Protein AF-0000000074222045 (afdb_homodimer)

Secondary structure (DSSP, 8-state):
-------TT-------------------------SSS------TTPPP----PPEE-TTBSEEE---SS------HHHHHHHHHTT--SSEEEEETTTTEEEEHHHHHHHHHHHHHHIIIII---TT-EEEEE--S-HHHHHHHHHHHHHTPEEEEE-TT--HHHHHHHHHHHTEEEEEE--BT-S-HHHHHHHHHHHHHHHH------SSS-----EEEE-SSB-GGGS-SS---TT--EEEEHHHHTT--SPPPHHHHTT--TTSEEEEEEE--TTSSPEEEEEEHHHHHHHHHHHHHHHT--TT-EEE--S-TTSHIIIIIITTHHHHSSS-EEEE--SS--HHHHHHHHHHHT--EEEE-HHHHHHHHHHHHHHT---TT--EEEE-SSPPPHHHHHHHHHHSTT-EEEE-EE-GGGSSEEEE--TT--HHHHHHS--EEPTT-EEEEE-TTT-PBPBTTS-EEEEEESTTS-SEETT-HHHHHHHB-TT--EEEEEEEEE-TTS-EEEEEEGGG-EEETTEEE-HHHHHHHHHTSTTEEEEEEEEEEETTTEEEEEEEEEEPTT----HHHHHHHHHTTS-GGGS-SEEEE-S---B-TTS-B-HHHHHHHHHHHTTPPP-/----------------------------------SSS------TTPPP----PPEE-TTBSEEE---SS------HHHHHHHHHTT--SSEEEEETTTTEEEEHHHHHHHHHHHHHHIIIII---TT-EEEEE--S-HHHHHHHHHHHHHTPEEEEE-TT--HHHHHHHHHHHTEEEEEE--BT-S-HHHHHHHHHHHHHHHH------SSS-----EEEE-SSB-GGGS-SS---TT--EEEEHHHHTT--SPPPHHHHTT--TTSEEEEEEE--SSSSPEEEEEEHHHHHHHHHHHHHHHT--TT-EEE--S-TTSHIIIIIITTHHHHSSS-EEEE--SS--HHHHHHHHHHHT--EEEE-HHHHHHHHHHHHHHT---TT--EEEE-SSPPPHHHHHHHHHHSTT-EEEE-EE-GGGSSEEEE--TT--HHHHHHS--EEPTT-EEEEE-TTT-PBPBTTS-EEEEEESTTS-SEETT-HHHHHHHB-TT--EEEEEEEEE-TTS-EEEEEEGGG-EEETTEEE-HHHHHHHHTTSTTEEEEEEEEEEETTTEEEEEEEEEEPTT----HHHHHHHHHTTS-GGGS-SEEEE-S---B-TTS-B-HHHHHHHHHHHTTPPP-

Sequence (1252 aa):
MSMKILKLNRLFRFYGQQNAKLLTTTFPTAEYIINGNNKRNVTTDLFTSEFLPPYVNLPYSYAFGRSLNHILYKTVGNCFDDRLKIENGQPVIVSHHENIQKTFSEFYQDVNRLAKAMYEHIGIKRGDVVGLWSCNTYDWIVIQYACFRIGAVLCTVNPFYQTYELDYAIRRGKMKALFMPGHKSQQDIVNRFSSIMMKTLNMEEKKDDDKIPFLLENIVTMDGDTFNDLNSSVKNNRNIRVLELEKLKQQTGELDSSITNLVLPDDPAVIMFTSGTTGRPKGACLSHFNIVNNSKMCAYRAGVKENSIFCVPLPFFHAFAGILGNLIPIASETGRLLIPCLKYDVRQLARSISEHNATHLLATPTLVIDLLNYLRDNQLHVPTLCEVLAGGASMPIEVAYQFMEFAPNCKVRVAYGATETSPCATTYSVNSTVEESIETVGSPLDFVEIKLVNPKTRQIVKIGETGELHCRGHVIMSGYWSEPEKTKESIDEAHWYNTGDLAVMTEKGLIKIIGRTKELIIVGGENVYPREIEEILYTHPAVETVNVIGVPDQRKGEEICAWVQLHKNVQATEDELREFCKERLTYFKVPRYFLFVDSYPMTPTGKAQKFIMQKMTIEKLNLQTKMSMKILKLNRLFRFYGQQNAKLLTTTFPTAEYIINGNNKRNVTTDLFTSEFLPPYVNLPYSYAFGRSLNHILYKTVGNCFDDRLKIENGQPVIVSHHENIQKTFSEFYQDVNRLAKAMYEHIGIKRGDVVGLWSCNTYDWIVIQYACFRIGAVLCTVNPFYQTYELDYAIRRGKMKALFMPGHKSQQDIVNRFSSIMMKTLNMEEKKDDDKIPFLLENIVTMDGDTFNDLNSSVKNNRNIRVLELEKLKQQTGELDSSITNLVLPDDPAVIMFTSGTTGRPKGACLSHFNIVNNSKMCAYRAGVKENSIFCVPLPFFHAFAGILGNLIPIASETGRLLIPCLKYDVRQLARSISEHNATHLLATPTLVIDLLNYLRDNQLHVPTLCEVLAGGASMPIEVAYQFMEFAPNCKVRVAYGATETSPCATTYSVNSTVEESIETVGSPLDFVEIKLVNPKTRQIVKIGETGELHCRGHVIMSGYWSEPEKTKESIDEAHWYNTGDLAVMTEKGLIKIIGRTKELIIVGGENVYPREIEEILYTHPAVETVNVIGVPDQRKGEEICAWVQLHKNVQATEDELREFCKERLTYFKVPRYFLFVDSYPMTPTGKAQKFIMQKMTIEKLNLQTK

pLDDT: mean 85.69, std 20.07, range [16.55, 98.81]

Radius of gyration: 34.7 Å; Cα contacts (8 Å, |Δi|>4): 2659; chains: 2; bounding box: 83×107×95 Å

Structure (mmCIF, N/CA/C/O backbone):
data_AF-0000000074222045-model_v1
#
loop_
_entity.id
_entity.type
_entity.pdbx_description
1 polymer 'Medium-chain acyl-CoA ligase ACSF2, mitochondrial'
#
loop_
_atom_site.group_PDB
_atom_site.id
_atom_site.type_symbol
_atom_site.label_atom_id
_atom_site.label_alt_id
_atom_site.label_comp_id
_atom_site.label_asym_id
_atom_site.label_entity_id
_atom_site.label_seq_id
_atom_site.pdbx_PDB_ins_code
_atom_site.Cartn_x
_atom_site.Cartn_y
_atom_site.Cartn_z
_atom_site.occupancy
_atom_site.B_iso_or_equiv
_atom_site.auth_seq_id
_atom_site.auth_comp_id
_atom_site.auth_asym_id
_atom_site.auth_atom_id
_atom_site.pdbx_PDB_model_num
ATOM 1 N N . MET A 1 1 ? -41.094 -61.656 5.332 1 16.97 1 MET A N 1
ATOM 2 C CA . MET A 1 1 ? -40.25 -62 6.496 1 16.97 1 MET A CA 1
ATOM 3 C C . MET A 1 1 ? -39.344 -60.812 6.875 1 16.97 1 MET A C 1
ATOM 5 O O . MET A 1 1 ? -39.125 -59.906 6.066 1 16.97 1 MET A O 1
ATOM 9 N N . SER A 1 2 ? -38.219 -61.094 7.781 1 17.05 2 SER A N 1
ATOM 10 C CA . SER A 1 2 ? -37.5 -60.75 9.008 1 17.05 2 SER A CA 1
ATOM 11 C C . SER A 1 2 ? -36.375 -59.75 8.734 1 17.05 2 SER A C 1
ATOM 13 O O . SER A 1 2 ? -36.281 -58.719 9.391 1 17.05 2 SER A O 1
ATOM 15 N N . MET A 1 3 ? -35.094 -60.188 8.492 1 16.62 3 MET A N 1
ATOM 16 C CA . MET A 1 3 ? -33.812 -60.156 9.141 1 16.62 3 MET A CA 1
ATOM 17 C C . MET A 1 3 ? -33.062 -58.844 8.844 1 16.62 3 MET A C 1
ATOM 19 O O . MET A 1 3 ? -33.094 -58.344 7.711 1 16.62 3 MET A O 1
ATOM 23 N N . LYS A 1 4 ? -32.438 -58.281 10.039 1 20 4 LYS A N 1
ATOM 24 C CA . LYS A 1 4 ? -31.688 -57.438 10.969 1 20 4 LYS A CA 1
ATOM 25 C C . LYS A 1 4 ? -30.266 -57.188 10.461 1 20 4 LYS A C 1
ATOM 27 O O . LYS A 1 4 ? -29.516 -58.156 10.219 1 20 4 LYS A O 1
ATOM 32 N N . ILE A 1 5 ? -30 -56.031 9.828 1 18.98 5 ILE A N 1
ATOM 33 C CA . ILE A 1 5 ? -28.922 -55.188 9.312 1 18.98 5 ILE A CA 1
ATOM 34 C C . ILE A 1 5 ? -27.812 -55.125 10.344 1 18.98 5 ILE A C 1
ATOM 36 O O . ILE A 1 5 ? -28 -54.562 11.438 1 18.98 5 ILE A O 1
ATOM 40 N N . LEU A 1 6 ? -26.859 -56.031 10.5 1 18.55 6 LEU A N 1
ATOM 41 C CA . LEU A 1 6 ? -25.797 -56.625 11.281 1 18.55 6 LEU A CA 1
ATOM 42 C C . LEU A 1 6 ? -24.812 -55.594 11.781 1 18.55 6 LEU A C 1
ATOM 44 O O . LEU A 1 6 ? -24.75 -54.5 11.234 1 18.55 6 LEU A O 1
ATOM 48 N N . LYS A 1 7 ? -23.406 -55.844 12.289 1 18.95 7 LYS A N 1
ATOM 49 C CA . LYS A 1 7 ? -22.562 -56.062 13.453 1 18.95 7 LYS A CA 1
ATOM 50 C C . LYS A 1 7 ? -21.5 -54.969 13.555 1 18.95 7 LYS A C 1
ATOM 52 O O . LYS A 1 7 ? -20.531 -55.094 14.305 1 18.95 7 LYS A O 1
ATOM 57 N N . LEU A 1 8 ? -21.281 -53.938 12.719 1 16.59 8 LEU A N 1
ATOM 58 C CA . LEU A 1 8 ? -19.969 -53.344 12.781 1 16.59 8 LEU A CA 1
ATOM 59 C C . LEU A 1 8 ? -19.75 -52.625 14.109 1 16.59 8 LEU A C 1
ATOM 61 O O . LEU A 1 8 ? -20.109 -51.469 14.273 1 16.59 8 LEU A O 1
ATOM 65 N N . ASN A 1 9 ? -20.016 -53.094 15.359 1 16.97 9 ASN A N 1
ATOM 66 C CA . ASN A 1 9 ? -20.047 -52.719 16.766 1 16.97 9 ASN A CA 1
ATOM 67 C C . ASN A 1 9 ? -18.641 -52.406 17.281 1 16.97 9 ASN A C 1
ATOM 69 O O . ASN A 1 9 ? -18.5 -51.719 18.297 1 16.97 9 ASN A O 1
ATOM 73 N N . ARG A 1 10 ? -17.609 -53.25 17.281 1 16.55 10 ARG A N 1
ATOM 74 C CA . ARG A 1 10 ? -16.953 -53.781 18.469 1 16.55 10 ARG A CA 1
ATOM 75 C C . ARG A 1 10 ? -15.977 -52.75 19.047 1 16.55 10 ARG A C 1
ATOM 77 O O . ARG A 1 10 ? -15.984 -52.469 20.25 1 16.55 10 ARG A O 1
ATOM 84 N N . LEU A 1 11 ? -14.562 -52.781 18.781 1 17.22 11 LEU A N 1
ATOM 85 C CA . LEU A 1 11 ? -13.539 -53.094 19.766 1 17.22 11 LEU A CA 1
ATOM 86 C C . LEU A 1 11 ? -13.195 -51.875 20.609 1 17.22 11 LEU A C 1
ATOM 88 O O . LEU A 1 11 ? -13.188 -51.938 21.844 1 17.22 11 LEU A O 1
ATOM 92 N N . PHE A 1 12 ? -11.852 -51.312 20.641 1 19.61 12 PHE A N 1
ATOM 93 C CA . PHE A 1 12 ? -10.906 -51.156 21.734 1 19.61 12 PHE A CA 1
ATOM 94 C C . PHE A 1 12 ? -11.188 -49.844 22.516 1 19.61 12 PHE A C 1
ATOM 96 O O . PHE A 1 12 ? -11.359 -48.781 21.906 1 19.61 12 PHE A O 1
ATOM 103 N N . ARG A 1 13 ? -11.438 -49.75 23.922 1 17.72 13 ARG A N 1
ATOM 104 C CA . ARG A 1 13 ? -11.891 -49.156 25.172 1 17.72 13 ARG A CA 1
ATOM 105 C C . ARG A 1 13 ? -10.945 -48.062 25.641 1 17.72 13 ARG A C 1
ATOM 107 O O . ARG A 1 13 ? -11.383 -46.969 25.953 1 17.72 13 ARG A O 1
ATOM 114 N N . PHE A 1 14 ? -9.906 -48.312 26.562 1 18 14 PHE A N 1
ATOM 115 C CA . PHE A 1 14 ? -9.836 -47.938 27.953 1 18 14 PHE A CA 1
ATOM 116 C C . PHE A 1 14 ? -8.984 -46.656 28.125 1 18 14 PHE A C 1
ATOM 118 O O . PHE A 1 14 ? -9.273 -45.844 28.984 1 18 14 PHE A O 1
ATOM 125 N N . TYR A 1 15 ? -7.68 -46.625 27.75 1 20.45 15 TYR A N 1
ATOM 126 C CA . TYR A 1 15 ? -6.734 -46.219 28.781 1 20.45 15 TYR A CA 1
ATOM 127 C C . TYR A 1 15 ? -6.906 -44.719 29.109 1 20.45 15 TYR A C 1
ATOM 129 O O . TYR A 1 15 ? -7.41 -43.969 28.281 1 20.45 15 TYR A O 1
ATOM 137 N N . GLY A 1 16 ? -6.297 -44.25 30.344 1 19.97 16 GLY A N 1
ATOM 138 C CA . GLY A 1 16 ? -6.352 -43.312 31.453 1 19.97 16 GLY A CA 1
ATOM 139 C C . GLY A 1 16 ? -5.977 -41.906 31.047 1 19.97 16 GLY A C 1
ATOM 140 O O . GLY A 1 16 ? -5.098 -41.688 30.203 1 19.97 16 GLY A O 1
ATOM 141 N N . GLN A 1 17 ? -6.801 -40.875 31.281 1 19.36 17 GLN A N 1
ATOM 142 C CA . GLN A 1 17 ? -7.09 -39.469 31.047 1 19.36 17 GLN A CA 1
ATOM 143 C C . GLN A 1 17 ? -6.066 -38.562 31.719 1 19.36 17 GLN A C 1
ATOM 145 O O . GLN A 1 17 ? -6.359 -37.938 32.75 1 19.36 17 GLN A O 1
ATOM 150 N N . GLN A 1 18 ? -4.797 -39.031 31.859 1 20.36 18 GLN A N 1
ATOM 151 C CA . GLN A 1 18 ? -4.156 -38.125 32.844 1 20.36 18 GLN A CA 1
ATOM 152 C C . GLN A 1 18 ? -4.215 -36.688 32.375 1 20.36 18 GLN A C 1
ATOM 154 O O . GLN A 1 18 ? -4.109 -36.406 31.172 1 20.36 18 GLN A O 1
ATOM 159 N N . ASN A 1 19 ? -4.582 -35.688 33.281 1 19.66 19 ASN A N 1
ATOM 160 C CA . ASN A 1 19 ? -5.02 -34.312 33.438 1 19.66 19 ASN A CA 1
ATOM 161 C C . ASN A 1 19 ? -3.9 -33.344 33.094 1 19.66 19 ASN A C 1
ATOM 163 O O . ASN A 1 19 ? -3.158 -32.906 33.969 1 19.66 19 ASN A O 1
ATOM 167 N N . ALA A 1 20 ? -2.871 -33.656 32.344 1 20.34 20 ALA A N 1
ATOM 168 C CA . ALA A 1 20 ? -1.863 -32.625 32.438 1 20.34 20 ALA A CA 1
ATOM 169 C C . ALA A 1 20 ? -2.463 -31.25 32.094 1 20.34 20 ALA A C 1
ATOM 171 O O . ALA A 1 20 ? -3.014 -31.047 31.016 1 20.34 20 ALA A O 1
ATOM 172 N N . LYS A 1 21 ? -2.779 -30.453 33.094 1 21.2 21 LYS A N 1
ATOM 173 C CA . LYS A 1 21 ? -3.258 -29.078 33.219 1 21.2 21 LYS A CA 1
ATOM 174 C C . LYS A 1 21 ? -2.342 -28.109 32.469 1 21.2 21 LYS A C 1
ATOM 176 O O . LYS A 1 21 ? -1.25 -27.781 32.938 1 21.2 21 LYS A O 1
ATOM 181 N N . LEU A 1 22 ? -2.141 -28.344 31.188 1 20.77 22 LEU A N 1
ATOM 182 C CA . LEU A 1 22 ? -1.323 -27.312 30.562 1 20.77 22 LEU A CA 1
ATOM 183 C C . LEU A 1 22 ? -1.909 -25.938 30.828 1 20.77 22 LEU A C 1
ATOM 185 O O . LEU A 1 22 ? -3.062 -25.656 30.484 1 20.77 22 LEU A O 1
ATOM 189 N N . LEU A 1 23 ? -1.396 -25.25 31.797 1 22.47 23 LEU A N 1
ATOM 190 C CA . LEU A 1 23 ? -1.666 -23.875 32.188 1 22.47 23 LEU A CA 1
ATOM 191 C C . LEU A 1 23 ? -1.63 -22.969 30.953 1 22.47 23 LEU A C 1
ATOM 193 O O . LEU A 1 23 ? -0.564 -22.734 30.375 1 22.47 23 LEU A O 1
ATOM 197 N N . THR A 1 24 ? -2.52 -23.156 30.031 1 24.25 24 THR A N 1
ATOM 198 C CA . THR A 1 24 ? -2.664 -22.219 28.922 1 24.25 24 THR A CA 1
ATOM 199 C C . THR A 1 24 ? -2.848 -20.797 29.438 1 24.25 24 THR A C 1
ATOM 201 O O . THR A 1 24 ? -3.793 -20.516 30.188 1 24.25 24 THR A O 1
ATOM 204 N N . THR A 1 25 ? -1.788 -20.188 29.781 1 25.31 25 THR A N 1
ATOM 205 C CA . THR A 1 25 ? -1.884 -18.766 30.156 1 25.31 25 THR A CA 1
ATOM 206 C C . THR A 1 25 ? -2.805 -18.016 29.203 1 25.31 25 THR A C 1
ATOM 208 O O . THR A 1 25 ? -2.525 -17.938 28 1 25.31 25 THR A O 1
ATOM 211 N N . THR A 1 26 ? -4.098 -18.141 29.375 1 26.66 26 THR A N 1
ATOM 212 C CA . THR A 1 26 ? -5.156 -17.359 28.75 1 26.66 26 THR A CA 1
ATOM 213 C C . THR A 1 26 ? -4.859 -15.859 28.844 1 26.66 26 THR A C 1
ATOM 215 O O . THR A 1 26 ? -4.609 -15.352 29.938 1 26.66 26 THR A O 1
ATOM 218 N N . PHE A 1 27 ? -4.211 -15.391 27.938 1 27.19 27 PHE A N 1
ATOM 219 C CA . PHE A 1 27 ? -4.195 -13.93 27.969 1 27.19 27 PHE A CA 1
ATOM 220 C C . PHE A 1 27 ? -5.586 -13.375 28.25 1 27.19 27 PHE A C 1
ATOM 222 O O . PHE A 1 27 ? -6.566 -13.797 27.641 1 27.19 27 PHE A O 1
ATOM 229 N N . PRO A 1 28 ? -5.84 -12.961 29.469 1 26.56 28 PRO A N 1
ATOM 230 C CA . PRO A 1 28 ? -7.145 -12.438 29.891 1 26.56 28 PRO A CA 1
ATOM 231 C C . PRO A 1 28 ? -7.758 -11.484 28.875 1 26.56 28 PRO A C 1
ATOM 233 O O . PRO A 1 28 ? -7.082 -10.57 28.391 1 26.56 28 PRO A O 1
ATOM 236 N N . THR A 1 29 ? -8.539 -11.953 28.047 1 29.14 29 THR A N 1
ATOM 237 C CA . THR A 1 29 ? -9.469 -11.031 27.406 1 29.14 29 THR A CA 1
ATOM 238 C C . THR A 1 29 ? -10.125 -10.125 28.438 1 29.14 29 THR A C 1
ATOM 240 O O . THR A 1 29 ? -10.672 -10.602 29.438 1 29.14 29 THR A O 1
ATOM 243 N N . ALA A 1 30 ? -9.594 -8.969 28.734 1 27.27 30 ALA A N 1
ATOM 244 C CA . ALA A 1 30 ? -10.305 -8.07 29.625 1 27.27 30 ALA A CA 1
ATOM 245 C C . ALA A 1 30 ? -11.805 -8.109 29.359 1 27.27 30 ALA A C 1
ATOM 247 O O . ALA A 1 30 ? -12.258 -7.746 28.281 1 27.27 30 ALA A O 1
ATOM 248 N N . GLU A 1 31 ? -12.492 -9.07 29.891 1 29.33 31 GLU A N 1
ATOM 249 C CA . GLU A 1 31 ? -13.938 -9.016 30.062 1 29.33 31 GLU A CA 1
ATOM 250 C C . GLU A 1 31 ? -14.359 -7.758 30.828 1 29.33 31 GLU A C 1
ATOM 252 O O . GLU A 1 31 ? -14.102 -7.641 32.031 1 29.33 31 GLU A O 1
ATOM 257 N N . TYR A 1 32 ? -14.234 -6.621 30.25 1 28.73 32 TYR A N 1
ATOM 258 C CA . TYR A 1 32 ? -15.023 -5.625 30.969 1 28.73 32 TYR A CA 1
ATOM 259 C C . TYR A 1 32 ? -16.469 -6.066 31.109 1 28.73 32 TYR A C 1
ATOM 261 O O . TYR A 1 32 ? -17.125 -6.363 30.109 1 28.73 32 TYR A O 1
ATOM 269 N N . ILE A 1 33 ? -16.781 -6.77 32.156 1 28.78 33 ILE A N 1
ATOM 270 C CA . ILE A 1 33 ? -18.109 -7.039 32.688 1 28.78 33 ILE A CA 1
ATOM 271 C C . ILE A 1 33 ? -18.906 -5.734 32.75 1 28.78 33 ILE A C 1
ATOM 273 O O . ILE A 1 33 ? -18.641 -4.898 33.625 1 28.78 33 ILE A O 1
ATOM 277 N N . ILE A 1 34 ? -19.281 -5.07 31.656 1 28.97 34 ILE A N 1
ATOM 278 C CA . ILE A 1 34 ? -20.391 -4.156 31.891 1 28.97 34 ILE A CA 1
ATOM 279 C C . ILE A 1 34 ? -21.578 -4.926 32.5 1 28.97 34 ILE A C 1
ATOM 281 O O . ILE A 1 34 ? -21.797 -6.094 32.156 1 28.97 34 ILE A O 1
ATOM 285 N N . ASN A 1 35 ? -22.406 -4.453 33.531 1 28.11 35 ASN A N 1
ATOM 286 C CA . ASN A 1 35 ? -23.547 -5.023 34.25 1 28.11 35 ASN A CA 1
ATOM 287 C C . ASN A 1 35 ? -24.469 -5.801 33.312 1 28.11 35 ASN A C 1
ATOM 289 O O . ASN A 1 35 ? -24.906 -6.898 33.656 1 28.11 35 ASN A O 1
ATOM 293 N N . GLY A 1 36 ? -25.406 -5.129 32.625 1 29.2 36 GLY A N 1
ATOM 294 C CA . GLY A 1 36 ? -26.562 -5.832 32.094 1 29.2 36 GLY A CA 1
ATOM 295 C C . GLY A 1 36 ? -26.188 -6.93 31.094 1 29.2 36 GLY A C 1
ATOM 296 O O . GLY A 1 36 ? -25.078 -6.961 30.594 1 29.2 36 GLY A O 1
ATOM 297 N N . ASN A 1 37 ? -27.172 -8.07 30.906 1 29.34 37 ASN A 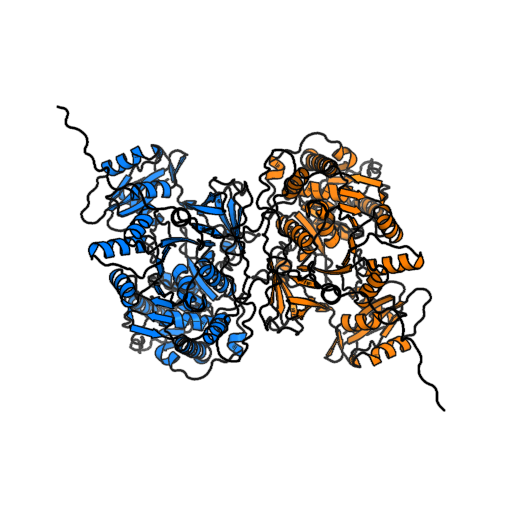N 1
ATOM 298 C CA . ASN A 1 37 ? -27.219 -9.359 30.234 1 29.34 37 ASN A CA 1
ATOM 299 C C . ASN A 1 37 ? -26.672 -9.266 28.812 1 29.34 37 ASN A C 1
ATOM 301 O O . ASN A 1 37 ? -26.781 -10.219 28.031 1 29.34 37 ASN A O 1
ATOM 305 N N . ASN A 1 38 ? -26.844 -8.125 28.172 1 29.3 38 ASN A N 1
ATOM 306 C CA . ASN A 1 38 ? -26.641 -8.25 26.734 1 29.3 38 ASN A CA 1
ATOM 307 C C . ASN A 1 38 ? -25.172 -8.43 26.391 1 29.3 38 ASN A C 1
ATOM 309 O O . ASN A 1 38 ? -24.359 -7.527 26.609 1 29.3 38 ASN A O 1
ATOM 313 N N . LYS A 1 39 ? -24.703 -9.703 26.438 1 33.22 39 LYS A N 1
ATOM 314 C CA . LYS A 1 39 ? -23.422 -10.109 25.891 1 33.22 39 LYS A CA 1
ATOM 315 C C . LYS A 1 39 ? -23.125 -9.367 24.594 1 33.22 39 LYS A C 1
ATOM 317 O O . LYS A 1 39 ? -23.562 -9.781 23.516 1 33.22 39 LYS A O 1
ATOM 322 N N . ARG A 1 40 ? -23.156 -8.055 24.719 1 30.16 40 ARG A N 1
ATOM 323 C CA . ARG A 1 40 ? -22.703 -7.426 23.469 1 30.16 40 ARG A CA 1
ATOM 324 C C . ARG A 1 40 ? -21.359 -7.988 23.031 1 30.16 40 ARG A C 1
ATOM 326 O O . ARG A 1 40 ? -20.391 -7.977 23.812 1 30.16 40 ARG A O 1
ATOM 333 N N . ASN A 1 41 ? -21.375 -9 22.297 1 31.27 41 ASN A N 1
ATOM 334 C CA . ASN A 1 41 ? -20.219 -9.469 21.547 1 31.27 41 ASN A CA 1
ATOM 335 C C . ASN A 1 41 ? -19.359 -8.305 21.062 1 31.27 41 ASN A C 1
ATOM 337 O O . ASN A 1 41 ? -19.734 -7.586 20.141 1 31.27 41 ASN A O 1
ATOM 341 N N . VAL A 1 42 ? -18.828 -7.539 21.922 1 34.03 42 VAL A N 1
ATOM 342 C CA . VAL A 1 42 ? -17.859 -6.523 21.531 1 34.03 42 VAL A CA 1
ATOM 343 C C . VAL A 1 42 ? -16.969 -7.07 20.422 1 34.03 42 VAL A C 1
ATOM 345 O O . VAL A 1 42 ? -16.25 -8.047 20.625 1 34.03 42 VAL A O 1
ATOM 348 N N . THR A 1 43 ? -17.25 -6.996 19.234 1 40.28 43 THR A N 1
ATOM 349 C CA . THR A 1 43 ? -16.547 -7.234 17.984 1 40.28 43 THR A CA 1
ATOM 350 C C . THR A 1 43 ? -15.047 -6.988 18.141 1 40.28 43 THR A C 1
ATOM 352 O O . THR A 1 43 ? -14.633 -6.215 19 1 40.28 43 THR A O 1
ATOM 355 N N . THR A 1 44 ? -14.109 -7.828 17.719 1 45.19 44 THR A N 1
ATOM 356 C CA . THR A 1 44 ? -12.68 -7.938 17.422 1 45.19 44 THR A CA 1
ATOM 357 C C . THR A 1 44 ? -12.125 -6.594 16.969 1 45.19 44 THR A C 1
ATOM 359 O O . THR A 1 44 ? -10.969 -6.508 16.531 1 45.19 44 THR A O 1
ATOM 362 N N . ASP A 1 45 ? -13.008 -5.496 16.969 1 53.66 45 ASP A N 1
ATOM 363 C CA . ASP A 1 45 ? -12.531 -4.262 16.359 1 53.66 45 ASP A CA 1
ATOM 364 C C . ASP A 1 45 ? -11.719 -3.428 17.344 1 53.66 45 ASP A C 1
ATOM 366 O O . ASP A 1 45 ? -11.359 -2.285 17.047 1 53.66 45 ASP A O 1
ATOM 370 N N . LEU A 1 46 ? -11.508 -3.879 18.5 1 63.62 46 LEU A N 1
ATOM 371 C CA . LEU A 1 46 ? -10.898 -2.881 19.375 1 63.62 46 LEU A CA 1
ATOM 372 C C . LEU A 1 46 ? -9.375 -2.934 19.281 1 63.62 46 LEU A C 1
ATOM 374 O O . LEU A 1 46 ? -8.781 -4.012 19.344 1 63.62 46 LEU A O 1
ATOM 378 N N . PHE A 1 47 ? -8.812 -1.765 18.891 1 77.75 47 PHE A N 1
ATOM 379 C CA . PHE A 1 47 ? -7.367 -1.591 18.891 1 77.75 47 PHE A CA 1
ATOM 380 C C . PHE A 1 47 ? -6.785 -1.896 20.266 1 77.75 47 PHE A C 1
ATOM 382 O O . PHE A 1 47 ? -7.375 -1.541 21.297 1 77.75 47 PHE A O 1
ATOM 389 N N . THR A 1 48 ? -5.797 -2.762 20.281 1 78 48 THR A N 1
ATOM 390 C CA . THR A 1 48 ? -5.035 -2.967 21.516 1 78 48 THR A CA 1
ATOM 391 C C . THR A 1 48 ? -4.148 -1.762 21.812 1 78 48 THR A C 1
ATOM 393 O O . THR A 1 48 ? -3.766 -1.028 20.891 1 78 48 THR A O 1
ATOM 396 N N . SER A 1 49 ? -3.867 -1.539 23.078 1 78.19 49 SER A N 1
ATOM 397 C CA . SER A 1 49 ? -3.018 -0.429 23.5 1 78.19 49 SER A CA 1
ATOM 398 C C . SER A 1 49 ? -1.543 -0.812 23.453 1 78.19 49 SER A C 1
ATOM 400 O O . SER A 1 49 ? -0.669 0.034 23.656 1 78.19 49 SER A O 1
ATOM 402 N N . GLU A 1 50 ? -1.288 -2.012 23.125 1 83.56 50 GLU A N 1
ATOM 403 C CA . GLU A 1 50 ? 0.101 -2.457 23.094 1 83.56 50 GLU A CA 1
ATOM 404 C C . GLU A 1 50 ? 0.837 -1.893 21.875 1 83.56 50 GLU A C 1
ATOM 406 O O . GLU A 1 50 ? 0.354 -1.992 20.75 1 83.56 50 GLU A O 1
ATOM 411 N N . PHE A 1 51 ? 1.917 -1.221 22.266 1 87.88 51 PHE A N 1
ATOM 412 C CA . PHE A 1 51 ? 2.736 -0.628 21.219 1 87.88 51 PHE A CA 1
ATOM 413 C C . PHE A 1 51 ? 3.889 -1.553 20.844 1 87.88 51 PHE A C 1
ATOM 415 O O . PHE A 1 51 ? 4.547 -2.117 21.719 1 87.88 51 PHE A O 1
ATOM 422 N N . LEU A 1 52 ? 4.117 -1.754 19.531 1 90.44 52 LEU A N 1
ATOM 423 C CA . LEU A 1 52 ? 5.301 -2.441 19.016 1 90.44 52 LEU A CA 1
ATOM 424 C C . LEU A 1 52 ? 6.293 -1.445 18.422 1 90.44 52 LEU A C 1
ATOM 426 O O . LEU A 1 52 ? 5.918 -0.586 17.625 1 90.44 52 LEU A O 1
ATOM 430 N N . PRO A 1 53 ? 7.574 -1.514 18.859 1 93 53 PRO A N 1
ATOM 431 C CA . PRO A 1 53 ? 8.57 -0.668 18.203 1 93 53 PRO A CA 1
ATOM 432 C C . PRO A 1 53 ? 8.672 -0.936 16.703 1 93 53 PRO A C 1
ATOM 434 O O . PRO A 1 53 ? 8.43 -2.062 16.25 1 93 53 PRO A O 1
ATOM 437 N N . PRO A 1 54 ? 8.992 0.094 15.938 1 95.62 54 PRO A N 1
ATOM 438 C CA . PRO A 1 54 ? 9.125 -0.13 14.492 1 95.62 54 PRO A CA 1
ATOM 439 C C . PRO A 1 54 ? 10.227 -1.126 14.148 1 95.62 54 PRO A C 1
ATOM 441 O O . PRO A 1 54 ? 11.164 -1.312 14.938 1 95.62 54 PRO A O 1
ATOM 444 N N . TYR A 1 55 ? 10.109 -1.79 12.969 1 95.62 55 TYR A N 1
ATOM 445 C CA . TYR A 1 55 ? 11.219 -2.533 12.383 1 95.62 55 TYR A CA 1
ATOM 446 C C . TYR A 1 55 ? 12.195 -1.595 11.688 1 95.62 55 TYR A C 1
ATOM 448 O O . TYR A 1 55 ? 11.789 -0.669 10.984 1 95.62 55 TYR A O 1
ATOM 456 N N . VAL A 1 56 ? 13.406 -1.787 11.93 1 96.38 56 VAL A N 1
ATOM 457 C CA . VAL A 1 56 ? 14.461 -1.027 11.258 1 96.38 56 VAL A CA 1
ATOM 458 C C . VAL A 1 56 ? 15.383 -1.979 10.508 1 96.38 56 VAL A C 1
ATOM 460 O O . VAL A 1 56 ? 15.859 -2.967 11.07 1 96.38 56 VAL A O 1
ATOM 463 N N . ASN A 1 57 ? 15.641 -1.686 9.227 1 93.75 57 ASN A N 1
ATOM 464 C CA . ASN A 1 57 ? 16.531 -2.506 8.43 1 93.75 57 ASN A CA 1
ATOM 465 C C . ASN A 1 57 ? 17.984 -2.074 8.594 1 93.75 57 ASN A C 1
ATOM 467 O O . ASN A 1 57 ? 18.594 -1.536 7.668 1 93.75 57 ASN A O 1
ATOM 471 N N . LEU A 1 58 ? 18.594 -2.363 9.711 1 92.56 58 LEU A N 1
ATOM 472 C CA . LEU A 1 58 ? 19.969 -1.972 9.992 1 92.56 58 LEU A CA 1
ATOM 473 C C . LEU A 1 58 ? 20.938 -2.619 9.008 1 92.56 58 LEU A C 1
ATOM 475 O O . LEU A 1 58 ? 20.75 -3.775 8.625 1 92.56 58 LEU A O 1
ATOM 479 N N . PRO A 1 59 ? 21.969 -1.852 8.609 1 93.88 59 PRO A N 1
ATOM 480 C CA . PRO A 1 59 ? 22.391 -0.509 9.031 1 93.88 59 PRO A CA 1
ATOM 481 C C . PRO A 1 59 ? 21.781 0.591 8.164 1 93.88 59 PRO A C 1
ATOM 483 O O . PRO A 1 59 ? 22.266 1.724 8.164 1 93.88 59 PRO A O 1
ATOM 486 N N . TYR A 1 60 ? 20.781 0.244 7.375 1 94.94 60 TYR A N 1
ATOM 487 C CA . TYR A 1 60 ? 20.188 1.188 6.426 1 94.94 60 TYR A CA 1
ATOM 488 C C . TYR A 1 60 ? 19.031 1.937 7.051 1 94.94 60 TYR A C 1
ATOM 490 O O . TYR A 1 60 ? 18.375 1.426 7.961 1 94.94 60 TYR A O 1
ATOM 498 N N . SER A 1 61 ? 18.703 3.191 6.5 1 98.12 61 SER A N 1
ATOM 499 C CA . SER A 1 61 ? 17.656 4.051 7.027 1 98.12 61 SER A CA 1
ATOM 500 C C . SER A 1 61 ? 16.297 3.705 6.414 1 98.12 61 SER A C 1
ATOM 502 O O . SER A 1 61 ? 15.75 4.484 5.633 1 98.12 61 SER A O 1
ATOM 504 N N . TYR A 1 62 ? 15.805 2.609 6.789 1 98.12 62 TYR A N 1
ATOM 505 C CA . TYR A 1 62 ? 14.453 2.152 6.477 1 98.12 62 TYR A CA 1
ATOM 506 C C . TYR A 1 62 ? 13.75 1.643 7.73 1 98.12 62 TYR A C 1
ATOM 508 O O . TYR A 1 62 ? 14.312 0.84 8.484 1 98.12 62 TYR A O 1
ATOM 516 N N . ALA A 1 63 ? 12.547 2.131 7.93 1 98.19 63 ALA A N 1
ATOM 517 C CA . ALA A 1 63 ? 11.758 1.689 9.078 1 98.19 63 ALA A CA 1
ATOM 518 C C . ALA A 1 63 ? 10.312 1.428 8.672 1 98.19 63 ALA A C 1
ATOM 520 O O . ALA A 1 63 ? 9.773 2.104 7.797 1 98.19 63 ALA A O 1
ATOM 521 N N . PHE A 1 64 ? 9.734 0.411 9.234 1 98.06 64 PHE A N 1
ATOM 522 C CA . PHE A 1 64 ? 8.336 0.036 9.07 1 98.06 64 PHE A CA 1
ATOM 523 C C . PHE A 1 64 ? 7.598 0.094 10.406 1 98.06 64 PHE A C 1
ATOM 525 O O . PHE A 1 64 ? 8.039 -0.498 11.391 1 98.06 64 PHE A O 1
ATOM 532 N N . GLY A 1 65 ? 6.391 0.807 10.391 1 97.44 65 GLY A N 1
ATOM 533 C CA . GLY A 1 65 ? 5.582 0.857 11.602 1 97.44 65 GLY A CA 1
ATOM 534 C C . GLY A 1 65 ? 4.852 -0.44 11.883 1 97.44 65 GLY A C 1
ATOM 535 O O . GLY A 1 65 ? 3.83 -0.731 11.258 1 97.44 65 GLY A O 1
ATOM 536 N N . ARG A 1 66 ? 5.277 -1.223 12.852 1 94.44 66 ARG A N 1
ATOM 537 C CA . ARG A 1 66 ? 4.629 -2.465 13.258 1 94.44 66 ARG A CA 1
ATOM 538 C C . ARG A 1 66 ? 3.414 -2.188 14.141 1 94.44 66 ARG A C 1
ATOM 540 O O . ARG A 1 66 ? 3.363 -1.169 14.836 1 94.44 66 ARG A O 1
ATOM 547 N N . SER A 1 67 ? 2.496 -3.029 14.086 1 93.38 67 SER A N 1
ATOM 548 C CA . SER A 1 67 ? 1.301 -2.859 14.906 1 93.38 67 SER A CA 1
ATOM 549 C C . SER A 1 67 ? 0.595 -4.191 15.141 1 93.38 67 SER A C 1
ATOM 551 O O . SER A 1 67 ? 0.615 -5.066 14.273 1 93.38 67 SER A O 1
ATOM 553 N N . LEU A 1 68 ? 0.003 -4.344 16.281 1 90.44 68 LEU A N 1
ATOM 554 C CA . LEU A 1 68 ? -0.853 -5.492 16.547 1 90.44 68 LEU A CA 1
ATOM 555 C C . LEU A 1 68 ? -2.27 -5.25 16.047 1 90.44 68 LEU A C 1
ATOM 557 O O . LEU A 1 68 ? -3.072 -6.184 15.961 1 90.44 68 LEU A O 1
ATOM 561 N N . ASN A 1 69 ? -2.471 -4.082 15.695 1 92.25 69 ASN A N 1
ATOM 562 C CA . ASN A 1 69 ? -3.799 -3.715 15.219 1 92.25 69 ASN A CA 1
ATOM 563 C C . ASN A 1 69 ? -3.963 -4.008 13.734 1 92.25 69 ASN A C 1
ATOM 565 O O . ASN A 1 69 ? -3.398 -4.977 13.219 1 92.25 69 ASN A O 1
ATOM 569 N N . HIS A 1 70 ? -4.922 -3.287 13.094 1 94.19 70 HIS A N 1
ATOM 570 C CA . HIS A 1 70 ? -5.23 -3.584 11.703 1 94.19 70 HIS A CA 1
ATOM 571 C C . HIS A 1 70 ? -5.664 -2.326 10.953 1 94.19 70 HIS A C 1
ATOM 573 O O . HIS A 1 70 ? -6.055 -1.334 11.57 1 94.19 70 HIS A O 1
ATOM 579 N N . ILE A 1 71 ? -5.527 -2.369 9.656 1 95.81 71 ILE A N 1
ATOM 580 C CA . ILE A 1 71 ? -6.066 -1.34 8.773 1 95.81 71 ILE A CA 1
ATOM 581 C C . ILE A 1 71 ? -7.59 -1.437 8.742 1 95.81 71 ILE A C 1
ATOM 583 O O . ILE A 1 71 ? -8.148 -2.537 8.711 1 95.81 71 ILE A O 1
ATOM 587 N N . LEU A 1 72 ? -8.25 -0.293 8.781 1 94.88 72 LEU A N 1
ATOM 588 C CA . LEU A 1 72 ? -9.711 -0.233 8.711 1 94.88 72 LEU A CA 1
ATOM 589 C C . LEU A 1 72 ? -10.164 0.157 7.309 1 94.88 72 LEU A C 1
ATOM 591 O O . LEU A 1 72 ? -9.625 1.087 6.707 1 94.88 72 LEU A O 1
ATOM 595 N N . TYR A 1 73 ? -11.07 -0.57 6.801 1 96.12 73 TYR A N 1
ATOM 596 C CA . TYR A 1 73 ? -11.703 -0.194 5.539 1 96.12 73 TYR A CA 1
ATOM 597 C C . TYR A 1 73 ? -13.117 0.321 5.77 1 96.12 73 TYR A C 1
ATOM 599 O O . TYR A 1 73 ? -14.094 -0.354 5.43 1 96.12 73 TYR A O 1
ATOM 607 N N . LYS A 1 74 ? -13.211 1.574 6.27 1 95.69 74 LYS A N 1
ATOM 608 C CA . LYS A 1 74 ? -14.453 2.242 6.641 1 95.69 74 LYS A CA 1
ATOM 609 C C . LYS A 1 74 ? -14.461 3.691 6.164 1 95.69 74 LYS A C 1
ATOM 611 O O . LYS A 1 74 ? -13.406 4.305 6 1 95.69 74 LYS A O 1
ATOM 616 N N . THR A 1 75 ? -15.641 4.188 5.898 1 96.81 75 THR A N 1
ATOM 617 C CA . THR A 1 75 ? -15.812 5.613 5.645 1 96.81 75 THR A CA 1
ATOM 618 C C . THR A 1 75 ? -15.914 6.391 6.953 1 96.81 75 THR A C 1
ATOM 620 O O . THR A 1 75 ? -16.125 5.801 8.016 1 96.81 75 THR A O 1
ATOM 623 N N . VAL A 1 76 ? -15.742 7.672 6.852 1 97.44 76 VAL A N 1
ATOM 624 C CA . VAL A 1 76 ? -15.984 8.516 8.016 1 97.44 76 VAL A CA 1
ATOM 625 C C . VAL A 1 76 ? -17.438 8.344 8.492 1 97.44 76 VAL A C 1
ATOM 627 O O . VAL A 1 76 ? -17.703 8.32 9.695 1 97.44 76 VAL A O 1
ATOM 630 N N . GLY A 1 77 ? -18.359 8.234 7.531 1 95.81 77 GLY A N 1
ATOM 631 C CA . GLY A 1 77 ? -19.75 7.984 7.863 1 95.81 77 GLY A CA 1
ATOM 632 C C . GLY A 1 77 ? -19.953 6.719 8.68 1 95.81 77 GLY A C 1
ATOM 633 O O . GLY A 1 77 ? -20.719 6.707 9.641 1 95.81 77 GLY A O 1
ATOM 634 N N . ASN A 1 78 ? -19.25 5.613 8.281 1 94.19 78 ASN A N 1
ATOM 635 C CA . ASN A 1 78 ? -19.312 4.371 9.047 1 94.19 78 ASN A CA 1
ATOM 636 C C . ASN A 1 78 ? -18.844 4.57 10.484 1 94.19 78 ASN A C 1
ATOM 638 O O . ASN A 1 78 ? -19.484 4.102 11.43 1 94.19 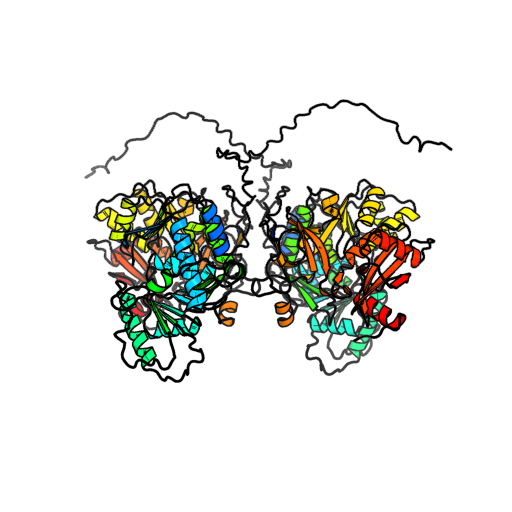78 ASN A O 1
ATOM 642 N N . CYS A 1 79 ? -17.766 5.258 10.648 1 95 79 CYS A N 1
ATOM 643 C CA . CYS A 1 79 ? -17.203 5.512 11.969 1 95 79 CYS A CA 1
ATOM 644 C C . CYS A 1 79 ? -18.141 6.395 12.789 1 95 79 CYS A C 1
ATOM 646 O O . CYS A 1 79 ? -18.234 6.23 14.008 1 95 79 CYS A O 1
ATOM 648 N N . PHE A 1 80 ? -18.734 7.344 12.078 1 95.19 80 PHE A N 1
ATOM 649 C CA . PHE A 1 80 ? -19.719 8.234 12.695 1 95.19 80 PHE A CA 1
ATOM 650 C C . PHE A 1 80 ? -20.891 7.438 13.266 1 95.19 80 PHE A C 1
ATOM 652 O O . PHE A 1 80 ? -21.312 7.676 14.398 1 95.19 80 PHE A O 1
ATOM 659 N N . ASP A 1 81 ? -21.375 6.473 12.555 1 94.06 81 ASP A N 1
ATOM 660 C CA . ASP A 1 81 ? -22.453 5.594 13.008 1 94.06 81 ASP A CA 1
ATOM 661 C C . ASP A 1 81 ? -22 4.727 14.18 1 94.06 81 ASP A C 1
ATOM 663 O O . ASP A 1 81 ? -22.734 4.535 15.141 1 94.06 81 ASP A O 1
ATOM 667 N N . ASP A 1 82 ? -20.812 4.223 14.094 1 91.81 82 ASP A N 1
ATOM 668 C CA . ASP A 1 82 ? -20.266 3.373 15.148 1 91.81 82 ASP A CA 1
ATOM 669 C C . ASP A 1 82 ? -20.141 4.137 16.469 1 91.81 82 ASP A C 1
ATOM 671 O O . ASP A 1 82 ? -20.406 3.584 17.531 1 91.81 82 ASP A O 1
ATOM 675 N N . ARG A 1 83 ? -19.75 5.352 16.344 1 92.31 83 ARG A N 1
ATOM 676 C CA . ARG A 1 83 ? -19.547 6.18 17.531 1 92.31 83 ARG A CA 1
ATOM 677 C C . ARG A 1 83 ? -20.875 6.438 18.25 1 92.31 83 ARG A C 1
ATOM 679 O O . ARG A 1 83 ? -20.906 6.539 19.469 1 92.31 83 ARG A O 1
ATOM 686 N N . LEU A 1 84 ? -21.938 6.602 17.547 1 92.88 84 LEU A N 1
ATOM 687 C CA . LEU A 1 84 ? -23.25 6.844 18.125 1 92.88 84 LEU A CA 1
ATOM 688 C C . LEU A 1 84 ? -23.625 5.723 19.078 1 92.88 84 LEU A C 1
ATOM 690 O O . LEU A 1 84 ? -24.297 5.965 20.094 1 92.88 84 LEU A O 1
ATOM 694 N N . LYS A 1 85 ? -23.125 4.547 18.797 1 89.31 85 LYS A N 1
ATOM 695 C CA . LYS A 1 85 ? -23.484 3.365 19.578 1 89.31 85 LYS A CA 1
ATOM 696 C C . LYS A 1 85 ? -22.906 3.432 20.984 1 89.31 85 LYS A C 1
ATOM 698 O O . LYS A 1 85 ? -23.391 2.754 21.891 1 89.31 85 LYS A O 1
ATOM 703 N N . ILE A 1 86 ? -21.922 4.227 21.172 1 85.69 86 ILE A N 1
ATOM 704 C CA . ILE A 1 86 ? -21.281 4.266 22.484 1 85.69 86 ILE A CA 1
ATOM 705 C C . ILE A 1 86 ? -21.531 5.625 23.141 1 85.69 86 ILE A C 1
ATOM 707 O O . ILE A 1 86 ? -20.828 6.004 24.078 1 85.69 86 ILE A O 1
ATOM 711 N N . GLU A 1 87 ? -22.453 6.34 22.781 1 83.19 87 GLU A N 1
ATOM 712 C CA . GLU A 1 87 ? -22.812 7.645 23.312 1 83.19 87 GLU A CA 1
ATOM 713 C C . GLU A 1 87 ? -23.188 7.551 24.781 1 83.19 87 GLU A C 1
ATOM 715 O O . GLU A 1 87 ? -23.875 6.617 25.203 1 83.19 87 GLU A O 1
ATOM 720 N N . ASN A 1 88 ? -22.672 8.477 25.609 1 83.31 88 ASN A N 1
ATOM 721 C CA . ASN A 1 88 ? -22.922 8.422 27.047 1 83.31 88 ASN A CA 1
ATOM 722 C C . ASN A 1 88 ? -23.531 9.719 27.547 1 83.31 88 ASN A C 1
ATOM 724 O O . ASN A 1 88 ? -23.594 9.953 28.766 1 83.31 88 ASN A O 1
ATOM 728 N N . GLY A 1 89 ? -23.875 10.641 26.672 1 88.81 89 GLY A N 1
ATOM 729 C CA . GLY A 1 89 ? -24.578 11.859 27.047 1 88.81 89 GLY A CA 1
ATOM 730 C C . GLY A 1 89 ? -23.641 13.008 27.375 1 88.81 89 GLY A C 1
ATOM 731 O O . GLY A 1 89 ? -24.094 14.133 27.594 1 88.81 89 GLY A O 1
ATOM 732 N N . GLN A 1 90 ? -22.406 12.766 27.391 1 90.12 90 GLN A N 1
ATOM 733 C CA . GLN A 1 90 ? -21.438 13.828 27.672 1 90.12 90 GLN A CA 1
ATOM 734 C C . GLN A 1 90 ? -21.156 14.641 26.406 1 90.12 90 GLN A C 1
ATOM 736 O O . GLN A 1 90 ? -21.188 14.109 25.297 1 90.12 90 GLN A O 1
ATOM 741 N N . PRO A 1 91 ? -20.797 15.93 26.641 1 94.12 91 PRO A N 1
ATOM 742 C CA . PRO A 1 91 ? -20.438 16.719 25.453 1 94.12 91 PRO A CA 1
ATOM 743 C C . PRO A 1 91 ? -19.188 16.203 24.75 1 94.12 91 PRO A C 1
ATOM 745 O O . PRO A 1 91 ? -18.219 15.828 25.406 1 94.12 91 PRO A O 1
ATOM 748 N N . VAL A 1 92 ? -19.234 16.141 23.453 1 94.94 92 VAL A N 1
ATOM 749 C CA . VAL A 1 92 ? -18.109 15.648 22.672 1 94.94 92 VAL A CA 1
ATOM 750 C C . VAL A 1 92 ? -17.469 16.797 21.891 1 94.94 92 VAL A C 1
ATOM 752 O O . VAL A 1 92 ? -16.297 16.734 21.531 1 94.94 92 VAL A O 1
ATOM 755 N N . ILE A 1 93 ? -18.281 17.844 21.594 1 97.31 93 ILE A N 1
ATOM 756 C CA . ILE A 1 93 ? -17.781 19.047 20.922 1 97.31 93 ILE A CA 1
ATOM 757 C C . ILE A 1 93 ? -18.172 20.281 21.734 1 97.31 93 ILE A C 1
ATOM 759 O O . ILE A 1 93 ? -19.344 20.469 22.062 1 97.31 93 ILE A O 1
ATOM 763 N N . VAL A 1 94 ? -17.234 21.016 22.109 1 97.81 94 VAL A N 1
ATOM 764 C CA . VAL A 1 94 ? -17.438 22.281 22.828 1 97.81 94 VAL A CA 1
ATOM 765 C C . VAL A 1 94 ? -16.797 23.422 22.047 1 97.81 94 VAL A C 1
ATOM 767 O O . VAL A 1 94 ? -15.602 23.406 21.75 1 97.81 94 VAL A O 1
ATOM 770 N N . SER A 1 95 ? -17.562 24.375 21.594 1 98.12 95 SER A N 1
ATOM 771 C CA . SER A 1 95 ? -17.062 25.625 21.031 1 98.12 95 SER A CA 1
ATOM 772 C C . SER A 1 95 ? -17.094 26.75 22.047 1 98.12 95 SER A C 1
ATOM 774 O O . SER A 1 95 ? -18.156 27.312 22.328 1 98.12 95 SER A O 1
ATOM 776 N N . HIS A 1 96 ? -15.984 27.109 22.5 1 97.69 96 HIS A N 1
ATOM 777 C CA . HIS A 1 96 ? -15.875 28.078 23.578 1 97.69 96 HIS A CA 1
ATOM 778 C C . HIS A 1 96 ? -16.359 29.453 23.141 1 97.69 96 HIS A C 1
ATOM 780 O O . HIS A 1 96 ? -17.188 30.062 23.812 1 97.69 96 HIS A O 1
ATOM 786 N N . HIS A 1 97 ? -15.914 29.922 22 1 95.12 97 HIS A N 1
ATOM 787 C CA . HIS A 1 97 ? -16.203 31.281 21.562 1 95.12 97 HIS A CA 1
ATOM 788 C C . HIS A 1 97 ? -17.656 31.422 21.125 1 95.12 97 HIS A C 1
ATOM 790 O O . HIS A 1 97 ? -18.203 32.531 21.094 1 95.12 97 HIS A O 1
ATOM 796 N N . GLU A 1 98 ? -18.266 30.266 20.797 1 95.94 98 GLU A N 1
ATOM 797 C CA . GLU A 1 98 ? -19.672 30.297 20.375 1 95.94 98 GLU A CA 1
ATOM 798 C C . GLU A 1 98 ? -20.594 29.922 21.516 1 95.94 98 GLU A C 1
ATOM 800 O O . GLU A 1 98 ? -21.812 29.969 21.375 1 95.94 98 GLU A O 1
ATOM 805 N N . ASN A 1 99 ? -20.094 29.562 22.594 1 96.56 99 ASN A N 1
ATOM 806 C CA . ASN A 1 99 ? -20.844 29.062 23.75 1 96.56 99 ASN A CA 1
ATOM 807 C C . ASN A 1 99 ? -21.797 27.938 23.359 1 96.56 99 ASN A C 1
ATOM 809 O O . ASN A 1 99 ? -23 28 23.641 1 96.56 99 ASN A O 1
ATOM 813 N N . ILE A 1 100 ? -21.234 26.953 22.656 1 97 100 ILE A N 1
ATOM 814 C CA . ILE A 1 100 ? -21.969 25.781 22.188 1 97 100 ILE A CA 1
ATOM 815 C C . ILE A 1 100 ? -21.359 24.516 22.797 1 97 100 ILE A C 1
ATOM 817 O O . ILE A 1 100 ? -20.141 24.391 22.891 1 97 100 ILE A O 1
ATOM 821 N N . GLN A 1 101 ? -22.141 23.656 23.297 1 97.38 101 GLN A N 1
ATOM 822 C CA . GLN A 1 101 ? -21.781 22.297 23.734 1 97.38 101 GLN A CA 1
ATOM 823 C C . GLN A 1 101 ? -22.734 21.266 23.141 1 97.38 101 GLN A C 1
ATOM 825 O O . GLN A 1 101 ? -23.953 21.422 23.219 1 97.38 101 GLN A O 1
ATOM 830 N N . LYS A 1 102 ? -22.188 20.25 22.531 1 97.38 102 LYS A N 1
ATOM 831 C CA . LYS A 1 102 ? -23 19.234 21.875 1 97.38 102 LYS A CA 1
ATOM 832 C C . LYS A 1 102 ? -22.578 17.844 22.312 1 97.38 102 LYS A C 1
ATOM 834 O O . LYS A 1 102 ? -21.391 17.516 22.328 1 97.38 102 LYS A O 1
ATOM 839 N N . THR A 1 103 ? -23.594 17.016 22.719 1 96.38 103 THR A N 1
ATOM 840 C CA . THR A 1 103 ? -23.359 15.57 22.828 1 96.38 103 THR A CA 1
ATOM 841 C C . THR A 1 103 ? -23.188 14.945 21.453 1 96.38 103 THR A C 1
ATOM 843 O O . THR A 1 103 ? -23.422 15.594 20.438 1 96.38 103 THR A O 1
ATOM 846 N N . PHE A 1 104 ? -22.734 13.734 21.453 1 95.19 104 PHE A N 1
ATOM 847 C CA . PHE A 1 104 ? -22.562 13.086 20.156 1 95.19 104 PHE A CA 1
ATOM 848 C C . PHE A 1 104 ? -23.906 12.891 19.469 1 95.19 104 PHE A C 1
ATOM 850 O O . PHE A 1 104 ? -24 13.047 18.25 1 95.19 104 PHE A O 1
ATOM 857 N N . SER A 1 105 ? -24.922 12.57 20.219 1 95.94 105 SER A N 1
ATOM 858 C CA . SER A 1 105 ? -26.266 12.398 19.656 1 95.94 105 SER A CA 1
ATOM 859 C C . SER A 1 105 ? -26.766 13.68 19 1 95.94 105 SER A C 1
ATOM 861 O O . SER A 1 105 ? -27.359 13.648 17.922 1 95.94 105 SER A O 1
ATOM 863 N N . GLU A 1 106 ? -26.547 14.789 19.703 1 95.94 106 GLU A N 1
ATOM 864 C CA . GLU A 1 106 ? -26.953 16.078 19.141 1 95.94 106 GLU A CA 1
ATOM 865 C C . GLU A 1 106 ? -26.172 16.406 17.875 1 95.94 106 GLU A C 1
ATOM 867 O O . GLU A 1 106 ? -26.75 16.859 16.891 1 95.94 106 GLU A O 1
ATOM 872 N N . PHE A 1 107 ? -24.906 16.156 17.938 1 96.19 107 PHE A N 1
ATOM 873 C CA . PHE A 1 107 ? -24.047 16.359 16.781 1 96.19 107 PHE A CA 1
ATOM 874 C C . PHE A 1 107 ? -24.469 15.477 15.625 1 96.19 107 PHE A C 1
ATOM 876 O O . PHE A 1 107 ? -24.562 15.938 14.484 1 96.19 107 PHE A O 1
ATOM 883 N N . TYR A 1 108 ? -24.734 14.234 15.906 1 95.75 108 TYR A N 1
ATOM 884 C CA . TYR A 1 108 ? -25.203 13.258 14.93 1 95.75 108 TYR A CA 1
ATOM 885 C C . TYR A 1 108 ? -26.469 13.742 14.234 1 95.75 108 TYR A C 1
ATOM 887 O O . TYR A 1 108 ? -26.578 13.641 13.008 1 95.75 108 TYR A O 1
ATOM 895 N N . GLN A 1 109 ? -27.391 14.297 14.977 1 95.12 109 GLN A N 1
ATOM 896 C CA . GLN A 1 109 ? -28.641 14.805 14.43 1 95.12 109 GLN A CA 1
ATOM 897 C C . GLN A 1 109 ? -28.406 16.031 13.555 1 95.12 109 GLN A C 1
ATOM 899 O O . GLN A 1 109 ? -28.984 16.141 12.477 1 95.12 109 GLN A O 1
ATOM 904 N N . ASP A 1 110 ? -27.578 16.953 14.055 1 96.06 110 ASP A N 1
ATOM 905 C CA . ASP A 1 110 ? -27.266 18.141 13.281 1 96.06 110 ASP A CA 1
ATOM 906 C C . ASP A 1 110 ? -26.672 17.781 11.922 1 96.06 110 ASP A C 1
ATOM 908 O O . ASP A 1 110 ? -27.062 18.328 10.891 1 96.06 110 ASP A O 1
ATOM 912 N N . VAL A 1 111 ? -25.734 16.828 11.898 1 96.81 111 VAL A N 1
ATOM 913 C CA . VAL A 1 111 ? -25.047 16.391 10.688 1 96.81 111 VAL A CA 1
ATOM 914 C C . VAL A 1 111 ? -26.047 15.742 9.727 1 96.81 111 VAL A C 1
ATOM 916 O O . VAL A 1 111 ? -26.062 16.062 8.539 1 96.81 111 VAL A O 1
ATOM 919 N N . ASN A 1 112 ? -26.906 14.867 10.266 1 96 112 ASN A N 1
ATOM 920 C CA . ASN A 1 112 ? -27.844 14.156 9.414 1 96 112 ASN A CA 1
ATOM 921 C C . ASN A 1 112 ? -28.875 15.102 8.797 1 96 112 ASN A C 1
ATOM 923 O O . ASN A 1 112 ? -29.266 14.93 7.641 1 96 112 ASN A O 1
ATOM 927 N N . ARG A 1 113 ? -29.359 16.062 9.539 1 95.5 113 ARG A N 1
ATOM 928 C CA . ARG A 1 113 ? -30.297 17.047 9.023 1 95.5 113 ARG A CA 1
ATOM 929 C C . ARG A 1 113 ? -29.688 17.828 7.875 1 95.5 113 ARG A C 1
ATOM 931 O O . ARG A 1 113 ? -30.328 18.016 6.836 1 95.5 113 ARG A O 1
ATOM 938 N N . LEU A 1 114 ? -28.484 18.266 8.102 1 97.06 114 LEU A N 1
ATOM 939 C CA . LEU A 1 114 ? -27.828 19.047 7.059 1 97.06 114 LEU A CA 1
ATOM 940 C C . LEU A 1 114 ? -27.531 18.172 5.844 1 97.06 114 LEU A C 1
ATOM 942 O O . LEU A 1 114 ? -27.688 18.625 4.703 1 97.06 114 LEU A O 1
ATOM 946 N N . ALA A 1 115 ? -27.016 16.969 6.059 1 97.44 115 ALA A N 1
ATOM 947 C CA . ALA A 1 115 ? -26.703 16.047 4.969 1 97.44 115 ALA A CA 1
ATOM 948 C C . ALA A 1 115 ? -27.938 15.805 4.094 1 97.44 115 ALA A C 1
ATOM 950 O O . ALA A 1 115 ? -27.844 15.828 2.863 1 97.44 115 ALA A O 1
ATOM 951 N N . LYS A 1 116 ? -29.047 15.609 4.711 1 96.25 116 LYS A N 1
ATOM 952 C CA . LYS A 1 116 ? -30.297 15.422 3.986 1 96.25 116 LYS A CA 1
ATOM 953 C C . LYS A 1 116 ? -30.641 16.641 3.139 1 96.25 116 LYS A C 1
ATOM 955 O O . LYS A 1 116 ? -31 16.516 1.966 1 96.25 116 LYS A O 1
ATOM 960 N N . ALA A 1 117 ? -30.547 17.766 3.758 1 96.25 117 ALA A N 1
ATOM 961 C CA . ALA A 1 117 ? -30.859 19 3.053 1 96.25 117 ALA A CA 1
ATOM 962 C C . ALA A 1 117 ? -29.922 19.203 1.861 1 96.25 117 ALA A C 1
ATOM 964 O O . ALA A 1 117 ? -30.359 19.641 0.792 1 96.25 117 ALA A O 1
ATOM 965 N N . MET A 1 118 ? -28.672 18.969 2.057 1 96.94 118 MET A N 1
ATOM 966 C CA . MET A 1 118 ? -27.688 19.094 0.975 1 96.94 118 MET A CA 1
ATOM 967 C C . MET A 1 118 ? -28.047 18.172 -0.186 1 96.94 118 MET A C 1
ATOM 969 O O . MET A 1 118 ? -27.953 18.562 -1.35 1 96.94 118 MET A O 1
ATOM 973 N N . TYR A 1 119 ? -28.359 16.953 0.164 1 96.44 119 TYR A N 1
ATOM 974 C CA . TYR A 1 119 ? -28.688 15.953 -0.853 1 96.44 119 TYR A CA 1
ATOM 975 C C . TYR A 1 119 ? -29.984 16.312 -1.562 1 96.44 119 TYR A C 1
ATOM 977 O O . TYR A 1 119 ? -30.047 16.312 -2.795 1 96.44 119 TYR A O 1
ATOM 985 N N . GLU A 1 120 ? -31.078 16.625 -0.833 1 94.62 120 GLU A N 1
ATOM 986 C CA . GLU A 1 120 ? -32.438 16.766 -1.38 1 94.62 120 GLU A CA 1
ATOM 987 C C . GLU A 1 120 ? -32.656 18.172 -1.921 1 94.62 120 GLU A C 1
ATOM 989 O O . GLU A 1 120 ? -33.281 18.344 -2.973 1 94.62 120 GLU A O 1
ATOM 994 N N . HIS A 1 121 ? -32.188 19.188 -1.21 1 91.88 121 HIS A N 1
ATOM 995 C CA . HIS A 1 121 ? -32.562 20.562 -1.553 1 91.88 121 HIS A CA 1
ATOM 996 C C . HIS A 1 121 ? -31.469 21.203 -2.414 1 91.88 121 HIS A C 1
ATOM 998 O O . HIS A 1 121 ? -31.781 22.016 -3.301 1 91.88 121 HIS A O 1
ATOM 1004 N N . ILE A 1 122 ? -30.234 20.953 -2.117 1 93.56 122 ILE A N 1
ATOM 1005 C CA . ILE A 1 122 ? -29.156 21.547 -2.891 1 93.56 122 ILE A CA 1
ATOM 1006 C C . ILE A 1 122 ? -28.828 20.672 -4.102 1 93.56 122 ILE A C 1
ATOM 1008 O O . ILE A 1 122 ? -28.375 21.172 -5.129 1 93.56 122 ILE A O 1
ATOM 1012 N N . GLY A 1 123 ? -29.047 19.344 -3.969 1 95.38 123 GLY A N 1
ATOM 1013 C CA . GLY A 1 123 ? -28.797 18.422 -5.066 1 95.38 123 GLY A CA 1
ATOM 1014 C C . GLY A 1 123 ? -27.359 17.922 -5.098 1 95.38 123 GLY A C 1
ATOM 1015 O O . GLY A 1 123 ? -26.828 17.578 -6.16 1 95.38 123 GLY A O 1
ATOM 1016 N N . ILE A 1 124 ? -26.703 17.953 -3.961 1 97.38 124 ILE A N 1
ATOM 1017 C CA . ILE A 1 124 ? -25.344 17.438 -3.863 1 97.38 124 ILE A CA 1
ATOM 1018 C C . ILE A 1 124 ? -25.375 15.914 -3.865 1 97.38 124 ILE A C 1
ATOM 1020 O O . ILE A 1 124 ? -26.141 15.297 -3.125 1 97.38 124 ILE A O 1
ATOM 1024 N N . LYS A 1 125 ? -24.547 15.32 -4.707 1 96.94 125 LYS A N 1
ATOM 1025 C CA . LYS A 1 125 ? -24.438 13.867 -4.828 1 96.94 125 LYS A CA 1
ATOM 1026 C C . LYS A 1 125 ? -23.016 13.391 -4.551 1 96.94 125 LYS A C 1
ATOM 1028 O O . LYS A 1 125 ? -22.094 14.203 -4.441 1 96.94 125 LYS A O 1
ATOM 1033 N N . ARG A 1 126 ? -22.875 12.047 -4.43 1 96.69 126 ARG A N 1
ATOM 1034 C CA . ARG A 1 126 ? -21.562 11.43 -4.258 1 96.69 126 ARG A CA 1
ATOM 1035 C C . ARG A 1 126 ? -20.594 11.898 -5.34 1 96.69 126 ARG A C 1
ATOM 1037 O O . ARG A 1 126 ? -20.922 11.883 -6.527 1 96.69 126 ARG A O 1
ATOM 1044 N N . GLY A 1 127 ? -19.438 12.438 -4.895 1 97.25 127 GLY A N 1
ATOM 1045 C CA . GLY A 1 127 ? -18.422 12.867 -5.836 1 97.25 127 GLY A CA 1
ATOM 1046 C C . GLY A 1 127 ? -18.469 14.359 -6.109 1 97.25 127 GLY A C 1
ATOM 1047 O O . GLY A 1 127 ? -17.484 14.938 -6.594 1 97.25 127 GLY A O 1
ATOM 1048 N N . ASP A 1 128 ? -19.594 15.047 -5.836 1 98.31 128 ASP A N 1
ATOM 1049 C CA . ASP A 1 128 ? -19.672 16.5 -6 1 98.31 128 ASP A CA 1
ATOM 1050 C C . ASP A 1 128 ? -18.75 17.203 -4.996 1 98.31 128 ASP A C 1
ATOM 1052 O O . ASP A 1 128 ? -18.609 16.75 -3.857 1 98.31 128 ASP A O 1
ATOM 1056 N N . VAL A 1 129 ? -18.234 18.297 -5.426 1 98.56 129 VAL A N 1
ATOM 1057 C CA . VAL A 1 129 ? -17.297 19.016 -4.574 1 98.56 129 VAL A CA 1
ATOM 1058 C C . VAL A 1 129 ? -18.016 20.188 -3.902 1 98.56 129 VAL A C 1
ATOM 1060 O O . VAL A 1 129 ? -18.703 20.969 -4.562 1 98.56 129 VAL A O 1
ATOM 1063 N N . VAL A 1 130 ? -17.875 20.266 -2.617 1 98.69 130 VAL A N 1
ATOM 1064 C CA . VAL A 1 130 ? -18.422 21.344 -1.8 1 98.69 130 VAL A CA 1
ATOM 1065 C C . VAL A 1 130 ? -17.297 22.172 -1.19 1 98.69 130 VAL A C 1
ATOM 1067 O O . VAL A 1 130 ? -16.469 21.641 -0.444 1 98.69 130 VAL A O 1
ATOM 1070 N N . GLY A 1 131 ? -17.312 23.469 -1.533 1 98.31 131 GLY A N 1
ATOM 1071 C CA . GLY A 1 131 ? -16.328 24.375 -0.938 1 98.31 131 GLY A CA 1
ATOM 1072 C C . GLY A 1 131 ? -16.766 24.906 0.42 1 98.31 131 GLY A C 1
ATOM 1073 O O . GLY A 1 131 ? -17.953 25.172 0.643 1 98.31 131 GLY A O 1
ATOM 1074 N N . LEU A 1 132 ? -15.82 25.047 1.318 1 97.94 132 LEU A N 1
ATOM 1075 C CA . LEU A 1 132 ? -16.062 25.609 2.639 1 97.94 132 LEU A CA 1
ATOM 1076 C C . LEU A 1 132 ? -15.055 26.719 2.945 1 97.94 132 LEU A C 1
ATOM 1078 O O . LEU A 1 132 ? -13.883 26.453 3.191 1 97.94 132 LEU A O 1
ATOM 1082 N N . TRP A 1 133 ? -15.5 27.922 2.857 1 94.94 133 TRP A N 1
ATOM 1083 C CA . TRP A 1 133 ? -14.727 29.141 3.109 1 94.94 133 TRP A CA 1
ATOM 1084 C C . TRP A 1 133 ? -15.148 29.781 4.426 1 94.94 133 TRP A C 1
ATOM 1086 O O . TRP A 1 133 ? -16.031 30.641 4.449 1 94.94 133 TRP A O 1
ATOM 1096 N N . SER A 1 134 ? -14.453 29.375 5.52 1 94.69 134 SER A N 1
ATOM 1097 C CA . SER A 1 134 ? -14.875 29.781 6.852 1 94.69 134 SER A CA 1
ATOM 1098 C C . SER A 1 134 ? -13.75 29.594 7.867 1 94.69 134 SER A C 1
ATOM 1100 O O . SER A 1 134 ? -12.836 28.797 7.656 1 94.69 134 SER A O 1
ATOM 1102 N N . CYS A 1 135 ? -13.805 30.391 8.898 1 94.25 135 CYS A N 1
ATOM 1103 C CA . CYS A 1 135 ? -12.969 30.172 10.07 1 94.25 135 CYS A CA 1
ATOM 1104 C C . CYS A 1 135 ? -13.508 29.031 10.922 1 94.25 135 CYS A C 1
ATOM 1106 O O . CYS A 1 135 ? -14.398 28.297 10.492 1 94.25 135 CYS A O 1
ATOM 1108 N N . ASN A 1 136 ? -12.906 28.859 12.125 1 96.44 136 ASN A N 1
ATOM 1109 C CA . ASN A 1 136 ? -13.289 27.734 12.984 1 96.44 136 ASN A CA 1
ATOM 1110 C C . ASN A 1 136 ? -14.648 27.969 13.625 1 96.44 136 ASN A C 1
ATOM 1112 O O . ASN A 1 136 ? -14.812 28.891 14.43 1 96.44 136 ASN A O 1
ATOM 1116 N N . THR A 1 137 ? -15.609 27.188 13.273 1 96.31 137 THR A N 1
ATOM 1117 C CA . THR A 1 137 ? -16.938 27.234 13.891 1 96.31 137 THR A CA 1
ATOM 1118 C C . THR A 1 137 ? -17.5 25.828 14.062 1 96.31 137 THR A C 1
ATOM 1120 O O . THR A 1 137 ? -17 24.875 13.477 1 96.31 137 THR A O 1
ATOM 1123 N N . TYR A 1 138 ? -18.453 25.672 14.922 1 97.12 138 TYR A N 1
ATOM 1124 C CA . TYR A 1 138 ? -19.172 24.422 15.055 1 97.12 138 TYR A CA 1
ATOM 1125 C C . TYR A 1 138 ? -19.766 23.984 13.711 1 97.12 138 TYR A C 1
ATOM 1127 O O . TYR A 1 138 ? -19.688 22.797 13.352 1 97.12 138 TYR A O 1
ATOM 1135 N N . ASP A 1 139 ? -20.281 24.938 12.969 1 97.25 139 ASP A N 1
ATOM 1136 C CA . ASP A 1 139 ? -20.906 24.641 11.68 1 97.25 139 ASP A CA 1
ATOM 1137 C C . ASP A 1 139 ? -19.875 24.109 10.688 1 97.25 139 ASP A C 1
ATOM 1139 O O . ASP A 1 139 ? -20.219 23.328 9.789 1 97.25 139 ASP A O 1
ATOM 1143 N N . TRP A 1 140 ? -18.641 24.578 10.859 1 97.88 140 TRP A N 1
ATOM 1144 C CA . TRP A 1 140 ? -17.562 24.047 10.008 1 97.88 140 TRP A CA 1
ATOM 1145 C C . TRP A 1 140 ? -17.516 22.531 10.078 1 97.88 140 TRP A C 1
ATOM 1147 O O . TRP A 1 140 ? -17.469 21.859 9.039 1 97.88 140 TRP A O 1
ATOM 1157 N N . ILE A 1 141 ? -17.594 22 11.234 1 98 141 ILE A N 1
ATOM 1158 C CA . ILE A 1 141 ? -17.484 20.562 11.469 1 98 141 ILE A CA 1
ATOM 1159 C C . ILE A 1 141 ? -18.766 19.875 11 1 98 141 ILE A C 1
ATOM 1161 O O . ILE A 1 141 ? -18.719 18.781 10.43 1 98 141 ILE A O 1
ATOM 1165 N N . VAL A 1 142 ? -19.891 20.469 11.258 1 97.94 142 VAL A N 1
ATOM 1166 C CA . VAL A 1 142 ? -21.172 19.906 10.828 1 97.94 142 VAL A CA 1
ATOM 1167 C C . VAL A 1 142 ? -21.172 19.734 9.312 1 97.94 142 VAL A C 1
ATOM 1169 O O . VAL A 1 142 ? -21.562 18.688 8.797 1 97.94 142 VAL A O 1
ATOM 1172 N N . ILE A 1 143 ? -20.734 20.766 8.602 1 98.5 143 ILE A N 1
ATOM 1173 C CA . ILE A 1 143 ? -20.703 20.75 7.145 1 98.5 143 ILE A CA 1
ATOM 1174 C C . ILE A 1 143 ? -19.734 19.656 6.672 1 98.5 143 ILE A C 1
ATOM 1176 O O . ILE A 1 143 ? -20.031 18.906 5.742 1 98.5 143 ILE A O 1
ATOM 1180 N N . GLN A 1 144 ? -18.578 19.562 7.281 1 98.75 144 GLN A N 1
ATOM 1181 C CA . GLN A 1 144 ? -17.578 18.562 6.941 1 98.75 144 GLN A CA 1
ATOM 1182 C C . GLN A 1 144 ? -18.156 17.156 7.051 1 98.75 144 GLN A C 1
ATOM 1184 O O . GLN A 1 144 ? -18.062 16.359 6.109 1 98.75 144 GLN A O 1
ATOM 1189 N N . TYR A 1 145 ? -18.734 16.859 8.164 1 98.31 145 TYR A N 1
ATOM 1190 C CA . TYR A 1 145 ? -19.297 15.523 8.391 1 98.31 145 TYR A CA 1
ATOM 1191 C C . TYR A 1 145 ? -20.484 15.266 7.477 1 98.31 145 TYR A C 1
ATOM 1193 O O . TYR A 1 145 ? -20.719 14.133 7.051 1 98.31 145 TYR A O 1
ATOM 1201 N N . ALA A 1 146 ? -21.266 16.328 7.215 1 98.38 146 ALA A N 1
ATOM 1202 C CA . ALA A 1 146 ? -22.391 16.172 6.289 1 98.38 146 ALA A CA 1
ATOM 1203 C C . ALA A 1 146 ? -21.906 15.781 4.898 1 98.38 146 ALA A C 1
ATOM 1205 O O . ALA A 1 146 ? -22.5 14.914 4.246 1 98.38 146 ALA A O 1
ATOM 1206 N N . CYS A 1 147 ? -20.828 16.438 4.445 1 98.62 147 CYS A N 1
ATOM 1207 C CA . CYS A 1 147 ? -20.219 16.062 3.176 1 98.62 147 CYS A CA 1
ATOM 1208 C C . CYS A 1 147 ? -19.812 14.594 3.182 1 98.62 147 CYS A C 1
ATOM 1210 O O . CYS A 1 147 ? -20.125 13.844 2.254 1 98.62 147 CYS A O 1
ATOM 1212 N N . PHE A 1 148 ? -19.172 14.195 4.246 1 98.25 148 PHE A N 1
ATOM 1213 C CA . PHE A 1 148 ? -18.688 12.828 4.355 1 98.25 148 PHE A CA 1
ATOM 1214 C C . PHE A 1 148 ? -19.828 11.828 4.312 1 98.25 148 PHE A C 1
ATOM 1216 O O . PHE A 1 148 ? -19.719 10.758 3.705 1 98.25 148 PHE A O 1
ATOM 1223 N N . ARG A 1 149 ? -20.891 12.172 4.938 1 97.12 149 ARG A N 1
ATOM 1224 C CA . ARG A 1 149 ? -22.031 11.266 5.059 1 97.12 149 ARG A CA 1
ATOM 1225 C C . ARG A 1 149 ? -22.625 10.953 3.689 1 97.12 149 ARG A C 1
ATOM 1227 O O . ARG A 1 149 ? -23.062 9.828 3.441 1 97.12 149 ARG A O 1
ATOM 1234 N N . ILE A 1 150 ? -22.672 11.906 2.814 1 97.62 150 ILE A N 1
ATOM 1235 C CA . ILE A 1 150 ? -23.375 11.703 1.551 1 97.62 150 ILE A CA 1
ATOM 1236 C C . ILE A 1 150 ? -22.359 11.5 0.427 1 97.62 150 ILE A C 1
ATOM 1238 O O . ILE A 1 150 ? -22.734 11.422 -0.747 1 97.62 150 ILE A O 1
ATOM 1242 N N . GLY A 1 151 ? -21.047 11.438 0.755 1 98 151 GLY A N 1
ATOM 1243 C CA . GLY A 1 151 ? -20.016 11.133 -0.219 1 98 151 GLY A CA 1
ATOM 1244 C C . GLY A 1 151 ? -19.578 12.344 -1.025 1 98 151 GLY A C 1
ATOM 1245 O O . GLY A 1 151 ? -18.938 12.203 -2.074 1 98 151 GLY A O 1
ATOM 1246 N N . ALA A 1 152 ? -19.969 13.57 -0.588 1 98.69 152 ALA A N 1
ATOM 1247 C CA . ALA A 1 152 ? -19.438 14.789 -1.203 1 98.69 152 ALA A CA 1
ATOM 1248 C C . ALA A 1 152 ? -17.984 15.016 -0.815 1 98.69 152 ALA A C 1
ATOM 1250 O O . ALA A 1 152 ? -17.531 14.555 0.236 1 98.69 152 ALA A O 1
ATOM 1251 N N . VAL A 1 153 ? -17.281 15.656 -1.684 1 98.75 153 VAL A N 1
ATOM 1252 C CA . VAL A 1 153 ? -15.875 15.969 -1.425 1 98.75 153 VAL A CA 1
ATOM 1253 C C . VAL A 1 153 ? -15.758 17.391 -0.868 1 98.75 153 VAL A C 1
ATOM 1255 O O . VAL A 1 153 ? -16.156 18.359 -1.526 1 98.75 153 VAL A O 1
ATOM 1258 N N . LEU A 1 154 ? -15.273 17.5 0.323 1 98.81 154 LEU A N 1
ATOM 1259 C CA . LEU A 1 154 ? -15.086 18.812 0.91 1 98.81 154 LEU A CA 1
ATOM 1260 C C . LEU A 1 154 ? -13.805 19.469 0.382 1 98.81 154 LEU A C 1
ATOM 1262 O O . LEU A 1 154 ? -12.727 18.875 0.461 1 98.81 154 LEU A O 1
ATOM 1266 N N . CYS A 1 155 ? -13.945 20.594 -0.165 1 98.5 155 CYS A N 1
ATOM 1267 C CA . CYS A 1 155 ? -12.797 21.406 -0.556 1 98.5 155 CYS A CA 1
ATOM 1268 C C . CYS A 1 155 ? -12.617 22.578 0.396 1 98.5 155 CYS A C 1
ATOM 1270 O O . CYS A 1 155 ? -13.406 23.531 0.378 1 98.5 155 CYS A O 1
ATOM 1272 N N . THR A 1 156 ? -11.609 22.516 1.18 1 97.56 156 THR A N 1
ATOM 1273 C CA . THR A 1 156 ? -11.398 23.562 2.172 1 97.56 156 THR A CA 1
ATOM 1274 C C . THR A 1 156 ? -10.742 24.781 1.536 1 97.56 156 THR A C 1
ATOM 1276 O O . THR A 1 156 ? -9.883 24.656 0.66 1 97.56 156 THR A O 1
ATOM 1279 N N . VAL A 1 157 ? -11.18 25.938 1.977 1 93.5 157 VAL A N 1
ATOM 1280 C CA . VAL A 1 157 ? -10.68 27.188 1.404 1 93.5 157 VAL A CA 1
ATOM 1281 C C . VAL A 1 157 ? -10.094 28.062 2.508 1 93.5 157 VAL A C 1
ATOM 1283 O O . VAL A 1 157 ? -10.719 28.25 3.555 1 93.5 157 VAL A O 1
ATOM 1286 N N . ASN A 1 158 ? -8.945 28.547 2.244 1 89.06 158 ASN A N 1
ATOM 1287 C CA . ASN A 1 158 ? -8.281 29.469 3.164 1 89.06 158 ASN A CA 1
ATOM 1288 C C . ASN A 1 158 ? -9.117 30.719 3.391 1 89.06 158 ASN A C 1
ATOM 1290 O O . ASN A 1 158 ? -9.398 31.469 2.449 1 89.06 158 ASN A O 1
ATOM 1294 N N . PRO A 1 159 ? -9.492 30.984 4.59 1 88.81 159 PRO A N 1
ATOM 1295 C CA . PRO A 1 159 ? -10.344 32.125 4.875 1 88.81 159 PRO A CA 1
ATOM 1296 C C . PRO A 1 159 ? -9.688 33.469 4.496 1 88.81 159 PRO A C 1
ATOM 1298 O O . PRO A 1 159 ? -10.375 34.469 4.363 1 88.81 159 PRO A O 1
ATOM 1301 N N . PHE A 1 160 ? -8.438 33.406 4.242 1 79.69 160 PHE A N 1
ATOM 1302 C CA . PHE A 1 160 ? -7.711 34.656 3.969 1 79.69 160 PHE A CA 1
ATOM 1303 C C . PHE A 1 160 ? -7.551 34.875 2.469 1 79.69 160 PHE A C 1
ATOM 1305 O O . PHE A 1 160 ? -6.973 35.875 2.039 1 79.69 160 PHE A O 1
ATOM 1312 N N . TYR A 1 161 ? -8.102 33.969 1.737 1 82.88 161 TYR A N 1
ATOM 1313 C CA . TYR A 1 161 ? -8.047 34.125 0.289 1 82.88 161 TYR A CA 1
ATOM 1314 C C . TYR A 1 161 ? -8.773 35.406 -0.143 1 82.88 161 TYR A C 1
ATOM 1316 O O . TYR A 1 161 ? -9.82 35.75 0.41 1 82.88 161 TYR A O 1
ATOM 1324 N N . GLN A 1 162 ? -8.141 36.031 -1.116 1 79.12 162 GLN A N 1
ATOM 1325 C CA . GLN A 1 162 ? -8.812 37.125 -1.771 1 79.12 162 GLN A CA 1
ATOM 1326 C C . GLN A 1 162 ? -9.555 36.688 -3.025 1 79.12 162 GLN A C 1
ATOM 1328 O O . GLN A 1 162 ? -9.656 35.469 -3.285 1 79.12 162 GLN A O 1
ATOM 1333 N N . THR A 1 163 ? -10.016 37.594 -3.754 1 76.25 163 THR A N 1
ATOM 1334 C CA . THR A 1 163 ? -10.922 37.281 -4.852 1 76.25 163 THR A CA 1
ATOM 1335 C C . THR A 1 163 ? -10.258 36.375 -5.875 1 76.25 163 THR A C 1
ATOM 1337 O O . THR A 1 163 ? -10.844 35.375 -6.301 1 76.25 163 THR A O 1
ATOM 1340 N N . TYR A 1 164 ? -9.031 36.688 -6.262 1 76.38 164 TYR A N 1
ATOM 1341 C CA . TYR A 1 164 ? -8.352 35.906 -7.293 1 76.38 164 TYR A CA 1
ATOM 1342 C C . TYR A 1 164 ? -8.039 34.5 -6.793 1 76.38 164 TYR A C 1
ATOM 1344 O O . TYR A 1 164 ? -8.203 33.531 -7.527 1 76.38 164 TYR A O 1
ATOM 1352 N N . GLU A 1 165 ? -7.582 34.438 -5.555 1 82.38 165 GLU A N 1
ATOM 1353 C CA . GLU A 1 165 ? -7.262 33.156 -4.973 1 82.38 165 GLU A CA 1
ATOM 1354 C C . GLU A 1 165 ? -8.516 32.312 -4.773 1 82.38 165 GLU A C 1
ATOM 1356 O O . GLU A 1 165 ? -8.5 31.094 -4.984 1 82.38 165 GLU A O 1
ATOM 1361 N N . LEU A 1 166 ? -9.555 32.938 -4.414 1 85.81 166 LEU A N 1
ATOM 1362 C CA . LEU A 1 166 ? -10.82 32.25 -4.23 1 85.81 166 LEU A CA 1
ATOM 1363 C C . LEU A 1 166 ? -11.352 31.719 -5.559 1 85.81 166 LEU A C 1
ATOM 1365 O O . LEU A 1 166 ? -11.836 30.578 -5.633 1 85.81 166 LEU A O 1
ATOM 1369 N N . ASP A 1 167 ? -11.242 32.562 -6.562 1 84.88 167 ASP A N 1
ATOM 1370 C CA . ASP A 1 167 ? -11.672 32.156 -7.891 1 84.88 167 ASP A CA 1
ATOM 1371 C C . ASP A 1 167 ? -10.898 30.922 -8.352 1 84.88 167 ASP A C 1
ATOM 1373 O O . ASP A 1 167 ? -11.477 29.984 -8.914 1 84.88 167 ASP A O 1
ATOM 1377 N N . TYR A 1 168 ? -9.664 30.984 -8.117 1 85.06 168 TYR A N 1
ATOM 1378 C CA . TYR A 1 168 ? -8.82 29.859 -8.461 1 85.06 168 TYR A CA 1
ATOM 1379 C C . TYR A 1 168 ? -9.266 28.594 -7.734 1 85.06 168 TYR A C 1
ATOM 1381 O O . TYR A 1 168 ? -9.391 27.531 -8.344 1 85.06 168 TYR A O 1
ATOM 1389 N N . ALA A 1 169 ? -9.523 28.703 -6.484 1 90.5 169 ALA A N 1
ATOM 1390 C CA . ALA A 1 169 ? -9.922 27.547 -5.672 1 90.5 169 ALA A CA 1
ATOM 1391 C C . ALA A 1 169 ? -11.25 26.984 -6.156 1 90.5 169 ALA A C 1
ATOM 1393 O O . ALA A 1 169 ? -11.422 25.75 -6.219 1 90.5 169 ALA A O 1
ATOM 1394 N N . ILE A 1 170 ? -12.164 27.859 -6.531 1 92.12 170 ILE A N 1
ATOM 1395 C CA . ILE A 1 170 ? -13.492 27.453 -6.98 1 92.12 170 ILE A CA 1
ATOM 1396 C C . ILE A 1 170 ? -13.367 26.656 -8.281 1 92.12 170 ILE A C 1
ATOM 1398 O O . ILE A 1 170 ? -13.953 25.578 -8.414 1 92.12 170 ILE A O 1
ATOM 1402 N N . ARG A 1 171 ? -12.539 27.156 -9.148 1 90.75 171 ARG A N 1
ATOM 1403 C CA . ARG A 1 171 ? -12.383 26.531 -10.453 1 90.75 171 ARG A CA 1
ATOM 1404 C C . ARG A 1 171 ? -11.57 25.25 -10.359 1 90.75 171 ARG A C 1
ATOM 1406 O O . ARG A 1 171 ? -11.992 24.203 -10.852 1 90.75 171 ARG A O 1
ATOM 1413 N N . ARG A 1 172 ? -10.445 25.328 -9.664 1 90.88 172 ARG A N 1
ATOM 1414 C CA . ARG A 1 172 ? -9.555 24.188 -9.547 1 90.88 172 ARG A CA 1
ATOM 1415 C C . ARG A 1 172 ? -10.195 23.062 -8.734 1 90.88 172 ARG A C 1
ATOM 1417 O O . ARG A 1 172 ? -9.969 21.875 -9.008 1 90.88 172 ARG A O 1
ATOM 1424 N N . GLY A 1 173 ? -10.953 23.453 -7.797 1 95.31 173 GLY A N 1
ATOM 1425 C CA . GLY A 1 173 ? -11.641 22.469 -6.973 1 95.31 173 GLY A CA 1
ATOM 1426 C C . GLY A 1 173 ? -12.883 21.891 -7.629 1 95.31 173 GLY A C 1
ATOM 1427 O O . GLY A 1 173 ? -13.43 20.891 -7.168 1 95.31 173 GLY A O 1
ATOM 1428 N N . LYS A 1 174 ? -13.344 22.562 -8.664 1 95.69 174 LYS A N 1
ATOM 1429 C CA . LYS A 1 174 ? -14.562 22.156 -9.359 1 95.69 174 LYS A CA 1
ATOM 1430 C C . LYS A 1 174 ? -15.75 22.141 -8.406 1 95.69 174 LYS A C 1
ATOM 1432 O O . LYS A 1 174 ? -16.5 21.156 -8.367 1 95.69 174 LYS A O 1
ATOM 1437 N N . MET A 1 175 ? -15.961 23.234 -7.715 1 96.5 175 MET A N 1
ATOM 1438 C CA . MET A 1 175 ? -16.969 23.312 -6.668 1 96.5 175 MET A CA 1
ATOM 1439 C C . MET A 1 175 ? -18.375 23.422 -7.273 1 96.5 175 MET A C 1
ATOM 1441 O O . MET A 1 175 ? -18.594 24.203 -8.203 1 96.5 175 MET A O 1
ATOM 1445 N N . LYS A 1 176 ? -19.203 22.609 -6.777 1 96.81 176 LYS A N 1
ATOM 1446 C CA . LYS A 1 176 ? -20.609 22.703 -7.156 1 96.81 176 LYS A CA 1
ATOM 1447 C C . LYS A 1 176 ? -21.375 23.609 -6.203 1 96.81 176 LYS A C 1
ATOM 1449 O O . LYS A 1 176 ? -22.344 24.266 -6.602 1 96.81 176 LYS A O 1
ATOM 1454 N N . ALA A 1 177 ? -20.969 23.672 -4.996 1 96.88 177 ALA A N 1
ATOM 1455 C CA . ALA A 1 177 ? -21.531 24.531 -3.955 1 96.88 177 ALA A CA 1
ATOM 1456 C C . ALA A 1 177 ? -20.438 25.125 -3.082 1 96.88 177 ALA A C 1
ATOM 1458 O O . ALA A 1 177 ? -19.359 24.547 -2.943 1 96.88 177 ALA A O 1
ATOM 1459 N N . LEU A 1 178 ? -20.734 26.312 -2.539 1 96 178 LEU A N 1
ATOM 1460 C CA . LEU A 1 178 ? -19.797 27 -1.656 1 96 178 LEU A CA 1
ATOM 1461 C C . LEU A 1 178 ? -20.5 27.5 -0.398 1 96 178 LEU A C 1
ATOM 1463 O O . LEU A 1 178 ? -21.469 28.25 -0.483 1 96 178 LEU A O 1
ATOM 1467 N N . PHE A 1 179 ? -20.078 27 0.739 1 96.38 179 PHE A N 1
ATOM 1468 C CA . PHE A 1 179 ? -20.484 27.562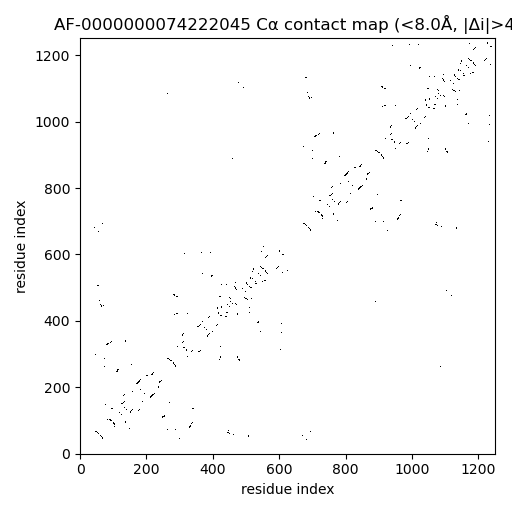 2.023 1 96.38 179 PHE A CA 1
ATOM 1469 C C . PHE A 1 179 ? -19.578 28.719 2.422 1 96.38 179 PHE A C 1
ATOM 1471 O O . PHE A 1 179 ? -18.344 28.594 2.391 1 96.38 179 PHE A O 1
ATOM 1478 N N . MET A 1 180 ? -20.125 29.844 2.785 1 92.94 180 MET A N 1
ATOM 1479 C CA . MET A 1 180 ? -19.359 31.031 3.141 1 92.94 180 MET A CA 1
ATOM 1480 C C . MET A 1 180 ? -20.141 31.906 4.109 1 92.94 180 MET A C 1
ATOM 1482 O O . MET A 1 180 ? -21.359 31.797 4.211 1 92.94 180 MET A O 1
ATOM 1486 N N . PRO A 1 181 ? -19.422 32.719 4.867 1 89.38 181 PRO A N 1
ATOM 1487 C CA . PRO A 1 181 ? -20.156 33.688 5.711 1 89.38 181 PRO A CA 1
ATOM 1488 C C . PRO A 1 181 ? -20.969 34.688 4.898 1 89.38 181 PRO A C 1
ATOM 1490 O O . PRO A 1 181 ? -20.547 35.094 3.807 1 89.38 181 PRO A O 1
ATOM 1493 N N . GLY A 1 182 ? -22.109 35.031 5.484 1 85 182 GLY A N 1
ATOM 1494 C CA . GLY A 1 182 ? -22.953 36.031 4.844 1 85 182 GLY A CA 1
ATOM 1495 C C . GLY A 1 182 ? -22.5 37.469 5.129 1 85 182 GLY A C 1
ATOM 1496 O O . GLY A 1 182 ? -21.375 37.688 5.566 1 85 182 GLY A O 1
ATOM 1497 N N . HIS A 1 183 ? -23.516 38.25 4.781 1 77.81 183 HIS A N 1
ATOM 1498 C CA . HIS A 1 183 ? -23.281 39.656 5.059 1 77.81 183 HIS A CA 1
ATOM 1499 C C . HIS A 1 183 ? -23.312 39.938 6.559 1 77.81 183 HIS A C 1
ATOM 1501 O O . HIS A 1 183 ? -24.109 39.344 7.285 1 77.81 183 HIS A O 1
ATOM 1507 N N . LYS A 1 184 ? -22.422 40.562 7.203 1 78.88 184 LYS A N 1
ATOM 1508 C CA . LYS A 1 184 ? -22.344 40.969 8.602 1 78.88 184 LYS A CA 1
ATOM 1509 C C . LYS A 1 184 ? -21.875 39.844 9.484 1 78.88 184 LYS A C 1
ATOM 1511 O O . LYS A 1 184 ? -22.188 39.781 10.68 1 78.88 184 LYS A O 1
ATOM 1516 N N . SER A 1 185 ? -21.516 38.812 8.875 1 86.19 185 SER A N 1
ATOM 1517 C CA . SER A 1 185 ? -20.922 37.719 9.648 1 86.19 185 SER A CA 1
ATOM 1518 C C . SER A 1 185 ? -19.844 38.25 10.586 1 86.19 185 SER A C 1
ATOM 1520 O O . SER A 1 185 ? -19.219 39.281 10.305 1 86.19 185 SER A O 1
ATOM 1522 N N . GLN A 1 186 ? -19.734 37.531 11.703 1 80.69 186 GLN A N 1
ATOM 1523 C CA . GLN A 1 186 ? -18.672 37.875 12.633 1 80.69 186 GLN A CA 1
ATOM 1524 C C . GLN A 1 186 ? -17.312 37.5 12.07 1 80.69 186 GLN A C 1
ATOM 1526 O O . GLN A 1 186 ? -16.281 37.938 12.578 1 80.69 186 GLN A O 1
ATOM 1531 N N . GLN A 1 187 ? -17.344 36.75 10.977 1 87.56 187 GLN A N 1
ATOM 1532 C CA . GLN A 1 187 ? -16.094 36.375 10.32 1 87.56 187 GLN A CA 1
ATOM 1533 C C . GLN A 1 187 ? -15.625 37.5 9.391 1 87.56 187 GLN A C 1
ATOM 1535 O O . GLN A 1 187 ? -15.57 37.312 8.172 1 87.56 187 GLN A O 1
ATOM 1540 N N . ASP A 1 188 ? -15.148 38.5 9.883 1 76.69 188 ASP A N 1
ATOM 1541 C CA . ASP A 1 188 ? -14.859 39.75 9.18 1 76.69 188 ASP A CA 1
ATOM 1542 C C . ASP A 1 188 ? -13.836 39.531 8.07 1 76.69 188 ASP A C 1
ATOM 1544 O O . ASP A 1 188 ? -13.953 40.094 6.984 1 76.69 188 ASP A O 1
ATOM 1548 N N . ILE A 1 189 ? -12.961 38.688 8.312 1 72.56 189 ILE A N 1
ATOM 1549 C CA . ILE A 1 189 ? -11.875 38.469 7.359 1 72.56 189 ILE A CA 1
ATOM 1550 C C . ILE A 1 189 ? -12.414 37.812 6.094 1 72.56 189 ILE A C 1
ATOM 1552 O O . ILE A 1 189 ? -11.93 38.062 4.992 1 72.56 189 ILE A O 1
ATOM 1556 N N . VAL A 1 190 ? -13.43 37.031 6.215 1 76.25 190 VAL A N 1
ATOM 1557 C CA . VAL A 1 190 ? -14.008 36.312 5.09 1 76.25 190 VAL A CA 1
ATOM 1558 C C . VAL A 1 190 ? -15.133 37.125 4.461 1 76.25 190 VAL A C 1
ATOM 1560 O O . VAL A 1 190 ? -15.266 37.156 3.236 1 76.25 190 VAL A O 1
ATOM 1563 N N . ASN A 1 191 ? -15.859 37.781 5.293 1 74.44 191 ASN A N 1
ATOM 1564 C CA . ASN A 1 191 ? -17.078 38.5 4.875 1 74.44 191 ASN A CA 1
ATOM 1565 C C . ASN A 1 191 ? -16.766 39.594 3.871 1 74.44 191 ASN A C 1
ATOM 1567 O O . ASN A 1 191 ? -17.531 39.812 2.928 1 74.44 191 ASN A O 1
ATOM 1571 N N . ARG A 1 192 ? -15.641 40.188 4.098 1 70.94 192 ARG A N 1
ATOM 1572 C CA . ARG A 1 192 ? -15.258 41.25 3.197 1 70.94 192 ARG A CA 1
ATOM 1573 C C . ARG A 1 192 ? -15.094 40.75 1.77 1 70.94 192 ARG A C 1
ATOM 1575 O O . ARG A 1 192 ? -15.602 41.344 0.825 1 70.94 192 ARG A O 1
ATOM 1582 N N . PHE A 1 193 ? -14.586 39.688 1.669 1 72.94 193 PHE A N 1
ATOM 1583 C CA . PHE A 1 193 ? -14.297 39.156 0.342 1 72.94 193 PHE A CA 1
ATOM 1584 C C . PHE A 1 193 ? -15.5 38.406 -0.228 1 72.94 193 PHE A C 1
ATOM 1586 O O . PHE A 1 193 ? -15.695 38.375 -1.444 1 72.94 193 PHE A O 1
ATOM 1593 N N . SER A 1 194 ? -16.234 37.875 0.666 1 74.06 194 SER A N 1
ATOM 1594 C CA . SER A 1 194 ? -17.469 37.25 0.223 1 74.06 194 SER A CA 1
ATOM 1595 C C . SER A 1 194 ? -18.391 38.219 -0.489 1 74.06 194 SER A C 1
ATOM 1597 O O . SER A 1 194 ? -18.984 37.906 -1.511 1 74.06 194 SER A O 1
ATOM 1599 N N . SER A 1 195 ? -18.344 39.375 -0.019 1 71.12 195 SER A N 1
ATOM 1600 C CA . SER A 1 195 ? -19.172 40.406 -0.627 1 71.12 195 SER A CA 1
ATOM 1601 C C . SER A 1 195 ? -18.641 40.812 -2.006 1 71.12 195 SER A C 1
ATOM 1603 O O . SER A 1 195 ? -19.422 40.969 -2.945 1 71.12 195 SER A O 1
ATOM 1605 N N . ILE A 1 196 ? -17.375 40.812 -2.029 1 68 196 ILE A N 1
ATOM 1606 C CA . ILE A 1 196 ? -16.734 41.156 -3.293 1 68 196 ILE A CA 1
ATOM 1607 C C . ILE A 1 196 ? -16.969 40.062 -4.32 1 68 196 ILE A C 1
ATOM 1609 O O . ILE A 1 196 ? -17.281 40.344 -5.48 1 68 196 ILE A O 1
ATOM 1613 N N . MET A 1 197 ? -16.812 38.906 -3.852 1 72.44 197 MET A N 1
ATOM 1614 C CA . MET A 1 197 ? -17.016 37.75 -4.73 1 72.44 197 MET A CA 1
ATOM 1615 C C . MET A 1 197 ? -18.438 37.75 -5.281 1 72.44 197 MET A C 1
ATOM 1617 O O . MET A 1 197 ? -18.641 37.5 -6.477 1 72.44 197 MET A O 1
ATOM 1621 N N . MET A 1 198 ? -19.328 38.031 -4.531 1 69.62 198 MET A N 1
ATOM 1622 C CA . MET A 1 198 ? -20.719 38.031 -4.957 1 69.62 198 MET A CA 1
ATOM 1623 C C . MET A 1 198 ? -20.984 39.125 -5.988 1 69.62 198 MET A C 1
ATOM 1625 O O . MET A 1 198 ? -21.703 38.906 -6.957 1 69.62 198 MET A O 1
ATOM 1629 N N . LYS A 1 199 ? -20.297 40.156 -5.785 1 68 199 LYS A N 1
ATOM 1630 C CA . LYS A 1 199 ? -20.438 41.25 -6.738 1 68 199 LYS A CA 1
ATOM 1631 C C . LYS A 1 199 ? -19.828 40.875 -8.094 1 68 199 LYS A C 1
ATOM 1633 O O . LYS A 1 199 ? -20.391 41.188 -9.141 1 68 199 LYS A O 1
ATOM 1638 N N . THR A 1 200 ? -18.719 40.281 -7.996 1 69.88 200 THR A N 1
ATOM 1639 C CA . THR A 1 200 ? -18.031 39.906 -9.219 1 69.88 200 THR A CA 1
ATOM 1640 C C . THR A 1 200 ? -18.828 38.844 -9.992 1 69.88 200 THR A C 1
ATOM 1642 O O . THR A 1 200 ? -18.859 38.875 -11.219 1 69.88 200 THR A O 1
ATOM 1645 N N . LEU A 1 201 ? -19.375 37.938 -9.266 1 68.88 201 LEU A N 1
ATOM 1646 C CA . LEU A 1 201 ? -20.188 36.906 -9.906 1 68.88 201 LEU A CA 1
ATOM 1647 C C . LEU A 1 201 ? -21.391 37.531 -10.617 1 68.88 201 LEU A C 1
ATOM 1649 O O . LEU A 1 201 ? -21.844 37.031 -11.641 1 68.88 201 LEU A O 1
ATOM 1653 N N . ASN A 1 202 ? -21.828 38.594 -10.117 1 64.31 202 ASN A N 1
ATOM 1654 C CA . ASN A 1 202 ? -22.984 39.281 -10.688 1 64.31 202 ASN A CA 1
ATOM 1655 C C . ASN A 1 202 ? -22.609 40.094 -11.93 1 64.31 202 ASN A C 1
ATOM 1657 O O . ASN A 1 202 ? -23.453 40.312 -12.797 1 64.31 202 ASN A O 1
ATOM 1661 N N . MET A 1 203 ? -21.453 40.594 -12.008 1 59.44 203 MET A N 1
ATOM 1662 C CA . MET A 1 203 ? -21.016 41.469 -13.086 1 59.44 203 MET A CA 1
ATOM 1663 C C . MET A 1 203 ? -20.516 40.656 -14.281 1 59.44 203 MET A C 1
ATOM 1665 O O . MET A 1 203 ? -20.547 41.156 -15.414 1 59.44 203 MET A O 1
ATOM 1669 N N . GLU A 1 204 ? -19.734 39.719 -14.148 1 53.28 204 GLU A N 1
ATOM 1670 C CA . GLU A 1 204 ? -18.938 39.125 -15.219 1 53.28 204 GL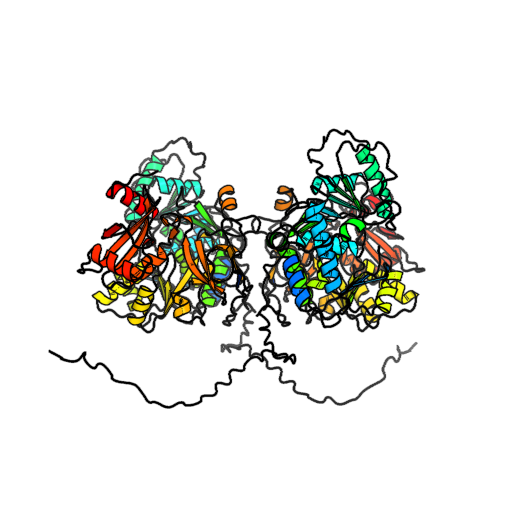U A CA 1
ATOM 1671 C C . GLU A 1 204 ? -19.766 38.188 -16.094 1 53.28 204 GLU A C 1
ATOM 1673 O O . GLU A 1 204 ? -20.484 37.344 -15.586 1 53.28 204 GLU A O 1
ATOM 1678 N N . GLU A 1 205 ? -20.266 38.75 -17.297 1 50.47 205 GLU A N 1
ATOM 1679 C CA . GLU A 1 205 ? -20.656 37.875 -18.406 1 50.47 205 GLU A CA 1
ATOM 1680 C C . GLU A 1 205 ? -19.547 36.906 -18.781 1 50.47 205 GLU A C 1
ATOM 1682 O O . GLU A 1 205 ? -19.125 36.844 -19.938 1 50.47 205 GLU A O 1
ATOM 1687 N N . LYS A 1 206 ? -18.547 36.969 -18.109 1 43.06 206 LYS A N 1
ATOM 1688 C CA . LYS A 1 206 ? -17.188 36.781 -18.625 1 43.06 206 LYS A CA 1
ATOM 1689 C C . LYS A 1 206 ? -17.062 35.406 -19.328 1 43.06 206 LYS A C 1
ATOM 1691 O O . LYS A 1 206 ? -17.75 34.469 -18.953 1 43.06 206 LYS A O 1
ATOM 1696 N N . LYS A 1 207 ? -16.359 35.469 -20.344 1 47.25 207 LYS A N 1
ATOM 1697 C CA . LYS A 1 207 ? -15.633 34.594 -21.234 1 47.25 207 LYS A CA 1
ATOM 1698 C C . LYS A 1 207 ? -14.805 33.594 -20.438 1 47.25 207 LYS A C 1
ATOM 1700 O O . LYS A 1 207 ? -13.922 33.969 -19.656 1 47.25 207 LYS A O 1
ATOM 1705 N N . ASP A 1 208 ? -15.273 32.594 -19.953 1 48.34 208 ASP A N 1
ATOM 1706 C CA . ASP A 1 208 ? -14.562 31.453 -19.391 1 48.34 208 ASP A CA 1
ATOM 1707 C C . ASP A 1 208 ? -13.234 31.234 -20.094 1 48.34 208 ASP A C 1
ATOM 1709 O O . ASP A 1 208 ? -13.172 30.5 -21.094 1 48.34 208 ASP A O 1
ATOM 1713 N N . ASP A 1 209 ? -12.555 32.281 -20.312 1 46.91 209 ASP A N 1
ATOM 1714 C CA . ASP A 1 209 ? -11.289 32.031 -21 1 46.91 209 ASP A CA 1
ATOM 1715 C C . ASP A 1 209 ? -10.414 31.062 -20.219 1 46.91 209 ASP A C 1
ATOM 1717 O O . ASP A 1 209 ? -9.32 30.719 -20.656 1 46.91 209 ASP A O 1
ATOM 1721 N N . ASP A 1 210 ? -10.859 30.812 -19.031 1 54.59 210 ASP A N 1
ATOM 1722 C CA . ASP A 1 210 ? -9.938 29.922 -18.328 1 54.59 210 ASP A CA 1
ATOM 1723 C C . ASP A 1 210 ? -10.211 28.469 -18.688 1 54.59 210 ASP A C 1
ATOM 1725 O O . ASP A 1 210 ? -11.352 28.094 -18.969 1 54.59 210 ASP A O 1
ATOM 1729 N N . LYS A 1 211 ? -9.242 27.922 -19.031 1 65.69 211 LYS A N 1
ATOM 1730 C CA . LYS A 1 211 ? -9.164 26.531 -19.438 1 65.69 211 LYS A CA 1
ATOM 1731 C C . LYS A 1 211 ? -9.852 25.625 -18.422 1 65.69 211 LYS A C 1
ATOM 1733 O O . LYS A 1 211 ? -10.141 24.469 -18.703 1 65.69 211 LYS A O 1
ATOM 1738 N N . ILE A 1 212 ? -10.195 26.391 -17.141 1 77.75 212 ILE A N 1
ATOM 1739 C CA . ILE A 1 212 ? -10.859 25.547 -16.141 1 77.75 212 ILE A CA 1
ATOM 1740 C C . ILE A 1 212 ? -12.312 25.984 -15.977 1 77.75 212 ILE A C 1
ATOM 1742 O O . ILE A 1 212 ? -12.578 27.156 -15.695 1 77.75 212 ILE A O 1
ATOM 1746 N N . PRO A 1 213 ? -13.242 25.125 -16.172 1 81.12 213 PRO A N 1
ATOM 1747 C CA . PRO A 1 213 ? -14.664 25.469 -16.109 1 81.12 213 PRO A CA 1
ATOM 1748 C C . PRO A 1 213 ? -15.117 25.906 -14.727 1 81.12 213 PRO A C 1
ATOM 1750 O O . PRO A 1 213 ? -14.602 25.422 -13.719 1 81.12 213 PRO A O 1
ATOM 1753 N N . PHE A 1 214 ? -16 26.891 -14.633 1 83.06 214 PHE A N 1
ATOM 1754 C CA . PHE A 1 214 ? -16.688 27.328 -13.422 1 83.06 214 PHE A CA 1
ATOM 1755 C C . PHE A 1 214 ? -17.969 26.531 -13.195 1 83.06 214 PHE A C 1
ATOM 1757 O O . PHE A 1 214 ? -18.938 26.672 -13.945 1 83.06 214 PHE A O 1
ATOM 1764 N N . LEU A 1 215 ? -18.078 25.75 -12.086 1 87.25 215 LEU A N 1
ATOM 1765 C CA . LEU A 1 215 ? -19.156 24.766 -11.945 1 87.25 215 LEU A CA 1
ATOM 1766 C C . LEU A 1 215 ? -20.078 25.125 -10.781 1 87.25 215 LEU A C 1
ATOM 1768 O O . LEU A 1 215 ? -21.047 24.406 -10.516 1 87.25 215 LEU A O 1
ATOM 1772 N N . LEU A 1 216 ? -19.859 26.234 -10.164 1 91.69 216 LEU A N 1
ATOM 1773 C CA . LEU A 1 216 ? -20.594 26.609 -8.961 1 91.69 216 LEU A CA 1
ATOM 1774 C C . LEU A 1 216 ? -22.078 26.828 -9.266 1 91.69 216 LEU A C 1
ATOM 1776 O O . LEU A 1 216 ? -22.422 27.609 -10.156 1 91.69 216 LEU A O 1
ATOM 1780 N N . GLU A 1 217 ? -22.922 26.156 -8.492 1 91.69 217 GLU A N 1
ATOM 1781 C CA . GLU A 1 217 ? -24.359 26.266 -8.703 1 91.69 217 GLU A CA 1
ATOM 1782 C C . GLU A 1 217 ? -25.047 26.844 -7.48 1 91.69 217 GLU A C 1
ATOM 1784 O O . GLU A 1 217 ? -26.125 27.438 -7.598 1 91.69 217 GLU A O 1
ATOM 1789 N N . ASN A 1 218 ? -24.438 26.688 -6.324 1 93.12 218 ASN A N 1
ATOM 1790 C CA . ASN A 1 218 ? -25.078 27.094 -5.074 1 93.12 218 ASN A CA 1
ATOM 1791 C C . ASN A 1 218 ? -24.109 27.812 -4.145 1 93.12 218 ASN A C 1
ATOM 1793 O O . ASN A 1 218 ? -22.938 27.438 -4.051 1 93.12 218 ASN A O 1
ATOM 1797 N N . ILE A 1 219 ? -24.625 28.797 -3.529 1 92.38 219 ILE A N 1
ATOM 1798 C CA . ILE A 1 219 ? -23.922 29.453 -2.426 1 92.38 219 ILE A CA 1
ATOM 1799 C C . ILE A 1 219 ? -24.781 29.375 -1.162 1 92.38 219 ILE A C 1
ATOM 1801 O O . ILE A 1 219 ? -25.969 29.688 -1.19 1 92.38 219 ILE A O 1
ATOM 1805 N N . VAL A 1 220 ? -24.203 28.906 -0.105 1 94.06 220 VAL A N 1
ATOM 1806 C CA . VAL A 1 220 ? -24.906 28.812 1.168 1 94.06 220 VAL A CA 1
ATOM 1807 C C . VAL A 1 220 ? -24.266 29.734 2.191 1 94.06 220 VAL A C 1
ATOM 1809 O O . VAL A 1 220 ? -23.094 29.562 2.543 1 94.06 220 VAL A O 1
ATOM 1812 N N . THR A 1 221 ? -25 30.688 2.699 1 92.25 221 THR A N 1
ATOM 1813 C CA . THR A 1 221 ? -24.484 31.578 3.725 1 92.25 221 THR A CA 1
ATOM 1814 C C . THR A 1 221 ? -24.562 30.938 5.105 1 92.25 221 THR A C 1
ATOM 1816 O O . THR A 1 221 ? -25.641 30.484 5.516 1 92.25 221 THR A O 1
ATOM 1819 N N . MET A 1 222 ? -23.469 30.859 5.816 1 93.38 222 MET A N 1
ATOM 1820 C CA . MET A 1 222 ? -23.375 30.156 7.086 1 93.38 222 MET A CA 1
ATOM 1821 C C . MET A 1 222 ? -23.969 30.984 8.219 1 93.38 222 MET A C 1
ATOM 1823 O O . MET A 1 222 ? -24.578 30.438 9.141 1 93.38 222 MET A O 1
ATOM 1827 N N . ASP A 1 223 ? -23.688 32.219 8.227 1 87.12 223 ASP A N 1
ATOM 1828 C CA . ASP A 1 223 ? -24.219 33.156 9.203 1 87.12 223 ASP A CA 1
ATOM 1829 C C . ASP A 1 223 ? -24.312 34.562 8.609 1 87.12 223 ASP A C 1
ATOM 1831 O O . ASP A 1 223 ? -23.969 34.781 7.445 1 87.12 223 ASP A O 1
ATOM 1835 N N . GLY A 1 224 ? -24.859 35.375 9.406 1 80.88 224 GLY A N 1
ATOM 1836 C CA . GLY A 1 224 ? -25.062 36.719 8.883 1 80.88 224 GLY A CA 1
ATOM 1837 C C . GLY A 1 224 ? -26.25 36.812 7.945 1 80.88 224 GLY A C 1
ATOM 1838 O O . GLY A 1 224 ? -26.922 35.812 7.676 1 80.88 224 GLY A O 1
ATOM 1839 N N . ASP A 1 225 ? -26.562 38.031 7.504 1 74.25 225 ASP A N 1
ATOM 1840 C CA . ASP A 1 225 ? -27.688 38.219 6.598 1 74.25 225 ASP A CA 1
ATOM 1841 C C . ASP A 1 225 ? -27.328 37.812 5.168 1 74.25 225 ASP A C 1
ATOM 1843 O O . ASP A 1 225 ? -26.156 37.812 4.801 1 74.25 225 ASP A O 1
ATOM 1847 N N . THR A 1 226 ? -28.375 37.156 4.551 1 67.38 226 THR A N 1
ATOM 1848 C CA . THR A 1 226 ? -28.156 36.812 3.148 1 67.38 226 THR A CA 1
ATOM 1849 C C . THR A 1 226 ? -27.844 38.062 2.324 1 67.38 226 THR A C 1
ATOM 1851 O O . THR A 1 226 ? -28.141 39.188 2.754 1 67.38 226 THR A O 1
ATOM 1854 N N . PHE A 1 227 ? -27.047 37.812 1.441 1 63.44 227 PHE A N 1
ATOM 1855 C CA . PHE A 1 227 ? -26.688 38.938 0.573 1 63.44 227 PHE A CA 1
ATOM 1856 C C . PHE A 1 227 ? -27.922 39.5 -0.104 1 63.44 227 PHE A C 1
ATOM 1858 O O . PHE A 1 227 ? -27.812 40.25 -1.088 1 63.44 227 PHE A O 1
ATOM 1865 N N . ASN A 1 228 ? -29.234 39.188 0.372 1 54.28 228 ASN A N 1
ATOM 1866 C CA . ASN A 1 228 ? -30.469 39.625 -0.25 1 54.28 228 ASN A CA 1
ATOM 1867 C C . ASN A 1 228 ? -30.406 41.125 -0.591 1 54.28 228 ASN A C 1
ATOM 1869 O O . ASN A 1 228 ? -31.078 41.594 -1.519 1 54.28 228 ASN A O 1
ATOM 1873 N N . ASP A 1 229 ? -30.109 41.906 0.446 1 47 229 ASP A N 1
ATOM 1874 C CA . ASP A 1 229 ? -30.188 43.281 -0.037 1 47 229 ASP A CA 1
ATOM 1875 C C . ASP A 1 229 ? -29.406 43.469 -1.339 1 47 229 ASP A C 1
ATOM 1877 O O . ASP A 1 229 ? -29.281 44.562 -1.857 1 47 229 ASP A O 1
ATOM 1881 N N . LEU A 1 230 ? -28.609 42.625 -1.42 1 44.62 230 LEU A N 1
ATOM 1882 C CA . LEU A 1 230 ? -28.203 42.531 -2.822 1 44.62 230 LEU A CA 1
ATOM 1883 C C . LEU A 1 230 ? -29.375 42.062 -3.688 1 44.62 230 LEU A C 1
ATOM 1885 O O . LEU A 1 230 ? -29.406 40.938 -4.145 1 44.62 230 LEU A O 1
ATOM 1889 N N . ASN A 1 231 ? -30.609 41.938 -3.203 1 37.34 231 ASN A N 1
ATOM 1890 C CA . ASN A 1 231 ? -31.953 41.844 -3.756 1 37.34 231 ASN A CA 1
ATOM 1891 C C . ASN A 1 231 ? -31.969 42.125 -5.25 1 37.34 231 ASN A C 1
ATOM 1893 O O . ASN A 1 231 ? -33 41.938 -5.914 1 37.34 231 ASN A O 1
ATOM 1897 N N . SER A 1 232 ? -31.688 43.5 -5.547 1 37.06 232 SER A N 1
ATOM 1898 C CA . SER A 1 232 ? -32.156 43.875 -6.891 1 37.06 232 SER A CA 1
ATOM 1899 C C . SER A 1 232 ? -31.859 42.75 -7.879 1 37.06 232 SER A C 1
ATOM 1901 O O . SER A 1 232 ? -31.172 41.781 -7.551 1 37.06 232 SER A O 1
ATOM 1903 N N . SER A 1 233 ? -31.781 43.094 -9.211 1 35.94 233 SER A N 1
ATOM 1904 C CA . SER A 1 233 ? -31.594 42.469 -10.523 1 35.94 233 SER A CA 1
ATOM 1905 C C . SER A 1 233 ? -30.391 41.531 -10.531 1 35.94 233 SER A C 1
ATOM 1907 O O . SER A 1 233 ? -29.656 41.469 -11.531 1 35.94 233 SER A O 1
ATOM 1909 N N . VAL A 1 234 ? -29.844 41.125 -9.367 1 40.56 234 VAL A N 1
ATOM 1910 C CA . VAL A 1 234 ? -28.594 40.406 -9.664 1 40.56 234 VAL A CA 1
ATOM 1911 C C . VAL A 1 234 ? -28.906 39.094 -10.344 1 40.56 234 VAL A C 1
ATOM 1913 O O . VAL A 1 234 ? -29.312 38.125 -9.688 1 40.56 234 VAL A O 1
ATOM 1916 N N . LYS A 1 235 ? -29.719 39 -11.141 1 43.19 235 LYS A N 1
ATOM 1917 C CA . LYS A 1 235 ? -29.641 38.062 -12.234 1 43.19 235 LYS A CA 1
ATOM 1918 C C . LYS A 1 235 ? -28.203 37.656 -12.508 1 43.19 235 LYS A C 1
ATOM 1920 O O . LYS A 1 235 ? -27.453 38.375 -13.156 1 43.19 235 LYS A O 1
ATOM 1925 N N . ASN A 1 236 ? -27.578 36.906 -11.305 1 52.69 236 ASN A N 1
ATOM 1926 C CA . ASN A 1 236 ? -26.234 36.5 -11.734 1 52.69 236 ASN A CA 1
ATOM 1927 C C . ASN A 1 236 ? -26.266 35.75 -13.055 1 52.69 236 ASN A C 1
ATOM 1929 O O . ASN A 1 236 ? -27.25 35.094 -13.367 1 52.69 236 ASN A O 1
ATOM 1933 N N . ASN A 1 237 ? -25.625 36.25 -13.891 1 56.06 237 ASN A N 1
ATOM 1934 C CA . ASN A 1 237 ? -25.547 35.719 -15.25 1 56.06 237 ASN A CA 1
ATOM 1935 C C . ASN A 1 237 ? -25.266 34.219 -15.25 1 56.06 237 ASN A C 1
ATOM 1937 O O . ASN A 1 237 ? -25.406 33.562 -16.281 1 56.06 237 ASN A O 1
ATOM 1941 N N . ARG A 1 238 ? -24.906 33.688 -13.922 1 65.25 238 ARG A N 1
ATOM 1942 C CA . ARG A 1 238 ? -24.5 32.281 -13.969 1 65.25 238 ARG A CA 1
ATOM 1943 C C . ARG A 1 238 ? -25.531 31.375 -13.312 1 65.25 238 ARG A C 1
ATOM 1945 O O . ARG A 1 238 ? -25.312 30.172 -13.148 1 65.25 238 ARG A O 1
ATOM 1952 N N . ASN A 1 239 ? -26.781 31.859 -12.969 1 78.56 239 ASN A N 1
ATOM 1953 C CA . ASN A 1 239 ? -27.859 31.047 -12.398 1 78.56 239 ASN A CA 1
ATOM 1954 C C . ASN A 1 239 ? -27.422 30.375 -11.102 1 78.56 239 ASN A C 1
ATOM 1956 O O . ASN A 1 239 ? -27.641 29.172 -10.922 1 78.56 239 ASN A O 1
ATOM 1960 N N . ILE A 1 240 ? -26.703 31.047 -10.195 1 87 240 ILE A N 1
ATOM 1961 C CA . ILE A 1 240 ? -26.266 30.531 -8.914 1 87 240 ILE A CA 1
ATOM 1962 C C . ILE A 1 240 ? -27.359 30.75 -7.863 1 87 240 ILE A C 1
ATOM 1964 O O . ILE A 1 240 ? -27.844 31.859 -7.691 1 87 240 ILE A O 1
ATOM 1968 N N . ARG A 1 241 ? -27.828 29.75 -7.184 1 87.94 241 ARG A N 1
ATOM 1969 C CA . ARG A 1 241 ? -28.797 29.828 -6.098 1 87.94 241 ARG A CA 1
ATOM 1970 C C . ARG A 1 241 ? -28.109 30.188 -4.777 1 87.94 241 ARG A C 1
ATOM 1972 O O . ARG A 1 241 ? -27.062 29.641 -4.449 1 87.94 241 ARG A O 1
ATOM 1979 N N . VAL A 1 242 ? -28.625 31.094 -4.043 1 88 242 VAL A N 1
ATOM 1980 C CA . VAL A 1 242 ? -28.109 31.469 -2.73 1 88 242 VAL A CA 1
ATOM 1981 C C . VAL A 1 242 ? -29.062 30.969 -1.64 1 88 242 VAL A C 1
ATOM 1983 O O . VAL A 1 242 ? -30.25 31.297 -1.655 1 88 242 VAL A O 1
ATOM 1986 N N . LEU A 1 243 ? -28.531 30.219 -0.706 1 90.56 243 LEU A N 1
ATOM 1987 C CA . LEU A 1 243 ? -29.312 29.625 0.375 1 90.56 243 LEU A CA 1
ATOM 1988 C C . LEU A 1 243 ? -28.719 29.984 1.733 1 90.56 243 LEU A C 1
ATOM 1990 O O . LEU A 1 243 ? -27.594 30.453 1.815 1 90.56 243 LEU A O 1
ATOM 1994 N N . GLU A 1 244 ? -29.578 29.766 2.775 1 92.19 244 GLU A N 1
ATOM 1995 C CA . GLU A 1 244 ? -29.141 30.016 4.145 1 92.19 244 GLU A CA 1
ATOM 1996 C C . GLU A 1 244 ? -28.984 28.703 4.918 1 92.19 244 GLU A C 1
ATOM 1998 O O . GLU A 1 244 ? -29.891 27.875 4.934 1 92.19 244 GLU A O 1
ATOM 2003 N N . LEU A 1 245 ? -27.844 28.609 5.594 1 94.88 245 LEU A N 1
ATOM 2004 C CA . LEU A 1 245 ? -27.531 27.391 6.332 1 94.88 245 LEU A CA 1
ATOM 2005 C C . LEU A 1 245 ? -28.578 27.109 7.395 1 94.88 245 LEU A C 1
ATOM 2007 O O . LEU A 1 245 ? -28.969 25.953 7.602 1 94.88 245 LEU A O 1
ATOM 2011 N N . GLU A 1 246 ? -29.078 28.141 8.039 1 91.81 246 GLU A N 1
ATOM 2012 C CA . GLU A 1 246 ? -30.047 27.969 9.117 1 91.81 246 GLU A CA 1
ATOM 2013 C C . GLU A 1 246 ? -31.328 27.328 8.602 1 91.81 246 GLU A C 1
ATOM 2015 O O . GLU A 1 246 ? -31.938 26.5 9.297 1 91.81 246 GLU A O 1
ATOM 2020 N N . LYS A 1 247 ? -31.75 27.688 7.465 1 91.19 247 LYS A N 1
ATOM 2021 C CA . LYS A 1 247 ? -32.938 27.125 6.863 1 91.19 247 LYS A CA 1
ATOM 2022 C C . LYS A 1 247 ? -32.719 25.656 6.473 1 91.19 247 LYS A C 1
ATOM 2024 O O . LYS A 1 247 ? -33.625 24.828 6.59 1 91.19 247 LYS A O 1
ATOM 2029 N N . LEU A 1 248 ? -31.547 25.406 5.996 1 93.56 248 LEU A N 1
ATOM 2030 C CA . LEU A 1 248 ? -31.219 24.047 5.609 1 93.56 248 LEU A CA 1
ATOM 2031 C C . LEU A 1 248 ? -31.188 23.125 6.828 1 93.56 248 LEU A C 1
ATOM 2033 O O . LEU A 1 248 ? -31.625 21.969 6.75 1 93.56 248 LEU A O 1
ATOM 2037 N N . LYS A 1 249 ? -30.75 23.594 7.938 1 92.88 249 LYS A N 1
ATOM 2038 C CA . LYS A 1 249 ? -30.609 22.812 9.156 1 92.88 249 LYS A CA 1
ATOM 2039 C C . LYS A 1 249 ? -31.969 22.516 9.789 1 92.88 249 LYS A C 1
ATOM 2041 O O . LYS A 1 249 ? -32.062 21.672 10.68 1 92.88 249 LYS A O 1
ATOM 2046 N N . GLN A 1 250 ? -33 23.172 9.336 1 89.62 250 GLN A N 1
ATOM 2047 C CA . GLN A 1 250 ? -34.344 23.016 9.914 1 89.62 250 GLN A CA 1
ATOM 2048 C C . GLN A 1 250 ? -35.125 21.906 9.203 1 89.62 250 GLN A C 1
ATOM 2050 O O . GLN A 1 250 ? -36.188 21.516 9.656 1 89.62 250 GLN A O 1
ATOM 2055 N N . GLN A 1 251 ? -34.5 21.484 8.203 1 83.69 251 GLN A N 1
ATOM 2056 C CA . GLN A 1 251 ? -35.188 20.422 7.484 1 83.69 251 GLN A CA 1
ATOM 2057 C C . GLN A 1 251 ? -35.312 19.172 8.352 1 83.69 251 GLN A C 1
ATOM 2059 O O . GLN A 1 251 ? -34.438 18.859 9.141 1 83.69 251 GLN A O 1
ATOM 2064 N N . THR A 1 252 ? -36.531 18.5 8.312 1 80.25 252 THR A N 1
ATOM 2065 C CA . THR A 1 252 ? -36.812 17.328 9.133 1 80.25 252 THR A CA 1
ATOM 2066 C C . THR A 1 252 ? -36.781 16.062 8.297 1 80.25 252 THR A C 1
ATOM 2068 O O . THR A 1 252 ? -36.781 16.109 7.066 1 80.25 252 THR A O 1
ATOM 2071 N N . GLY A 1 253 ? -36.594 14.914 8.953 1 78.56 253 GLY A N 1
ATOM 2072 C CA . GLY A 1 253 ? -36.562 13.609 8.312 1 78.56 253 GLY A CA 1
ATOM 2073 C C . GLY A 1 253 ? -35.219 12.93 8.461 1 78.56 253 GLY A C 1
ATOM 2074 O O . GLY A 1 253 ? -34.25 13.531 8.953 1 78.56 253 GLY A O 1
ATOM 2075 N N . GLU A 1 254 ? -35.25 11.672 8.094 1 84.44 254 GLU A N 1
ATOM 2076 C CA . GLU A 1 254 ? -34.062 10.867 8.234 1 84.44 254 GLU A CA 1
ATOM 2077 C C . GLU A 1 254 ? -33.344 10.727 6.895 1 84.44 254 GLU A C 1
ATOM 2079 O O . GLU A 1 254 ? -33.969 10.688 5.84 1 84.44 254 GLU A O 1
ATOM 2084 N N . LEU A 1 255 ? -32.094 10.891 6.934 1 89 255 LEU A N 1
ATOM 2085 C CA . LEU A 1 255 ? -31.281 10.602 5.75 1 89 255 LEU A CA 1
ATOM 2086 C C . LEU A 1 255 ? -31.391 9.141 5.355 1 89 255 LEU A C 1
ATOM 2088 O O . LEU A 1 255 ? -31.219 8.25 6.191 1 89 255 LEU A O 1
ATOM 2092 N N . ASP A 1 256 ? -31.734 8.891 4.113 1 89.75 256 ASP A N 1
ATOM 2093 C CA . ASP A 1 256 ? -31.891 7.527 3.607 1 89.75 256 ASP A CA 1
ATOM 2094 C C . ASP A 1 256 ? -30.547 6.781 3.639 1 89.75 256 ASP A C 1
ATOM 2096 O O . ASP A 1 256 ? -29.562 7.254 3.084 1 89.75 256 ASP A O 1
ATOM 2100 N N . SER A 1 257 ? -30.578 5.66 4.234 1 89.31 257 SER A N 1
ATOM 2101 C CA . SER A 1 257 ? -29.375 4.848 4.352 1 89.31 257 SER A CA 1
ATOM 2102 C C . SER A 1 257 ? -28.844 4.438 2.98 1 89.31 257 SER A C 1
ATOM 2104 O O . SER A 1 257 ? -27.672 4.133 2.828 1 89.31 257 SER A O 1
ATOM 2106 N N . SER A 1 258 ? -29.703 4.402 1.993 1 89.88 258 SER A N 1
ATOM 2107 C CA . SER A 1 258 ? -29.281 4.055 0.641 1 89.88 258 SER A CA 1
ATOM 2108 C C . SER A 1 258 ? -28.281 5.062 0.097 1 89.88 258 SER A C 1
ATOM 2110 O O . SER A 1 258 ? -27.453 4.727 -0.749 1 89.88 258 SER A O 1
ATOM 2112 N N . ILE A 1 259 ? -28.406 6.273 0.643 1 92.44 259 ILE A N 1
ATOM 2113 C CA . ILE A 1 259 ? -27.5 7.336 0.208 1 92.44 259 ILE A CA 1
ATOM 2114 C C . ILE A 1 259 ? -26.141 7.152 0.862 1 92.44 259 ILE A C 1
ATOM 2116 O O . ILE A 1 259 ? -25.109 7.184 0.185 1 92.44 259 ILE A O 1
ATOM 2120 N N . THR A 1 260 ? -26.125 6.883 2.154 1 93.31 260 THR A N 1
ATOM 2121 C CA . THR A 1 260 ? -24.875 6.77 2.9 1 93.31 260 THR A CA 1
ATOM 2122 C C . THR A 1 260 ? -24.156 5.477 2.541 1 93.31 260 THR A C 1
ATOM 2124 O O . THR A 1 260 ? -22.922 5.426 2.557 1 93.31 260 THR A O 1
ATOM 2127 N N . ASN A 1 261 ? -24.859 4.492 2.135 1 90 261 ASN A N 1
ATOM 2128 C CA . ASN A 1 261 ? -24.281 3.188 1.816 1 90 261 ASN A CA 1
ATOM 2129 C C . ASN A 1 261 ? -23.547 3.211 0.486 1 90 261 ASN A C 1
ATOM 2131 O O . ASN A 1 261 ? -22.75 2.309 0.195 1 90 261 ASN A O 1
ATOM 2135 N N . LEU A 1 262 ? -23.797 4.219 -0.284 1 92.19 262 LEU A N 1
ATOM 2136 C CA . LEU A 1 262 ? -23.156 4.324 -1.585 1 92.19 262 LEU A CA 1
ATOM 2137 C C . LEU A 1 262 ? -21.719 4.816 -1.435 1 92.19 262 LEU A C 1
ATOM 2139 O O . LEU A 1 262 ? -20.906 4.676 -2.355 1 92.19 262 LEU A O 1
ATOM 2143 N N . VAL A 1 263 ? -21.438 5.441 -0.328 1 96.12 263 VAL A N 1
ATOM 2144 C CA . VAL A 1 263 ? -20.125 6.02 -0.107 1 96.12 263 VAL A CA 1
ATOM 2145 C C . VAL A 1 263 ? -19.109 4.91 0.19 1 96.12 263 VAL A C 1
ATOM 2147 O O . VAL A 1 263 ? -19.375 4.02 1 1 96.12 263 VAL A O 1
ATOM 2150 N N . LEU A 1 264 ? -17.922 4.93 -0.472 1 95.31 264 LEU A N 1
ATOM 2151 C CA . LEU A 1 264 ? -16.875 3.912 -0.299 1 95.31 264 LEU A CA 1
ATOM 2152 C C . LEU A 1 264 ? -15.664 4.492 0.405 1 95.31 264 LEU A C 1
ATOM 2154 O O . LEU A 1 264 ? -15.367 5.684 0.265 1 95.31 264 LEU A O 1
ATOM 2158 N N . PRO A 1 265 ? -14.922 3.66 1.139 1 97.12 265 PRO A N 1
ATOM 2159 C CA . PRO A 1 265 ? -13.758 4.152 1.878 1 97.12 265 PRO A CA 1
ATOM 2160 C C . PRO A 1 265 ? -12.711 4.801 0.972 1 97.12 265 PRO A C 1
ATOM 2162 O O . PRO A 1 265 ? -12.031 5.742 1.384 1 97.12 265 PRO A O 1
ATOM 2165 N N . ASP A 1 266 ? -12.594 4.332 -0.237 1 97.31 266 ASP A N 1
ATOM 2166 C CA . ASP A 1 266 ? -11.555 4.852 -1.124 1 97.31 266 ASP A CA 1
ATOM 2167 C C . ASP A 1 266 ? -12.047 6.086 -1.88 1 97.31 266 ASP A C 1
ATOM 2169 O O . ASP A 1 266 ? -11.297 6.688 -2.646 1 97.31 266 ASP A O 1
ATOM 2173 N N . ASP A 1 267 ? -13.289 6.543 -1.682 1 97.62 267 ASP A N 1
ATOM 2174 C CA . ASP A 1 267 ? -13.797 7.773 -2.281 1 97.62 267 ASP A CA 1
ATOM 2175 C C . ASP A 1 267 ? -13.023 8.992 -1.763 1 97.62 267 ASP A C 1
ATOM 2177 O O . ASP A 1 267 ? -12.617 9.023 -0.6 1 97.62 267 ASP A O 1
ATOM 2181 N N . PRO A 1 268 ? -12.828 10 -2.664 1 98.25 268 PRO A N 1
ATOM 2182 C CA . PRO A 1 268 ? -12.297 11.273 -2.164 1 98.25 268 PRO A CA 1
ATOM 2183 C C . PRO A 1 268 ? -13.164 11.883 -1.065 1 98.25 268 PRO A C 1
ATOM 2185 O O . PRO A 1 268 ? -14.391 11.898 -1.179 1 98.25 268 PRO A O 1
ATOM 2188 N N . ALA A 1 269 ? -12.516 12.289 0.029 1 98.5 269 ALA A N 1
ATOM 2189 C CA . ALA A 1 269 ? -13.234 12.898 1.146 1 98.5 269 ALA A CA 1
ATOM 2190 C C . ALA A 1 269 ? -12.969 14.398 1.219 1 98.5 269 ALA A C 1
ATOM 2192 O O . ALA A 1 269 ? -13.883 15.188 1.433 1 98.5 269 ALA A O 1
ATOM 2193 N N . VAL A 1 270 ? -11.695 14.742 1.03 1 98.5 270 VAL A N 1
ATOM 2194 C CA . VAL A 1 270 ? -11.32 16.141 1.245 1 98.5 270 VAL A CA 1
ATOM 2195 C C . VAL A 1 270 ? -10.266 16.547 0.221 1 98.5 270 VAL A C 1
ATOM 2197 O O . VAL A 1 270 ? -9.391 15.758 -0.132 1 98.5 270 VAL A O 1
ATOM 2200 N N . ILE A 1 271 ? -10.398 17.75 -0.293 1 98.25 271 ILE A N 1
ATOM 2201 C CA . ILE A 1 271 ? -9.375 18.438 -1.067 1 98.25 271 ILE A CA 1
ATOM 2202 C C . ILE A 1 271 ? -8.82 19.625 -0.261 1 98.25 271 ILE A C 1
ATOM 2204 O O . ILE A 1 271 ? -9.578 20.5 0.16 1 98.25 271 ILE A O 1
ATOM 2208 N N . MET A 1 272 ? -7.562 19.625 0.014 1 96.88 272 MET A N 1
ATOM 2209 C CA . MET A 1 272 ? -6.918 20.719 0.748 1 96.88 272 MET A CA 1
ATOM 2210 C C . MET A 1 272 ? -5.781 21.328 -0.065 1 96.88 272 MET A C 1
ATOM 2212 O O . MET A 1 272 ? -4.828 20.625 -0.424 1 96.88 272 MET A O 1
ATOM 2216 N N . PHE A 1 273 ? -5.852 22.625 -0.295 1 91.69 273 PHE A N 1
ATOM 2217 C CA . PHE A 1 273 ? -4.836 23.297 -1.089 1 91.69 273 PHE A CA 1
ATOM 2218 C C . PHE A 1 273 ? -3.566 23.516 -0.272 1 91.69 273 PHE A C 1
ATOM 2220 O O . PHE A 1 273 ? -3.631 23.953 0.879 1 91.69 273 PHE A O 1
ATOM 2227 N N . THR A 1 274 ? -2.43 23.062 -0.846 1 85.19 274 THR A N 1
ATOM 2228 C CA . THR A 1 274 ? -1.135 23.219 -0.191 1 85.19 274 THR A CA 1
ATOM 2229 C C . THR A 1 274 ? -0.26 24.219 -0.942 1 85.19 274 THR A C 1
ATOM 2231 O O . THR A 1 274 ? -0.334 24.312 -2.168 1 85.19 274 THR A O 1
ATOM 2234 N N . SER A 1 275 ? 0.306 25.203 -0.229 1 66.81 275 SER A N 1
ATOM 2235 C CA . SER A 1 275 ? 1.092 26.281 -0.822 1 66.81 275 SER A CA 1
ATOM 2236 C C . SER A 1 275 ? 2.457 25.781 -1.282 1 66.81 275 SER A C 1
ATOM 2238 O O . SER A 1 275 ? 3.154 25.094 -0.537 1 66.81 275 SER A O 1
ATOM 2240 N N . GLY A 1 276 ? 2.584 25.328 -2.557 1 55.53 276 GLY A N 1
ATOM 2241 C CA . GLY A 1 276 ? 3.926 24.984 -3.002 1 55.53 276 GLY A CA 1
ATOM 2242 C C . GLY A 1 276 ? 4.84 26.188 -3.131 1 55.53 276 GLY A C 1
ATOM 2243 O O . GLY A 1 276 ? 4.375 27.328 -3.121 1 55.53 276 GLY A O 1
ATOM 2244 N N . THR A 1 277 ? 6.18 26.109 -2.779 1 48.41 277 THR A N 1
ATOM 2245 C CA . THR A 1 277 ? 7.184 27.172 -2.859 1 48.41 277 THR A CA 1
ATOM 2246 C C . THR A 1 277 ? 7.145 27.859 -4.223 1 48.41 277 THR A C 1
ATOM 2248 O O . THR A 1 277 ? 7.496 29.031 -4.344 1 48.41 277 THR A O 1
ATOM 2251 N N . THR A 1 278 ? 6.891 27.031 -5.289 1 47.81 278 THR A N 1
ATOM 2252 C CA . THR A 1 278 ? 7.223 27.562 -6.602 1 47.81 278 THR A CA 1
ATOM 2253 C C . THR A 1 278 ? 5.965 27.797 -7.43 1 47.81 278 THR A C 1
ATOM 2255 O O . THR A 1 278 ? 6.039 28.203 -8.594 1 47.81 278 THR A O 1
ATOM 2258 N N . GLY A 1 279 ? 4.695 27.953 -6.695 1 62.78 279 GLY A N 1
ATOM 2259 C CA . GLY A 1 279 ? 3.646 28.078 -7.695 1 62.78 279 GLY A CA 1
ATOM 2260 C C . GLY A 1 279 ? 2.252 28.062 -7.102 1 62.78 279 GLY A C 1
ATOM 2261 O O . GLY A 1 279 ? 2.074 28.375 -5.918 1 62.78 279 GLY A O 1
ATOM 2262 N N . ARG A 1 280 ? 1.243 27.906 -7.996 1 75.19 280 ARG A N 1
ATOM 2263 C CA . ARG A 1 280 ? -0.167 27.828 -7.625 1 75.19 280 ARG A CA 1
ATOM 2264 C C . ARG A 1 280 ? -0.435 26.656 -6.699 1 75.19 280 ARG A C 1
ATOM 2266 O O . ARG A 1 280 ? 0.171 25.594 -6.852 1 75.19 280 ARG A O 1
ATOM 2273 N N . PRO A 1 281 ? -1.218 26.938 -5.672 1 85.75 281 PRO A N 1
ATOM 2274 C CA . PRO A 1 281 ? -1.515 25.875 -4.711 1 85.75 281 PRO A CA 1
ATOM 2275 C C . PRO A 1 281 ? -2.057 24.609 -5.379 1 85.75 281 PRO A C 1
ATOM 2277 O O . PRO A 1 281 ? -2.773 24.703 -6.379 1 85.75 281 PRO A O 1
ATOM 2280 N N . LYS A 1 282 ? -1.579 23.469 -4.902 1 91.25 282 LYS A N 1
ATOM 2281 C CA . LYS A 1 282 ? -2.066 22.172 -5.348 1 91.25 282 LYS A CA 1
ATOM 2282 C C . LYS A 1 282 ? -3.055 21.578 -4.344 1 91.25 282 LYS A C 1
ATOM 2284 O O . LYS A 1 282 ? -2.846 21.672 -3.133 1 91.25 282 LYS A O 1
ATOM 2289 N N . GLY A 1 283 ? -4.188 21.062 -4.859 1 95.88 283 GLY A N 1
ATOM 2290 C CA . GLY A 1 283 ? -5.188 20.469 -3.986 1 95.88 283 GLY A CA 1
ATOM 2291 C C . GLY A 1 283 ? -4.922 19 -3.68 1 95.88 283 GLY A C 1
ATOM 2292 O O . GLY A 1 283 ? -5.262 18.125 -4.477 1 95.88 283 GLY A O 1
ATOM 2293 N N . ALA A 1 284 ? -4.336 18.703 -2.523 1 97.69 284 ALA A N 1
ATOM 2294 C CA . ALA A 1 284 ? -4.152 17.312 -2.104 1 97.69 284 ALA A CA 1
ATOM 2295 C C . ALA A 1 284 ? -5.492 16.641 -1.835 1 97.69 284 ALA A C 1
ATOM 2297 O O . ALA A 1 284 ? -6.32 17.172 -1.084 1 97.69 284 ALA A O 1
ATOM 2298 N N . CYS A 1 285 ? -5.688 15.547 -2.479 1 98.44 285 CYS A N 1
ATOM 2299 C CA . CYS A 1 285 ? -6.934 14.805 -2.32 1 98.44 285 CYS A CA 1
ATOM 2300 C C . CYS A 1 285 ? -6.758 13.641 -1.354 1 98.44 285 CYS A C 1
ATOM 2302 O O . CYS A 1 285 ? -5.926 12.758 -1.582 1 98.44 285 CYS A O 1
ATOM 2304 N N . LEU A 1 286 ? -7.512 13.664 -0.276 1 98.56 286 LEU A N 1
ATOM 2305 C CA . LEU A 1 286 ? -7.488 12.602 0.725 1 98.56 286 LEU A CA 1
ATOM 2306 C C . LEU A 1 286 ? -8.781 11.789 0.689 1 98.56 286 LEU A C 1
ATOM 2308 O O . LEU A 1 286 ? -9.867 12.359 0.563 1 98.56 286 LEU A O 1
ATOM 2312 N N . SER A 1 287 ? -8.672 10.461 0.792 1 98.69 287 SER A N 1
ATOM 2313 C CA . SER A 1 287 ? -9.836 9.578 0.809 1 98.69 287 SER A CA 1
ATOM 2314 C C . SER A 1 287 ? -10.344 9.359 2.23 1 98.69 287 SER A C 1
ATOM 2316 O O . SER A 1 287 ? -9.68 9.734 3.197 1 98.69 287 SER A O 1
ATOM 2318 N N . HIS A 1 288 ? -11.594 8.812 2.328 1 98.5 288 HIS A N 1
ATOM 2319 C CA . HIS A 1 288 ? -12.078 8.383 3.639 1 98.5 288 HIS A CA 1
ATOM 2320 C C . HIS A 1 288 ? -11.109 7.391 4.277 1 98.5 288 HIS A C 1
ATOM 2322 O O . HIS A 1 288 ? -10.812 7.488 5.473 1 98.5 288 HIS A O 1
ATOM 2328 N N . PHE A 1 289 ? -10.578 6.48 3.432 1 98.25 289 PHE A N 1
ATOM 2329 C CA . PHE A 1 289 ? -9.633 5.461 3.873 1 98.25 289 PHE A CA 1
ATOM 2330 C C . PHE A 1 289 ? -8.406 6.102 4.523 1 98.25 289 PHE A C 1
ATOM 2332 O O . PHE A 1 289 ? -7.98 5.684 5.598 1 98.25 289 PHE A O 1
ATOM 2339 N N . ASN A 1 290 ? -7.84 7.125 3.924 1 98.38 290 ASN A N 1
ATOM 2340 C CA . ASN A 1 290 ? -6.672 7.824 4.441 1 98.38 290 ASN A CA 1
ATOM 2341 C C . ASN A 1 290 ? -6.938 8.414 5.824 1 98.38 290 ASN A C 1
ATOM 2343 O O . ASN A 1 290 ? -6.203 8.141 6.773 1 98.38 290 ASN A O 1
ATOM 2347 N N . ILE A 1 291 ? -7.988 9.188 5.914 1 98.19 291 ILE A N 1
ATOM 2348 C CA . ILE A 1 291 ? -8.141 10.055 7.078 1 98.19 291 ILE A CA 1
ATOM 2349 C C . ILE A 1 291 ? -8.703 9.242 8.25 1 98.19 291 ILE A C 1
ATOM 2351 O O . ILE A 1 291 ? -8.375 9.508 9.406 1 98.19 291 ILE A O 1
ATOM 2355 N N . VAL A 1 292 ? -9.5 8.18 7.984 1 97.5 292 VAL A N 1
ATOM 2356 C CA . VAL A 1 292 ? -9.984 7.309 9.047 1 97.5 292 VAL A CA 1
ATOM 2357 C C . VAL A 1 292 ? -8.812 6.574 9.695 1 97.5 292 VAL A C 1
ATOM 2359 O O . VAL A 1 292 ? -8.648 6.598 10.914 1 97.5 292 VAL A O 1
ATOM 2362 N N . ASN A 1 293 ? -7.984 5.957 8.891 1 97.56 293 ASN A N 1
ATOM 2363 C CA . ASN A 1 293 ? -6.867 5.191 9.438 1 97.56 293 ASN A CA 1
ATOM 2364 C C . ASN A 1 293 ? -5.852 6.102 10.125 1 97.56 293 ASN A C 1
ATOM 2366 O O . ASN A 1 293 ? -5.344 5.77 11.195 1 97.56 293 ASN A O 1
ATOM 2370 N N . ASN A 1 294 ? -5.562 7.215 9.531 1 97.69 294 ASN A N 1
ATOM 2371 C CA . ASN A 1 294 ? -4.605 8.141 10.125 1 97.69 294 ASN A CA 1
ATOM 2372 C C . ASN A 1 294 ? -5.055 8.609 11.508 1 97.69 294 ASN A C 1
ATOM 2374 O O . ASN A 1 294 ? -4.293 8.531 12.469 1 97.69 294 ASN A O 1
ATOM 2378 N N . SER A 1 295 ? -6.312 9.094 11.594 1 95.75 295 SER A N 1
ATOM 2379 C CA . SER A 1 295 ? -6.84 9.617 12.844 1 95.75 295 SER A CA 1
ATOM 2380 C C . SER A 1 295 ? -6.902 8.531 13.914 1 95.75 295 SER A C 1
ATOM 2382 O O . SER A 1 295 ? -6.559 8.766 15.07 1 95.75 295 SER A O 1
ATOM 2384 N N . LYS A 1 296 ? -7.305 7.352 13.531 1 93.81 296 LYS A N 1
ATOM 2385 C CA . LYS A 1 296 ? -7.43 6.254 14.484 1 93.81 296 LYS A CA 1
ATOM 2386 C C . LYS A 1 296 ? -6.062 5.809 15 1 93.81 296 LYS A C 1
ATOM 2388 O O . LYS A 1 296 ? -5.883 5.578 16.188 1 93.81 296 LYS A O 1
ATOM 2393 N N . MET A 1 297 ? -5.098 5.676 14.125 1 94.44 297 MET A N 1
ATOM 2394 C CA . MET A 1 297 ? -3.762 5.242 14.523 1 94.44 297 MET A CA 1
ATOM 2395 C C . MET A 1 297 ? -3.09 6.297 15.398 1 94.44 297 MET A C 1
ATOM 2397 O O . MET A 1 297 ? -2.371 5.961 16.344 1 94.44 297 MET A O 1
ATOM 2401 N N . CYS A 1 298 ? -3.309 7.566 15.078 1 93.69 298 CYS A N 1
ATOM 2402 C CA . CYS A 1 298 ? -2.766 8.633 15.914 1 93.69 298 CYS A CA 1
ATOM 2403 C C . CYS A 1 298 ? -3.354 8.578 17.312 1 93.69 298 CYS A C 1
ATOM 2405 O O . CYS A 1 298 ? -2.631 8.727 18.297 1 93.69 298 CYS A O 1
ATOM 2407 N N . ALA A 1 299 ? -4.664 8.414 17.375 1 90.69 299 ALA A N 1
ATOM 2408 C CA . ALA A 1 299 ? -5.32 8.32 18.672 1 90.69 299 ALA A CA 1
ATOM 2409 C C . ALA A 1 299 ? -4.785 7.137 19.484 1 90.69 299 ALA A C 1
ATOM 2411 O O . ALA A 1 299 ? -4.562 7.246 20.688 1 90.69 299 ALA A O 1
ATOM 2412 N N . TYR A 1 300 ? -4.582 6.055 18.781 1 87.69 300 TYR A N 1
ATOM 2413 C CA . TYR A 1 300 ? -4.016 4.863 19.391 1 87.69 300 TYR A CA 1
ATOM 2414 C C . TYR A 1 300 ? -2.613 5.141 19.922 1 87.69 300 TYR A C 1
ATOM 2416 O O . TYR A 1 300 ? -2.307 4.812 21.078 1 87.69 300 TYR A O 1
ATOM 2424 N N . ARG A 1 301 ? -1.787 5.762 19.156 1 90.06 301 ARG A N 1
ATOM 2425 C CA . ARG A 1 301 ? -0.412 6.066 19.531 1 90.06 301 ARG A CA 1
ATOM 2426 C C . ARG A 1 301 ? -0.372 7.023 20.719 1 90.06 301 ARG A C 1
ATOM 2428 O O . ARG A 1 301 ? 0.541 6.957 21.547 1 90.06 301 ARG A O 1
ATOM 2435 N N . ALA A 1 302 ? -1.332 7.902 20.75 1 86.62 302 ALA A N 1
ATOM 2436 C CA . ALA A 1 302 ? -1.373 8.914 21.797 1 86.62 302 ALA A CA 1
ATOM 2437 C C . ALA A 1 302 ? -1.915 8.32 23.094 1 86.62 302 ALA A C 1
ATOM 2439 O O . ALA A 1 302 ? -1.779 8.93 24.172 1 86.62 302 ALA A O 1
ATOM 2440 N N . GLY A 1 303 ? -2.486 7.191 23.078 1 84.75 303 GLY A N 1
ATOM 2441 C CA . GLY A 1 303 ? -3.076 6.598 24.266 1 84.75 303 GLY A CA 1
ATOM 2442 C C . GLY A 1 303 ? -4.219 7.414 24.844 1 84.75 303 GLY A C 1
ATOM 2443 O O . GLY A 1 303 ? -4.25 7.688 26.031 1 84.75 303 GLY A O 1
ATOM 2444 N N . VAL A 1 304 ? -5.113 7.832 24.031 1 83.25 304 VAL A N 1
ATOM 2445 C CA . VAL A 1 304 ? -6.211 8.695 24.453 1 83.25 304 VAL A CA 1
ATOM 2446 C C . VAL A 1 304 ? -7.035 8.008 25.531 1 83.25 304 VAL A C 1
ATOM 2448 O O . VAL A 1 304 ? -7.477 6.867 25.359 1 83.25 304 VAL A O 1
ATOM 2451 N N . LYS A 1 305 ? -7.133 8.594 26.609 1 76.75 305 LYS A N 1
ATOM 2452 C CA . LYS A 1 305 ? -7.832 8.086 27.781 1 76.75 305 LYS A CA 1
ATOM 2453 C C . LYS A 1 305 ? -9.266 8.617 27.844 1 76.75 305 LYS A C 1
ATOM 2455 O O . LYS A 1 305 ? -9.625 9.516 27.094 1 76.75 305 LYS A O 1
ATOM 2460 N N . GLU A 1 306 ? -9.836 8.047 28.953 1 77.5 306 GLU A N 1
ATOM 2461 C CA . GLU A 1 306 ? -11.195 8.508 29.219 1 77.5 306 GLU A CA 1
ATOM 2462 C C . GLU A 1 306 ? -11.203 9.977 29.641 1 77.5 306 GLU A C 1
ATOM 2464 O O . GLU A 1 306 ? -10.297 10.43 30.344 1 77.5 306 GLU A O 1
ATOM 2469 N N . ASN A 1 307 ? -11.867 10.891 29.078 1 81.56 307 ASN A N 1
ATOM 2470 C CA . ASN A 1 307 ? -12.062 12.289 29.438 1 81.56 307 ASN A CA 1
ATOM 2471 C C . ASN A 1 307 ? -11.047 13.195 28.734 1 81.56 307 ASN A C 1
ATOM 2473 O O . ASN A 1 307 ? -10.766 14.297 29.203 1 81.56 307 ASN A O 1
ATOM 2477 N N . SER A 1 308 ? -10.367 12.641 27.812 1 92.5 308 SER A N 1
ATOM 2478 C CA . SER A 1 308 ? -9.438 13.477 27.062 1 92.5 308 SER A CA 1
ATOM 2479 C C . SER A 1 308 ? -10.172 14.602 26.328 1 92.5 308 SER A C 1
ATOM 2481 O O . SER A 1 308 ? -11.109 14.344 25.578 1 92.5 308 SER A O 1
ATOM 2483 N N . ILE A 1 309 ? -9.789 15.828 26.641 1 96.06 309 ILE A N 1
ATOM 2484 C CA . ILE A 1 309 ? -10.328 17 25.969 1 96.06 309 ILE A CA 1
ATOM 2485 C C . ILE A 1 309 ? -9.234 17.656 25.125 1 96.06 309 ILE A C 1
ATOM 2487 O O . ILE A 1 309 ? -8.297 18.25 25.672 1 96.06 309 ILE A O 1
ATOM 2491 N N . PHE A 1 310 ? -9.383 17.641 23.844 1 97.25 310 PHE A N 1
ATOM 2492 C CA . PHE A 1 310 ? -8.398 18.172 22.922 1 97.25 310 PHE A CA 1
ATOM 2493 C C . PHE A 1 310 ? -8.742 19.609 22.531 1 97.25 310 PHE A C 1
ATOM 2495 O O . PHE A 1 310 ? -9.734 19.844 21.859 1 97.25 310 PHE A O 1
ATOM 2502 N N . CYS A 1 311 ? -7.949 20.516 22.984 1 98.25 311 CYS A N 1
ATOM 2503 C CA . CYS A 1 311 ? -8.07 21.922 22.562 1 98.25 311 CYS A CA 1
ATOM 2504 C C . CYS A 1 311 ? -7.375 22.141 21.234 1 98.25 311 CYS A C 1
ATOM 2506 O O . CYS A 1 311 ? -6.176 21.906 21.094 1 98.25 311 CYS A O 1
ATOM 2508 N N . VAL A 1 312 ? -8.141 22.641 20.219 1 97.62 312 VAL A N 1
ATOM 2509 C CA . VAL A 1 312 ? -7.613 22.766 18.875 1 97.62 312 VAL A CA 1
ATOM 2510 C C . VAL A 1 312 ? -7.789 24.203 18.375 1 97.62 312 VAL A C 1
ATOM 2512 O O . VAL A 1 312 ? -8.797 24.531 17.75 1 97.62 312 VAL A O 1
ATOM 2515 N N . PRO A 1 313 ? -6.777 24.984 18.578 1 96.94 313 PRO A N 1
ATOM 2516 C CA . PRO A 1 313 ? -6.855 26.391 18.141 1 96.94 313 PRO A CA 1
ATOM 2517 C C . PRO A 1 313 ? -6.461 26.562 16.672 1 96.94 313 PRO A C 1
ATOM 2519 O O . PRO A 1 313 ? -6.621 27.656 16.125 1 96.94 313 PRO A O 1
ATOM 2522 N N . LEU A 1 314 ? -5.93 25.531 16.016 1 95.44 314 LEU A N 1
ATOM 2523 C CA . LEU A 1 314 ? -5.43 25.594 14.648 1 95.44 314 LEU A CA 1
ATOM 2524 C C . LEU A 1 314 ? -6.578 25.719 13.656 1 95.44 314 LEU A C 1
ATOM 2526 O O . LEU A 1 314 ? -7.688 25.25 13.914 1 95.44 314 LEU A O 1
ATOM 2530 N N . PRO A 1 315 ? -6.32 26.344 12.531 1 94.5 315 PRO A N 1
ATOM 2531 C CA . PRO A 1 315 ? -7.391 26.5 11.547 1 94.5 315 PRO A CA 1
ATOM 2532 C C . PRO A 1 315 ? -7.863 25.172 10.961 1 94.5 315 PRO A C 1
ATOM 2534 O O . PRO A 1 315 ? -7.039 24.359 10.547 1 94.5 315 PRO A O 1
ATOM 2537 N N . PHE A 1 316 ? -9.164 25.047 10.781 1 97 316 PHE A N 1
ATOM 2538 C CA . PHE A 1 316 ? -9.781 23.812 10.352 1 97 316 PHE A CA 1
ATOM 2539 C C . PHE A 1 316 ? -9.523 23.562 8.867 1 97 316 PHE A C 1
ATOM 2541 O O . PHE A 1 316 ? -9.602 22.422 8.398 1 97 316 PHE A O 1
ATOM 2548 N N . PHE A 1 317 ? -9.203 24.562 8.094 1 94.44 317 PHE A N 1
ATOM 2549 C CA . PHE A 1 317 ? -9.023 24.359 6.66 1 94.44 317 PHE A CA 1
ATOM 2550 C C . PHE A 1 317 ? -7.699 23.672 6.371 1 94.44 317 PHE A C 1
ATOM 2552 O O . PHE A 1 317 ? -7.457 23.219 5.25 1 94.44 317 PHE A O 1
ATOM 2559 N N . HIS A 1 318 ? -6.879 23.5 7.414 1 93.75 318 HIS A N 1
ATOM 2560 C CA . HIS A 1 318 ? -5.625 22.75 7.297 1 93.75 318 HIS A CA 1
ATOM 2561 C C . HIS A 1 318 ? -5.762 21.344 7.875 1 93.75 318 HIS A C 1
ATOM 2563 O O . HIS A 1 318 ? -6.539 21.125 8.805 1 93.75 318 HIS A O 1
ATOM 2569 N N . ALA A 1 319 ? -4.879 20.484 7.43 1 95.56 319 ALA A N 1
ATOM 2570 C CA . ALA A 1 319 ? -5.039 19.062 7.719 1 95.56 319 ALA A CA 1
ATOM 2571 C C . ALA A 1 319 ? -4.785 18.766 9.195 1 95.56 319 ALA A C 1
ATOM 2573 O O . ALA A 1 319 ? -5.406 17.875 9.773 1 95.56 319 ALA A O 1
ATOM 2574 N N . PHE A 1 320 ? -3.879 19.516 9.82 1 95.25 320 PHE A N 1
ATOM 2575 C CA . PHE A 1 320 ? -3.58 19.281 11.227 1 95.25 320 PHE A CA 1
ATOM 2576 C C . PHE A 1 320 ? -4.844 19.391 12.078 1 95.25 320 PHE A C 1
ATOM 2578 O O . PHE A 1 320 ? -5.188 18.453 12.812 1 95.25 320 PHE A O 1
ATOM 2585 N N . ALA A 1 321 ? -5.535 20.406 11.891 1 96.06 321 ALA A N 1
ATOM 2586 C CA . ALA A 1 321 ? -6.785 20.578 12.633 1 96.06 321 ALA A CA 1
ATOM 2587 C C . ALA A 1 321 ? -7.961 19.984 11.875 1 96.06 321 ALA A C 1
ATOM 2589 O O . ALA A 1 321 ? -8.82 19.312 12.469 1 96.06 321 ALA A O 1
ATOM 2590 N N . GLY A 1 322 ? -8.031 20.156 10.609 1 96.81 322 GLY A N 1
ATOM 2591 C CA . GLY A 1 322 ? -9.172 19.797 9.797 1 96.81 322 GLY A CA 1
ATOM 2592 C C . GLY A 1 322 ? -9.375 18.297 9.695 1 96.81 322 GLY A C 1
ATOM 2593 O O . GLY A 1 322 ? -10.469 17.828 9.367 1 96.81 322 GLY A O 1
ATOM 2594 N N . ILE A 1 323 ? -8.312 17.562 9.93 1 96.94 323 ILE A N 1
ATOM 2595 C CA . ILE A 1 323 ? -8.414 16.109 9.914 1 96.94 323 ILE A CA 1
ATOM 2596 C C . ILE A 1 323 ? -8.133 15.555 11.305 1 96.94 323 ILE A C 1
ATOM 2598 O O . ILE A 1 323 ? -9.047 15.109 12 1 96.94 323 ILE A O 1
ATOM 2602 N N . LEU A 1 324 ? -6.992 15.781 11.805 1 94.81 324 LEU A N 1
ATOM 2603 C CA . LEU A 1 324 ? -6.617 15.211 13.094 1 94.81 324 LEU A CA 1
ATOM 2604 C C . LEU A 1 324 ? -7.457 15.805 14.219 1 94.81 324 LEU A C 1
ATOM 2606 O O . LEU A 1 324 ? -7.844 15.102 15.156 1 94.81 324 LEU A O 1
ATOM 2610 N N . GLY A 1 325 ? -7.715 17.062 14.133 1 94.94 325 GLY A N 1
ATOM 2611 C CA . GLY A 1 325 ? -8.523 17.719 15.148 1 94.94 325 GLY A CA 1
ATOM 2612 C C . GLY A 1 325 ? -10.008 17.422 15.023 1 94.94 325 GLY A C 1
ATOM 2613 O O . GLY A 1 325 ? -10.617 16.891 15.945 1 94.94 325 GLY A O 1
ATOM 2614 N N . ASN A 1 326 ? -10.469 17.656 13.812 1 95.69 326 ASN A N 1
ATOM 2615 C CA . ASN A 1 326 ? -11.914 17.578 13.586 1 95.69 326 ASN A CA 1
ATOM 2616 C C . ASN A 1 326 ? -12.422 16.141 13.664 1 95.69 326 ASN A C 1
ATOM 2618 O O . ASN A 1 326 ? -13.617 15.914 13.844 1 95.69 326 ASN A O 1
ATOM 2622 N N . LEU A 1 327 ? -11.516 15.18 13.492 1 95.19 327 LEU A N 1
ATOM 2623 C CA . LEU A 1 327 ? -11.961 13.789 13.516 1 95.19 327 LEU A CA 1
ATOM 2624 C C . LEU A 1 327 ? -11.75 13.172 14.891 1 95.19 327 LEU A C 1
ATOM 2626 O O . LEU A 1 327 ? -12.047 11.992 15.102 1 95.19 327 LEU A O 1
ATOM 2630 N N . ILE A 1 328 ? -11.328 13.922 15.867 1 88.12 328 ILE A N 1
ATOM 2631 C CA . ILE A 1 328 ? -11.109 13.477 17.234 1 88.12 328 ILE A CA 1
ATOM 2632 C C . ILE A 1 328 ? -12.375 12.805 17.766 1 88.12 328 ILE A C 1
ATOM 2634 O O . ILE A 1 328 ? -12.305 11.734 18.375 1 88.12 328 ILE A O 1
ATOM 2638 N N . PRO A 1 329 ? -13.555 13.336 17.547 1 87.12 329 PRO A N 1
ATOM 2639 C CA . PRO A 1 329 ? -14.773 12.742 18.109 1 87.12 329 PRO A CA 1
ATOM 2640 C C . PRO A 1 329 ? -14.984 11.297 17.656 1 87.12 329 PRO A C 1
ATOM 2642 O O . PRO A 1 329 ? -15.641 10.516 18.359 1 87.12 329 PRO A O 1
ATOM 2645 N N . ILE A 1 330 ? -14.43 10.953 16.484 1 89.38 330 ILE A N 1
ATOM 2646 C CA . ILE A 1 330 ? -14.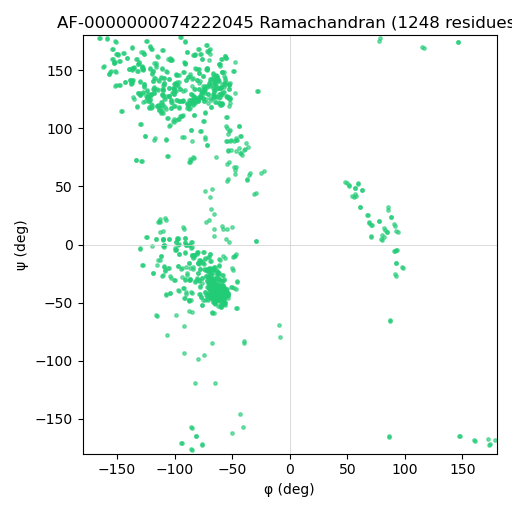672 9.602 15.984 1 89.38 330 ILE A CA 1
ATOM 2647 C C . ILE A 1 330 ? -13.375 8.797 16.016 1 89.38 330 ILE A C 1
ATOM 2649 O O . ILE A 1 330 ? -13.367 7.602 15.719 1 89.38 330 ILE A O 1
ATOM 2653 N N . ALA A 1 331 ? -12.258 9.445 16.266 1 86.06 331 ALA A N 1
ATOM 2654 C CA . ALA A 1 331 ? -10.953 8.781 16.266 1 86.06 331 ALA A CA 1
ATOM 2655 C C . ALA A 1 331 ? -10.797 7.875 17.484 1 86.06 331 ALA A C 1
ATOM 2657 O O . ALA A 1 331 ? -10.039 6.902 17.453 1 86.06 331 ALA A O 1
ATOM 2658 N N . SER A 1 332 ? -11.445 8.297 18.547 1 80.44 332 SER A N 1
ATOM 2659 C CA . SER A 1 332 ? -11.43 7.504 19.766 1 80.44 332 SER A CA 1
ATOM 2660 C C . SER A 1 332 ? -12.82 7.441 20.406 1 80.44 332 SER A C 1
ATOM 2662 O O . SER A 1 332 ? -13.719 8.188 20.016 1 80.44 332 SER A O 1
ATOM 2664 N N . GLU A 1 333 ? -12.945 6.609 21.328 1 75.56 333 GLU A N 1
ATOM 2665 C CA . GLU A 1 333 ? -14.219 6.422 22 1 75.56 333 GLU A CA 1
ATOM 2666 C C . GLU A 1 333 ? -14.477 7.527 23.031 1 75.56 333 GLU A C 1
ATOM 2668 O O . GLU A 1 333 ? -15.609 7.742 23.453 1 75.56 333 GLU A O 1
ATOM 2673 N N . THR A 1 334 ? -13.43 8.203 23.359 1 77.25 334 THR A N 1
ATOM 2674 C CA . THR A 1 334 ? -13.602 9.078 24.516 1 77.25 334 THR A CA 1
ATOM 2675 C C . THR A 1 334 ? -13.109 10.492 24.203 1 77.25 334 THR A C 1
ATOM 2677 O O . THR A 1 334 ? -13.305 11.414 24.984 1 77.25 334 THR A O 1
ATOM 2680 N N . GLY A 1 335 ? -12.602 10.711 23.109 1 85.31 335 GLY A N 1
ATOM 2681 C CA . GLY A 1 335 ? -12.016 12.008 22.828 1 85.31 335 GLY A CA 1
ATOM 2682 C C . GLY A 1 335 ? -13.047 13.094 22.578 1 85.31 335 GLY A C 1
ATOM 2683 O O . GLY A 1 335 ? -14.062 12.852 21.922 1 85.31 335 GLY A O 1
ATOM 2684 N N . ARG A 1 336 ? -12.797 14.281 23.188 1 93.31 336 ARG A N 1
ATOM 2685 C CA . ARG A 1 336 ? -13.648 15.445 23.016 1 93.31 336 ARG A CA 1
ATOM 2686 C C . ARG A 1 336 ? -12.898 16.594 22.344 1 93.31 336 ARG A C 1
ATOM 2688 O O . ARG A 1 336 ? -11.711 16.797 22.609 1 93.31 336 ARG A O 1
ATOM 2695 N N . LEU A 1 337 ? -13.633 17.297 21.5 1 97 337 LEU A N 1
ATOM 2696 C CA . LEU A 1 337 ? -13.031 18.406 20.766 1 97 337 LEU A CA 1
ATOM 2697 C C . LEU A 1 337 ? -13.438 19.734 21.375 1 97 337 LEU A C 1
ATOM 2699 O O . LEU A 1 337 ? -14.633 20.016 21.547 1 97 337 LEU A O 1
ATOM 2703 N N . LEU A 1 338 ? -12.484 20.531 21.781 1 98.25 338 LEU A N 1
ATOM 2704 C CA . LEU A 1 338 ? -12.672 21.891 22.25 1 98.25 338 LEU A CA 1
ATOM 2705 C C . LEU A 1 338 ? -12.172 22.906 21.234 1 98.25 338 LEU A C 1
ATOM 2707 O O . LEU A 1 338 ? -10.992 22.906 20.891 1 98.25 338 LEU A O 1
ATOM 2711 N N . ILE A 1 339 ? -13.086 23.719 20.719 1 98.31 339 ILE A N 1
ATOM 2712 C CA . ILE A 1 339 ? -12.758 24.812 19.812 1 98.31 339 ILE A CA 1
ATOM 2713 C C . ILE A 1 339 ? -12.641 26.109 20.594 1 98.31 339 ILE A C 1
ATOM 2715 O O . ILE A 1 339 ? -13.648 26.734 20.938 1 98.31 339 ILE A O 1
ATOM 2719 N N . PRO A 1 340 ? -11.477 26.594 20.75 1 98.12 340 PRO A N 1
ATOM 2720 C CA . PRO A 1 340 ? -11.297 27.703 21.688 1 98.12 340 PRO A CA 1
ATOM 2721 C C . PRO A 1 340 ? -11.656 29.062 21.078 1 98.12 340 PRO A C 1
ATOM 2723 O O . PRO A 1 340 ? -12.031 29.984 21.812 1 98.12 340 PRO A O 1
ATOM 2726 N N . CYS A 1 341 ? -11.453 29.203 19.766 1 95.31 341 CYS A N 1
ATOM 2727 C CA . CYS A 1 341 ? -11.547 30.531 19.156 1 95.31 341 CYS A CA 1
ATOM 2728 C C . CYS A 1 341 ? -11.945 30.422 17.688 1 95.31 341 CYS A C 1
ATOM 2730 O O . CYS A 1 341 ? -11.727 29.406 17.062 1 95.31 341 CYS A O 1
ATOM 2732 N N . LEU A 1 342 ? -12.508 31.484 17.188 1 93.44 342 LEU A N 1
ATOM 2733 C CA . LEU A 1 342 ? -12.859 31.625 15.781 1 93.44 342 LEU A CA 1
ATOM 2734 C C . LEU A 1 342 ? -11.602 31.688 14.914 1 93.44 342 LEU A C 1
ATOM 2736 O O . LEU A 1 342 ? -11.484 30.953 13.93 1 93.44 342 LEU A O 1
ATOM 2740 N N . LYS A 1 343 ? -10.828 32.594 15.18 1 89.56 343 LYS A N 1
ATOM 2741 C CA . LYS A 1 343 ? -9.453 32.781 14.727 1 89.56 343 LYS A CA 1
ATOM 2742 C C . LYS A 1 343 ? -8.477 32.719 15.898 1 89.56 343 LYS A C 1
ATOM 2744 O O . LYS A 1 343 ? -8.844 33.062 17.031 1 89.56 343 LYS A O 1
ATOM 2749 N N . TYR A 1 344 ? -7.32 32.344 15.602 1 90.75 344 TYR A N 1
ATOM 2750 C CA . TYR A 1 344 ? -6.367 32.188 16.688 1 90.75 344 TYR A CA 1
ATOM 2751 C C . TYR A 1 344 ? -6.301 33.438 17.547 1 90.75 344 TYR A C 1
ATOM 2753 O O . TYR A 1 344 ? -6.184 34.562 17.031 1 90.75 344 TYR A O 1
ATOM 2761 N N . ASP A 1 345 ? -6.48 33.281 18.828 1 92.88 345 ASP A N 1
ATOM 2762 C CA . ASP A 1 345 ? -6.363 34.25 19.891 1 92.88 345 ASP A CA 1
ATOM 2763 C C . ASP A 1 345 ? -5.84 33.625 21.172 1 92.88 345 ASP A C 1
ATOM 2765 O O . ASP A 1 345 ? -6.539 32.844 21.812 1 92.88 345 ASP A O 1
ATOM 2769 N N . VAL A 1 346 ? -4.664 34.031 21.594 1 95.31 346 VAL A N 1
ATOM 2770 C CA . VAL A 1 346 ? -3.984 33.344 22.688 1 95.31 346 VAL A CA 1
ATOM 2771 C C . VAL A 1 346 ? -4.781 33.531 23.984 1 95.31 346 VAL A C 1
ATOM 2773 O O . VAL A 1 346 ? -4.793 32.656 24.844 1 95.31 346 VAL A O 1
ATOM 2776 N N . ARG A 1 347 ? -5.465 34.719 24.156 1 96.44 347 ARG A N 1
ATOM 2777 C CA . ARG A 1 347 ? -6.273 34.969 25.359 1 96.44 347 ARG A CA 1
ATOM 2778 C C . ARG A 1 347 ? -7.43 34 25.453 1 96.44 347 ARG A C 1
ATOM 2780 O O . ARG A 1 347 ? -7.668 33.406 26.516 1 96.44 347 ARG A O 1
ATOM 2787 N N . GLN A 1 348 ? -8.094 33.812 24.312 1 96.75 348 GLN A N 1
ATOM 2788 C CA . GLN A 1 348 ? -9.195 32.875 24.266 1 96.75 348 GLN A CA 1
ATOM 2789 C C . GLN A 1 348 ? -8.695 31.438 24.469 1 96.75 348 GLN A C 1
ATOM 2791 O O . GLN A 1 348 ? -9.359 30.625 25.109 1 96.75 348 GLN A O 1
ATOM 2796 N N . LEU A 1 349 ? -7.574 31.156 23.922 1 97.69 349 LEU A N 1
ATOM 2797 C CA . LEU A 1 349 ? -6.98 29.844 24.062 1 97.69 349 LEU A CA 1
ATOM 2798 C C . LEU A 1 349 ? -6.707 29.531 25.531 1 97.69 349 LEU A C 1
ATOM 2800 O O . LEU A 1 349 ? -7.141 28.5 26.047 1 97.69 349 LEU A O 1
ATOM 2804 N N . ALA A 1 350 ? -6.008 30.422 26.234 1 97.62 350 ALA A N 1
ATOM 2805 C CA . ALA A 1 350 ? -5.672 30.234 27.641 1 97.62 350 ALA A CA 1
ATOM 2806 C C . ALA A 1 350 ? -6.93 30.094 28.484 1 97.62 350 ALA A C 1
ATOM 2808 O O . ALA A 1 350 ? -7.004 29.219 29.359 1 97.62 350 ALA A O 1
ATOM 2809 N N . ARG A 1 351 ? -7.875 30.938 28.219 1 97.38 351 ARG A N 1
ATOM 2810 C CA . ARG A 1 351 ? -9.133 30.906 28.953 1 97.38 351 ARG A CA 1
ATOM 2811 C C . ARG A 1 351 ? -9.875 29.594 28.734 1 97.38 351 ARG A C 1
ATOM 2813 O O . ARG A 1 351 ? -10.414 29.016 29.688 1 97.38 351 ARG A O 1
ATOM 2820 N N . SER A 1 352 ? -9.961 29.188 27.531 1 97.75 352 SER A N 1
ATOM 2821 C CA . SER A 1 352 ? -10.68 27.953 27.219 1 97.75 352 SER A CA 1
ATOM 2822 C C . SER A 1 352 ? -10.031 26.75 27.875 1 97.75 352 SER A C 1
ATOM 2824 O O . SER A 1 352 ? -10.727 25.844 28.344 1 97.75 352 SER A O 1
ATOM 2826 N N . ILE A 1 353 ? -8.703 26.641 27.859 1 97.88 353 ILE A N 1
ATOM 2827 C CA . ILE A 1 353 ? -7.984 25.531 28.5 1 97.88 353 ILE A CA 1
ATOM 2828 C C . ILE A 1 353 ? -8.367 25.453 29.984 1 97.88 353 ILE A C 1
ATOM 2830 O O . ILE A 1 353 ? -8.672 24.375 30.484 1 97.88 353 ILE A O 1
ATOM 2834 N N . SER A 1 354 ? -8.383 26.641 30.578 1 96.62 354 SER A N 1
ATOM 2835 C CA . SER A 1 354 ? -8.664 26.703 32 1 96.62 354 SER A CA 1
ATOM 2836 C C . SER A 1 354 ? -10.133 26.406 32.312 1 96.62 354 SER A C 1
ATOM 2838 O O . SER A 1 354 ? -10.445 25.594 33.156 1 96.62 354 SER A O 1
ATOM 2840 N N . GLU A 1 355 ? -11.008 27.016 31.594 1 97.06 355 GLU A N 1
ATOM 2841 C CA . GLU A 1 355 ? -12.445 26.938 31.859 1 97.06 355 GLU A CA 1
ATOM 2842 C C . GLU A 1 355 ? -12.992 25.547 31.562 1 97.06 355 GLU A C 1
ATOM 2844 O O . GLU A 1 355 ? -13.914 25.078 32.25 1 97.06 355 GLU A O 1
ATOM 2849 N N . HIS A 1 356 ? -12.438 24.875 30.594 1 97 356 HIS A N 1
ATOM 2850 C CA . HIS A 1 356 ? -13 23.594 30.172 1 97 356 HIS A CA 1
ATOM 2851 C C . HIS A 1 356 ? -12.078 22.438 30.562 1 97 356 HIS A C 1
ATOM 2853 O O . HIS A 1 356 ? -12.32 21.281 30.172 1 97 356 HIS A O 1
ATOM 2859 N N . ASN A 1 357 ? -11.023 22.719 31.266 1 96.56 357 ASN A N 1
ATOM 2860 C CA . ASN A 1 357 ? -10.094 21.703 31.75 1 96.56 357 ASN A CA 1
ATOM 2861 C C . ASN A 1 357 ? -9.531 20.859 30.609 1 96.56 357 ASN A C 1
ATOM 2863 O O . ASN A 1 357 ? -9.562 19.625 30.672 1 96.56 357 ASN A O 1
ATOM 2867 N N . ALA A 1 358 ? -9.07 21.562 29.594 1 97.38 358 ALA A N 1
ATOM 2868 C CA . ALA A 1 358 ? -8.477 20.844 28.469 1 97.38 358 ALA A CA 1
ATOM 2869 C C . ALA A 1 358 ? -7.293 20 28.922 1 97.38 358 ALA A C 1
ATOM 2871 O O . ALA A 1 358 ? -6.512 20.406 29.781 1 97.38 358 ALA A O 1
ATOM 2872 N N . THR A 1 359 ? -7.168 18.766 28.406 1 96.44 359 THR A N 1
ATOM 2873 C CA . THR A 1 359 ? -6.09 17.859 28.766 1 96.44 359 THR A CA 1
ATOM 2874 C C . THR A 1 359 ? -5.027 17.812 27.672 1 96.44 359 THR A C 1
ATOM 2876 O O . THR A 1 359 ? -3.871 17.484 27.938 1 96.44 359 THR A O 1
ATOM 2879 N N . HIS A 1 360 ? -5.406 18.031 26.453 1 96.31 360 HIS A N 1
ATOM 2880 C CA . HIS A 1 360 ? -4.523 17.984 25.281 1 96.31 360 HIS A CA 1
ATOM 2881 C C . HIS A 1 360 ? -4.613 19.25 24.453 1 96.31 360 HIS A C 1
ATOM 2883 O O . HIS A 1 360 ? -5.664 19.891 24.422 1 96.31 360 HIS A O 1
ATOM 2889 N N . LEU A 1 361 ? -3.504 19.562 23.797 1 97.44 361 LEU A N 1
ATOM 2890 C CA . LEU A 1 361 ? -3.432 20.719 22.906 1 97.44 361 LEU A CA 1
ATOM 2891 C C . LEU A 1 361 ? -2.736 20.375 21.594 1 97.44 361 LEU A C 1
ATOM 2893 O O . LEU A 1 361 ? -1.669 19.75 21.609 1 97.44 361 LEU A O 1
ATOM 2897 N N . LEU A 1 362 ? -3.359 20.625 20.5 1 96.81 362 LEU A N 1
ATOM 2898 C CA . LEU A 1 362 ? -2.697 20.594 19.188 1 96.81 362 LEU A CA 1
ATOM 2899 C C . LEU A 1 362 ? -2.201 21.984 18.812 1 96.81 362 LEU A C 1
ATOM 2901 O O . LEU A 1 362 ? -2.988 22.938 18.75 1 96.81 362 LEU A O 1
ATOM 2905 N N . ALA A 1 363 ? -0.919 22.109 18.531 1 96 363 ALA A N 1
ATOM 2906 C CA . ALA A 1 363 ? -0.395 23.453 18.312 1 96 363 ALA A CA 1
ATOM 2907 C C . ALA A 1 363 ? 0.864 23.422 17.453 1 96 363 ALA A C 1
ATOM 2909 O O . ALA A 1 363 ? 1.609 22.438 17.469 1 96 363 ALA A O 1
ATOM 2910 N N . THR A 1 364 ? 1.028 24.453 16.703 1 93.06 364 THR A N 1
ATOM 2911 C CA . THR A 1 364 ? 2.326 24.703 16.078 1 93.06 364 THR A CA 1
ATOM 2912 C C . THR A 1 364 ? 3.311 25.281 17.094 1 93.06 364 THR A C 1
ATOM 2914 O O . THR A 1 364 ? 2.906 25.766 18.141 1 93.06 364 THR A O 1
ATOM 2917 N N . PRO A 1 365 ? 4.602 25.25 16.781 1 90.88 365 PRO A N 1
ATOM 2918 C CA . PRO A 1 365 ? 5.594 25.828 17.688 1 90.88 365 PRO A CA 1
ATOM 2919 C C . PRO A 1 365 ? 5.328 27.297 18 1 90.88 365 PRO A C 1
ATOM 2921 O O . PRO A 1 365 ? 5.488 27.734 19.141 1 90.88 365 PRO A O 1
ATOM 2924 N N . THR A 1 366 ? 4.895 28 17 1 87.44 366 THR A N 1
ATOM 2925 C CA . THR A 1 366 ? 4.59 29.422 17.219 1 87.44 366 THR A CA 1
ATOM 2926 C C . THR A 1 366 ? 3.48 29.578 18.25 1 87.44 366 THR A C 1
ATOM 2928 O O . THR A 1 366 ? 3.543 30.484 19.094 1 87.44 366 THR A O 1
ATOM 2931 N N . LEU A 1 367 ? 2.512 28.75 18.172 1 92.5 367 LEU A N 1
ATOM 2932 C CA . LEU A 1 367 ? 1.407 28.812 19.125 1 92.5 367 LEU A CA 1
ATOM 2933 C C . LEU A 1 367 ? 1.861 28.391 20.516 1 92.5 367 LEU A C 1
ATOM 2935 O O . LEU A 1 367 ? 1.392 28.938 21.531 1 92.5 367 LEU A O 1
ATOM 2939 N N . VAL A 1 368 ? 2.74 27.453 20.562 1 95.19 368 VAL A N 1
ATOM 2940 C CA . VAL A 1 368 ? 3.275 27.016 21.844 1 95.19 368 VAL A CA 1
ATOM 2941 C C . VAL A 1 368 ? 4.039 28.156 22.516 1 95.19 368 VAL A C 1
ATOM 2943 O O . VAL A 1 368 ? 3.877 28.406 23.703 1 95.19 368 VAL A O 1
ATOM 2946 N N . ILE A 1 369 ? 4.875 28.844 21.781 1 91.81 369 ILE A N 1
ATOM 2947 C CA . ILE A 1 369 ? 5.656 29.969 22.281 1 91.81 369 ILE A CA 1
ATOM 2948 C C . ILE A 1 369 ? 4.719 31.078 22.75 1 91.81 369 ILE A C 1
ATOM 2950 O O . ILE A 1 369 ? 4.895 31.625 23.844 1 91.81 369 ILE A O 1
ATOM 2954 N N . ASP A 1 370 ? 3.734 31.359 21.906 1 92.5 370 ASP A N 1
ATOM 2955 C CA . ASP A 1 370 ? 2.764 32.406 22.234 1 92.5 370 ASP A CA 1
ATOM 2956 C C . ASP A 1 370 ? 2.031 32.094 23.547 1 92.5 370 ASP A C 1
ATOM 2958 O O . ASP A 1 370 ? 1.861 32.969 24.391 1 92.5 370 ASP A O 1
ATOM 2962 N N . LEU A 1 371 ? 1.583 30.875 23.641 1 96.25 371 LEU A N 1
ATOM 2963 C CA . LEU A 1 371 ? 0.855 30.453 24.844 1 96.25 371 LEU A CA 1
ATOM 2964 C C . LEU A 1 371 ? 1.745 30.531 26.078 1 96.25 371 LEU A C 1
ATOM 2966 O O . LEU A 1 371 ? 1.322 31.031 27.125 1 96.25 371 LEU A O 1
ATOM 2970 N N . LEU A 1 372 ? 2.951 30.016 25.969 1 95.88 372 LEU A N 1
ATOM 2971 C CA . LEU A 1 372 ? 3.893 30.031 27.078 1 95.88 372 LEU A CA 1
ATOM 2972 C C . LEU A 1 372 ? 4.125 31.453 27.578 1 95.88 372 LEU A C 1
ATOM 2974 O O . LEU A 1 372 ? 4.062 31.719 28.781 1 95.88 372 LEU A O 1
ATOM 2978 N N . ASN A 1 373 ? 4.422 32.375 26.672 1 93.31 373 ASN A N 1
ATOM 2979 C CA . ASN A 1 373 ? 4.668 33.75 27.031 1 93.31 373 ASN A CA 1
ATOM 2980 C C . ASN A 1 373 ? 3.445 34.375 27.688 1 93.31 373 ASN A C 1
ATOM 2982 O O . ASN A 1 373 ? 3.574 35.094 28.688 1 93.31 373 ASN A O 1
ATOM 2986 N N . TYR A 1 374 ? 2.316 34.125 27.125 1 95.56 374 TYR A N 1
ATOM 2987 C CA . TYR A 1 374 ? 1.086 34.688 27.688 1 95.56 374 TYR A CA 1
ATOM 2988 C C . TYR A 1 374 ? 0.843 34.156 29.094 1 95.56 374 TYR A C 1
ATOM 2990 O O . TYR A 1 374 ? 0.471 34.938 29.984 1 95.56 374 TYR A O 1
ATOM 2998 N N . LEU A 1 375 ? 0.982 32.906 29.297 1 96.69 375 LEU A N 1
ATOM 2999 C CA . LEU A 1 375 ? 0.786 32.312 30.609 1 96.69 375 LEU A CA 1
ATOM 3000 C C . LEU A 1 375 ? 1.752 32.938 31.641 1 96.69 375 LEU A C 1
ATOM 3002 O O . LEU A 1 375 ? 1.359 33.25 32.75 1 96.69 375 LEU A O 1
ATOM 3006 N N . ARG A 1 376 ? 2.994 33.125 31.25 1 94.81 376 ARG A N 1
ATOM 3007 C CA . ARG A 1 376 ? 4.008 33.719 32.125 1 94.81 376 ARG A CA 1
ATOM 3008 C C . ARG A 1 376 ? 3.656 35.156 32.469 1 94.81 376 ARG A C 1
ATOM 3010 O O . ARG A 1 376 ? 3.656 35.531 33.625 1 94.81 376 ARG A O 1
ATOM 3017 N N . ASP A 1 377 ? 3.344 35.812 31.453 1 94.81 377 ASP A N 1
ATOM 3018 C CA . ASP A 1 377 ? 3.082 37.25 31.609 1 94.81 377 ASP A CA 1
ATOM 3019 C C . ASP A 1 377 ? 1.871 37.5 32.5 1 94.81 377 ASP A C 1
ATOM 3021 O O . ASP A 1 377 ? 1.803 38.5 33.188 1 94.81 377 ASP A O 1
ATOM 3025 N N . ASN A 1 378 ? 0.956 36.562 32.5 1 95.81 378 ASN A N 1
ATOM 3026 C CA . ASN A 1 378 ? -0.288 36.781 33.219 1 95.81 378 ASN A CA 1
ATOM 3027 C C . ASN A 1 378 ? -0.36 35.875 34.469 1 95.81 378 ASN A C 1
ATOM 3029 O O . ASN A 1 378 ? -1.389 35.812 35.156 1 95.81 378 ASN A O 1
ATOM 3033 N N . GLN A 1 379 ? 0.675 35.156 34.719 1 95.62 379 GLN A N 1
ATOM 3034 C CA . GLN A 1 379 ? 0.791 34.281 35.875 1 95.62 379 GLN A CA 1
ATOM 3035 C C . GLN A 1 379 ? -0.365 33.281 35.938 1 95.62 379 GLN A C 1
ATOM 3037 O O . GLN A 1 379 ? -1.006 33.125 36.969 1 95.62 379 GLN A O 1
ATOM 3042 N N . LEU A 1 380 ? -0.689 32.781 34.812 1 96 380 LEU A N 1
ATOM 3043 C CA . LEU A 1 380 ? -1.722 31.766 34.688 1 96 380 LEU A CA 1
ATOM 3044 C C . LEU A 1 380 ? -1.102 30.375 34.625 1 96 380 LEU A C 1
ATOM 3046 O O . LEU A 1 380 ? 0.004 30.219 34.094 1 96 380 LEU A O 1
ATOM 3050 N N . HIS A 1 381 ? -1.86 29.391 35.219 1 94.69 381 HIS A N 1
ATOM 3051 C CA . HIS A 1 381 ? -1.409 28 35.188 1 94.69 381 HIS A CA 1
ATOM 3052 C C . HIS A 1 381 ? -2.383 27.125 34.406 1 94.69 381 HIS A C 1
ATOM 3054 O O . HIS A 1 381 ? -3.555 27.469 34.25 1 94.69 381 HIS A O 1
ATOM 3060 N N . VAL A 1 382 ? -1.885 26.016 33.906 1 94.75 382 VAL A N 1
ATOM 3061 C CA . VAL A 1 382 ? -2.691 25.062 33.156 1 94.75 382 VAL A CA 1
ATOM 3062 C C . VAL A 1 382 ? -2.49 23.656 33.719 1 94.75 382 VAL A C 1
ATOM 3064 O O . VAL A 1 382 ? -2 22.766 33 1 94.75 382 VAL A O 1
ATOM 3067 N N . PRO A 1 383 ? -3.01 23.359 34.906 1 94.44 383 PRO A N 1
ATOM 3068 C CA . PRO A 1 383 ? -2.709 22.109 35.594 1 94.44 383 PRO A CA 1
ATOM 3069 C C . PRO A 1 383 ? -3.346 20.891 34.938 1 94.44 383 PRO A C 1
ATOM 3071 O O . PRO A 1 383 ? -2.9 19.766 35.156 1 94.44 383 PRO A O 1
ATOM 3074 N N . THR A 1 384 ? -4.398 21.047 34.156 1 95.62 384 THR A N 1
ATOM 3075 C CA . THR A 1 384 ? -5.098 19.922 33.531 1 95.62 384 THR A CA 1
ATOM 3076 C C . THR A 1 384 ? -4.418 19.5 32.25 1 95.62 384 THR A C 1
ATOM 3078 O O . THR A 1 384 ? -4.676 18.406 31.734 1 95.62 384 THR A O 1
ATOM 3081 N N . LEU A 1 385 ? -3.639 20.375 31.672 1 96.5 385 LEU A N 1
ATOM 3082 C CA . LEU A 1 385 ? -2.967 20.062 30.422 1 96.5 385 LEU A CA 1
ATOM 3083 C C . LEU A 1 385 ? -1.901 18.984 30.625 1 96.5 385 LEU A C 1
ATOM 3085 O O . LEU A 1 385 ? -0.946 19.188 31.375 1 96.5 385 LEU A O 1
ATOM 3089 N N . CYS A 1 386 ? -2.055 17.859 29.984 1 94.88 386 CYS A N 1
ATOM 3090 C CA . CYS A 1 386 ? -1.124 16.766 30.188 1 94.88 386 CYS A CA 1
ATOM 3091 C C . CYS A 1 386 ? -0.233 16.562 28.969 1 94.88 386 CYS A C 1
ATOM 3093 O O . CYS A 1 386 ? 0.847 15.977 29.078 1 94.88 386 CYS A O 1
ATOM 3095 N N . GLU A 1 387 ? -0.7 17.047 27.781 1 95.56 387 GLU A N 1
ATOM 3096 C CA . GLU A 1 387 ? 0.094 16.828 26.578 1 95.56 387 GLU A CA 1
ATOM 3097 C C . GLU A 1 387 ? -0.129 17.922 25.547 1 95.56 387 GLU A C 1
ATOM 3099 O O . GLU A 1 387 ? -1.259 18.375 25.359 1 95.56 387 GLU A O 1
ATOM 3104 N N . VAL A 1 388 ? 0.93 18.391 24.953 1 96.88 388 VAL A N 1
ATOM 3105 C CA . VAL A 1 388 ? 0.921 19.25 23.766 1 96.88 388 VAL A CA 1
ATOM 3106 C C . VAL A 1 388 ? 1.494 18.484 22.578 1 96.88 388 VAL A C 1
ATOM 3108 O O . VAL A 1 388 ? 2.637 18.016 22.625 1 96.88 388 VAL A O 1
ATOM 3111 N N . LEU A 1 389 ? 0.69 18.297 21.594 1 96.25 389 LEU A N 1
ATOM 3112 C CA . LEU A 1 389 ? 1.188 17.75 20.344 1 96.25 389 LEU A CA 1
ATOM 3113 C C . LEU A 1 389 ? 1.569 18.875 19.375 1 96.25 389 LEU A C 1
ATOM 3115 O O . LEU A 1 389 ? 0.699 19.578 18.859 1 96.25 389 LEU A O 1
ATOM 3119 N N . ALA A 1 390 ? 2.803 18.984 19.172 1 95.75 390 ALA A N 1
ATOM 3120 C CA . ALA A 1 390 ? 3.307 20 18.266 1 95.75 390 ALA A CA 1
ATOM 3121 C C . ALA A 1 390 ? 3.557 19.438 16.875 1 95.75 390 ALA A C 1
ATOM 3123 O O . ALA A 1 390 ? 4 18.297 16.734 1 95.75 390 ALA A O 1
ATOM 3124 N N . GLY A 1 391 ? 3.225 20.188 15.875 1 93.5 391 GLY A N 1
ATOM 3125 C CA . GLY A 1 391 ? 3.441 19.828 14.484 1 93.5 391 GLY A CA 1
ATOM 3126 C C . GLY A 1 391 ? 3.297 21 13.531 1 93.5 391 GLY A C 1
ATOM 3127 O O . GLY A 1 391 ? 3.047 22.125 13.969 1 93.5 391 GLY A O 1
ATOM 3128 N N . GLY A 1 392 ? 3.518 20.766 12.242 1 89.44 392 GLY A N 1
ATOM 3129 C CA . GLY A 1 392 ? 3.346 21.781 11.219 1 89.44 392 GLY A CA 1
ATOM 3130 C C . GLY A 1 392 ? 4.617 22.562 10.93 1 89.44 392 GLY A C 1
ATOM 3131 O O . GLY A 1 392 ? 4.746 23.172 9.867 1 89.44 392 GLY A O 1
ATOM 3132 N N . ALA A 1 393 ? 5.445 22.609 11.852 1 86.62 393 ALA A N 1
ATOM 3133 C CA . ALA A 1 393 ? 6.773 23.219 11.742 1 86.62 393 ALA A CA 1
ATOM 3134 C C . ALA A 1 393 ? 7.738 22.594 12.75 1 86.62 393 ALA A C 1
ATOM 3136 O O . ALA A 1 393 ? 7.324 21.828 13.625 1 86.62 393 ALA A O 1
ATOM 3137 N N . SER A 1 394 ? 8.977 22.906 12.547 1 87.62 394 SER A N 1
ATOM 3138 C CA . SER A 1 394 ? 9.969 22.375 13.477 1 87.62 394 SER A CA 1
ATOM 3139 C C . SER A 1 394 ? 9.797 22.969 14.875 1 87.62 394 SER A C 1
ATOM 3141 O O . SER A 1 394 ? 9.727 24.188 15.031 1 87.62 394 SER A O 1
ATOM 3143 N N . MET A 1 395 ? 9.742 22.156 15.812 1 90.44 395 MET A N 1
ATOM 3144 C CA . MET A 1 395 ? 9.625 22.562 17.219 1 90.44 395 MET A CA 1
ATOM 3145 C C . MET A 1 395 ? 11 22.75 17.844 1 90.44 395 MET A C 1
ATOM 3147 O O . MET A 1 395 ? 11.789 21.797 17.938 1 90.44 395 MET A O 1
ATOM 3151 N N . PRO A 1 396 ? 11.289 23.984 18.281 1 90.81 396 PRO A N 1
ATOM 3152 C CA . PRO A 1 396 ? 12.57 24.156 18.969 1 90.81 396 PRO A CA 1
ATOM 3153 C C . PRO A 1 396 ? 12.641 23.375 20.281 1 90.81 396 PRO A C 1
ATOM 3155 O O . PRO A 1 396 ? 11.734 23.469 21.109 1 90.81 396 PRO A O 1
ATOM 3158 N N . ILE A 1 397 ? 13.734 22.703 20.469 1 93.81 397 ILE A N 1
ATOM 3159 C CA . ILE A 1 397 ? 13.93 21.844 21.625 1 93.81 397 ILE A CA 1
ATOM 3160 C C . ILE A 1 397 ? 13.867 22.672 22.906 1 93.81 397 ILE A C 1
ATOM 3162 O O . ILE A 1 397 ? 13.211 22.297 23.875 1 93.81 397 ILE A O 1
ATOM 3166 N N . GLU A 1 398 ? 14.492 23.859 22.875 1 92.31 398 GLU A N 1
ATOM 3167 C CA . GLU A 1 398 ? 14.547 24.734 24.047 1 92.31 398 GLU A CA 1
ATOM 3168 C C . GLU A 1 398 ? 13.148 25.188 24.453 1 92.31 398 GLU A C 1
ATOM 3170 O O . GLU A 1 398 ? 12.844 25.234 25.656 1 92.31 398 GLU A O 1
ATOM 3175 N N . VAL A 1 399 ? 12.359 25.469 23.516 1 92.25 399 VAL A N 1
ATOM 3176 C CA . VAL A 1 399 ? 11 25.906 23.781 1 92.25 399 VAL A CA 1
ATOM 3177 C C . VAL A 1 399 ? 10.203 24.781 24.422 1 92.25 399 VAL A C 1
ATOM 3179 O O . VAL A 1 399 ? 9.398 25 25.328 1 92.25 399 VAL A O 1
ATOM 3182 N N . ALA A 1 400 ? 10.383 23.609 23.938 1 96 400 ALA A N 1
ATOM 3183 C CA . ALA A 1 400 ? 9.719 22.438 24.516 1 96 400 ALA A CA 1
ATOM 3184 C C . ALA A 1 400 ? 10.094 22.266 25.984 1 96 400 ALA A C 1
ATOM 3186 O O . ALA A 1 400 ? 9.227 22.031 26.844 1 96 400 ALA A O 1
ATOM 3187 N N . TYR A 1 401 ? 11.352 22.391 26.312 1 94.5 401 TYR A N 1
ATOM 3188 C CA . TYR A 1 401 ? 11.812 22.281 27.688 1 94.5 401 TYR A CA 1
ATOM 3189 C C . TYR A 1 401 ? 11.219 23.375 28.562 1 94.5 401 TYR A C 1
ATOM 3191 O O . TYR A 1 401 ? 10.781 23.125 29.688 1 94.5 401 TYR A O 1
ATOM 3199 N N . GLN A 1 402 ? 11.25 24.594 28.031 1 94.69 402 GLN A N 1
ATOM 3200 C CA . GLN A 1 402 ? 10.695 25.703 28.781 1 94.69 402 GLN A CA 1
ATOM 3201 C C . GLN A 1 402 ? 9.219 25.484 29.109 1 94.69 402 GLN A C 1
ATOM 3203 O O . GLN A 1 402 ? 8.773 25.781 30.219 1 94.69 402 GLN A O 1
ATOM 3208 N N . PHE A 1 403 ? 8.523 24.984 28.141 1 96.81 403 PHE A N 1
ATOM 3209 C CA . PHE A 1 403 ? 7.105 24.734 28.359 1 96.81 403 PHE A CA 1
ATOM 3210 C C . PHE A 1 403 ? 6.902 23.688 29.453 1 96.81 403 PHE A C 1
ATOM 3212 O O . PHE A 1 403 ? 6.055 23.859 30.328 1 96.81 403 PHE A O 1
ATOM 3219 N N . MET A 1 404 ? 7.66 22.609 29.375 1 96.88 404 MET A N 1
ATOM 3220 C CA . MET A 1 404 ? 7.52 21.516 30.344 1 96.88 404 MET A CA 1
ATOM 3221 C C . MET A 1 404 ? 7.98 21.953 31.719 1 96.88 404 MET A C 1
ATOM 3223 O O . MET A 1 404 ? 7.473 21.453 32.719 1 96.88 404 MET A O 1
ATOM 3227 N N . GLU A 1 405 ? 8.953 22.859 31.812 1 95.88 405 GLU A N 1
ATOM 3228 C CA . GLU A 1 405 ? 9.367 23.438 33.094 1 95.88 405 GLU A CA 1
ATOM 3229 C C . GLU A 1 405 ? 8.25 24.281 33.688 1 95.88 405 GLU A C 1
ATOM 3231 O O . GLU A 1 405 ? 8.023 24.234 34.906 1 95.88 405 GLU A O 1
ATOM 3236 N N . PHE A 1 406 ? 7.613 24.969 32.844 1 96 406 PHE A N 1
ATOM 3237 C CA . PHE A 1 406 ? 6.527 25.844 33.281 1 96 406 PHE A CA 1
ATOM 3238 C C . PHE A 1 406 ? 5.309 25.031 33.688 1 96 406 PHE A C 1
ATOM 3240 O O . PHE A 1 406 ? 4.633 25.359 34.656 1 96 406 PHE A O 1
ATOM 3247 N N . ALA A 1 407 ? 4.996 24.047 32.906 1 96.38 407 ALA A N 1
ATOM 3248 C CA . ALA A 1 407 ? 3.891 23.125 33.188 1 96.38 407 ALA A CA 1
ATOM 3249 C C . ALA A 1 407 ? 4.398 21.688 33.375 1 96.38 407 ALA A C 1
ATOM 3251 O O . ALA A 1 407 ? 4.34 20.875 32.438 1 96.38 407 ALA A O 1
ATOM 3252 N N . PRO A 1 408 ? 4.695 21.297 34.531 1 94.19 408 PRO A N 1
ATOM 3253 C CA . PRO A 1 408 ? 5.41 20.047 34.781 1 94.19 408 PRO A CA 1
ATOM 3254 C C . PRO A 1 408 ? 4.547 18.812 34.5 1 94.19 408 PRO A C 1
ATOM 3256 O O . PRO A 1 408 ? 5.074 17.719 34.281 1 94.19 408 PRO A O 1
ATOM 3259 N N . ASN A 1 409 ? 3.25 18.938 34.531 1 94.31 409 ASN A N 1
ATOM 3260 C CA . ASN A 1 409 ? 2.367 17.812 34.25 1 94.31 409 ASN A CA 1
ATOM 3261 C C . ASN A 1 409 ? 2.201 17.578 32.75 1 94.31 409 ASN A C 1
ATOM 3263 O O . ASN A 1 409 ? 1.622 16.578 32.312 1 94.31 409 ASN A O 1
ATOM 3267 N N . CYS A 1 410 ? 2.713 18.469 31.969 1 96 410 CYS A N 1
ATOM 3268 C CA . CYS A 1 410 ? 2.461 18.469 30.531 1 96 410 CYS A CA 1
ATOM 3269 C C . CYS A 1 410 ? 3.684 17.969 29.766 1 96 410 CYS A C 1
ATOM 3271 O O . CYS A 1 410 ? 4.793 18.469 29.984 1 96 410 CYS A O 1
ATOM 3273 N N . LYS A 1 411 ? 3.445 17.031 28.938 1 95.75 411 LYS A N 1
ATOM 3274 C CA . LYS A 1 411 ? 4.492 16.594 28.031 1 95.75 411 LYS A CA 1
ATOM 3275 C C . LYS A 1 411 ? 4.336 17.234 26.656 1 95.75 411 LYS A C 1
ATOM 3277 O O . LYS A 1 411 ? 3.219 17.406 26.172 1 95.75 411 LYS A O 1
ATOM 3282 N N . VAL A 1 412 ? 5.438 17.672 26.094 1 96.38 412 VAL A N 1
ATOM 3283 C CA . VAL A 1 412 ? 5.441 18.141 24.719 1 96.38 412 VAL A CA 1
ATOM 3284 C C . VAL A 1 412 ? 5.895 17.016 23.781 1 96.38 412 VAL A C 1
ATOM 3286 O O . VAL A 1 412 ? 6.938 16.406 24.016 1 96.38 412 VAL A O 1
ATOM 3289 N N . ARG A 1 413 ? 5.074 16.75 22.875 1 95.75 413 ARG A N 1
ATOM 3290 C CA . ARG A 1 413 ? 5.348 15.734 21.859 1 95.75 413 ARG A CA 1
ATOM 3291 C C . ARG A 1 413 ? 5.371 16.344 20.469 1 95.75 413 ARG A C 1
ATOM 3293 O O . ARG A 1 413 ? 4.672 17.328 20.203 1 95.75 413 ARG A O 1
ATOM 3300 N N . VAL A 1 414 ? 6.191 15.734 19.594 1 96.06 414 VAL A N 1
ATOM 3301 C CA . VAL A 1 414 ? 6.297 16.266 18.234 1 96.06 414 VAL A CA 1
ATOM 3302 C C . VAL A 1 414 ? 5.949 15.172 17.219 1 96.06 414 VAL A C 1
ATOM 3304 O O . VAL A 1 414 ? 6.434 14.047 17.328 1 96.06 414 VAL A O 1
ATOM 3307 N N . ALA A 1 415 ? 5.059 15.484 16.312 1 96.62 415 ALA A N 1
ATOM 3308 C CA . ALA A 1 415 ? 4.715 14.617 15.195 1 96.62 415 ALA A CA 1
ATOM 3309 C C . ALA A 1 415 ? 5.121 15.25 13.867 1 96.62 415 ALA A C 1
ATOM 3311 O O . ALA A 1 415 ? 5.387 16.453 13.797 1 96.62 415 ALA A O 1
ATOM 3312 N N . TYR A 1 416 ? 5.207 14.422 12.836 1 97.56 416 TYR A N 1
ATOM 3313 C CA . TYR A 1 416 ? 5.602 14.875 11.5 1 97.56 416 TYR A CA 1
ATOM 3314 C C . TYR A 1 416 ? 4.617 14.383 10.453 1 97.56 416 TYR A C 1
ATOM 3316 O O . TYR A 1 416 ? 4.141 13.25 10.516 1 97.56 416 TYR A O 1
ATOM 3324 N N . GLY A 1 417 ? 4.391 15.266 9.57 1 96.75 417 GLY A N 1
ATOM 3325 C CA . GLY A 1 417 ? 3.566 14.93 8.422 1 96.75 417 GLY A CA 1
ATOM 3326 C C . GLY A 1 417 ? 3.256 16.125 7.543 1 96.75 417 GLY A C 1
ATOM 3327 O O . GLY A 1 417 ? 3.9 17.172 7.652 1 96.75 417 GLY A O 1
ATOM 3328 N N . ALA A 1 418 ? 2.418 15.938 6.609 1 95.31 418 ALA A N 1
ATOM 3329 C CA . ALA A 1 418 ? 1.923 16.906 5.633 1 95.31 418 ALA A CA 1
ATOM 3330 C C . ALA A 1 418 ? 0.491 16.578 5.215 1 95.31 418 ALA A C 1
ATOM 3332 O O . ALA A 1 418 ? -0.032 15.508 5.547 1 95.31 418 ALA A O 1
ATOM 3333 N N . THR A 1 419 ? -0.122 17.547 4.625 1 96.19 419 THR A N 1
ATOM 3334 C CA . THR A 1 419 ? -1.442 17.25 4.086 1 96.19 419 THR A CA 1
ATOM 3335 C C . THR A 1 419 ? -1.397 15.992 3.215 1 96.19 419 THR A C 1
ATOM 3337 O O . THR A 1 419 ? -2.307 15.164 3.268 1 96.19 419 THR A O 1
ATOM 3340 N N . GLU A 1 420 ? -0.327 15.82 2.494 1 97.44 420 GLU A N 1
ATOM 3341 C CA . GLU A 1 420 ? -0.142 14.727 1.544 1 97.44 420 GLU A CA 1
ATOM 3342 C C . GLU A 1 420 ? -0.015 13.391 2.262 1 97.44 420 GLU A C 1
ATOM 3344 O O . GLU A 1 420 ? -0.129 12.328 1.64 1 97.44 420 GLU A O 1
ATOM 3349 N N . THR A 1 421 ? 0.218 13.336 3.604 1 97.94 421 THR A N 1
ATOM 3350 C CA . THR A 1 421 ? 0.286 12.094 4.375 1 97.94 421 THR A CA 1
ATOM 3351 C C . THR A 1 421 ? -0.937 11.953 5.277 1 97.94 421 THR A C 1
ATOM 3353 O O . THR A 1 421 ? -0.934 11.156 6.215 1 97.94 421 THR A O 1
ATOM 3356 N N . SER A 1 422 ? -1.9 12.797 5.367 1 96.62 422 SER A N 1
ATOM 3357 C CA . SER A 1 422 ? -3.299 12.672 5.766 1 96.62 422 SER A CA 1
ATOM 3358 C C . SER A 1 422 ? -3.451 12.773 7.281 1 96.62 422 SER A C 1
ATOM 3360 O O . SER A 1 422 ? -4.41 12.25 7.852 1 96.62 422 SER A O 1
ATOM 3362 N N . PRO A 1 423 ? -2.777 13.438 8.109 1 95.12 423 PRO A N 1
ATOM 3363 C CA . PRO A 1 423 ? -1.537 14.125 7.754 1 95.12 423 PRO A CA 1
ATOM 3364 C C . PRO A 1 423 ? -0.308 13.523 8.43 1 95.12 423 PRO A C 1
ATOM 3366 O O . PRO A 1 423 ? 0.825 13.844 8.062 1 95.12 423 PRO A O 1
ATOM 3369 N N . CYS A 1 424 ? -0.48 12.68 9.414 1 97.81 424 CYS A N 1
ATOM 3370 C CA . CYS A 1 424 ? 0.625 12.211 10.25 1 97.81 424 CYS A CA 1
ATOM 3371 C C . CYS A 1 424 ? 1.37 11.062 9.586 1 97.81 424 CYS A C 1
ATOM 3373 O O . CYS A 1 424 ? 0.764 10.062 9.211 1 97.81 424 CYS A O 1
ATOM 3375 N N . ALA A 1 425 ? 2.633 11.211 9.469 1 98.38 425 ALA A N 1
ATOM 3376 C CA . ALA A 1 425 ? 3.486 10.148 8.938 1 98.38 425 ALA A CA 1
ATOM 3377 C C . ALA A 1 425 ? 4.258 9.453 10.055 1 98.38 425 ALA A C 1
ATOM 3379 O O . ALA A 1 425 ? 4.453 8.234 10.016 1 98.38 425 ALA A O 1
ATOM 3380 N N . THR A 1 426 ? 4.777 10.25 11.008 1 98.25 426 THR A N 1
ATOM 3381 C CA . THR A 1 426 ? 5.484 9.742 12.18 1 98.25 426 THR A CA 1
ATOM 3382 C C . THR A 1 426 ? 4.969 10.398 13.453 1 98.25 426 THR A C 1
ATOM 3384 O O . THR A 1 426 ? 4.461 11.523 13.414 1 98.25 426 THR A O 1
ATOM 3387 N N . THR A 1 427 ? 5.027 9.703 14.477 1 96.12 427 THR A N 1
ATOM 3388 C CA . THR A 1 427 ? 4.656 10.281 15.766 1 96.12 427 THR A CA 1
ATOM 3389 C C . THR A 1 427 ? 5.273 9.484 16.906 1 96.12 427 THR A C 1
ATOM 3391 O O . THR A 1 427 ? 5.973 8.5 16.688 1 96.12 427 THR A O 1
ATOM 3394 N N . TYR A 1 428 ? 5.066 9.945 18.062 1 93.31 428 TYR A N 1
ATOM 3395 C CA . TYR A 1 428 ? 5.562 9.336 19.297 1 93.31 428 TYR A CA 1
ATOM 3396 C C . TYR A 1 428 ? 4.695 8.156 19.703 1 93.31 428 TYR A C 1
ATOM 3398 O O . TYR A 1 428 ? 3.695 7.848 19.047 1 93.31 428 TYR A O 1
ATOM 3406 N N . SER A 1 429 ? 5.207 7.375 20.672 1 89.5 429 SER A N 1
ATOM 3407 C CA . SER A 1 429 ? 4.406 6.371 21.359 1 89.5 429 SER A CA 1
ATOM 3408 C C . SER A 1 429 ? 4.344 6.652 22.859 1 89.5 429 SER A C 1
ATOM 3410 O O . SER A 1 429 ? 5.078 7.5 23.375 1 89.5 429 SER A O 1
ATOM 3412 N N . VAL A 1 430 ? 3.484 5.988 23.547 1 85 430 VAL A N 1
ATOM 3413 C CA . VAL A 1 430 ? 3.289 6.18 24.984 1 85 430 VAL A CA 1
ATOM 3414 C C . VAL A 1 430 ? 4.578 5.844 25.734 1 85 430 VAL A C 1
ATOM 3416 O O . VAL A 1 430 ? 4.824 6.363 26.828 1 85 430 VAL A O 1
ATOM 3419 N N . ASN A 1 431 ? 5.457 5.109 25.031 1 87.25 431 ASN A N 1
ATOM 3420 C CA . ASN A 1 431 ? 6.688 4.656 25.688 1 87.25 431 ASN A CA 1
ATOM 3421 C C . ASN A 1 431 ? 7.855 5.586 25.375 1 87.25 431 ASN A C 1
ATOM 3423 O O . ASN A 1 431 ? 8.953 5.406 25.891 1 87.25 431 ASN A O 1
ATOM 3427 N N . SER A 1 432 ? 7.617 6.598 24.609 1 92.94 432 SER A N 1
ATOM 3428 C CA . SER A 1 432 ? 8.703 7.496 24.234 1 92.94 432 SER A CA 1
ATOM 3429 C C . SER A 1 432 ? 9.195 8.305 25.422 1 92.94 432 SER A C 1
ATOM 3431 O O . SER A 1 432 ? 8.391 8.789 26.219 1 92.94 432 SER A O 1
ATOM 3433 N N . THR A 1 433 ? 10.539 8.445 25.578 1 94.81 433 THR A N 1
ATOM 3434 C CA . THR A 1 433 ? 11.109 9.336 26.578 1 94.81 433 THR A CA 1
ATOM 3435 C C . THR A 1 433 ? 10.898 10.797 26.188 1 94.81 433 THR A C 1
ATOM 3437 O O . THR A 1 433 ? 10.531 11.094 25.047 1 94.81 433 THR A O 1
ATOM 3440 N N . VAL A 1 434 ? 11.102 11.648 27.094 1 93.88 434 VAL A N 1
ATOM 3441 C CA . VAL A 1 434 ? 10.992 13.078 26.844 1 93.88 434 VAL A CA 1
ATOM 3442 C C . VAL A 1 434 ? 11.977 13.492 25.75 1 93.88 434 VAL A C 1
ATOM 3444 O O . VAL A 1 434 ? 11.617 14.219 24.828 1 93.88 434 VAL A O 1
ATOM 3447 N N . GLU A 1 435 ? 13.18 12.969 25.828 1 94.19 435 GLU A N 1
ATOM 3448 C CA . GLU A 1 435 ? 14.219 13.305 24.859 1 94.19 435 GLU A CA 1
ATOM 3449 C C . GLU A 1 435 ? 13.82 12.844 23.453 1 94.19 435 GLU A C 1
ATOM 3451 O O . GLU A 1 435 ? 13.961 13.602 22.484 1 94.19 435 GLU A O 1
ATOM 3456 N N . GLU A 1 436 ? 13.344 11.672 23.375 1 94.88 436 GLU A N 1
ATOM 3457 C CA . GLU A 1 436 ? 12.922 11.133 22.078 1 94.88 436 GLU A CA 1
ATOM 3458 C C . GLU A 1 436 ? 11.773 11.953 21.5 1 94.88 436 GLU A C 1
ATOM 3460 O O . GLU A 1 436 ? 11.703 12.148 20.281 1 94.88 436 GLU A O 1
ATOM 3465 N N . SER A 1 437 ? 10.953 12.406 22.391 1 93.88 437 SER A N 1
ATOM 3466 C CA . SER A 1 437 ? 9.742 13.086 21.953 1 93.88 437 SER A CA 1
ATOM 3467 C C . SER A 1 437 ? 10.047 14.5 21.469 1 93.88 437 SER A C 1
ATOM 3469 O O . SER A 1 437 ? 9.352 15.031 20.609 1 93.88 437 SER A O 1
ATOM 3471 N N . ILE A 1 438 ? 11.07 15.141 21.984 1 93.38 438 ILE A N 1
ATOM 3472 C CA . ILE A 1 438 ? 11.281 16.547 21.656 1 93.38 438 ILE A CA 1
ATOM 3473 C C . ILE A 1 438 ? 12.445 16.672 20.672 1 93.38 438 ILE A C 1
ATOM 3475 O O . ILE A 1 438 ? 12.555 17.672 19.953 1 93.38 438 ILE A O 1
ATOM 3479 N N . GLU A 1 439 ? 13.289 15.68 20.594 1 93.94 439 GLU A N 1
ATOM 3480 C CA . GLU A 1 439 ? 14.461 15.773 19.719 1 93.94 439 GLU A CA 1
ATOM 3481 C C . GLU A 1 439 ? 14.195 15.102 18.375 1 93.94 439 GLU A C 1
ATOM 3483 O O . GLU A 1 439 ? 14.961 15.281 17.422 1 93.94 439 GLU A O 1
ATOM 3488 N N . THR A 1 440 ? 13.203 14.266 18.328 1 96.5 440 THR A N 1
ATOM 3489 C CA . THR A 1 440 ? 12.797 13.609 17.094 1 96.5 440 THR A CA 1
ATOM 3490 C C . THR A 1 440 ? 11.32 13.867 16.797 1 96.5 440 THR A C 1
ATOM 3492 O O . THR A 1 440 ? 10.633 14.508 17.594 1 96.5 440 THR A O 1
ATOM 3495 N N . VAL A 1 441 ? 10.906 13.414 15.688 1 97.69 441 VAL A N 1
ATOM 3496 C CA . VAL A 1 441 ? 9.492 13.523 15.344 1 97.69 441 VAL A CA 1
ATOM 3497 C C . VAL A 1 441 ? 8.836 12.148 15.414 1 97.69 441 VAL A C 1
ATOM 3499 O O . VAL A 1 441 ? 7.809 11.906 14.781 1 97.69 441 VAL A O 1
ATOM 3502 N N . GLY A 1 442 ? 9.453 11.266 16.172 1 97.62 442 GLY A N 1
ATOM 3503 C CA . GLY A 1 442 ? 8.906 9.938 16.422 1 97.62 442 GLY A CA 1
ATOM 3504 C C . GLY A 1 442 ? 9.281 8.938 15.344 1 97.62 442 GLY A C 1
ATOM 3505 O O . GLY A 1 442 ? 10.289 9.102 14.656 1 97.62 442 GLY A O 1
ATOM 3506 N N . SER A 1 443 ? 8.562 7.766 15.328 1 97.94 443 SER A N 1
ATOM 3507 C CA . SER A 1 443 ? 8.773 6.668 14.391 1 97.94 443 SER A CA 1
ATOM 3508 C C . SER A 1 443 ? 7.602 6.543 13.422 1 97.94 443 SER A C 1
ATOM 3510 O O . SER A 1 443 ? 6.559 7.172 13.609 1 97.94 443 SER A O 1
ATOM 3512 N N . PRO A 1 444 ? 7.754 5.766 12.344 1 98.5 444 PRO A N 1
ATOM 3513 C CA . PRO A 1 444 ? 6.652 5.621 11.391 1 98.5 444 PRO A CA 1
ATOM 3514 C C . PRO A 1 444 ? 5.344 5.215 12.055 1 98.5 444 PRO A C 1
ATOM 3516 O O . PRO A 1 444 ? 5.344 4.387 12.977 1 98.5 444 PRO A O 1
ATOM 3519 N N . LEU A 1 445 ? 4.266 5.867 11.617 1 97.94 445 LEU A N 1
ATOM 3520 C CA . LEU A 1 445 ? 2.938 5.449 12.055 1 97.94 445 LEU A CA 1
ATOM 3521 C C . LEU A 1 445 ? 2.699 3.977 11.734 1 97.94 445 LEU A C 1
ATOM 3523 O O . LEU A 1 445 ? 3.396 3.398 10.898 1 97.94 445 LEU A O 1
ATOM 3527 N N . ASP A 1 446 ? 1.733 3.355 12.367 1 96.69 446 ASP A N 1
ATOM 3528 C CA . ASP A 1 446 ? 1.422 1.942 12.172 1 96.69 446 ASP A CA 1
ATOM 3529 C C . ASP A 1 446 ? 1.185 1.636 10.695 1 96.69 446 ASP A C 1
ATOM 3531 O O . ASP A 1 446 ? 0.388 2.309 10.031 1 96.69 446 ASP A O 1
ATOM 3535 N N . PHE A 1 447 ? 1.894 0.609 10.148 1 97.38 447 PHE A N 1
ATOM 3536 C CA . PHE A 1 447 ? 1.767 0.069 8.805 1 97.38 447 PHE A CA 1
ATOM 3537 C C . PHE A 1 447 ? 2.307 1.053 7.77 1 97.38 447 PHE A C 1
ATOM 3539 O O . PHE A 1 447 ? 1.962 0.975 6.59 1 97.38 447 PHE A O 1
ATOM 3546 N N . VAL A 1 448 ? 3.1 2.057 8.211 1 98.38 448 VAL A N 1
ATOM 3547 C CA . VAL A 1 448 ? 3.705 3.035 7.312 1 98.38 448 VAL A CA 1
ATOM 3548 C C . VAL A 1 448 ? 5.191 2.734 7.145 1 98.38 448 VAL A C 1
ATOM 3550 O O . VAL A 1 448 ? 5.855 2.307 8.094 1 98.38 448 VAL A O 1
ATOM 3553 N N . GLU A 1 449 ? 5.684 2.938 5.914 1 98.62 449 GLU A N 1
ATOM 3554 C CA . GLU A 1 449 ? 7.102 2.795 5.594 1 98.62 449 GLU A CA 1
ATOM 3555 C C . GLU A 1 449 ? 7.77 4.156 5.426 1 98.62 449 GLU A C 1
ATOM 3557 O O . GLU A 1 449 ? 7.215 5.047 4.777 1 98.62 449 GLU A O 1
ATOM 3562 N N . ILE A 1 450 ? 8.938 4.281 6.043 1 98.75 450 ILE A N 1
ATOM 3563 C CA . ILE A 1 450 ? 9.766 5.465 5.852 1 98.75 450 ILE A CA 1
ATOM 3564 C C . ILE A 1 450 ? 11.172 5.047 5.43 1 98.75 450 ILE A C 1
ATOM 3566 O O . ILE A 1 450 ? 11.734 4.094 5.977 1 98.75 450 ILE A O 1
ATOM 3570 N N . LYS A 1 451 ? 11.711 5.719 4.477 1 98.56 451 LYS A N 1
ATOM 3571 C CA . LYS A 1 451 ? 13.117 5.543 4.129 1 98.56 451 LYS A CA 1
ATOM 3572 C C . LYS A 1 451 ? 13.797 6.887 3.881 1 98.56 451 LYS A C 1
ATOM 3574 O O . LYS A 1 451 ? 13.133 7.867 3.537 1 98.56 451 LYS A O 1
ATOM 3579 N N . LEU A 1 452 ? 15.062 6.953 4.109 1 98.44 452 LEU A N 1
ATOM 3580 C CA . LEU A 1 452 ? 15.898 8.102 3.762 1 98.44 452 LEU A CA 1
ATOM 3581 C C . LEU A 1 452 ? 16.844 7.758 2.613 1 98.44 452 LEU A C 1
ATOM 3583 O O . LEU A 1 452 ? 17.562 6.762 2.676 1 98.44 452 LEU A O 1
ATOM 3587 N N . VAL A 1 453 ? 16.844 8.594 1.583 1 96.88 453 VAL A N 1
ATOM 3588 C CA . VAL A 1 453 ? 17.625 8.258 0.398 1 96.88 453 VAL A CA 1
ATOM 3589 C C . VAL A 1 453 ? 18.547 9.414 0.036 1 96.88 453 VAL A C 1
ATOM 3591 O O . VAL A 1 453 ? 18.266 10.57 0.353 1 96.88 453 VAL A O 1
ATOM 3594 N N . ASN A 1 454 ? 19.625 9 -0.565 1 93.62 454 ASN A N 1
ATOM 3595 C CA . ASN A 1 454 ? 20.453 10.016 -1.226 1 93.62 454 ASN A CA 1
ATOM 3596 C C . ASN A 1 454 ? 19.703 10.664 -2.389 1 93.62 454 ASN A C 1
ATOM 3598 O O . ASN A 1 454 ? 19.266 9.977 -3.311 1 93.62 454 ASN A O 1
ATOM 3602 N N . PRO A 1 455 ? 19.562 11.953 -2.35 1 87.5 455 PRO A N 1
ATOM 3603 C CA . PRO A 1 455 ? 18.719 12.602 -3.365 1 87.5 455 PRO A CA 1
ATOM 3604 C C . PRO A 1 455 ? 19.266 12.414 -4.781 1 87.5 455 PRO A C 1
ATOM 3606 O O . PRO A 1 455 ? 18.5 12.492 -5.75 1 87.5 455 PRO A O 1
ATOM 3609 N N . LYS A 1 456 ? 20.531 12.188 -4.922 1 85 456 LYS A N 1
ATOM 3610 C CA . LYS A 1 456 ? 21.141 12.031 -6.238 1 85 456 LYS A CA 1
ATOM 3611 C C . LYS A 1 456 ? 21.078 10.578 -6.703 1 85 456 LYS A C 1
ATOM 3613 O O . LYS A 1 456 ? 20.625 10.297 -7.816 1 85 456 LYS A O 1
ATOM 3618 N N . THR A 1 457 ? 21.453 9.648 -5.844 1 85.06 457 THR A N 1
ATOM 3619 C CA . THR A 1 457 ? 21.578 8.25 -6.246 1 85.06 457 THR A CA 1
ATOM 3620 C C . THR A 1 457 ? 20.297 7.484 -5.93 1 85.06 457 THR A C 1
ATOM 3622 O O . THR A 1 457 ? 20.078 6.383 -6.441 1 85.06 457 THR A O 1
ATOM 3625 N N . ARG A 1 458 ? 19.484 7.973 -5.035 1 87.44 458 ARG A N 1
ATOM 3626 C CA . ARG A 1 458 ? 18.234 7.371 -4.586 1 87.44 458 ARG A CA 1
ATOM 3627 C C . ARG A 1 458 ? 18.484 6.125 -3.75 1 87.44 458 ARG A C 1
ATOM 3629 O O . ARG A 1 458 ? 17.547 5.387 -3.418 1 87.44 458 ARG A O 1
ATOM 3636 N N . GLN A 1 459 ? 19.703 5.875 -3.447 1 90.75 459 GLN A N 1
ATOM 3637 C CA . GLN A 1 459 ? 20.047 4.77 -2.555 1 90.75 459 GLN A CA 1
ATOM 3638 C C . GLN A 1 459 ? 19.734 5.125 -1.103 1 90.75 459 GLN A C 1
ATOM 3640 O O . GLN A 1 459 ? 19.906 6.273 -0.691 1 90.75 459 GLN A O 1
ATOM 3645 N N . ILE A 1 460 ? 19.328 4.164 -0.401 1 96.31 460 ILE A N 1
ATOM 3646 C CA . ILE A 1 460 ? 19.062 4.379 1.016 1 96.31 460 ILE A CA 1
ATOM 3647 C C . ILE A 1 460 ? 20.359 4.691 1.749 1 96.31 460 ILE A C 1
ATOM 3649 O O . ILE A 1 460 ? 21.375 4.016 1.551 1 96.31 460 ILE A O 1
ATOM 3653 N N . VAL A 1 461 ? 20.359 5.684 2.516 1 97.06 461 VAL A N 1
ATOM 3654 C CA . VAL A 1 461 ? 21.547 6.062 3.273 1 97.06 461 VAL A CA 1
ATOM 3655 C C . VAL A 1 461 ? 21.641 5.23 4.555 1 97.06 461 VAL A C 1
ATOM 3657 O O . VAL A 1 461 ? 20.672 4.57 4.934 1 97.06 461 VAL A O 1
ATOM 3660 N N . LYS A 1 462 ? 22.766 5.184 5.172 1 96.44 462 LYS A N 1
ATOM 3661 C CA . LYS A 1 462 ? 22.953 4.445 6.418 1 96.44 462 LYS A CA 1
ATOM 3662 C C . LYS A 1 462 ? 22.344 5.199 7.598 1 96.44 462 LYS A C 1
ATOM 3664 O O . LYS A 1 462 ? 22.109 6.406 7.516 1 96.44 462 LYS A O 1
ATOM 3669 N N . ILE A 1 463 ? 22.078 4.5 8.648 1 97.38 463 ILE A N 1
ATOM 3670 C CA . ILE A 1 463 ? 21.625 5.09 9.898 1 97.38 463 ILE A CA 1
ATOM 3671 C C . ILE A 1 463 ? 22.594 6.191 10.328 1 97.38 463 ILE A C 1
ATOM 3673 O O . ILE A 1 463 ? 23.812 6.016 10.266 1 97.38 463 ILE A O 1
ATOM 3677 N N . GLY A 1 464 ? 22.031 7.281 10.695 1 96.06 464 GLY A N 1
ATOM 3678 C CA . GLY A 1 464 ? 22.844 8.398 11.156 1 96.06 464 GLY A CA 1
ATOM 3679 C C . GLY A 1 464 ? 23.219 9.367 10.047 1 96.06 464 GLY A C 1
ATOM 3680 O O . GLY A 1 464 ? 23.641 10.492 10.312 1 96.06 464 GLY A O 1
ATOM 3681 N N . GLU A 1 465 ? 23.062 8.953 8.797 1 96.5 465 GLU A N 1
ATOM 3682 C CA . GLU A 1 465 ? 23.375 9.812 7.66 1 96.5 465 GLU A CA 1
ATOM 3683 C C . GLU A 1 465 ? 22.141 10.586 7.207 1 96.5 465 GLU A C 1
ATOM 3685 O O . GLU A 1 465 ? 21.016 10.094 7.32 1 96.5 465 GLU A O 1
ATOM 3690 N N . THR A 1 466 ? 22.422 11.805 6.699 1 95.31 466 THR A N 1
ATOM 3691 C CA . THR A 1 466 ? 21.328 12.648 6.219 1 95.31 466 THR A CA 1
ATOM 3692 C C . THR A 1 466 ? 20.828 12.156 4.867 1 95.31 466 THR A C 1
ATOM 3694 O O . THR A 1 466 ? 21.609 11.836 3.979 1 95.31 466 THR A O 1
ATOM 3697 N N . GLY A 1 467 ? 19.516 12.016 4.719 1 96.88 467 GLY A N 1
ATOM 3698 C CA . GLY A 1 467 ? 18.875 11.688 3.459 1 96.88 467 GLY A CA 1
ATOM 3699 C C . GLY A 1 467 ? 17.531 12.359 3.287 1 96.88 467 GLY A C 1
ATOM 3700 O O . GLY A 1 467 ? 17 12.969 4.223 1 96.88 467 GLY A O 1
ATOM 3701 N N . GLU A 1 468 ? 17.047 12.352 2.068 1 97.31 468 GLU A N 1
ATOM 3702 C CA . GLU A 1 468 ? 15.695 12.82 1.787 1 97.31 468 GLU A CA 1
ATOM 3703 C C . GLU A 1 468 ? 14.648 11.812 2.252 1 97.31 468 GLU A C 1
ATOM 3705 O O . GLU A 1 468 ? 14.766 10.617 1.982 1 97.31 468 GLU A O 1
ATOM 3710 N N . LEU A 1 469 ? 13.648 12.312 2.943 1 98.31 469 LEU A N 1
ATOM 3711 C CA . LEU A 1 469 ? 12.648 11.445 3.555 1 98.31 469 LEU A CA 1
ATOM 3712 C C . LEU A 1 469 ? 11.562 11.07 2.551 1 98.31 469 LEU A C 1
ATOM 3714 O O . LEU A 1 469 ? 10.953 11.945 1.935 1 98.31 469 LEU A O 1
ATOM 3718 N N . HIS A 1 470 ? 11.352 9.766 2.316 1 98.38 470 HIS A N 1
ATOM 3719 C CA . HIS A 1 470 ? 10.258 9.211 1.527 1 98.38 470 HIS A CA 1
ATOM 3720 C C . HIS A 1 470 ? 9.305 8.406 2.398 1 98.38 470 HIS A C 1
ATOM 3722 O O . HIS A 1 470 ? 9.734 7.73 3.338 1 98.38 470 HIS A O 1
ATOM 3728 N N . CYS A 1 471 ? 8.031 8.539 2.109 1 98.62 471 CYS A N 1
ATOM 3729 C CA . CYS A 1 471 ? 6.988 7.883 2.889 1 98.62 471 CYS A CA 1
ATOM 3730 C C . CYS A 1 471 ? 6.07 7.062 1.99 1 98.62 471 CYS A C 1
ATOM 3732 O O . CYS A 1 471 ? 5.734 7.488 0.884 1 98.62 471 CYS A O 1
ATOM 3734 N N . ARG A 1 472 ? 5.676 5.836 2.414 1 98.5 472 ARG A N 1
ATOM 3735 C CA . ARG A 1 472 ? 4.727 4.98 1.702 1 98.5 472 ARG A CA 1
ATOM 3736 C C . ARG A 1 472 ? 3.768 4.301 2.674 1 98.5 472 ARG A C 1
ATOM 3738 O O . ARG A 1 472 ? 4.168 3.887 3.762 1 98.5 472 ARG A O 1
ATOM 3745 N N . GLY A 1 473 ? 2.518 4.152 2.34 1 98.06 473 GLY A N 1
ATOM 3746 C CA . GLY A 1 473 ? 1.507 3.5 3.156 1 98.06 473 GLY A CA 1
ATOM 3747 C C . GLY A 1 473 ? 0.122 4.094 2.979 1 98.06 473 GLY A C 1
ATOM 3748 O O . GLY A 1 473 ? -0.119 4.848 2.031 1 98.06 473 GLY A O 1
ATOM 3749 N N . HIS A 1 474 ? -0.795 3.76 3.926 1 97.62 474 HIS A N 1
ATOM 3750 C CA . HIS A 1 474 ? -2.199 4.152 3.846 1 97.62 474 HIS A CA 1
ATOM 3751 C C . HIS A 1 474 ? -2.363 5.652 4.047 1 97.62 474 HIS A C 1
ATOM 3753 O O . HIS A 1 474 ? -3.428 6.207 3.77 1 97.62 474 HIS A O 1
ATOM 3759 N N . VAL A 1 475 ? -1.304 6.355 4.426 1 98.44 475 VAL A N 1
ATOM 3760 C CA . VAL A 1 475 ? -1.384 7.766 4.793 1 98.44 475 VAL A CA 1
ATOM 3761 C C . VAL A 1 475 ? -1.239 8.633 3.543 1 98.44 475 VAL A C 1
ATOM 3763 O O . VAL A 1 475 ? -1.536 9.828 3.572 1 98.44 475 VAL A O 1
ATOM 3766 N N . ILE A 1 476 ? -0.746 8.062 2.416 1 98.62 476 ILE A N 1
ATOM 3767 C CA . ILE A 1 476 ? -0.401 8.852 1.24 1 98.62 476 ILE A CA 1
ATOM 3768 C C . ILE A 1 476 ? -1.675 9.289 0.519 1 98.62 476 ILE A C 1
ATOM 3770 O O . ILE A 1 476 ? -2.578 8.477 0.298 1 98.62 476 ILE A O 1
ATOM 3774 N N . MET A 1 477 ? -1.771 10.461 0.149 1 98.38 477 MET A N 1
ATOM 3775 C CA . MET A 1 477 ? -2.904 11.023 -0.578 1 98.38 477 MET A CA 1
ATOM 3776 C C . MET A 1 477 ? -3.182 10.234 -1.853 1 98.38 477 MET A C 1
ATOM 3778 O O . MET A 1 477 ? -2.297 9.547 -2.365 1 98.38 477 MET A O 1
ATOM 3782 N N . SER A 1 478 ? -4.383 10.398 -2.363 1 97.62 478 SER A N 1
ATOM 3783 C CA . SER A 1 478 ? -4.738 9.781 -3.639 1 97.62 478 SER A CA 1
ATOM 3784 C C . SER A 1 478 ? -4.016 10.461 -4.797 1 97.62 478 SER A C 1
ATOM 3786 O O . SER A 1 478 ? -3.789 9.844 -5.84 1 97.62 478 SER A O 1
ATOM 3788 N N . GLY A 1 479 ? -3.693 11.734 -4.648 1 97.5 479 GLY A N 1
ATOM 3789 C CA . GLY A 1 479 ? -3.045 12.586 -5.633 1 97.5 479 GLY A CA 1
ATOM 3790 C C . GLY A 1 479 ? -3.5 14.031 -5.562 1 97.5 479 GLY A C 1
ATOM 3791 O O . GLY A 1 479 ? -4.348 14.383 -4.742 1 97.5 479 GLY A O 1
ATOM 3792 N N . TYR A 1 480 ? -2.855 14.844 -6.359 1 96.5 480 TYR A N 1
ATOM 3793 C CA . TYR A 1 480 ? -3.334 16.219 -6.492 1 96.5 480 TYR A CA 1
ATOM 3794 C C . TYR A 1 480 ? -4.547 16.281 -7.41 1 96.5 480 TYR A C 1
ATOM 3796 O O . TYR A 1 480 ? -4.512 15.773 -8.531 1 96.5 480 TYR A O 1
ATOM 3804 N N . TRP A 1 481 ? -5.559 16.891 -6.859 1 96.62 481 TRP A N 1
ATOM 3805 C CA . TRP A 1 481 ? -6.871 16.922 -7.496 1 96.62 481 TRP A CA 1
ATOM 3806 C C . TRP A 1 481 ? -6.773 17.484 -8.914 1 96.62 481 TRP A C 1
ATOM 3808 O O . TRP A 1 481 ? -6.402 18.641 -9.109 1 96.62 481 TRP A O 1
ATOM 3818 N N . SER A 1 482 ? -6.965 16.625 -9.984 1 92.25 482 SER A N 1
ATOM 3819 C CA . SER A 1 482 ? -6.988 16.969 -11.406 1 92.25 482 SER A CA 1
ATOM 3820 C C . SER A 1 482 ? -5.613 17.422 -11.891 1 92.25 482 SER A C 1
ATOM 3822 O O . SER A 1 482 ? -5.508 18.25 -12.789 1 92.25 482 SER A O 1
ATOM 3824 N N . GLU A 1 483 ? -4.605 16.969 -11.227 1 93.62 483 GLU A N 1
ATOM 3825 C CA . GLU A 1 483 ? -3.234 17.281 -11.617 1 93.62 483 GLU A CA 1
ATOM 3826 C C . GLU A 1 483 ? -2.354 16.047 -11.617 1 93.62 483 GLU A C 1
ATOM 3828 O O . GLU A 1 483 ? -1.418 15.93 -10.828 1 93.62 483 GLU A O 1
ATOM 3833 N N . PRO A 1 484 ? -2.547 15.188 -12.594 1 92.94 484 PRO A N 1
ATOM 3834 C CA . PRO A 1 484 ? -1.84 13.906 -12.633 1 92.94 484 PRO A CA 1
ATOM 3835 C C . PRO A 1 484 ? -0.329 14.07 -12.781 1 92.94 484 PRO A C 1
ATOM 3837 O O . PRO A 1 484 ? 0.439 13.281 -12.219 1 92.94 484 PRO A O 1
ATOM 3840 N N . GLU A 1 485 ? 0.126 15.055 -13.523 1 93.5 485 GLU A N 1
ATOM 3841 C CA . GLU A 1 485 ? 1.561 15.242 -13.727 1 93.5 485 GLU A CA 1
ATOM 3842 C C . GLU A 1 485 ? 2.252 15.648 -12.43 1 93.5 485 GLU A C 1
ATOM 3844 O O . GLU A 1 485 ? 3.322 15.133 -12.102 1 93.5 485 GLU A O 1
ATOM 3849 N N . LYS A 1 486 ? 1.613 16.562 -11.68 1 92.94 486 LYS A N 1
ATOM 3850 C CA . LYS A 1 486 ? 2.162 16.969 -10.391 1 92.94 486 LYS A CA 1
ATOM 3851 C C . LYS A 1 486 ? 2.15 15.797 -9.398 1 92.94 486 LYS A C 1
ATOM 3853 O O . LYS A 1 486 ? 3.041 15.688 -8.555 1 92.94 486 LYS A O 1
ATOM 3858 N N . THR A 1 487 ? 1.14 15.008 -9.539 1 96.25 487 THR A N 1
ATOM 3859 C CA . THR A 1 487 ? 1.055 13.828 -8.688 1 96.25 487 THR A CA 1
ATOM 3860 C C . THR A 1 487 ? 2.23 12.891 -8.945 1 96.25 487 THR A C 1
ATOM 3862 O O . THR A 1 487 ? 2.879 12.422 -8.008 1 96.25 487 THR A O 1
ATOM 3865 N N . LYS A 1 488 ? 2.584 12.672 -10.219 1 94.56 488 LYS A N 1
ATOM 3866 C CA . LYS A 1 488 ? 3.658 11.758 -10.609 1 94.56 488 LYS A CA 1
ATOM 3867 C C . LYS A 1 488 ? 5.016 12.297 -10.172 1 94.56 488 LYS A C 1
ATOM 3869 O O . LYS A 1 488 ? 5.938 11.516 -9.898 1 94.56 488 LYS A O 1
ATOM 3874 N N . GLU A 1 489 ? 5.094 13.555 -10.109 1 93.94 489 GLU A N 1
ATOM 3875 C CA . GLU A 1 489 ? 6.336 14.172 -9.656 1 93.94 489 GLU A CA 1
ATOM 3876 C C . GLU A 1 489 ? 6.566 13.938 -8.172 1 93.94 489 GLU A C 1
ATOM 3878 O O . GLU A 1 489 ? 7.707 13.875 -7.711 1 93.94 489 GLU A O 1
ATOM 3883 N N . SER A 1 490 ? 5.504 13.805 -7.441 1 95.44 490 SER A N 1
ATOM 3884 C CA . SER A 1 490 ? 5.598 13.727 -5.988 1 95.44 490 SER A CA 1
ATOM 3885 C C . SER A 1 490 ? 5.504 12.289 -5.504 1 95.44 490 SER A C 1
ATOM 3887 O O . SER A 1 490 ? 6.039 11.945 -4.445 1 95.44 490 SER A O 1
ATOM 3889 N N . ILE A 1 491 ? 4.805 11.477 -6.211 1 97.44 491 ILE A N 1
ATOM 3890 C CA . ILE A 1 491 ? 4.625 10.062 -5.891 1 97.44 491 ILE A CA 1
ATOM 3891 C C . ILE A 1 491 ? 5.16 9.203 -7.035 1 97.44 491 ILE A C 1
ATOM 3893 O O . ILE A 1 491 ? 4.656 9.266 -8.156 1 97.44 491 ILE A O 1
ATOM 3897 N N . ASP A 1 492 ? 6.094 8.398 -6.746 1 94.94 492 ASP A N 1
ATOM 3898 C CA . ASP A 1 492 ? 6.727 7.637 -7.824 1 94.94 492 ASP A CA 1
ATOM 3899 C C . ASP A 1 492 ? 5.938 6.367 -8.133 1 94.94 492 ASP A C 1
ATOM 3901 O O . ASP A 1 492 ? 4.871 6.137 -7.562 1 94.94 492 ASP A O 1
ATOM 3905 N N . GLU A 1 493 ? 6.387 5.551 -9.016 1 91.94 493 GLU A N 1
ATOM 3906 C CA . GLU A 1 493 ? 5.668 4.383 -9.516 1 91.94 493 GLU A CA 1
ATOM 3907 C C . GLU A 1 493 ? 5.52 3.316 -8.438 1 91.94 493 GLU A C 1
ATOM 3909 O O . GLU A 1 493 ? 4.617 2.479 -8.508 1 91.94 493 GLU A O 1
ATOM 3914 N N . ALA A 1 494 ? 6.418 3.336 -7.488 1 95.25 494 ALA A N 1
ATOM 3915 C CA . ALA A 1 494 ? 6.34 2.387 -6.383 1 95.25 494 ALA A CA 1
ATOM 3916 C C . ALA A 1 494 ? 5.535 2.969 -5.219 1 95.25 494 ALA A C 1
ATOM 3918 O O . ALA A 1 494 ? 5.535 2.412 -4.121 1 95.25 494 ALA A O 1
ATOM 3919 N N . HIS A 1 495 ? 4.938 4.184 -5.426 1 96.38 495 HIS A N 1
ATOM 3920 C CA . HIS A 1 495 ? 3.986 4.824 -4.527 1 96.38 495 HIS A CA 1
ATOM 3921 C C . HIS A 1 495 ? 4.695 5.461 -3.338 1 96.38 495 HIS A C 1
ATOM 3923 O O . HIS A 1 495 ? 4.098 5.645 -2.275 1 96.38 495 HIS A O 1
ATOM 3929 N N . TRP A 1 496 ? 6.031 5.711 -3.498 1 98 496 TRP A N 1
ATOM 3930 C CA . TRP A 1 496 ? 6.73 6.508 -2.494 1 98 496 TRP A CA 1
ATOM 3931 C C . TRP A 1 496 ? 6.434 7.992 -2.678 1 98 496 TRP A C 1
ATOM 3933 O O . TRP A 1 496 ? 6.598 8.531 -3.773 1 98 496 TRP A O 1
ATOM 3943 N N . TYR A 1 497 ? 6.023 8.609 -1.639 1 98.25 497 TYR A N 1
ATOM 3944 C CA . TYR A 1 497 ? 5.879 10.062 -1.621 1 98.25 497 TYR A CA 1
ATOM 3945 C C . TYR A 1 497 ? 7.191 10.734 -1.231 1 98.25 497 TYR A C 1
ATOM 3947 O O . TYR A 1 497 ? 7.738 10.469 -0.159 1 98.25 497 TYR A O 1
ATOM 3955 N N . ASN A 1 498 ? 7.645 11.562 -2.131 1 96.81 498 ASN A N 1
ATOM 3956 C CA . ASN A 1 498 ? 8.82 12.375 -1.845 1 96.81 498 ASN A CA 1
ATOM 3957 C C . ASN A 1 498 ? 8.461 13.641 -1.069 1 96.81 498 ASN A C 1
ATOM 3959 O O . ASN A 1 498 ? 7.891 14.578 -1.633 1 96.81 498 ASN A O 1
ATOM 3963 N N . THR A 1 499 ? 8.875 13.727 0.179 1 95.81 499 THR A N 1
ATOM 3964 C CA . THR A 1 499 ? 8.414 14.805 1.053 1 95.81 499 THR A CA 1
ATOM 3965 C C . THR A 1 499 ? 9.18 16.094 0.775 1 95.81 499 THR A C 1
ATOM 3967 O O . THR A 1 499 ? 8.727 17.188 1.139 1 95.81 499 THR A O 1
ATOM 3970 N N . GLY A 1 500 ? 10.391 15.938 0.239 1 93.5 500 GLY A N 1
ATOM 3971 C CA . GLY A 1 500 ? 11.273 17.078 0.069 1 93.5 500 GLY A CA 1
ATOM 3972 C C . GLY A 1 500 ? 11.984 17.484 1.346 1 93.5 500 GLY A C 1
ATOM 3973 O O . GLY A 1 500 ? 12.766 18.438 1.357 1 93.5 500 GLY A O 1
ATOM 3974 N N . ASP A 1 501 ? 11.812 16.75 2.398 1 94.88 501 ASP A N 1
ATOM 3975 C CA . ASP A 1 501 ? 12.461 17.031 3.676 1 94.88 501 ASP A CA 1
ATOM 3976 C C . ASP A 1 501 ? 13.703 16.172 3.865 1 94.88 501 ASP A C 1
ATOM 3978 O O . ASP A 1 501 ? 13.766 15.039 3.391 1 94.88 501 ASP A O 1
ATOM 3982 N N . LEU A 1 502 ? 14.68 16.75 4.527 1 95.69 502 LEU A N 1
ATOM 3983 C CA . LEU A 1 502 ? 15.906 16.031 4.887 1 95.69 502 LEU A CA 1
ATOM 3984 C C . LEU A 1 502 ? 15.859 15.578 6.34 1 95.69 502 LEU A C 1
ATOM 3986 O O . LEU A 1 502 ? 15.414 16.328 7.219 1 95.69 502 LEU A O 1
ATOM 3990 N N . ALA A 1 503 ? 16.328 14.336 6.586 1 97.62 503 ALA A N 1
ATOM 3991 C CA . ALA A 1 503 ? 16.219 13.773 7.926 1 97.62 503 ALA A CA 1
ATOM 3992 C C . ALA A 1 503 ? 17.359 12.789 8.203 1 97.62 503 ALA A C 1
ATOM 3994 O O . ALA A 1 503 ? 18.094 12.422 7.289 1 97.62 503 ALA A O 1
ATOM 3995 N N . VAL A 1 504 ? 17.531 12.492 9.461 1 97.5 504 VAL A N 1
ATOM 3996 C CA . VAL A 1 504 ? 18.375 11.414 9.953 1 97.5 504 VAL A CA 1
ATOM 3997 C C . VAL A 1 504 ? 17.547 10.406 10.734 1 97.5 504 VAL A C 1
ATOM 3999 O O . VAL A 1 504 ? 16.609 10.781 11.453 1 97.5 504 VAL A O 1
ATOM 4002 N N . MET A 1 505 ? 17.859 9.156 10.547 1 98.31 505 MET A N 1
ATOM 4003 C CA . MET A 1 505 ? 17.156 8.086 11.266 1 98.31 505 MET A CA 1
ATOM 4004 C C . MET A 1 505 ? 18.078 7.457 12.312 1 98.31 505 MET A C 1
ATOM 4006 O O . MET A 1 505 ? 19.266 7.23 12.055 1 98.31 505 MET A O 1
ATOM 4010 N N . THR A 1 506 ? 17.516 7.168 13.484 1 97.5 506 THR A N 1
ATOM 4011 C CA . THR A 1 506 ? 18.281 6.496 14.531 1 97.5 506 THR A CA 1
ATOM 4012 C C . THR A 1 506 ? 18.141 4.984 14.422 1 97.5 506 THR A C 1
ATOM 4014 O O . THR A 1 506 ? 17.312 4.488 13.641 1 97.5 506 THR A O 1
ATOM 4017 N N . GLU A 1 507 ? 18.875 4.227 15.242 1 96.06 507 GLU A N 1
ATOM 4018 C CA . GLU A 1 507 ? 18.812 2.768 15.266 1 96.06 507 GLU A CA 1
ATOM 4019 C C . GLU A 1 507 ? 17.453 2.273 15.75 1 96.06 507 GLU A C 1
ATOM 4021 O O . GLU A 1 507 ? 17.062 1.139 15.469 1 96.06 507 GLU A O 1
ATOM 4026 N N . LYS A 1 508 ? 16.734 3.146 16.453 1 95.75 508 LYS A N 1
ATOM 4027 C CA . LYS A 1 508 ? 15.414 2.789 16.969 1 95.75 508 LYS A CA 1
ATOM 4028 C C . LYS A 1 508 ? 14.32 3.127 15.961 1 95.75 508 LYS A C 1
ATOM 4030 O O . LYS A 1 508 ? 13.133 2.955 16.234 1 95.75 508 LYS A O 1
ATOM 4035 N N . GLY A 1 509 ? 14.711 3.654 14.859 1 97.38 509 GLY A N 1
ATOM 4036 C CA . GLY A 1 509 ? 13.75 4.016 13.836 1 97.38 509 GLY A CA 1
ATOM 4037 C C . GLY A 1 509 ? 13.125 5.379 14.055 1 97.38 509 GLY A C 1
ATOM 4038 O O . GLY A 1 509 ? 12.117 5.719 13.43 1 97.38 509 GLY A O 1
ATOM 4039 N N . LEU A 1 510 ? 13.68 6.133 15 1 98.12 510 LEU A N 1
ATOM 4040 C CA . LEU A 1 510 ? 13.219 7.5 15.234 1 98.12 510 LEU A CA 1
ATOM 4041 C C . LEU A 1 510 ? 13.789 8.453 14.188 1 98.12 510 LEU A C 1
ATOM 4043 O O . LEU A 1 510 ? 14.922 8.281 13.742 1 98.12 510 LEU A O 1
ATOM 4047 N N . ILE A 1 511 ? 13.016 9.477 13.852 1 98.38 511 ILE A N 1
ATOM 4048 C CA . ILE A 1 511 ? 13.375 10.375 12.758 1 98.38 511 ILE A CA 1
ATOM 4049 C C . ILE A 1 511 ? 13.656 11.766 13.312 1 98.38 511 ILE A C 1
ATOM 4051 O O . ILE A 1 511 ? 12.883 12.289 14.117 1 98.38 511 ILE A O 1
ATOM 4055 N N . LYS A 1 512 ? 14.703 12.328 12.898 1 96.75 512 LYS A N 1
ATOM 4056 C CA . LYS A 1 512 ? 15.039 13.727 13.164 1 96.75 512 LYS A CA 1
ATOM 4057 C C . LYS A 1 512 ? 15.031 14.547 11.875 1 96.75 512 LYS A C 1
ATOM 4059 O O . LYS A 1 512 ? 15.836 14.312 10.977 1 96.75 512 LYS A O 1
ATOM 4064 N N . ILE A 1 513 ? 14.156 15.484 11.766 1 95.31 513 ILE A N 1
ATOM 4065 C CA . ILE A 1 513 ? 14.125 16.359 10.602 1 95.31 513 ILE A CA 1
ATOM 4066 C C . ILE A 1 513 ? 15.227 17.406 10.703 1 95.31 513 ILE A C 1
ATOM 4068 O O . ILE A 1 513 ? 15.336 18.109 11.711 1 95.31 513 ILE A O 1
ATOM 4072 N N . ILE A 1 514 ? 15.969 17.531 9.641 1 91.94 514 ILE A N 1
ATOM 4073 C CA . ILE A 1 514 ? 17.109 18.438 9.688 1 91.94 514 ILE A CA 1
ATOM 4074 C C . ILE A 1 514 ? 16.844 19.672 8.82 1 91.94 514 ILE A C 1
ATOM 4076 O O . ILE A 1 514 ? 17.516 20.688 8.953 1 91.94 514 ILE A O 1
ATOM 4080 N N . GLY A 1 515 ? 15.969 19.594 7.977 1 88.56 515 GLY A N 1
ATOM 4081 C CA . GLY A 1 515 ? 15.625 20.719 7.117 1 88.56 515 GLY A CA 1
ATOM 4082 C C . GLY A 1 515 ? 14.891 20.297 5.855 1 88.56 515 GLY A C 1
ATOM 4083 O O . GLY A 1 515 ? 14.328 19.203 5.797 1 88.56 515 GLY A O 1
ATOM 4084 N N . ARG A 1 516 ? 14.773 21.234 4.941 1 87.62 516 ARG A N 1
ATOM 4085 C CA . ARG A 1 516 ? 14.172 21.016 3.633 1 87.62 516 ARG A CA 1
ATOM 4086 C C . ARG A 1 516 ? 15.211 21.109 2.525 1 87.62 516 ARG A C 1
ATOM 4088 O O . ARG A 1 516 ? 16.109 21.953 2.588 1 87.62 516 ARG A O 1
ATOM 4095 N N . THR A 1 517 ? 15.039 20.312 1.579 1 84.62 517 THR A N 1
ATOM 4096 C CA . THR A 1 517 ? 15.977 20.297 0.459 1 84.62 517 THR A CA 1
ATOM 4097 C C . THR A 1 517 ? 16.047 21.672 -0.198 1 84.62 517 THR A C 1
ATOM 4099 O O . THR A 1 517 ? 17.125 22.156 -0.531 1 84.62 517 THR A O 1
ATOM 4102 N N . LYS A 1 518 ? 14.93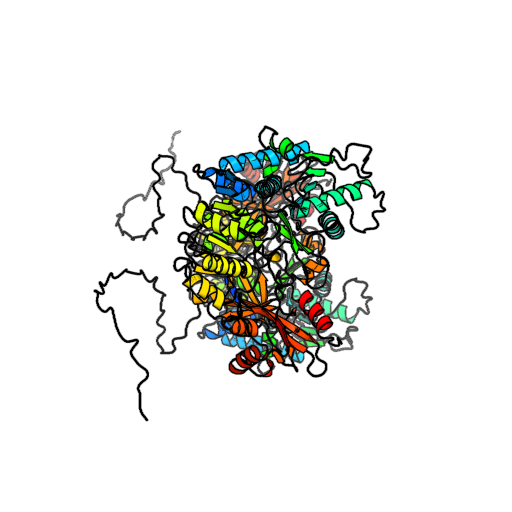8 22.344 -0.236 1 80 518 LYS A N 1
ATOM 4103 C CA . LYS A 1 518 ? 14.859 23.625 -0.936 1 80 518 LYS A CA 1
ATOM 4104 C C . LYS A 1 518 ? 15.367 24.766 -0.056 1 80 518 LYS A C 1
ATOM 4106 O O . LYS A 1 518 ? 15.617 25.875 -0.543 1 80 518 LYS A O 1
ATOM 4111 N N . GLU A 1 519 ? 15.617 24.516 1.181 1 83.94 519 GLU A N 1
ATOM 4112 C CA . GLU A 1 519 ? 16.047 25.562 2.107 1 83.94 519 GLU A CA 1
ATOM 4113 C C . GLU A 1 519 ? 17.5 25.375 2.51 1 83.94 519 GLU A C 1
ATOM 4115 O O . GLU A 1 519 ? 18.047 26.172 3.283 1 83.94 519 GLU A O 1
ATOM 4120 N N . LEU A 1 520 ? 18.078 24.328 1.983 1 84.88 520 LEU A N 1
ATOM 4121 C CA . LEU A 1 520 ? 19.5 24.094 2.242 1 84.88 520 LEU A CA 1
ATOM 4122 C C . LEU A 1 520 ? 20.328 25.281 1.759 1 84.88 520 LEU A C 1
ATOM 4124 O O . LEU A 1 520 ? 20.109 25.781 0.656 1 84.88 520 LEU A O 1
ATOM 4128 N N . ILE A 1 521 ? 21.203 25.797 2.646 1 89.25 521 ILE A N 1
ATOM 4129 C CA . ILE A 1 521 ? 22.078 26.922 2.303 1 89.25 521 ILE A CA 1
ATOM 4130 C C . ILE A 1 521 ? 23.469 26.406 1.936 1 89.25 521 ILE A C 1
ATOM 4132 O O . ILE A 1 521 ? 24.062 25.625 2.684 1 89.25 521 ILE A O 1
ATOM 4136 N N . ILE A 1 522 ? 23.922 26.734 0.806 1 89.44 522 ILE A N 1
ATOM 4137 C CA . ILE A 1 522 ? 25.266 26.328 0.39 1 89.44 522 ILE A CA 1
ATOM 4138 C C . ILE A 1 522 ? 26.219 27.531 0.481 1 89.44 522 ILE A C 1
ATOM 4140 O O . ILE A 1 522 ? 26.234 28.375 -0.413 1 89.44 522 ILE A O 1
ATOM 4144 N N . VAL A 1 523 ? 27.031 27.594 1.482 1 91.31 523 VAL A N 1
ATOM 4145 C CA . VAL A 1 523 ? 27.984 28.672 1.718 1 91.31 523 VAL A CA 1
ATOM 4146 C C . VAL A 1 523 ? 29.375 28.219 1.293 1 91.31 523 VAL A C 1
ATOM 4148 O O . VAL A 1 523 ? 30 27.391 1.962 1 91.31 523 VAL A O 1
ATOM 4151 N N . GLY A 1 524 ? 29.891 28.672 0.229 1 86.38 524 GLY A N 1
ATOM 4152 C CA . GLY A 1 524 ? 31.219 28.297 -0.249 1 86.38 524 GLY A CA 1
ATOM 4153 C C . GLY A 1 524 ? 31.344 26.812 -0.54 1 86.38 524 GLY A C 1
ATOM 4154 O O . GLY A 1 524 ? 32.344 26.188 -0.204 1 86.38 524 GLY A O 1
ATOM 4155 N N . GLY A 1 525 ? 30.328 26.234 -0.944 1 81.69 525 GLY A N 1
ATOM 4156 C CA . GLY A 1 525 ? 30.344 24.828 -1.305 1 81.69 525 GLY A CA 1
ATOM 4157 C C . GLY A 1 525 ? 29.969 23.906 -0.154 1 81.69 525 GLY A C 1
ATOM 4158 O O . GLY A 1 525 ? 29.828 22.703 -0.339 1 81.69 525 GLY A O 1
ATOM 4159 N N . GLU A 1 526 ? 29.781 24.516 1.053 1 86.69 526 GLU A N 1
ATOM 4160 C CA . GLU A 1 526 ? 29.422 23.734 2.23 1 86.69 526 GLU A CA 1
ATOM 4161 C C . GLU A 1 526 ? 27.922 23.781 2.502 1 86.69 526 GLU A C 1
ATOM 4163 O O . GLU A 1 526 ? 27.297 24.828 2.363 1 86.69 526 GLU A O 1
ATOM 4168 N N . ASN A 1 527 ? 27.391 22.625 2.852 1 86.56 527 ASN A N 1
ATOM 4169 C CA . ASN A 1 527 ? 25.969 22.562 3.195 1 86.56 527 ASN A CA 1
ATOM 4170 C C . ASN A 1 527 ? 25.719 23.047 4.617 1 86.56 527 ASN A C 1
ATOM 4172 O O . ASN A 1 527 ? 26.375 22.609 5.559 1 86.56 527 ASN A O 1
ATOM 4176 N N . VAL A 1 528 ? 24.844 24 4.738 1 90.12 528 VAL A N 1
ATOM 4177 C CA . VAL A 1 528 ? 24.438 24.531 6.039 1 90.12 528 VAL A CA 1
ATOM 4178 C C . VAL A 1 528 ? 22.938 24.359 6.219 1 90.12 528 VAL A C 1
ATOM 4180 O O . VAL A 1 528 ? 22.141 24.844 5.402 1 90.12 528 VAL A O 1
ATOM 4183 N N . TYR A 1 529 ? 22.609 23.719 7.277 1 89.94 529 TYR A N 1
ATOM 4184 C CA . TYR A 1 529 ? 21.203 23.516 7.59 1 89.94 529 TYR A CA 1
ATOM 4185 C C . TYR A 1 529 ? 20.688 24.625 8.5 1 89.94 529 TYR A C 1
ATOM 4187 O O . TYR A 1 529 ? 21.156 24.781 9.633 1 89.94 529 TYR A O 1
ATOM 4195 N N . PRO A 1 530 ? 19.641 25.312 8.07 1 92.44 530 PRO A N 1
ATOM 4196 C CA . PRO A 1 530 ? 19.125 26.422 8.875 1 92.44 530 PRO A CA 1
ATOM 4197 C C . PRO A 1 530 ? 18.734 26 10.289 1 92.44 530 PRO A C 1
ATOM 4199 O O . PRO A 1 530 ? 18.984 26.734 11.242 1 92.44 530 PRO A O 1
ATOM 4202 N N . ARG A 1 531 ? 18.203 24.859 10.422 1 89.69 531 ARG A N 1
ATOM 4203 C CA . ARG A 1 531 ? 17.688 24.375 11.703 1 89.69 531 ARG A CA 1
ATOM 4204 C C . ARG A 1 531 ? 18.797 24.297 12.742 1 89.69 531 ARG A C 1
ATOM 4206 O O . ARG A 1 531 ? 18.562 24.547 13.93 1 89.69 531 ARG A O 1
ATOM 4213 N N . GLU A 1 532 ? 19.938 23.922 12.32 1 89.94 532 GLU A N 1
ATOM 4214 C CA . GLU A 1 532 ? 21.078 23.828 13.242 1 89.94 532 GLU A CA 1
ATOM 4215 C C . GLU A 1 532 ? 21.375 25.172 13.898 1 89.94 532 GLU A C 1
ATOM 4217 O O . GLU A 1 532 ? 21.594 25.234 15.109 1 89.94 532 GLU A O 1
ATOM 4222 N N . ILE A 1 533 ? 21.344 26.172 13.125 1 93.12 533 ILE A N 1
ATOM 4223 C CA . ILE A 1 533 ? 21.625 27.531 13.602 1 93.12 533 ILE A CA 1
ATOM 4224 C C . ILE A 1 533 ? 20.469 28.016 14.461 1 93.12 533 ILE A C 1
ATOM 4226 O O . ILE A 1 533 ? 20.672 28.625 15.516 1 93.12 533 ILE A O 1
ATOM 4230 N N . GLU A 1 534 ? 19.281 27.766 13.992 1 94.38 534 GLU A N 1
ATOM 4231 C CA . GLU A 1 534 ? 18.078 28.156 14.727 1 94.38 534 GLU A CA 1
ATOM 4232 C C . GLU A 1 534 ? 18.062 27.547 16.125 1 94.38 534 GLU A C 1
ATOM 4234 O O . GLU A 1 534 ? 17.797 28.234 17.109 1 94.38 534 GLU A O 1
ATOM 4239 N N . GLU A 1 535 ? 18.391 26.266 16.234 1 92.75 535 GLU A N 1
ATOM 4240 C CA . GLU A 1 535 ? 18.406 25.578 17.531 1 92.75 535 GLU A CA 1
ATOM 4241 C C . GLU A 1 535 ? 19.359 26.266 18.5 1 92.75 535 GLU A C 1
ATOM 4243 O O . GLU A 1 535 ? 19.062 26.375 19.688 1 92.75 535 GLU A O 1
ATOM 4248 N N . ILE A 1 536 ? 20.484 26.672 18.031 1 92.94 536 ILE A N 1
ATOM 4249 C CA . ILE A 1 536 ? 21.484 27.328 18.859 1 92.94 536 ILE A CA 1
ATOM 4250 C C . ILE A 1 536 ? 20.969 28.688 19.297 1 92.94 536 ILE A C 1
ATOM 4252 O O . ILE A 1 536 ? 21.031 29.031 20.484 1 92.94 536 ILE A O 1
ATOM 4256 N N . LEU A 1 537 ? 20.422 29.438 18.406 1 95 537 LEU A N 1
ATOM 4257 C CA . LEU A 1 537 ? 19.969 30.797 18.688 1 95 537 LEU A CA 1
ATOM 4258 C C . LEU A 1 537 ? 18.797 30.781 19.656 1 95 537 LEU A C 1
ATOM 4260 O O . LEU A 1 537 ? 18.641 31.703 20.469 1 95 537 LEU A O 1
ATOM 4264 N N . TYR A 1 538 ? 17.984 29.781 19.641 1 93.31 538 TYR A N 1
ATOM 4265 C CA . TYR A 1 538 ? 16.844 29.656 20.562 1 93.31 538 TYR A CA 1
ATOM 4266 C C . TYR A 1 538 ? 17.328 29.531 22 1 93.31 538 TYR A C 1
ATOM 4268 O O . TYR A 1 538 ? 16.578 29.844 22.938 1 93.31 538 TYR A O 1
ATOM 4276 N N . THR A 1 539 ? 18.578 29.109 22.188 1 93.56 539 THR A N 1
ATOM 4277 C CA . THR A 1 539 ? 19.094 28.938 23.531 1 93.56 539 THR A CA 1
ATOM 4278 C C . THR A 1 539 ? 19.594 30.281 24.094 1 93.56 539 THR A C 1
ATOM 4280 O O . THR A 1 539 ? 19.922 30.375 25.281 1 93.56 539 THR A O 1
ATOM 4283 N N . HIS A 1 540 ? 19.688 31.281 23.281 1 94.19 540 HIS A N 1
ATOM 4284 C CA . HIS A 1 540 ? 20.062 32.594 23.766 1 94.19 540 HIS A CA 1
ATOM 4285 C C . HIS A 1 540 ? 18.922 33.219 24.578 1 94.19 540 HIS A C 1
ATOM 4287 O O . HIS A 1 540 ? 17.781 33.281 24.109 1 94.19 540 HIS A O 1
ATOM 4293 N N . PRO A 1 541 ? 19.172 33.812 25.672 1 93.19 541 PRO A N 1
ATOM 4294 C CA . PRO A 1 541 ? 18.125 34.281 26.578 1 93.19 541 PRO A CA 1
ATOM 4295 C C . PRO A 1 541 ? 17.297 35.406 25.984 1 93.19 541 PRO A C 1
ATOM 4297 O O . PRO A 1 541 ? 16.141 35.625 26.359 1 93.19 541 PRO A O 1
ATOM 4300 N N . ALA A 1 542 ? 17.859 36.125 25.047 1 94.75 542 ALA A N 1
ATOM 4301 C CA . ALA A 1 542 ? 17.156 37.281 24.484 1 94.75 542 ALA A CA 1
ATOM 4302 C C . ALA A 1 542 ? 16.25 36.875 23.328 1 94.75 542 ALA A C 1
ATOM 4304 O O . ALA A 1 542 ? 15.352 37.625 22.938 1 94.75 542 ALA A O 1
ATOM 4305 N N . VAL A 1 543 ? 16.469 35.781 22.75 1 95.06 543 VAL A N 1
ATOM 4306 C CA . VAL A 1 543 ? 15.812 35.375 21.5 1 95.06 543 VAL A CA 1
ATOM 4307 C C . VAL A 1 543 ? 14.492 34.688 21.812 1 95.06 543 VAL A C 1
ATOM 4309 O O . VAL A 1 543 ? 14.461 33.688 22.516 1 95.06 543 VAL A O 1
ATOM 4312 N N . GLU A 1 544 ? 13.406 35.219 21.312 1 93 544 GLU A N 1
ATOM 4313 C CA . GLU A 1 544 ? 12.094 34.594 21.422 1 93 544 GLU A CA 1
ATOM 4314 C C . GLU A 1 544 ? 11.859 33.625 20.266 1 93 544 GLU A C 1
ATOM 4316 O O . GLU A 1 544 ? 11.484 32.469 20.5 1 93 544 GLU A O 1
ATOM 4321 N N . THR A 1 545 ? 11.945 34.094 19.047 1 93.62 545 THR A N 1
ATOM 4322 C CA . THR A 1 545 ? 11.844 33.25 17.859 1 93.62 545 THR A CA 1
ATOM 4323 C C . THR A 1 545 ? 12.938 33.625 16.859 1 93.62 545 THR A C 1
ATOM 4325 O O . THR A 1 545 ? 13.477 34.719 16.891 1 93.62 545 THR A O 1
ATOM 4328 N N . VAL A 1 546 ? 13.328 32.688 16.062 1 94.75 546 VAL A N 1
ATOM 4329 C CA . VAL A 1 546 ? 14.352 32.906 15.055 1 94.75 546 VAL A CA 1
ATOM 4330 C C . VAL A 1 546 ? 14.086 32.031 13.836 1 94.75 546 VAL A C 1
ATOM 4332 O O . VAL A 1 546 ? 13.633 30.906 13.961 1 94.75 546 VAL A O 1
ATOM 4335 N N . ASN A 1 547 ? 14.234 32.562 12.695 1 94.5 547 ASN A N 1
ATOM 4336 C CA . ASN A 1 547 ? 14.219 31.859 11.414 1 94.5 547 ASN A CA 1
ATOM 4337 C C . ASN A 1 547 ? 15.453 32.188 10.578 1 94.5 547 ASN A C 1
ATOM 4339 O O . ASN A 1 547 ? 15.812 33.375 10.422 1 94.5 547 ASN A O 1
ATOM 4343 N N . VAL A 1 548 ? 16.141 31.172 10.039 1 94.75 548 VAL A N 1
ATOM 4344 C CA . VAL A 1 548 ? 17.391 31.344 9.297 1 94.75 548 VAL A CA 1
ATOM 4345 C C . VAL A 1 548 ? 17.156 31.031 7.82 1 94.75 548 VAL A C 1
ATOM 4347 O O . VAL A 1 548 ? 16.484 30.047 7.484 1 94.75 548 VAL A O 1
ATOM 4350 N N . ILE A 1 549 ? 17.641 31.875 6.926 1 94.44 549 ILE A N 1
ATOM 4351 C CA . ILE A 1 549 ? 17.484 31.703 5.488 1 94.44 549 ILE A CA 1
ATOM 4352 C C . ILE A 1 549 ? 18.828 31.922 4.789 1 94.44 549 ILE A C 1
ATOM 4354 O O . ILE A 1 549 ? 19.734 32.531 5.367 1 94.44 549 ILE A O 1
ATOM 4358 N N . GLY A 1 550 ? 18.891 31.406 3.605 1 92.88 550 GLY A N 1
ATOM 4359 C CA . GLY A 1 550 ? 20 31.734 2.73 1 92.88 550 GLY A CA 1
ATOM 4360 C C . GLY A 1 550 ? 19.75 32.938 1.849 1 92.88 550 GLY A C 1
ATOM 4361 O O . GLY A 1 550 ? 18.625 33.156 1.395 1 92.88 550 GLY A O 1
ATOM 4362 N N . VAL A 1 551 ? 20.797 33.75 1.667 1 94.06 551 VAL A N 1
ATOM 4363 C CA . VAL A 1 551 ? 20.719 34.875 0.764 1 94.06 551 VAL A CA 1
ATOM 4364 C C . VAL A 1 551 ? 21.891 34.844 -0.21 1 94.06 551 VAL A C 1
ATOM 4366 O O . VAL A 1 551 ? 22.938 34.281 0.091 1 94.06 551 VAL A O 1
ATOM 4369 N N . PRO A 1 552 ? 21.672 35.438 -1.373 1 92.69 552 PRO A N 1
ATOM 4370 C CA . PRO A 1 552 ? 22.75 35.375 -2.369 1 92.69 552 PRO A CA 1
ATOM 4371 C C . PRO A 1 552 ? 23.984 36.156 -1.93 1 92.69 552 PRO A C 1
ATOM 4373 O O . PRO A 1 552 ? 23.875 37.188 -1.258 1 92.69 552 PRO A O 1
ATOM 4376 N N . ASP A 1 553 ? 25.094 35.562 -2.307 1 91.12 553 ASP A N 1
ATOM 4377 C CA . ASP A 1 553 ? 26.391 36.188 -2.082 1 91.12 553 ASP A CA 1
ATOM 4378 C C . ASP A 1 553 ? 27.297 36.031 -3.301 1 91.12 553 ASP A C 1
ATOM 4380 O O . ASP A 1 553 ? 27.344 34.969 -3.914 1 91.12 553 ASP A O 1
ATOM 4384 N N . GLN A 1 554 ? 28.016 37.031 -3.674 1 84.88 554 GLN A N 1
ATOM 4385 C CA . GLN A 1 554 ? 28.828 37.062 -4.887 1 84.88 554 GLN A CA 1
ATOM 4386 C C . GLN A 1 554 ? 30.031 36.125 -4.754 1 84.88 554 GLN A C 1
ATOM 4388 O O . GLN A 1 554 ? 30.438 35.5 -5.723 1 84.88 554 GLN A O 1
ATOM 4393 N N . ARG A 1 555 ? 30.609 36.031 -3.699 1 83.25 555 ARG A N 1
ATOM 4394 C CA . ARG A 1 555 ? 31.844 35.281 -3.5 1 83.25 555 ARG A CA 1
ATOM 4395 C C . ARG A 1 555 ? 31.547 33.844 -3.102 1 83.25 555 ARG A C 1
ATOM 4397 O O . ARG A 1 555 ? 32.125 32.906 -3.66 1 83.25 555 ARG A O 1
ATOM 4404 N N . LYS A 1 556 ? 30.656 33.656 -2.18 1 89.75 556 LYS A N 1
ATOM 4405 C CA . LYS A 1 556 ? 30.453 32.344 -1.578 1 89.75 556 LYS A CA 1
ATOM 4406 C C . LYS A 1 556 ? 29.25 31.641 -2.193 1 89.75 556 LYS A C 1
ATOM 4408 O O . LYS A 1 556 ? 28.969 30.484 -1.861 1 89.75 556 LYS A O 1
ATOM 4413 N N . GLY A 1 557 ? 28.562 32.312 -3.096 1 88.62 557 GLY A N 1
ATOM 4414 C CA . GLY A 1 557 ? 27.297 31.781 -3.596 1 88.62 557 GLY A CA 1
ATOM 4415 C C . GLY A 1 557 ? 26.109 32.188 -2.742 1 88.62 557 GLY A C 1
ATOM 4416 O O . GLY A 1 557 ? 25.219 32.906 -3.201 1 88.62 557 GLY A O 1
ATOM 4417 N N . GLU A 1 558 ? 26.078 31.672 -1.451 1 92.88 558 GLU A N 1
ATOM 4418 C CA . GLU A 1 558 ? 25.078 32.094 -0.487 1 92.88 558 GLU A CA 1
ATOM 4419 C C . GLU A 1 558 ? 25.703 32.469 0.848 1 92.88 558 GLU A C 1
ATOM 4421 O O . GLU A 1 558 ? 26.844 32.125 1.126 1 92.88 558 GLU A O 1
ATOM 4426 N N . GLU A 1 559 ? 24.938 33.312 1.544 1 93.25 559 GLU A N 1
ATOM 4427 C CA . GLU A 1 559 ? 25.234 33.656 2.93 1 93.25 559 GLU A CA 1
ATOM 4428 C C . GLU A 1 559 ? 24.031 33.438 3.83 1 93.25 559 GLU A C 1
ATOM 4430 O O . GLU A 1 559 ? 22.906 33.25 3.342 1 93.25 559 GLU A O 1
ATOM 4435 N N . ILE A 1 560 ? 24.312 33.438 5.102 1 95.56 560 ILE A N 1
ATOM 4436 C CA . ILE A 1 560 ? 23.281 33.125 6.078 1 95.56 560 ILE A CA 1
ATOM 4437 C C . ILE A 1 560 ? 22.703 34.406 6.676 1 95.56 560 ILE A C 1
ATOM 4439 O O . ILE A 1 560 ? 23.469 35.312 7.059 1 95.56 560 ILE A O 1
ATOM 4443 N N . CYS A 1 561 ? 21.453 34.469 6.715 1 96.69 561 CYS A N 1
ATOM 4444 C CA . CYS A 1 561 ? 20.75 35.562 7.379 1 96.69 561 CYS A CA 1
ATOM 4445 C C . CYS A 1 561 ? 19.781 35.031 8.438 1 96.69 561 CYS A C 1
ATOM 4447 O O . CYS A 1 561 ? 18.969 34.188 8.156 1 96.69 561 CYS A O 1
ATOM 4449 N N . ALA A 1 562 ? 19.906 35.531 9.633 1 96.75 562 ALA A N 1
ATOM 4450 C CA . ALA A 1 562 ? 19 35.188 10.719 1 96.75 562 ALA A CA 1
ATOM 4451 C C . ALA A 1 562 ? 18 36.312 10.984 1 96.75 562 ALA A C 1
ATOM 4453 O O . ALA A 1 562 ? 18.375 37.438 11.289 1 96.75 562 ALA A O 1
ATOM 4454 N N . TRP A 1 563 ? 16.75 36 10.797 1 96.38 563 TRP A N 1
ATOM 4455 C CA . TRP A 1 563 ? 15.672 36.844 11.273 1 96.38 563 TRP A CA 1
ATOM 4456 C C . TRP A 1 563 ? 15.352 36.562 12.734 1 96.38 563 TRP A C 1
ATOM 4458 O O . TRP A 1 563 ? 14.961 35.469 13.086 1 96.38 563 TRP A O 1
ATOM 4468 N N . VAL A 1 564 ? 15.477 37.594 13.609 1 96.38 564 VAL A N 1
ATOM 4469 C CA . VAL A 1 564 ? 15.414 37.344 15.047 1 96.38 564 VAL A CA 1
ATOM 4470 C C . VAL A 1 564 ? 14.32 38.219 15.672 1 96.38 564 VAL A C 1
ATOM 4472 O O . VAL A 1 564 ? 14.273 39.438 15.445 1 96.38 564 VAL A O 1
ATOM 4475 N N . GLN A 1 565 ? 13.438 37.594 16.406 1 95 565 GLN A N 1
ATOM 4476 C CA . GLN A 1 565 ? 12.516 38.25 17.297 1 95 565 GLN A CA 1
ATOM 4477 C C . GLN A 1 565 ? 12.961 38.125 18.75 1 95 565 GLN A C 1
ATOM 4479 O O . GLN A 1 565 ? 13.195 37.031 19.234 1 95 565 GLN A O 1
ATOM 4484 N N . LEU A 1 566 ? 13.117 39.25 19.438 1 94.44 566 LEU A N 1
ATOM 4485 C CA . LEU A 1 566 ? 13.555 39.25 20.828 1 94.44 566 LEU A CA 1
ATOM 4486 C C . LEU A 1 566 ? 12.359 39.219 21.766 1 94.44 566 LEU A C 1
ATOM 4488 O O . LEU A 1 566 ? 11.25 39.594 21.375 1 94.44 566 LEU A O 1
ATOM 4492 N N . HIS A 1 567 ? 12.617 38.75 22.953 1 92.12 567 HIS A N 1
ATOM 4493 C CA . HIS A 1 567 ? 11.602 38.844 24 1 92.12 567 HIS A CA 1
ATOM 4494 C C . HIS A 1 567 ? 11.227 40.312 24.25 1 92.12 567 HIS A C 1
ATOM 4496 O O . HIS A 1 567 ? 12.016 41.219 23.969 1 92.12 567 HIS A O 1
ATOM 4502 N N . LYS A 1 568 ? 10.055 40.469 24.844 1 88.25 568 LYS A N 1
ATOM 4503 C CA . LYS A 1 568 ? 9.602 41.844 25.125 1 88.25 568 LYS A CA 1
ATOM 4504 C C . LYS A 1 568 ? 10.562 42.562 26.078 1 88.25 568 LYS A C 1
ATOM 4506 O O . LYS A 1 568 ? 10.984 42 27.078 1 88.25 568 LYS A O 1
ATOM 4511 N N . ASN A 1 569 ? 10.977 43.719 25.734 1 88.19 569 ASN A N 1
ATOM 4512 C CA . ASN A 1 569 ? 11.781 44.625 26.547 1 88.19 569 ASN A CA 1
ATOM 4513 C C . ASN A 1 569 ? 13.195 44.094 26.75 1 88.19 569 ASN A C 1
ATOM 4515 O O . ASN A 1 569 ? 13.836 44.406 27.766 1 88.19 569 ASN A O 1
ATOM 4519 N N . VAL A 1 570 ? 13.555 43.219 25.906 1 90.56 570 VAL A N 1
ATOM 4520 C CA . VAL A 1 570 ? 14.922 42.688 25.953 1 90.56 570 VAL A CA 1
ATOM 4521 C C . VAL A 1 570 ? 15.695 43.219 24.734 1 90.56 570 VAL A C 1
ATOM 4523 O O . VAL A 1 570 ? 15.117 43.406 23.656 1 90.56 570 VAL A O 1
ATOM 4526 N N . GLN A 1 571 ? 16.922 43.5 24.953 1 92.06 571 GLN A N 1
ATOM 4527 C CA . GLN A 1 571 ? 17.75 43.969 23.859 1 92.06 571 GLN A CA 1
ATOM 4528 C C . GLN A 1 571 ? 18.922 43.031 23.609 1 92.06 571 GLN A C 1
ATOM 4530 O O . GLN A 1 571 ? 19.375 42.344 24.531 1 92.06 571 GLN A O 1
ATOM 4535 N N . ALA A 1 572 ? 19.25 42.969 22.391 1 94.69 572 ALA A N 1
ATOM 4536 C CA . ALA A 1 572 ? 20.453 42.25 21.953 1 94.69 572 ALA A CA 1
ATOM 4537 C C . ALA A 1 572 ? 21.016 42.875 20.672 1 94.69 572 ALA A C 1
ATOM 4539 O O . ALA A 1 572 ? 20.281 43.406 19.859 1 94.69 572 ALA A O 1
ATOM 4540 N N . THR A 1 573 ? 22.344 42.812 20.531 1 95.31 573 THR A N 1
ATOM 4541 C CA . THR A 1 573 ? 22.969 43.344 19.344 1 95.31 573 THR A CA 1
ATOM 4542 C C . THR A 1 573 ? 23.375 42.25 18.375 1 95.31 573 THR A C 1
ATOM 4544 O O . THR A 1 573 ? 23.484 41.062 18.781 1 95.31 573 THR A O 1
ATOM 4547 N N . GLU A 1 574 ? 23.547 42.656 17.125 1 96.12 574 GLU A N 1
ATOM 4548 C CA . GLU A 1 574 ? 24.047 41.719 16.125 1 96.12 574 GLU A CA 1
ATOM 4549 C C . GLU A 1 574 ? 25.359 41.062 16.594 1 96.12 574 GLU A C 1
ATOM 4551 O O . GLU A 1 574 ? 25.547 39.844 16.438 1 96.12 574 GLU A O 1
ATOM 4556 N N . ASP A 1 575 ? 26.188 41.875 17.172 1 94.94 575 ASP A N 1
ATOM 4557 C CA . ASP A 1 575 ? 27.5 41.375 17.594 1 94.94 575 ASP A CA 1
ATOM 4558 C C . ASP A 1 575 ? 27.375 40.344 18.719 1 94.94 575 ASP A C 1
ATOM 4560 O O . ASP A 1 575 ? 28.109 39.375 18.75 1 94.94 575 ASP A O 1
ATOM 4564 N N . GLU A 1 576 ? 26.484 40.656 19.578 1 95.5 576 GLU A N 1
ATOM 4565 C CA . GLU A 1 576 ? 26.25 39.719 20.672 1 95.5 576 GLU A CA 1
ATOM 4566 C C . GLU A 1 576 ? 25.797 38.344 20.156 1 95.5 576 GLU A C 1
ATOM 4568 O O . GLU A 1 576 ? 26.312 37.312 20.578 1 95.5 576 GLU A O 1
ATOM 4573 N N . LEU A 1 577 ? 24.859 38.406 19.234 1 97 577 LEU A N 1
ATOM 4574 C CA . LEU A 1 577 ? 24.344 37.156 18.688 1 97 577 LEU A CA 1
ATOM 4575 C C . LEU A 1 577 ? 25.406 36.469 17.828 1 97 577 LEU A C 1
ATOM 4577 O O . LEU A 1 577 ? 25.484 35.25 17.812 1 97 577 LEU A O 1
ATOM 4581 N N . ARG A 1 578 ? 26.172 37.219 17.109 1 96.25 578 ARG A N 1
ATOM 4582 C CA . ARG A 1 578 ? 27.234 36.656 16.281 1 96.25 578 ARG A CA 1
ATOM 4583 C C . ARG A 1 578 ? 28.281 35.938 17.141 1 96.25 578 ARG A C 1
ATOM 4585 O O . ARG A 1 578 ? 28.719 34.844 16.812 1 96.25 578 ARG A O 1
ATOM 4592 N N . GLU A 1 579 ? 28.688 36.594 18.172 1 94.94 579 GLU A N 1
ATOM 4593 C CA . GLU A 1 579 ? 29.641 36 19.078 1 94.94 579 GLU A CA 1
ATOM 4594 C C . GLU A 1 579 ? 29.078 34.75 19.719 1 94.94 579 GLU A C 1
ATOM 4596 O O . GLU A 1 579 ? 29.828 33.781 19.969 1 94.94 579 GLU A O 1
ATOM 4601 N N . PHE A 1 580 ? 27.891 34.875 20.062 1 95.75 580 PHE A N 1
ATOM 4602 C CA . PHE A 1 580 ? 27.203 33.719 20.625 1 95.75 580 PHE A CA 1
ATOM 4603 C C . PHE A 1 580 ? 27.281 32.531 19.672 1 95.75 580 PHE A C 1
ATOM 4605 O O . PHE A 1 580 ? 27.516 31.406 20.094 1 95.75 580 PHE A O 1
ATOM 4612 N N . CYS A 1 581 ? 27.062 32.781 18.375 1 96.25 581 CYS A N 1
ATOM 4613 C CA . CYS A 1 581 ? 27.109 31.734 17.359 1 96.25 581 CYS A CA 1
ATOM 4614 C C . CYS A 1 581 ? 28.547 31.25 17.141 1 96.25 581 CYS A C 1
ATOM 4616 O O . CYS A 1 581 ? 28.781 30.047 16.984 1 96.25 581 CYS A O 1
ATOM 4618 N N . LYS A 1 582 ? 29.484 32.125 17.188 1 93.25 582 LYS A N 1
ATOM 4619 C CA . LYS A 1 582 ? 30.891 31.797 16.953 1 93.25 582 LYS A CA 1
ATOM 4620 C C . LYS A 1 582 ? 31.406 30.797 17.984 1 93.25 582 LYS A C 1
ATOM 4622 O O . LYS A 1 582 ? 32.219 29.938 17.672 1 93.25 582 LYS A O 1
ATOM 4627 N N . GLU A 1 583 ? 30.906 30.875 19.062 1 93.5 583 GLU A N 1
ATOM 4628 C CA . GLU A 1 583 ? 31.328 30.016 20.156 1 93.5 583 GLU A CA 1
ATOM 4629 C C . GLU A 1 583 ? 30.781 28.609 20.016 1 93.5 583 GLU A C 1
ATOM 4631 O O . GLU A 1 583 ? 31.297 27.656 20.609 1 93.5 583 GLU A O 1
ATOM 4636 N N . ARG A 1 584 ? 29.812 28.469 19.156 1 93.5 584 ARG A N 1
ATOM 4637 C CA . ARG A 1 584 ? 29.062 27.219 19.188 1 93.5 584 ARG A CA 1
ATOM 4638 C C . ARG A 1 584 ? 29 26.578 17.812 1 93.5 584 ARG A C 1
ATOM 4640 O O . ARG A 1 584 ? 28.672 25.391 17.672 1 93.5 584 ARG A O 1
ATOM 4647 N N . LEU A 1 585 ? 29.281 27.359 16.812 1 92.69 585 LEU A N 1
ATOM 4648 C CA . LEU A 1 585 ? 29.172 26.891 15.438 1 92.69 585 LEU A CA 1
ATOM 4649 C C . LEU A 1 585 ? 30.5 27.016 14.711 1 92.69 585 LEU A C 1
ATOM 4651 O O . LEU A 1 585 ? 31.344 27.844 15.078 1 92.69 585 LEU A O 1
ATOM 4655 N N . THR A 1 586 ? 30.734 26.172 13.758 1 89.38 586 THR A N 1
ATOM 4656 C CA . THR A 1 586 ? 31.859 26.359 12.844 1 89.38 586 THR A CA 1
ATOM 4657 C C . THR A 1 586 ? 31.734 27.688 12.117 1 89.38 586 THR A C 1
ATOM 4659 O O . THR A 1 586 ? 30.641 28.172 11.844 1 89.38 586 THR A O 1
ATOM 4662 N N . TYR A 1 587 ? 32.75 28.266 11.797 1 87.5 587 TYR A N 1
ATOM 4663 C CA . TYR A 1 587 ? 32.875 29.656 11.336 1 87.5 587 TYR A CA 1
ATOM 4664 C C . TYR A 1 587 ? 31.953 29.891 10.133 1 87.5 587 TYR A C 1
ATOM 4666 O O . TYR A 1 587 ? 31.328 30.938 10.023 1 87.5 587 TYR A O 1
ATOM 4674 N N . PHE A 1 588 ? 31.812 28.938 9.227 1 88.56 588 PHE A N 1
ATOM 4675 C CA . PHE A 1 588 ? 31.047 29.172 8.008 1 88.56 588 PHE A CA 1
ATOM 4676 C C . PHE A 1 588 ? 29.547 29.031 8.266 1 88.56 588 PHE A C 1
ATOM 4678 O O . PHE A 1 588 ? 28.734 29.328 7.395 1 88.56 588 PHE A O 1
ATOM 4685 N N . LYS A 1 589 ? 29.172 28.609 9.461 1 93.19 589 LYS A N 1
ATOM 4686 C CA . LYS A 1 589 ? 27.781 28.453 9.828 1 93.19 589 LYS A CA 1
ATOM 4687 C C . LYS A 1 589 ? 27.266 29.688 10.578 1 93.19 589 LYS A C 1
ATOM 4689 O O . LYS A 1 589 ? 26.062 29.797 10.859 1 93.19 589 LYS A O 1
ATOM 4694 N N . VAL A 1 590 ? 28.125 30.562 10.906 1 95.12 590 VAL A N 1
ATOM 4695 C CA . VAL A 1 590 ? 27.75 31.766 11.633 1 95.12 590 VAL A CA 1
ATOM 4696 C C . VAL A 1 590 ? 27.047 32.75 10.688 1 95.12 590 VAL A C 1
ATOM 4698 O O . VAL A 1 590 ? 27.594 33.094 9.648 1 95.12 590 VAL A O 1
ATOM 4701 N N . PRO A 1 591 ? 25.844 33.219 11.016 1 96.75 591 PRO A N 1
ATOM 4702 C CA . PRO A 1 591 ? 25.141 34.156 10.133 1 96.75 591 PRO A CA 1
ATOM 4703 C C . PRO A 1 591 ? 25.906 35.438 9.898 1 96.75 591 PRO A C 1
ATOM 4705 O O . PRO A 1 591 ? 26.453 36.031 10.844 1 96.75 591 PRO A O 1
ATOM 4708 N N . ARG A 1 592 ? 25.938 35.812 8.711 1 94.06 592 ARG A N 1
ATOM 4709 C CA . ARG A 1 592 ? 26.547 37.094 8.367 1 94.06 592 ARG A CA 1
ATOM 4710 C C . ARG A 1 592 ? 25.594 38.25 8.695 1 94.06 592 ARG A C 1
ATOM 4712 O O . ARG A 1 592 ? 26.031 39.312 9.086 1 94.06 592 ARG A O 1
ATOM 4719 N N . TYR A 1 593 ? 24.375 37.969 8.492 1 95.69 593 TYR A N 1
ATOM 4720 C CA . TYR A 1 593 ? 23.375 39 8.695 1 95.69 593 TYR A CA 1
ATOM 4721 C C . TYR A 1 593 ? 22.391 38.625 9.805 1 95.69 593 TYR A C 1
ATOM 4723 O O . TYR A 1 593 ? 22.016 37.438 9.914 1 95.69 593 TYR A O 1
ATOM 4731 N N . PHE A 1 594 ? 22.125 39.562 10.648 1 96.69 594 PHE A N 1
ATOM 4732 C CA . PHE A 1 594 ? 21.062 39.469 11.648 1 96.69 594 PHE A CA 1
ATOM 4733 C C . PHE A 1 594 ? 20.031 40.562 11.461 1 96.69 594 PHE A C 1
ATOM 4735 O O . PHE A 1 594 ? 20.375 41.75 11.508 1 96.69 594 PHE A O 1
ATOM 4742 N N . LEU A 1 595 ? 18.859 40.188 11.203 1 96 595 LEU A N 1
ATOM 4743 C CA . LEU A 1 595 ? 17.781 41.156 11.078 1 96 595 LEU A CA 1
ATOM 4744 C C . LEU A 1 595 ? 16.797 41.031 12.242 1 96 595 LEU A C 1
ATOM 4746 O O . LEU A 1 595 ? 16.141 40 12.406 1 96 595 LEU A O 1
ATOM 4750 N N . PHE A 1 596 ? 16.719 42.062 13.07 1 95.81 596 PHE A N 1
ATOM 4751 C CA . PHE A 1 596 ? 15.75 42.094 14.164 1 95.81 596 PHE A CA 1
ATOM 4752 C C . PHE A 1 596 ? 14.383 42.5 13.664 1 95.81 596 PHE A C 1
ATOM 4754 O O . PHE A 1 596 ? 14.242 43.562 13.039 1 95.81 596 PHE A O 1
ATOM 4761 N N . VAL A 1 597 ? 13.367 41.688 13.914 1 94.25 597 VAL A N 1
ATOM 4762 C CA . VAL A 1 597 ? 12.031 41.938 13.383 1 94.25 597 VAL A CA 1
ATOM 4763 C C . VAL A 1 597 ? 10.992 41.812 14.5 1 94.25 597 VAL A C 1
ATOM 4765 O O . VAL A 1 597 ? 11.227 41.125 15.484 1 94.25 597 VAL A O 1
ATOM 4768 N N . ASP A 1 598 ? 9.836 42.5 14.305 1 90.56 598 ASP A N 1
ATOM 4769 C CA . ASP A 1 598 ? 8.727 42.406 15.25 1 90.56 598 ASP A CA 1
ATOM 4770 C C . ASP A 1 598 ? 7.793 41.25 14.867 1 90.56 598 ASP A C 1
ATOM 4772 O O . ASP A 1 598 ? 7.043 40.75 15.711 1 90.56 598 ASP A O 1
ATOM 4776 N N . SER A 1 599 ? 7.816 40.969 13.609 1 89.31 599 SER A N 1
ATOM 4777 C CA . SER A 1 599 ? 6.973 39.875 13.109 1 89.31 599 SER A CA 1
ATOM 4778 C C . SER A 1 599 ? 7.559 39.25 11.844 1 89.31 599 SER A C 1
ATOM 4780 O O . SER A 1 599 ? 8.438 39.844 11.203 1 89.31 599 SER A O 1
ATOM 4782 N N . TYR A 1 600 ? 7.141 38.031 11.539 1 90.44 600 TYR A N 1
ATOM 4783 C CA . TYR A 1 600 ? 7.523 37.312 10.32 1 90.44 600 TYR A CA 1
ATOM 4784 C C . TYR A 1 600 ? 6.363 37.25 9.336 1 90.44 600 TYR A C 1
ATOM 4786 O O . TYR A 1 600 ? 5.199 37.344 9.734 1 90.44 600 TYR A O 1
ATOM 4794 N N . PRO A 1 601 ? 6.727 37.25 8 1 88.25 601 PRO A N 1
ATOM 4795 C CA . PRO A 1 601 ? 5.684 36.719 7.109 1 88.25 601 PRO A CA 1
ATOM 4796 C C . PRO A 1 601 ? 5.281 35.281 7.441 1 88.25 601 PRO A C 1
ATOM 4798 O O . PRO A 1 601 ? 6.133 34.406 7.473 1 88.25 601 PRO A O 1
ATOM 4801 N N . MET A 1 602 ? 4.016 35.125 7.734 1 84.31 602 MET A N 1
ATOM 4802 C CA . MET A 1 602 ? 3.586 33.844 8.211 1 84.31 602 MET A CA 1
ATOM 4803 C C . MET A 1 602 ? 2.395 33.312 7.402 1 84.31 602 MET A C 1
ATOM 4805 O O . MET A 1 602 ? 1.608 34.125 6.883 1 84.31 602 MET A O 1
ATOM 4809 N N . THR A 1 603 ? 2.316 31.984 7.348 1 78.31 603 THR A N 1
ATOM 4810 C CA . THR A 1 603 ? 1.083 31.375 6.875 1 78.31 603 THR A CA 1
ATOM 4811 C C . THR A 1 603 ? -0.028 31.516 7.91 1 78.31 603 THR A C 1
ATOM 4813 O O . THR A 1 603 ? 0.229 31.891 9.055 1 78.31 603 THR A O 1
ATOM 4816 N N . PRO A 1 604 ? -1.183 31.156 7.5 1 71.81 604 PRO A N 1
ATOM 4817 C CA . PRO A 1 604 ? -2.291 31.25 8.453 1 71.81 604 PRO A CA 1
ATOM 4818 C C . PRO A 1 604 ? -2.133 30.281 9.633 1 71.81 604 PRO A C 1
ATOM 4820 O O . PRO A 1 604 ? -2.742 30.484 10.688 1 71.81 604 PRO A O 1
ATOM 4823 N N . THR A 1 605 ? -1.312 29.266 9.461 1 71.69 605 THR A N 1
ATOM 4824 C CA . THR A 1 605 ? -1.114 28.312 10.539 1 71.69 605 THR A CA 1
ATOM 4825 C C . THR A 1 605 ? 0.049 28.734 11.43 1 71.69 605 THR A C 1
ATOM 4827 O O . THR A 1 605 ? 0.402 28.031 12.375 1 71.69 605 THR A O 1
ATOM 4830 N N . GLY A 1 606 ? 0.64 29.891 11.078 1 73.62 606 GLY A N 1
ATOM 4831 C CA . GLY A 1 606 ? 1.727 30.375 11.914 1 73.62 606 GLY A CA 1
ATOM 4832 C C . GLY A 1 606 ? 3.09 29.891 11.469 1 73.62 606 GLY A C 1
ATOM 4833 O O . GLY A 1 606 ? 4.047 29.891 12.242 1 73.62 606 GLY A O 1
ATOM 4834 N N . LYS A 1 607 ? 3.127 29.453 10.289 1 80.25 607 LYS A N 1
ATOM 4835 C CA . LYS A 1 607 ? 4.414 29 9.758 1 80.25 607 LYS A CA 1
ATOM 4836 C C . LYS A 1 607 ? 5.129 30.125 9.023 1 80.25 607 LYS A C 1
ATOM 4838 O O . LYS A 1 607 ? 4.52 30.828 8.219 1 80.25 607 LYS A O 1
ATOM 4843 N N . ALA A 1 608 ? 6.43 30.312 9.344 1 84.69 608 ALA A N 1
ATOM 4844 C CA . ALA A 1 608 ? 7.211 31.359 8.68 1 84.69 608 ALA A CA 1
ATOM 4845 C C . ALA A 1 608 ? 7.379 31.047 7.191 1 84.69 608 ALA A C 1
ATOM 4847 O O . ALA A 1 608 ? 7.633 29.891 6.816 1 84.69 608 ALA A O 1
ATOM 4848 N N . GLN A 1 609 ? 7.156 32.031 6.328 1 86.31 609 GLN A N 1
ATOM 4849 C CA . GLN A 1 609 ? 7.352 31.891 4.891 1 86.31 609 GLN A CA 1
ATOM 4850 C C . GLN A 1 609 ? 8.758 32.312 4.48 1 86.31 609 GLN A C 1
ATOM 4852 O O . GLN A 1 609 ? 8.977 33.469 4.066 1 86.31 609 GLN A O 1
ATOM 4857 N N . LYS A 1 610 ? 9.656 31.438 4.418 1 87.69 610 LYS A N 1
ATOM 4858 C CA . LYS A 1 610 ? 11.078 31.719 4.266 1 87.69 610 LYS A CA 1
ATOM 4859 C C . LYS A 1 610 ? 11.391 32.25 2.869 1 87.69 610 LYS A C 1
ATOM 4861 O O . LYS A 1 610 ? 12.297 33.062 2.697 1 87.69 610 LYS A O 1
ATOM 4866 N N . PHE A 1 611 ? 10.578 31.891 1.908 1 84.06 611 PHE A N 1
ATOM 4867 C CA . PHE A 1 611 ? 10.812 32.406 0.562 1 84.06 611 PHE A CA 1
ATOM 4868 C C . PHE A 1 611 ? 10.523 33.875 0.489 1 84.06 611 PHE A C 1
ATOM 4870 O O . PHE A 1 611 ? 11.227 34.625 -0.206 1 84.06 611 PHE A O 1
ATOM 4877 N N . ILE A 1 612 ? 9.516 34.281 1.178 1 87.5 612 ILE A N 1
ATOM 4878 C CA . ILE A 1 612 ? 9.18 35.688 1.236 1 87.5 612 ILE A CA 1
ATOM 4879 C C . ILE A 1 612 ? 10.242 36.438 2.035 1 87.5 612 ILE A C 1
ATOM 4881 O O . ILE A 1 612 ? 10.656 37.531 1.654 1 87.5 612 ILE A O 1
ATOM 4885 N N . MET A 1 613 ? 10.719 35.812 3.055 1 91.44 613 MET A N 1
ATOM 4886 C CA . MET A 1 613 ? 11.766 36.406 3.881 1 91.44 613 MET A CA 1
ATOM 4887 C C . MET A 1 613 ? 13.039 36.625 3.072 1 91.44 613 MET A C 1
ATOM 4889 O O . MET A 1 613 ? 13.711 37.656 3.223 1 91.44 613 MET A O 1
ATOM 4893 N N . GLN A 1 614 ? 13.352 35.656 2.264 1 91.25 614 GLN A N 1
ATOM 4894 C CA . GLN A 1 614 ? 14.531 35.75 1.42 1 91.25 614 GLN A CA 1
ATOM 4895 C C . GLN A 1 614 ? 14.43 36.938 0.463 1 91.25 614 GLN A C 1
ATOM 4897 O O . GLN A 1 614 ? 15.367 37.719 0.337 1 91.25 614 GLN A O 1
ATOM 4902 N N . LYS A 1 615 ? 13.266 37.094 -0.186 1 90.88 615 LYS A N 1
ATOM 4903 C CA . LYS A 1 615 ? 13.039 38.188 -1.113 1 90.88 615 LYS A CA 1
ATOM 4904 C C . LYS A 1 615 ? 13.141 39.531 -0.401 1 90.88 615 LYS A C 1
ATOM 4906 O O . LYS A 1 615 ? 13.766 40.469 -0.91 1 90.88 615 LYS A O 1
ATOM 4911 N N . MET A 1 616 ? 12.586 39.594 0.743 1 92.62 616 MET A N 1
ATOM 4912 C CA . MET A 1 616 ? 12.602 40.812 1.528 1 92.62 616 MET A CA 1
ATOM 4913 C C . MET A 1 616 ? 14.023 41.188 1.946 1 92.62 616 MET A C 1
ATOM 4915 O O . MET A 1 616 ? 14.391 42.375 1.967 1 92.62 616 MET A O 1
ATOM 4919 N N . THR A 1 617 ? 14.75 40.188 2.291 1 93.38 617 THR A N 1
ATOM 4920 C CA . THR A 1 617 ? 16.125 40.406 2.738 1 93.38 617 THR A CA 1
ATOM 4921 C C . THR A 1 617 ? 16.984 40.906 1.593 1 93.38 617 THR A C 1
ATOM 4923 O O . THR A 1 617 ? 17.812 41.812 1.78 1 93.38 617 THR A O 1
ATOM 4926 N N . ILE A 1 618 ? 16.812 40.312 0.422 1 92.31 618 ILE A N 1
ATOM 4927 C CA . ILE A 1 618 ? 17.578 40.719 -0.757 1 92.31 618 ILE A CA 1
ATOM 4928 C C . ILE A 1 618 ? 17.297 42.188 -1.068 1 92.31 618 ILE A C 1
ATOM 4930 O O . ILE A 1 618 ? 18.234 42.938 -1.365 1 92.31 618 ILE A O 1
ATOM 4934 N N . GLU A 1 619 ? 16.047 42.531 -0.95 1 92.31 619 GLU A N 1
ATOM 4935 C CA . GLU A 1 619 ? 15.656 43.938 -1.208 1 92.31 619 GLU A CA 1
ATOM 4936 C C . GLU A 1 619 ? 16.203 44.875 -0.13 1 92.31 619 GLU A C 1
ATOM 4938 O O . GLU A 1 619 ? 16.766 45.906 -0.438 1 92.31 619 GLU A O 1
ATOM 4943 N N . LYS A 1 620 ? 16.047 44.469 1.058 1 92.44 620 LYS A N 1
ATOM 4944 C CA . LYS A 1 620 ? 16.422 45.281 2.195 1 92.44 620 LYS A CA 1
ATOM 4945 C C . LYS A 1 620 ? 17.938 45.5 2.234 1 92.44 620 LYS A C 1
ATOM 4947 O O . LYS A 1 620 ? 18.406 46.594 2.588 1 92.44 620 LYS A O 1
ATOM 4952 N N . LEU A 1 621 ? 18.672 44.469 1.931 1 92.06 621 LEU A N 1
ATOM 4953 C CA . LEU A 1 621 ? 20.125 44.531 2.033 1 92.06 621 LEU A CA 1
ATOM 4954 C C . LEU A 1 621 ? 20.766 44.812 0.677 1 92.06 621 LEU A C 1
ATOM 4956 O O . LEU A 1 621 ? 21.984 44.875 0.557 1 92.06 621 LEU A O 1
ATOM 4960 N N . ASN A 1 622 ? 19.938 45.062 -0.308 1 88.19 622 ASN A N 1
ATOM 4961 C CA . ASN A 1 622 ? 20.375 45.344 -1.666 1 88.19 622 ASN A CA 1
ATOM 4962 C C . ASN A 1 622 ? 21.406 44.344 -2.154 1 88.19 622 ASN A C 1
ATOM 4964 O O . ASN A 1 622 ? 22.5 44.719 -2.586 1 88.19 622 ASN A O 1
ATOM 4968 N N . LEU A 1 623 ? 20.969 43.125 -2.016 1 87.19 623 LEU A N 1
ATOM 4969 C CA . LEU A 1 623 ? 21.859 42.062 -2.414 1 87.19 623 LEU A CA 1
ATOM 4970 C C . LEU A 1 623 ? 21.703 41.719 -3.895 1 87.19 623 LEU A C 1
ATOM 4972 O O . LEU A 1 623 ? 20.594 41.812 -4.438 1 87.19 623 LEU A O 1
ATOM 4976 N N . GLN A 1 624 ? 22.703 41.375 -4.629 1 74.56 624 GLN A N 1
ATOM 4977 C CA . GLN A 1 624 ? 22.672 41.031 -6.047 1 74.56 624 GLN A CA 1
ATOM 4978 C C . GLN A 1 624 ? 22.297 39.562 -6.266 1 74.56 624 GLN A C 1
ATOM 4980 O O . GLN A 1 624 ? 22.812 38.688 -5.578 1 74.56 624 GLN A O 1
ATOM 4985 N N . THR A 1 625 ? 21.297 39.281 -7.008 1 70.31 625 THR A N 1
ATOM 4986 C CA . THR A 1 625 ? 20.844 37.938 -7.34 1 70.31 625 THR A CA 1
ATOM 4987 C C . THR A 1 625 ? 21.594 37.406 -8.562 1 70.31 625 THR A C 1
ATOM 4989 O O . THR A 1 625 ? 21.922 38.156 -9.469 1 70.31 625 THR A O 1
ATOM 4992 N N . LYS A 1 626 ? 21.906 36.25 -8.727 1 54.47 626 LYS A N 1
ATOM 4993 C CA . LYS A 1 626 ? 22.547 35.656 -9.898 1 54.47 626 LYS A CA 1
ATOM 4994 C C . LYS A 1 626 ? 21.547 35.438 -11.031 1 54.47 626 LYS A C 1
ATOM 4996 O O . LYS A 1 626 ? 20.375 35.125 -10.773 1 54.47 626 LYS A O 1
ATOM 5001 N N . MET B 1 1 ? 43.5 41.375 44.969 1 17.95 1 MET B N 1
ATOM 5002 C CA . MET B 1 1 ? 43.156 40.406 46 1 17.95 1 MET B CA 1
ATOM 5003 C C . MET B 1 1 ? 42.188 39.375 45.438 1 17.95 1 MET B C 1
ATOM 5005 O O . MET B 1 1 ? 41.5 39.625 44.438 1 17.95 1 MET B O 1
ATOM 5009 N N . SER B 1 2 ? 41.906 38.188 46.219 1 17.44 2 SER B N 1
ATOM 5010 C CA . SER B 1 2 ? 41.688 36.75 46.469 1 17.44 2 SER B CA 1
ATOM 5011 C C . SER B 1 2 ? 40.219 36.406 46.406 1 17.44 2 SER B C 1
ATOM 5013 O O . SER B 1 2 ? 39.844 35.219 46.469 1 17.44 2 SER B O 1
ATOM 5015 N N . MET B 1 3 ? 39.281 37.156 46.656 1 17.16 3 MET B N 1
ATOM 5016 C CA . MET B 1 3 ? 38.125 36.594 47.312 1 17.16 3 MET B CA 1
ATOM 5017 C C . MET B 1 3 ? 37.344 35.688 46.344 1 17.16 3 MET B C 1
ATOM 5019 O O . MET B 1 3 ? 37 36.094 45.25 1 17.16 3 MET B O 1
ATOM 5023 N N . LYS B 1 4 ? 37.188 34.312 46.781 1 19.84 4 LYS B N 1
ATOM 5024 C CA . LYS B 1 4 ? 36.656 33 46.469 1 19.84 4 LYS B CA 1
ATOM 5025 C C . LYS B 1 4 ? 35.219 33.094 46 1 19.84 4 LYS B C 1
ATOM 5027 O O . LYS B 1 4 ? 34.438 33.906 46.5 1 19.84 4 LYS B O 1
ATOM 5032 N N . ILE B 1 5 ? 34.875 32.406 44.781 1 19.61 5 ILE B N 1
ATOM 5033 C CA . ILE B 1 5 ? 33.938 31.906 43.781 1 19.61 5 ILE B CA 1
ATOM 5034 C C . ILE B 1 5 ? 32.875 31.062 44.469 1 19.61 5 ILE B C 1
ATOM 5036 O O . ILE B 1 5 ? 33.188 30.031 45.062 1 19.61 5 ILE B O 1
ATOM 5040 N N . LEU B 1 6 ? 31.797 31.594 45.094 1 18.41 6 LEU B N 1
ATOM 5041 C CA . LEU B 1 6 ? 30.719 31.297 46.031 1 18.41 6 LEU B CA 1
ATOM 5042 C C . LEU B 1 6 ? 30.047 29.984 45.656 1 18.41 6 LEU B C 1
ATOM 5044 O O . LEU B 1 6 ? 29.969 29.625 44.5 1 18.41 6 LEU B O 1
ATOM 5048 N N . LYS B 1 7 ? 29.234 29.062 46.625 1 18.94 7 LYS B N 1
ATOM 5049 C CA . LYS B 1 7 ? 28.953 27.891 47.469 1 18.94 7 LYS B CA 1
ATOM 5050 C C . LYS B 1 7 ? 27.781 27.094 46.906 1 18.94 7 LYS B C 1
ATOM 5052 O O . LYS B 1 7 ? 27.312 26.141 47.562 1 18.94 7 LYS B O 1
ATOM 5057 N N . LEU B 1 8 ? 26.844 27.5 46 1 17.39 8 LEU B N 1
ATOM 5058 C CA . LEU B 1 8 ? 25.484 27 46.156 1 17.39 8 LEU B CA 1
ATOM 5059 C C . LEU B 1 8 ? 25.422 25.484 45.969 1 17.39 8 LEU B C 1
ATOM 5061 O O . LEU B 1 8 ? 25.578 25 44.844 1 17.39 8 LEU B O 1
ATOM 5065 N N . ASN B 1 9 ? 25.859 24.438 46.938 1 17.42 9 ASN B N 1
ATOM 5066 C CA . ASN B 1 9 ? 26.188 23.062 47.312 1 17.42 9 ASN B CA 1
ATOM 5067 C C . ASN B 1 9 ? 24.922 22.219 47.5 1 17.42 9 ASN B C 1
ATOM 5069 O O . ASN B 1 9 ? 25 21.062 47.906 1 17.42 9 ASN B O 1
ATOM 5073 N N . ARG B 1 10 ? 23.75 22.688 47.969 1 17.11 10 ARG B N 1
ATOM 5074 C CA . ARG B 1 10 ? 23.078 21.938 49.031 1 17.11 10 ARG B CA 1
ATOM 5075 C C . ARG B 1 10 ? 22.656 20.562 48.531 1 17.11 10 ARG B C 1
ATOM 5077 O O . ARG B 1 10 ? 22.938 19.547 49.188 1 17.11 10 ARG B O 1
ATOM 5084 N N . LEU B 1 11 ? 21.172 20.219 48.531 1 18.25 11 LEU B N 1
ATOM 5085 C CA . LEU B 1 11 ? 20.359 19.203 49.188 1 18.25 11 LEU B CA 1
ATOM 5086 C C . LEU B 1 11 ? 20.359 17.906 48.375 1 18.25 11 LEU B C 1
ATOM 5088 O O . LEU B 1 11 ? 19.859 17.875 47.25 1 18.25 11 LEU B O 1
ATOM 5092 N N . PHE B 1 12 ? 21.312 16.859 48.531 1 19.31 12 PHE B N 1
ATOM 5093 C CA . PHE B 1 12 ? 21.828 15.602 48 1 19.31 12 PHE B CA 1
ATOM 5094 C C . PHE B 1 12 ? 20.797 14.484 48.156 1 19.31 12 PHE B C 1
ATOM 5096 O O . PHE B 1 12 ? 20.5 13.773 47.188 1 19.31 12 PHE B O 1
ATOM 5103 N N . ARG B 1 13 ? 20.578 13.656 49.344 1 17.44 13 ARG B N 1
ATOM 5104 C CA . ARG B 1 13 ? 21.062 12.312 49.594 1 17.44 13 ARG B CA 1
ATOM 5105 C C . ARG B 1 13 ? 19.953 11.281 49.5 1 17.44 13 ARG B C 1
ATOM 5107 O O . ARG B 1 13 ? 20.109 10.227 48.875 1 17.44 13 ARG B O 1
ATOM 5114 N N . PHE B 1 14 ? 18.984 11.031 50.5 1 18.03 14 PHE B N 1
ATOM 5115 C CA . PHE B 1 14 ? 18.906 9.797 51.281 1 18.03 14 PHE B CA 1
ATOM 5116 C C . PHE B 1 14 ? 17.969 8.797 50.594 1 18.03 14 PHE B C 1
ATOM 5118 O O . PHE B 1 14 ? 18.266 7.602 50.562 1 18.03 14 PHE B O 1
ATOM 5125 N N . TYR B 1 15 ? 16.656 8.984 50.531 1 20.53 15 TYR B N 1
ATOM 5126 C CA . TYR B 1 15 ? 15.797 7.945 51.062 1 20.53 15 TYR B CA 1
ATOM 5127 C C . TYR B 1 15 ? 15.82 6.699 50.188 1 20.53 15 TYR B C 1
ATOM 5129 O O . TYR B 1 15 ? 16.078 6.781 49 1 20.53 15 TYR B O 1
ATOM 5137 N N . GLY B 1 16 ? 15.398 5.359 50.812 1 19.84 16 GLY B N 1
ATOM 5138 C CA . GLY B 1 16 ? 15.484 3.908 50.844 1 19.84 16 GLY B CA 1
ATOM 5139 C C . GLY B 1 16 ? 14.836 3.248 49.625 1 19.84 16 GLY B C 1
ATOM 5140 O O . GLY B 1 16 ? 13.922 3.809 49.031 1 19.84 16 GLY B O 1
ATOM 5141 N N . GLN B 1 17 ? 15.453 2.121 49.094 1 19.64 17 GLN B N 1
ATOM 5142 C CA . GLN B 1 17 ? 15.578 1.197 47.969 1 19.64 17 GLN B CA 1
ATOM 5143 C C . GLN B 1 17 ? 14.367 0.278 47.875 1 19.64 17 GLN B C 1
ATOM 5145 O O . GLN B 1 17 ? 14.508 -0.931 47.656 1 19.64 17 GLN B O 1
ATOM 5150 N N . GLN B 1 18 ? 13.203 0.564 48.469 1 20.86 18 GLN B N 1
ATOM 5151 C CA . GLN B 1 18 ? 12.5 -0.709 48.562 1 20.86 18 GLN B CA 1
ATOM 5152 C C . GLN B 1 18 ? 12.273 -1.326 47.188 1 20.86 18 GLN B C 1
ATOM 5154 O O . GLN B 1 18 ? 11.984 -0.615 46.219 1 20.86 18 GLN B O 1
ATOM 5159 N N . ASN B 1 19 ? 12.633 -2.674 47 1 19.47 19 ASN B N 1
ATOM 5160 C CA . ASN B 1 19 ? 12.859 -3.693 46 1 19.47 19 ASN B CA 1
ATOM 5161 C C . ASN B 1 19 ? 11.57 -4.062 45.25 1 19.47 19 ASN B C 1
ATOM 5163 O O . ASN B 1 19 ? 10.82 -4.926 45.719 1 19.47 19 ASN B O 1
ATOM 5167 N N . ALA B 1 20 ? 10.57 -3.268 45.094 1 19.38 20 ALA B N 1
ATOM 5168 C CA . ALA B 1 20 ? 9.414 -3.969 44.562 1 19.38 20 ALA B CA 1
ATOM 5169 C C . ALA B 1 20 ? 9.773 -4.684 43.25 1 19.38 20 ALA B C 1
ATOM 5171 O O . ALA B 1 20 ? 10.219 -4.051 42.281 1 19.38 20 ALA B O 1
ATOM 5172 N N . LYS B 1 21 ? 9.969 -5.984 43.375 1 22.95 21 LYS B N 1
ATOM 5173 C CA . LYS B 1 21 ? 10.219 -7.004 42.344 1 22.95 21 LYS B CA 1
ATOM 5174 C C . LYS B 1 21 ? 9.125 -6.992 41.281 1 22.95 21 LYS B C 1
ATOM 5176 O O . LYS B 1 21 ? 8 -7.438 41.531 1 22.95 21 LYS B O 1
ATOM 5181 N N . LEU B 1 22 ? 8.898 -5.91 40.719 1 20.44 22 LEU B N 1
ATOM 5182 C CA . LEU B 1 22 ? 7.922 -6.094 39.656 1 20.44 22 LEU B CA 1
ATOM 5183 C C . LEU B 1 22 ? 8.359 -7.203 38.688 1 20.44 22 LEU B C 1
ATOM 5185 O O . LEU B 1 22 ? 9.43 -7.125 38.094 1 20.44 22 LEU B O 1
ATOM 5189 N N . LEU B 1 23 ? 7.891 -8.367 38.906 1 21.66 23 LEU B N 1
ATOM 5190 C CA . LEU B 1 23 ? 8.039 -9.547 38.062 1 21.66 23 LEU B CA 1
ATOM 5191 C C . LEU B 1 23 ? 7.723 -9.211 36.594 1 21.66 23 LEU B C 1
ATOM 5193 O O . LEU B 1 23 ? 6.566 -8.953 36.25 1 21.66 23 LEU B O 1
ATOM 5197 N N . THR B 1 24 ? 8.469 -8.312 36.031 1 24.11 24 THR B N 1
ATOM 5198 C CA . THR B 1 24 ? 8.359 -8.117 34.594 1 24.11 24 THR B CA 1
ATOM 5199 C C . THR B 1 24 ? 8.484 -9.438 33.844 1 24.11 24 THR B C 1
ATOM 5201 O O . THR B 1 24 ? 9.5 -10.133 33.969 1 24.11 24 THR B O 1
ATOM 5204 N N . THR B 1 25 ? 7.426 -10.148 33.781 1 24.84 25 THR B N 1
ATOM 5205 C CA . THR B 1 25 ? 7.461 -11.352 32.938 1 24.84 25 THR B CA 1
ATOM 5206 C C . THR B 1 25 ? 8.18 -11.086 31.625 1 24.84 25 THR B C 1
ATOM 5208 O O . THR B 1 25 ? 7.734 -10.258 30.828 1 24.84 25 THR B O 1
ATOM 5211 N N . THR B 1 26 ? 9.461 -11.031 31.641 1 26.31 26 THR B N 1
ATOM 5212 C CA . THR B 1 26 ? 10.359 -11.023 30.5 1 26.31 26 THR B CA 1
ATOM 5213 C C . THR B 1 26 ? 9.977 -12.109 29.5 1 26.31 26 THR B C 1
ATOM 5215 O O . THR B 1 26 ? 9.844 -13.281 29.859 1 26.31 26 THR B O 1
ATOM 5218 N N . PHE B 1 27 ? 9.172 -11.75 28.625 1 27.08 27 PHE B N 1
ATOM 5219 C CA . PHE B 1 27 ? 9.055 -12.734 27.562 1 27.08 27 PHE B CA 1
ATOM 5220 C C . PHE B 1 27 ? 10.43 -13.258 27.141 1 27.08 27 PHE B C 1
ATOM 5222 O O . PHE B 1 27 ? 11.359 -12.469 26.953 1 27.08 27 PHE B O 1
ATOM 5229 N N . PRO B 1 28 ? 10.789 -14.43 27.594 1 26.36 28 PRO B N 1
ATOM 5230 C CA . PRO B 1 28 ? 12.094 -15.023 27.297 1 26.36 28 PRO B CA 1
ATOM 5231 C C . PRO B 1 28 ? 12.508 -14.836 25.844 1 26.36 28 PRO B C 1
ATOM 5233 O O . PRO B 1 28 ? 11.719 -15.094 24.938 1 26.36 28 PRO B O 1
ATOM 5236 N N . THR B 1 29 ? 13.211 -13.844 25.594 1 28.98 29 THR B N 1
ATOM 5237 C CA . THR B 1 29 ? 14 -13.906 24.375 1 28.98 29 THR B CA 1
ATOM 5238 C C . THR B 1 29 ? 14.703 -15.258 24.25 1 28.98 29 THR B C 1
ATOM 5240 O O . THR B 1 29 ? 15.406 -15.68 25.172 1 28.98 29 THR B O 1
ATOM 5243 N N . ALA B 1 30 ? 14.109 -16.234 23.641 1 26.91 30 ALA B N 1
ATOM 5244 C CA . ALA B 1 30 ? 14.859 -17.469 23.438 1 26.91 30 ALA B CA 1
ATOM 5245 C C . ALA B 1 30 ? 16.312 -17.172 23.062 1 26.91 30 ALA B C 1
ATOM 5247 O O . ALA B 1 30 ? 16.578 -16.562 22.031 1 26.91 30 ALA B O 1
ATOM 5248 N N . GLU B 1 31 ? 17.125 -16.891 24.047 1 29.03 31 GLU B N 1
ATOM 5249 C CA . GLU B 1 31 ? 18.562 -17 23.906 1 29.03 31 GLU B CA 1
ATOM 5250 C C . GLU B 1 31 ? 18.969 -18.375 23.391 1 29.03 31 GLU B C 1
ATOM 5252 O O . GLU B 1 31 ? 18.859 -19.375 24.094 1 29.03 31 GLU B O 1
ATOM 5257 N N . TYR B 1 32 ? 18.703 -18.672 22.172 1 28.42 32 TYR B N 1
ATOM 5258 C CA . TYR B 1 32 ? 19.5 -19.828 21.766 1 28.42 32 TYR B CA 1
ATOM 5259 C C . TYR B 1 32 ? 20.984 -19.562 21.984 1 28.42 32 TYR B C 1
ATOM 5261 O O . TYR B 1 32 ? 21.531 -18.578 21.469 1 28.42 32 TYR B O 1
ATOM 5269 N N . ILE B 1 33 ? 21.453 -19.891 23.156 1 28.64 33 ILE B N 1
ATOM 5270 C CA . ILE B 1 33 ? 22.859 -20.031 23.516 1 28.64 33 ILE B CA 1
ATOM 5271 C C . ILE B 1 33 ? 23.578 -20.891 22.453 1 28.64 33 ILE B C 1
ATOM 5273 O O . ILE B 1 33 ? 23.391 -22.109 22.406 1 28.64 33 ILE B O 1
ATOM 5277 N N . ILE B 1 34 ? 23.734 -20.453 21.203 1 28.95 34 ILE B N 1
ATOM 5278 C CA . ILE B 1 34 ? 24.828 -21.141 20.516 1 28.95 34 ILE B CA 1
ATOM 5279 C C . ILE B 1 34 ? 26.125 -20.969 21.297 1 28.95 34 ILE B C 1
ATOM 5281 O O . ILE B 1 34 ? 26.359 -19.922 21.891 1 28.95 34 ILE B O 1
ATOM 5285 N N . ASN B 1 35 ? 27.094 -21.984 21.5 1 27.77 35 ASN B N 1
ATOM 5286 C CA . ASN B 1 35 ? 28.359 -22.062 22.234 1 27.77 35 ASN B CA 1
ATOM 5287 C C . ASN B 1 35 ? 29.172 -20.781 22.094 1 27.77 35 ASN B C 1
ATOM 5289 O O . ASN B 1 35 ? 29.734 -20.281 23.078 1 27.77 35 ASN B O 1
ATOM 5293 N N . GLY B 1 36 ? 29.953 -20.609 21 1 29.38 36 GLY B N 1
ATOM 5294 C CA . GLY B 1 36 ? 31.047 -19.672 21.031 1 29.38 36 GLY B CA 1
ATOM 5295 C C . GLY B 1 36 ? 30.609 -18.234 21.297 1 29.38 36 GLY B C 1
ATOM 5296 O O . GLY B 1 36 ? 29.422 -17.922 21.172 1 29.38 36 GLY B O 1
ATOM 5297 N N . ASN B 1 37 ? 31.578 -17.297 21.922 1 29.42 37 ASN B N 1
ATOM 5298 C CA . ASN B 1 37 ? 31.609 -15.953 22.5 1 29.42 37 ASN B CA 1
ATOM 5299 C C . ASN B 1 37 ? 30.875 -14.953 21.609 1 29.42 37 ASN B C 1
ATOM 5301 O O . ASN B 1 37 ? 30.922 -13.742 21.844 1 29.42 37 ASN B O 1
ATOM 5305 N N . ASN B 1 38 ? 30.906 -15.164 20.312 1 29.44 38 ASN B N 1
ATOM 5306 C CA . ASN B 1 38 ? 30.516 -13.984 19.547 1 29.44 38 ASN B CA 1
ATOM 5307 C C . ASN B 1 38 ? 29.031 -13.695 19.656 1 29.44 38 ASN B C 1
ATOM 5309 O O . ASN B 1 38 ? 28.203 -14.484 19.188 1 29.44 38 ASN B O 1
ATOM 5313 N N . LYS B 1 39 ? 28.656 -12.969 20.719 1 33.19 39 LYS B N 1
ATOM 5314 C CA . LYS B 1 39 ? 27.344 -12.367 20.859 1 33.19 39 LYS B CA 1
ATOM 5315 C C . LYS B 1 39 ? 26.828 -11.852 19.516 1 33.19 39 LYS B C 1
ATOM 5317 O O . LYS B 1 39 ? 27.172 -10.742 19.109 1 33.19 39 LYS B O 1
ATOM 5322 N N . ARG B 1 40 ? 26.797 -12.781 18.578 1 30.17 40 ARG B N 1
ATOM 5323 C CA . ARG B 1 40 ? 26.156 -12.258 17.375 1 30.17 40 ARG B CA 1
ATOM 5324 C C . ARG B 1 40 ? 24.812 -11.617 17.719 1 30.17 40 ARG B C 1
ATOM 5326 O O . ARG B 1 40 ? 23.953 -12.25 18.328 1 30.17 40 ARG B O 1
ATOM 5333 N N . ASN B 1 41 ? 24.828 -10.391 18 1 31.08 41 ASN B N 1
ATOM 5334 C CA . ASN B 1 41 ? 23.641 -9.562 18.047 1 31.08 41 ASN B CA 1
ATOM 5335 C C . ASN B 1 41 ? 22.625 -9.984 16.984 1 31.08 41 ASN B C 1
ATOM 5337 O O . ASN B 1 41 ? 22.828 -9.734 15.789 1 31.08 41 ASN B O 1
ATOM 5341 N N . VAL B 1 42 ? 22.172 -11.164 17.031 1 33.88 42 VAL B N 1
ATOM 5342 C CA . VAL B 1 42 ? 21.078 -11.578 16.156 1 33.88 42 VAL B CA 1
ATOM 5343 C C . VAL B 1 42 ? 20.094 -10.422 15.984 1 33.88 42 VAL B C 1
ATOM 5345 O O . VAL B 1 42 ? 19.469 -9.984 16.953 1 33.88 42 VAL B O 1
ATOM 5348 N N . THR B 1 43 ? 20.219 -9.531 15.18 1 39.84 43 THR B N 1
ATOM 5349 C CA . THR B 1 43 ? 19.375 -8.461 14.664 1 39.84 43 THR B CA 1
ATOM 5350 C C . THR B 1 43 ? 17.906 -8.844 14.75 1 39.84 43 THR B C 1
ATOM 5352 O O . THR B 1 43 ? 17.562 -10.031 14.734 1 39.84 43 THR B O 1
ATOM 5355 N N . THR B 1 44 ? 16.953 -8.047 15.242 1 44.94 44 THR B N 1
ATOM 5356 C CA . THR B 1 44 ? 15.516 -7.828 15.312 1 44.94 44 THR B CA 1
ATOM 5357 C C . THR B 1 44 ? 14.82 -8.359 14.062 1 44.94 44 THR B C 1
ATOM 5359 O O . THR B 1 44 ? 13.625 -8.133 13.867 1 44.94 44 THR B O 1
ATOM 5362 N N . ASP B 1 45 ? 15.602 -9.016 13.109 1 53.47 45 ASP B N 1
ATOM 5363 C CA . ASP B 1 45 ? 14.984 -9.344 11.828 1 53.47 45 ASP B CA 1
ATOM 5364 C C . ASP B 1 45 ? 14.242 -10.68 11.914 1 53.47 45 ASP B C 1
ATOM 5366 O O . ASP B 1 45 ? 13.766 -11.195 10.898 1 53.47 45 ASP B O 1
ATOM 5370 N N . LEU B 1 46 ? 14.203 -11.305 13 1 63.72 46 LEU B N 1
ATOM 5371 C CA . LEU B 1 46 ? 13.648 -12.648 12.844 1 63.72 46 LEU B CA 1
ATOM 5372 C C . LEU B 1 46 ? 12.133 -12.633 13.008 1 63.72 46 LEU B C 1
ATOM 5374 O O . LEU B 1 46 ? 11.617 -12.047 13.961 1 63.72 46 LEU B O 1
ATOM 5378 N N . PHE B 1 47 ? 11.469 -13.102 11.914 1 78.12 47 PHE B N 1
ATOM 5379 C CA . PHE B 1 47 ? 10.023 -13.305 11.953 1 78.12 47 PHE B CA 1
ATOM 5380 C C . PHE B 1 47 ? 9.633 -14.211 13.109 1 78.12 47 PHE B C 1
ATOM 5382 O O . PHE B 1 47 ? 10.32 -15.195 13.391 1 78.12 47 PHE B O 1
ATOM 5389 N N . THR B 1 48 ? 8.711 -13.734 13.914 1 77.88 48 THR B N 1
ATOM 5390 C CA . THR B 1 48 ? 8.125 -14.609 14.922 1 77.88 48 THR B CA 1
ATOM 5391 C C . THR B 1 48 ? 7.207 -15.641 14.273 1 77.88 48 THR B C 1
ATOM 5393 O O . THR B 1 48 ? 6.656 -15.406 13.203 1 77.88 48 THR B O 1
ATOM 5396 N N . SER B 1 49 ? 7.082 -16.812 14.922 1 78.06 49 SER B N 1
ATOM 5397 C CA . SER B 1 49 ? 6.223 -17.875 14.422 1 78.06 49 SER B CA 1
ATOM 5398 C C . SER B 1 49 ? 4.781 -17.688 14.883 1 78.06 49 SER B C 1
ATOM 5400 O O . SER B 1 49 ? 3.891 -18.438 14.469 1 78.06 49 SER B O 1
ATOM 5402 N N . GLU B 1 50 ? 4.57 -16.688 15.641 1 83.62 50 GLU B N 1
ATOM 5403 C CA . GLU B 1 50 ? 3.219 -16.469 16.141 1 83.62 50 GLU B CA 1
ATOM 5404 C C . GLU B 1 50 ? 2.303 -15.914 15.055 1 83.62 50 GLU B C 1
ATOM 5406 O O . GLU B 1 50 ? 2.641 -14.938 14.391 1 83.62 50 GLU B O 1
ATOM 5411 N N . PHE B 1 51 ? 1.236 -16.703 14.891 1 88 51 PHE B N 1
ATOM 5412 C CA . PHE B 1 51 ? 0.261 -16.312 13.875 1 88 51 PHE B CA 1
ATOM 5413 C C . PHE B 1 51 ? -0.872 -15.516 14.508 1 88 51 PHE B C 1
ATOM 5415 O O . PHE B 1 51 ? -1.379 -15.867 15.57 1 88 51 PHE B O 1
ATOM 5422 N N . LEU B 1 52 ? -1.268 -14.367 13.875 1 90.5 52 LEU B N 1
ATOM 5423 C CA . LEU B 1 52 ? -2.461 -13.617 14.242 1 90.5 52 LEU B CA 1
ATOM 5424 C C . LEU B 1 52 ? -3.58 -13.844 13.227 1 90.5 52 LEU B C 1
ATOM 5426 O O . LEU B 1 52 ? -3.359 -13.742 12.023 1 90.5 52 LEU B O 1
ATOM 5430 N N . PRO B 1 53 ? -4.785 -14.227 13.711 1 93 53 PRO B N 1
ATOM 5431 C CA . PRO B 1 53 ? -5.902 -14.297 12.773 1 93 53 PRO B CA 1
ATOM 5432 C C . PRO B 1 53 ? -6.172 -12.977 12.062 1 93 53 PRO B C 1
ATOM 5434 O O . PRO B 1 53 ? -5.93 -11.906 12.633 1 93 53 PRO B O 1
ATOM 5437 N N . PRO B 1 54 ? -6.648 -13.055 10.836 1 95.69 54 PRO B N 1
ATOM 5438 C CA . PRO B 1 54 ? -6.949 -11.805 10.133 1 95.69 54 PRO B CA 1
ATOM 5439 C C . PRO B 1 54 ? -8.023 -10.977 10.836 1 95.69 54 PRO B C 1
ATOM 5441 O O . PRO B 1 54 ? -8.836 -11.523 11.586 1 95.69 54 PRO B O 1
ATOM 5444 N N . TYR B 1 55 ? -8.023 -9.625 10.602 1 95.69 55 TYR B N 1
ATOM 5445 C CA . TYR B 1 55 ? -9.148 -8.773 10.953 1 95.69 55 TYR B CA 1
ATOM 5446 C C . TYR B 1 55 ? -10.266 -8.883 9.914 1 95.69 55 TYR B C 1
ATOM 5448 O O . TYR B 1 55 ? -10 -8.906 8.711 1 95.69 55 TYR B O 1
ATOM 5456 N N . VAL B 1 56 ? -11.43 -9.031 10.375 1 96.56 56 VAL B N 1
ATOM 5457 C CA . VAL B 1 56 ? -12.602 -9.047 9.5 1 96.56 56 VAL B CA 1
ATOM 5458 C C . VAL B 1 56 ? -13.555 -7.926 9.891 1 96.56 56 VAL B C 1
ATOM 5460 O O . VAL B 1 56 ? -13.898 -7.77 11.062 1 96.56 56 VAL B O 1
ATOM 5463 N N . ASN B 1 57 ? -13.977 -7.129 8.906 1 93.88 57 ASN B N 1
ATOM 5464 C CA . ASN B 1 57 ? -14.914 -6.039 9.156 1 93.88 57 ASN B CA 1
ATOM 5465 C C . ASN B 1 57 ? -16.359 -6.527 9.109 1 93.88 57 ASN B C 1
ATOM 5467 O O . ASN B 1 57 ? -17.109 -6.164 8.203 1 93.88 57 ASN B O 1
ATOM 5471 N N . LEU B 1 58 ? -16.797 -7.258 10.094 1 92.69 58 LEU B N 1
ATOM 5472 C CA . LEU B 1 58 ? -18.141 -7.812 10.141 1 92.69 58 LEU B CA 1
ATOM 5473 C C . LEU B 1 58 ? -19.188 -6.699 10.156 1 92.69 58 LEU B C 1
ATOM 5475 O O . LEU B 1 58 ? -18.984 -5.664 10.789 1 92.69 58 LEU B O 1
ATOM 5479 N N . PRO B 1 59 ? -20.312 -6.934 9.43 1 94 59 PRO B N 1
ATOM 5480 C CA . PRO B 1 59 ? -20.734 -8.133 8.703 1 94 59 PRO B CA 1
ATOM 5481 C C . PRO B 1 59 ? -20.312 -8.109 7.234 1 94 59 PRO B C 1
ATOM 5483 O O . PRO B 1 59 ? -20.859 -8.852 6.418 1 94 59 PRO B O 1
ATOM 5486 N N . TYR B 1 60 ? -19.406 -7.219 6.902 1 95 60 TYR B N 1
ATOM 5487 C CA . TYR B 1 60 ? -19 -7.043 5.512 1 95 60 TYR B CA 1
ATOM 5488 C C . TYR B 1 60 ? -17.812 -7.926 5.172 1 95 60 TYR B C 1
ATOM 5490 O O . TYR B 1 60 ? -17.016 -8.281 6.051 1 95 60 TYR B O 1
ATOM 5498 N N . SER B 1 61 ? -17.641 -8.266 3.811 1 98.19 61 SER B N 1
ATOM 5499 C CA . SER B 1 61 ? -16.578 -9.156 3.338 1 98.19 61 SER B CA 1
ATOM 5500 C C . SER B 1 61 ? -15.297 -8.383 3.059 1 98.19 61 SER B C 1
ATOM 5502 O O . SER B 1 61 ? -14.898 -8.234 1.902 1 98.19 61 SER B O 1
ATOM 5504 N N . TYR B 1 62 ? -14.703 -7.957 4.074 1 98.19 62 TYR B N 1
ATOM 5505 C CA . TYR B 1 62 ? -13.383 -7.344 4.07 1 98.19 62 TYR B CA 1
ATOM 5506 C C . TYR B 1 62 ? -12.492 -7.949 5.156 1 98.19 62 TYR B C 1
ATOM 5508 O O . TYR B 1 62 ? -12.906 -8.055 6.312 1 98.19 62 TYR B O 1
ATOM 5516 N N . ALA B 1 63 ? -11.305 -8.336 4.75 1 98.25 63 ALA B N 1
ATOM 5517 C CA . ALA B 1 63 ? -10.352 -8.898 5.707 1 98.25 63 ALA B CA 1
ATOM 5518 C C . ALA B 1 63 ? -8.953 -8.344 5.48 1 98.25 63 ALA B C 1
ATOM 5520 O O . ALA B 1 63 ? -8.57 -8.055 4.344 1 98.25 63 ALA B O 1
ATOM 5521 N N . PHE B 1 64 ? -8.25 -8.102 6.539 1 98.06 64 PHE B N 1
ATOM 5522 C CA . PHE B 1 64 ? -6.859 -7.652 6.555 1 98.06 64 PHE B CA 1
ATOM 5523 C C . PHE B 1 64 ? -5.965 -8.68 7.242 1 98.06 64 PHE B C 1
ATOM 5525 O O . PHE B 1 64 ? -6.246 -9.094 8.367 1 98.06 64 PHE B O 1
ATOM 5532 N N . GLY B 1 65 ? -4.812 -9.047 6.539 1 97.5 65 GLY B N 1
ATOM 5533 C CA . GLY B 1 65 ? -3.865 -9.969 7.148 1 97.5 65 GLY B CA 1
ATOM 5534 C C . GLY B 1 65 ? -3.023 -9.32 8.234 1 97.5 65 GLY B C 1
ATOM 5535 O O . GLY B 1 65 ? -2.082 -8.586 7.945 1 97.5 65 GLY B O 1
ATOM 5536 N N . ARG B 1 66 ? -3.277 -9.609 9.492 1 94.5 66 ARG B N 1
ATOM 5537 C CA . ARG B 1 66 ? -2.51 -9.102 10.625 1 94.5 66 ARG B CA 1
ATOM 5538 C C . ARG B 1 66 ? -1.214 -9.891 10.805 1 94.5 66 ARG B C 1
ATOM 5540 O O . ARG B 1 66 ? -1.139 -11.062 10.438 1 94.5 66 ARG B O 1
ATOM 5547 N N . SER B 1 67 ? -0.259 -9.273 11.312 1 93.38 67 SER B N 1
ATOM 5548 C CA . SER B 1 67 ? 1.018 -9.945 11.539 1 93.38 67 SER B CA 1
ATOM 5549 C C . SER B 1 67 ? 1.821 -9.242 12.633 1 93.38 67 SER B C 1
ATOM 5551 O O . SER B 1 67 ? 1.742 -8.023 12.789 1 93.38 67 SER B O 1
ATOM 5553 N N . LEU B 1 68 ? 2.559 -9.984 13.383 1 90.38 68 LEU B N 1
ATOM 5554 C CA . LEU B 1 68 ? 3.508 -9.43 14.336 1 90.38 68 LEU B CA 1
ATOM 5555 C C . LEU B 1 68 ? 4.832 -9.094 13.656 1 90.38 68 LEU B C 1
ATOM 5557 O O . LEU B 1 68 ? 5.672 -8.398 14.234 1 90.38 68 LEU B O 1
ATOM 5561 N N . ASN B 1 69 ? 4.918 -9.555 12.516 1 92.12 69 ASN B N 1
ATOM 5562 C CA . ASN B 1 69 ? 6.156 -9.336 11.766 1 92.12 69 ASN B CA 1
ATOM 5563 C C . ASN B 1 69 ? 6.141 -7.988 11.047 1 92.12 69 ASN B C 1
ATOM 5565 O O . ASN B 1 69 ? 5.566 -7.02 11.539 1 92.12 69 ASN B O 1
ATOM 5569 N N . HIS B 1 70 ? 6.98 -7.887 9.977 1 94.12 70 HIS B N 1
ATOM 5570 C CA . HIS B 1 70 ? 7.125 -6.602 9.305 1 94.12 70 HIS B CA 1
ATOM 5571 C C . HIS B 1 70 ? 7.375 -6.793 7.809 1 94.12 70 HIS B C 1
ATOM 5573 O O . HIS B 1 70 ? 7.773 -7.875 7.375 1 94.12 70 HIS B O 1
ATOM 5579 N N . ILE B 1 71 ? 7.082 -5.77 7.055 1 95.88 71 ILE B N 1
ATOM 5580 C CA . ILE B 1 71 ? 7.449 -5.703 5.645 1 95.88 71 ILE B CA 1
ATOM 5581 C C . ILE B 1 71 ? 8.961 -5.527 5.508 1 95.88 71 ILE B C 1
ATOM 5583 O O . ILE B 1 71 ? 9.57 -4.781 6.273 1 95.88 71 ILE B O 1
ATOM 5587 N N . LEU B 1 72 ? 9.547 -6.23 4.555 1 94.88 72 LEU B N 1
ATOM 5588 C CA . LEU B 1 72 ? 10.977 -6.129 4.281 1 94.88 72 LEU B CA 1
ATOM 5589 C C . LEU B 1 72 ? 11.242 -5.262 3.055 1 94.88 72 LEU B C 1
ATOM 5591 O O . LEU B 1 72 ? 10.578 -5.418 2.025 1 94.88 72 LEU B O 1
ATOM 5595 N N . TYR B 1 73 ? 12.102 -4.355 3.191 1 96.12 73 TYR B N 1
ATOM 5596 C CA . TYR B 1 73 ? 12.547 -3.576 2.043 1 96.12 73 TYR B CA 1
ATOM 5597 C C . TYR B 1 73 ? 13.953 -3.994 1.608 1 96.12 73 TYR B C 1
ATOM 5599 O O . TYR B 1 73 ? 14.914 -3.252 1.809 1 96.12 73 TYR B O 1
ATOM 5607 N N . LYS B 1 74 ? 14.023 -5.164 0.935 1 95.69 74 LYS B N 1
ATOM 5608 C CA . LYS B 1 74 ? 15.266 -5.801 0.491 1 95.69 74 LYS B CA 1
ATOM 5609 C C . LYS B 1 74 ? 15.125 -6.34 -0.93 1 95.69 74 LYS B C 1
ATOM 5611 O O . LYS B 1 74 ? 14.023 -6.652 -1.376 1 95.69 74 LYS B O 1
ATOM 5616 N N . THR B 1 75 ? 16.234 -6.367 -1.625 1 96.81 75 THR B N 1
ATOM 5617 C CA . THR B 1 75 ? 16.297 -7.055 -2.91 1 96.81 75 THR B CA 1
ATOM 5618 C C . THR B 1 75 ? 16.516 -8.555 -2.715 1 96.81 75 THR B C 1
ATOM 5620 O O . THR B 1 75 ? 16.891 -8.992 -1.627 1 96.81 75 THR B O 1
ATOM 5623 N N . VAL B 1 76 ? 16.25 -9.289 -3.762 1 97.44 76 VAL B N 1
ATOM 5624 C CA . VAL B 1 76 ? 16.594 -10.711 -3.723 1 97.44 76 VAL B CA 1
ATOM 5625 C C . VAL B 1 76 ? 18.094 -10.883 -3.477 1 97.44 76 VAL B C 1
ATOM 5627 O O . VAL B 1 76 ? 18.5 -11.781 -2.748 1 97.44 76 VAL B O 1
ATOM 5630 N N . GLY B 1 77 ? 18.906 -10.008 -4.109 1 95.81 77 GLY B N 1
ATOM 5631 C CA . GLY B 1 77 ? 20.344 -10.031 -3.883 1 95.81 77 GLY B CA 1
ATOM 5632 C C . GLY B 1 77 ? 20.719 -9.852 -2.424 1 95.81 77 GLY B C 1
ATOM 5633 O O . GLY B 1 77 ? 21.594 -10.547 -1.916 1 95.81 77 GLY B O 1
ATOM 5634 N N . ASN B 1 78 ? 20.031 -8.906 -1.711 1 94.25 78 ASN B N 1
ATOM 5635 C CA . ASN B 1 78 ? 20.266 -8.719 -0.283 1 94.25 78 ASN B CA 1
ATOM 5636 C C . ASN B 1 78 ? 19.953 -9.984 0.507 1 94.25 78 ASN B C 1
ATOM 5638 O O . ASN B 1 78 ? 20.734 -10.383 1.374 1 94.25 78 ASN B O 1
ATOM 5642 N N . CYS B 1 79 ? 18.859 -10.602 0.207 1 95 79 CYS B N 1
ATOM 5643 C CA . CYS B 1 79 ? 18.453 -11.82 0.896 1 95 79 CYS B CA 1
ATOM 5644 C C . CYS B 1 79 ? 19.438 -12.961 0.604 1 95 79 CYS B C 1
ATOM 5646 O O . CYS B 1 79 ? 19.703 -13.797 1.471 1 95 79 CYS B O 1
ATOM 5648 N N . PHE B 1 80 ? 19.891 -12.969 -0.646 1 95.25 80 PHE B N 1
ATOM 5649 C CA . PHE B 1 80 ? 20.875 -13.945 -1.077 1 95.25 80 PHE B CA 1
ATOM 5650 C C . PHE B 1 80 ? 22.156 -13.82 -0.253 1 95.25 80 PHE B C 1
ATOM 5652 O O . PHE B 1 80 ? 22.703 -14.82 0.216 1 95.25 80 PHE B O 1
ATOM 5659 N N . ASP B 1 81 ? 22.609 -12.625 -0.003 1 94.06 81 ASP B N 1
ATOM 5660 C CA . ASP B 1 81 ? 23.781 -12.359 0.823 1 94.06 81 ASP B CA 1
ATOM 5661 C C . ASP B 1 81 ? 23.531 -12.75 2.277 1 94.06 81 ASP B C 1
ATOM 5663 O O . ASP B 1 81 ? 24.406 -13.336 2.926 1 94.06 81 ASP B O 1
ATOM 5667 N N . ASP B 1 82 ? 22.375 -12.453 2.756 1 91.75 82 ASP B N 1
ATOM 5668 C CA . ASP B 1 82 ? 22.016 -12.773 4.137 1 91.75 82 ASP B CA 1
ATOM 5669 C C . ASP B 1 82 ? 22.031 -14.281 4.371 1 91.75 82 ASP B C 1
ATOM 5671 O O . ASP B 1 82 ? 22.453 -14.75 5.43 1 91.75 82 ASP B O 1
ATOM 5675 N N . ARG B 1 83 ? 21.531 -14.977 3.416 1 92.31 83 ARG B N 1
ATOM 5676 C CA . ARG B 1 83 ? 21.438 -16.422 3.533 1 92.31 83 ARG B CA 1
ATOM 5677 C C . ARG B 1 83 ? 22.828 -17.062 3.607 1 92.31 83 ARG B C 1
ATOM 5679 O O . ARG B 1 83 ? 23.016 -18.078 4.285 1 92.31 83 ARG B O 1
ATOM 5686 N N . LEU B 1 84 ? 23.781 -16.547 2.904 1 92.94 84 LEU B N 1
ATOM 5687 C CA . LEU B 1 84 ? 25.141 -17.078 2.912 1 92.94 84 LEU B CA 1
ATOM 5688 C C . LEU B 1 84 ? 25.703 -17.094 4.328 1 92.94 84 LEU B C 1
ATOM 5690 O O . LEU B 1 84 ? 26.484 -17.984 4.68 1 92.94 84 LEU B O 1
ATOM 5694 N N . LYS B 1 85 ? 25.25 -16.156 5.125 1 89.38 85 LYS B N 1
ATOM 5695 C CA . LYS B 1 85 ? 25.766 -16 6.477 1 89.38 85 LYS B CA 1
ATOM 5696 C C . LYS B 1 85 ? 25.375 -17.172 7.367 1 89.38 85 LYS B C 1
ATOM 5698 O O . LYS B 1 85 ? 26 -17.422 8.398 1 89.38 85 LYS B O 1
ATOM 5703 N N . ILE B 1 86 ? 24.359 -17.875 6.988 1 85.62 86 ILE B N 1
ATOM 5704 C CA . ILE B 1 86 ? 23.891 -18.969 7.844 1 85.62 86 ILE B CA 1
ATOM 5705 C C . ILE B 1 86 ? 24.141 -20.312 7.164 1 85.62 86 ILE B C 1
ATOM 5707 O O . ILE B 1 86 ? 23.547 -21.328 7.543 1 85.62 86 ILE B O 1
ATOM 5711 N N . GLU B 1 87 ? 24.953 -20.406 6.27 1 83.12 87 GLU B N 1
ATOM 5712 C CA . GLU B 1 87 ? 25.312 -21.625 5.539 1 83.12 87 GLU B CA 1
ATOM 5713 C C . GLU B 1 87 ? 25.875 -22.688 6.477 1 83.12 87 GLU B C 1
ATOM 5715 O O . GLU B 1 87 ? 26.688 -22.375 7.363 1 83.12 87 GLU B O 1
ATOM 5720 N N . ASN B 1 88 ? 25.422 -23.938 6.332 1 83 88 ASN B N 1
ATOM 5721 C CA . ASN B 1 88 ? 25.859 -25 7.23 1 83 88 ASN B CA 1
ATOM 5722 C C . ASN B 1 88 ? 26.453 -26.172 6.461 1 83 88 ASN B C 1
ATOM 5724 O O . ASN B 1 88 ? 26.641 -27.25 7.02 1 83 88 ASN B O 1
ATOM 5728 N N . GLY B 1 89 ? 26.625 -26.047 5.168 1 88.75 89 GLY B N 1
ATOM 5729 C CA . GLY B 1 89 ? 27.281 -27.062 4.363 1 88.75 89 GLY B CA 1
ATOM 5730 C C . GLY B 1 89 ? 26.328 -28.094 3.789 1 88.75 89 GLY B C 1
ATOM 5731 O O . GLY B 1 89 ? 26.734 -28.953 3.002 1 88.75 89 GLY B O 1
ATOM 5732 N N . GLN B 1 90 ? 25.109 -28.031 4.145 1 90.06 90 GLN B N 1
ATOM 5733 C CA . GLN B 1 90 ? 24.125 -28.969 3.605 1 90.06 90 GLN B CA 1
ATOM 5734 C C . GLN B 1 90 ? 23.641 -28.516 2.232 1 90.06 90 GLN B C 1
ATOM 5736 O O . GLN B 1 90 ? 23.562 -27.312 1.948 1 90.06 90 GLN B O 1
ATOM 5741 N N . PRO B 1 91 ? 23.25 -29.531 1.419 1 94.12 91 PRO B N 1
ATOM 5742 C CA . PRO B 1 91 ? 22.703 -29.125 0.119 1 94.12 91 PRO B CA 1
ATOM 5743 C C . PRO B 1 91 ? 21.406 -28.328 0.245 1 94.12 91 PRO B C 1
ATOM 5745 O O . PRO B 1 91 ? 20.547 -28.656 1.059 1 94.12 91 PRO B O 1
ATOM 5748 N N . VAL B 1 92 ? 21.281 -27.281 -0.522 1 95 92 VAL B N 1
ATOM 5749 C CA . VAL B 1 92 ? 20.094 -26.438 -0.48 1 95 92 VAL B CA 1
ATOM 5750 C C . VAL B 1 92 ? 19.297 -26.594 -1.774 1 95 92 VAL B C 1
ATOM 5752 O O . VAL B 1 92 ? 18.094 -26.344 -1.802 1 95 92 VAL B O 1
ATOM 5755 N N . ILE B 1 93 ? 20 -26.953 -2.871 1 97.31 93 ILE B N 1
ATOM 5756 C CA . ILE B 1 93 ? 19.344 -27.219 -4.152 1 97.31 93 ILE B CA 1
ATOM 5757 C C . ILE B 1 93 ? 19.75 -28.609 -4.656 1 97.31 93 ILE B C 1
ATOM 5759 O O . ILE B 1 93 ? 20.938 -28.906 -4.758 1 97.31 93 ILE B O 1
ATOM 5763 N N . VAL B 1 94 ? 18.828 -29.422 -4.891 1 97.81 94 VAL B N 1
ATOM 5764 C CA . VAL B 1 94 ? 19.047 -30.75 -5.449 1 97.81 94 VAL B CA 1
ATOM 5765 C C . VAL B 1 94 ? 18.25 -30.906 -6.742 1 97.81 94 VAL B C 1
ATOM 5767 O O . VAL B 1 94 ? 17.031 -30.734 -6.754 1 97.81 94 VAL B O 1
ATOM 5770 N N . SER B 1 95 ? 18.906 -31.125 -7.852 1 98.12 95 SER B N 1
ATOM 5771 C CA . SER B 1 95 ? 18.25 -31.484 -9.102 1 98.12 95 SER B CA 1
ATOM 5772 C C . SER B 1 95 ? 18.344 -33 -9.359 1 98.12 95 SER B C 1
ATOM 5774 O O . SER B 1 95 ? 19.406 -33.5 -9.75 1 98.12 95 SER B O 1
ATOM 5776 N N . HIS B 1 96 ? 17.281 -33.625 -9.211 1 97.69 96 HIS B N 1
ATOM 5777 C CA . HIS B 1 96 ? 17.25 -35.094 -9.281 1 97.69 96 HIS B CA 1
ATOM 5778 C C . HIS B 1 96 ? 17.594 -35.562 -10.688 1 97.69 96 HIS B C 1
ATOM 5780 O O . HIS B 1 96 ? 18.469 -36.438 -10.859 1 97.69 96 HIS B O 1
ATOM 5786 N N . HIS B 1 97 ? 16.969 -35.031 -11.703 1 95.19 97 HIS B N 1
ATOM 5787 C CA . HIS B 1 97 ? 17.125 -35.5 -13.07 1 95.19 97 HIS B CA 1
ATOM 5788 C C . HIS B 1 97 ? 18.5 -35.156 -13.633 1 95.19 97 HIS B C 1
ATOM 5790 O O . HIS B 1 97 ? 18.969 -35.781 -14.578 1 95.19 97 HIS B O 1
ATOM 5796 N N . GLU B 1 98 ? 19.141 -34.156 -13.016 1 95.94 98 GLU B N 1
ATOM 5797 C CA . GLU B 1 98 ? 20.469 -33.75 -13.477 1 95.94 98 GLU B CA 1
ATOM 5798 C C . GLU B 1 98 ? 21.562 -34.344 -12.594 1 95.94 98 GLU B C 1
ATOM 5800 O O . GLU B 1 98 ? 22.75 -34.188 -12.875 1 95.94 98 GLU B O 1
ATOM 5805 N N . ASN B 1 99 ? 21.219 -35 -11.57 1 96.62 99 ASN B N 1
ATOM 5806 C CA . ASN B 1 99 ? 22.141 -35.531 -10.578 1 96.62 99 ASN B CA 1
ATOM 5807 C C . ASN B 1 99 ? 23.109 -34.469 -10.062 1 96.62 99 ASN B C 1
ATOM 5809 O O . ASN B 1 99 ? 24.312 -34.656 -10.086 1 96.62 99 ASN B O 1
ATOM 5813 N N . ILE B 1 100 ? 22.5 -33.312 -9.656 1 97 100 ILE B N 1
ATOM 5814 C CA . ILE B 1 100 ? 23.234 -32.156 -9.133 1 97 100 ILE B CA 1
ATOM 5815 C C . ILE B 1 100 ? 22.797 -31.891 -7.695 1 97 100 ILE B C 1
ATOM 5817 O O . ILE B 1 100 ? 21.609 -31.969 -7.383 1 97 100 ILE B O 1
ATOM 5821 N N . GLN B 1 101 ? 23.688 -31.688 -6.801 1 97.38 101 GLN B N 1
ATOM 5822 C CA . GLN B 1 101 ? 23.469 -31.203 -5.449 1 97.38 101 GLN B CA 1
ATOM 5823 C C . GLN B 1 101 ? 24.406 -30.031 -5.129 1 97.38 101 GLN B C 1
ATOM 5825 O O . GLN B 1 101 ? 25.609 -30.125 -5.352 1 97.38 101 GLN B O 1
ATOM 5830 N N . LYS B 1 102 ? 23.844 -28.969 -4.656 1 97.38 102 LYS B N 1
ATOM 5831 C CA . LYS B 1 102 ? 24.625 -27.766 -4.375 1 97.38 102 LYS B CA 1
ATOM 5832 C C . LYS B 1 102 ? 24.344 -27.234 -2.971 1 97.38 102 LYS B C 1
ATOM 5834 O O . LYS B 1 102 ? 23.188 -27.125 -2.562 1 97.38 102 LYS B O 1
ATOM 5839 N N . THR B 1 103 ? 25.438 -26.984 -2.199 1 96.38 103 THR B N 1
ATOM 5840 C CA . THR B 1 103 ? 25.312 -26.188 -0.986 1 96.38 103 THR B CA 1
ATOM 5841 C C . THR B 1 103 ? 25 -24.719 -1.326 1 96.38 103 THR B C 1
ATOM 5843 O O . THR B 1 103 ? 25.078 -24.328 -2.49 1 96.38 103 THR B O 1
ATOM 5846 N N . PHE B 1 104 ? 24.641 -24 -0.331 1 95.19 104 PHE B N 1
ATOM 5847 C CA . PHE B 1 104 ? 24.344 -22.609 -0.604 1 95.19 104 PHE B CA 1
ATOM 5848 C C . PHE B 1 104 ? 25.594 -21.859 -1.053 1 95.19 104 PHE B C 1
ATOM 5850 O O . PHE B 1 104 ? 25.531 -21 -1.939 1 95.19 104 PHE B O 1
ATOM 5857 N N . SER B 1 105 ? 26.719 -22.172 -0.47 1 95.94 105 SER B N 1
ATOM 5858 C CA . SER B 1 105 ? 27.984 -21.547 -0.845 1 95.94 105 SER B CA 1
ATOM 5859 C C . SER B 1 105 ? 28.328 -21.812 -2.309 1 95.94 105 SER B C 1
ATOM 5861 O O . SER B 1 105 ? 28.781 -20.922 -3.021 1 95.94 105 SER B O 1
ATOM 5863 N N . GLU B 1 106 ? 28.141 -23.062 -2.713 1 96 106 GLU B N 1
ATOM 5864 C CA . GLU B 1 106 ? 28.391 -23.422 -4.105 1 96 106 GLU B CA 1
ATOM 5865 C C . GLU B 1 106 ? 27.438 -22.688 -5.043 1 96 106 GLU B C 1
ATOM 5867 O O . GLU B 1 106 ? 27.844 -22.156 -6.078 1 96 106 GLU B O 1
ATOM 5872 N N . PHE B 1 107 ? 26.203 -22.656 -4.645 1 96.19 107 PHE B N 1
ATOM 5873 C CA . PHE B 1 107 ? 25.188 -21.938 -5.41 1 96.19 107 PHE B CA 1
ATOM 5874 C C . PHE B 1 107 ? 25.531 -20.453 -5.492 1 96.19 107 PHE B C 1
ATOM 5876 O O . PHE B 1 107 ? 25.438 -19.859 -6.562 1 96.19 107 PHE B O 1
ATOM 5883 N N . TYR B 1 108 ? 25.891 -19.875 -4.387 1 95.75 108 TYR B N 1
ATOM 5884 C CA . TYR B 1 108 ? 26.281 -18.484 -4.289 1 95.75 108 TYR B CA 1
ATOM 5885 C C . TYR B 1 108 ? 27.422 -18.156 -5.258 1 95.75 108 TYR B C 1
ATOM 5887 O O . TYR B 1 108 ? 27.391 -17.141 -5.949 1 95.75 108 TYR B O 1
ATOM 5895 N N . GLN B 1 109 ? 28.391 -19.047 -5.344 1 95.12 109 GLN B N 1
ATOM 5896 C CA . GLN B 1 109 ? 29.547 -18.859 -6.234 1 95.12 109 GLN B CA 1
ATOM 5897 C C . GLN B 1 109 ? 29.125 -18.953 -7.695 1 95.12 109 GLN B C 1
ATOM 5899 O O . GLN B 1 109 ? 29.547 -18.156 -8.531 1 95.12 109 GLN B O 1
ATOM 5904 N N . ASP B 1 110 ? 28.312 -19.984 -7.996 1 96.06 110 ASP B N 1
ATOM 5905 C CA . ASP B 1 110 ? 27.828 -20.141 -9.367 1 96.06 110 ASP B CA 1
ATOM 5906 C C . ASP B 1 110 ? 27.094 -18.891 -9.836 1 96.06 110 ASP B C 1
ATOM 5908 O O . ASP B 1 110 ? 27.328 -18.422 -10.953 1 96.06 110 ASP B O 1
ATOM 5912 N N . VAL B 1 111 ? 26.234 -18.328 -9 1 96.81 111 VAL B N 1
ATOM 5913 C CA . VAL B 1 111 ? 25.422 -17.156 -9.328 1 96.81 111 VAL B CA 1
ATOM 5914 C C . VAL B 1 111 ? 26.328 -15.953 -9.539 1 96.81 111 VAL B C 1
ATOM 5916 O O . VAL B 1 111 ? 26.172 -15.227 -10.523 1 96.81 111 VAL B O 1
ATOM 5919 N N . ASN B 1 112 ? 27.281 -15.766 -8.633 1 96 112 ASN B N 1
ATOM 5920 C CA . ASN B 1 112 ? 28.156 -14.602 -8.727 1 96 112 ASN B CA 1
ATOM 5921 C C . ASN B 1 112 ? 29.047 -14.656 -9.969 1 96 112 ASN B C 1
ATOM 5923 O O . ASN B 1 112 ? 29.297 -13.625 -10.602 1 96 112 ASN B O 1
ATOM 5927 N N . ARG B 1 113 ? 29.562 -15.812 -10.32 1 95.56 113 ARG B N 1
ATOM 5928 C CA . ARG B 1 113 ? 30.375 -15.969 -11.516 1 95.56 113 ARG B CA 1
ATOM 5929 C C . ARG B 1 113 ? 29.578 -15.617 -12.766 1 95.56 113 ARG B C 1
ATOM 5931 O O . ARG B 1 113 ? 30.062 -14.883 -13.633 1 95.56 113 ARG B O 1
ATOM 5938 N N . LEU B 1 114 ? 28.375 -16.141 -12.812 1 97.06 114 LEU B N 1
ATOM 5939 C CA . LEU B 1 114 ? 27.562 -15.852 -13.984 1 97.06 114 LEU B CA 1
ATOM 5940 C C . LEU B 1 114 ? 27.156 -14.383 -14.023 1 97.06 114 LEU B C 1
ATOM 5942 O O . LEU B 1 114 ? 27.141 -13.766 -15.086 1 97.06 114 LEU B O 1
ATOM 5946 N N . ALA B 1 115 ? 26.734 -13.82 -12.875 1 97.44 115 ALA B N 1
ATOM 5947 C CA . ALA B 1 115 ? 26.359 -12.414 -12.797 1 97.44 115 ALA B CA 1
ATOM 5948 C C . ALA B 1 115 ? 27.469 -11.508 -13.312 1 97.44 115 ALA B C 1
ATOM 5950 O O . ALA B 1 115 ? 27.234 -10.578 -14.078 1 97.44 115 ALA B O 1
ATOM 5951 N N . LYS B 1 116 ? 28.672 -11.812 -12.922 1 96.31 116 LYS B N 1
ATOM 5952 C CA . LYS B 1 116 ? 29.828 -11.055 -13.383 1 96.31 116 LYS B CA 1
ATOM 5953 C C . LYS B 1 116 ? 29.984 -11.141 -14.898 1 96.31 116 LYS B C 1
ATOM 5955 O O . LYS B 1 116 ? 30.203 -10.133 -15.562 1 96.31 116 LYS B O 1
ATOM 5960 N N . ALA B 1 117 ? 29.906 -12.328 -15.367 1 96.25 117 ALA B N 1
ATOM 5961 C CA . ALA B 1 117 ? 30.047 -12.539 -16.812 1 96.25 117 ALA B CA 1
ATOM 5962 C C . ALA B 1 117 ? 28.969 -11.797 -17.578 1 96.25 117 ALA B C 1
ATOM 5964 O O . ALA B 1 117 ? 29.234 -11.219 -18.641 1 96.25 117 ALA B O 1
ATOM 5965 N N . MET B 1 118 ? 27.75 -11.867 -17.109 1 96.94 118 MET B N 1
ATOM 5966 C CA . MET B 1 118 ? 26.656 -11.172 -17.766 1 96.94 118 MET B CA 1
ATOM 5967 C C . MET B 1 118 ? 26.906 -9.664 -17.812 1 96.94 118 MET B C 1
ATOM 5969 O O . MET B 1 118 ? 26.656 -9.016 -18.828 1 96.94 118 MET B O 1
ATOM 5973 N N . TYR B 1 119 ? 27.328 -9.156 -16.688 1 96.5 119 TYR B N 1
ATOM 5974 C CA . TYR B 1 119 ? 27.578 -7.723 -16.578 1 96.5 119 TYR B CA 1
ATOM 5975 C C . TYR B 1 119 ? 28.766 -7.316 -17.453 1 96.5 119 TYR B C 1
ATOM 5977 O O . TYR B 1 119 ? 28.672 -6.355 -18.234 1 96.5 119 TYR B O 1
ATOM 5985 N N . GLU B 1 120 ? 29.922 -8.023 -17.391 1 94.69 120 GLU B N 1
ATOM 5986 C CA . GLU B 1 120 ? 31.172 -7.602 -18 1 94.69 120 GLU B CA 1
ATOM 5987 C C . GLU B 1 120 ? 31.25 -8.047 -19.469 1 94.69 120 GLU B C 1
ATOM 5989 O O . GLU B 1 120 ? 31.734 -7.305 -20.328 1 94.69 120 GLU B O 1
ATOM 5994 N N . HIS B 1 121 ? 30.812 -9.25 -19.75 1 91.88 121 HIS B N 1
ATOM 5995 C CA . HIS B 1 121 ? 31.047 -9.828 -21.078 1 91.88 121 HIS B CA 1
ATOM 5996 C C . HIS B 1 121 ? 29.844 -9.633 -21.984 1 91.88 121 HIS B C 1
ATOM 5998 O O . HIS B 1 121 ? 29.984 -9.43 -23.188 1 91.88 121 HIS B O 1
ATOM 6004 N N . ILE B 1 122 ? 28.656 -9.781 -21.438 1 93.56 122 ILE B N 1
ATOM 6005 C CA . ILE B 1 122 ? 27.453 -9.625 -22.25 1 93.56 122 ILE B CA 1
ATOM 6006 C C . ILE B 1 122 ? 27.047 -8.156 -22.266 1 93.56 122 ILE B C 1
ATOM 6008 O O . ILE B 1 122 ? 26.422 -7.695 -23.234 1 93.56 122 ILE B O 1
ATOM 6012 N N . GLY B 1 123 ? 27.344 -7.406 -21.172 1 95.44 123 GLY B N 1
ATOM 6013 C CA . GLY B 1 123 ? 27.016 -5.992 -21.094 1 95.44 123 GLY B CA 1
ATOM 6014 C C . GLY B 1 123 ? 25.625 -5.742 -20.547 1 95.44 123 GLY B C 1
ATOM 6015 O O . GLY B 1 123 ? 24.984 -4.738 -20.875 1 95.44 123 GLY B O 1
ATOM 6016 N N . ILE B 1 124 ? 25.109 -6.695 -19.797 1 97.44 124 ILE B N 1
ATOM 6017 C CA . ILE B 1 124 ? 23.812 -6.527 -19.156 1 97.44 124 ILE B CA 1
ATOM 6018 C C . ILE B 1 124 ? 23.938 -5.57 -17.984 1 97.44 124 ILE B C 1
ATOM 6020 O O . ILE B 1 124 ? 24.828 -5.715 -17.141 1 97.44 124 ILE B O 1
ATOM 6024 N N . LYS B 1 125 ? 23.047 -4.59 -17.938 1 97 125 LYS B N 1
ATOM 6025 C CA . LYS B 1 125 ? 23.016 -3.592 -16.859 1 97 125 LYS B CA 1
ATOM 6026 C C . LYS B 1 125 ? 21.672 -3.596 -16.141 1 97 125 LYS B C 1
ATOM 6028 O O . LYS B 1 125 ? 20.719 -4.238 -16.594 1 97 125 LYS B O 1
ATOM 6033 N N . ARG B 1 126 ? 21.625 -2.854 -15.016 1 96.81 126 ARG B N 1
ATOM 6034 C CA . ARG B 1 126 ? 20.375 -2.678 -14.266 1 96.81 126 ARG B CA 1
ATOM 6035 C C . ARG B 1 126 ? 19.25 -2.188 -15.172 1 96.81 126 ARG B C 1
ATOM 6037 O O . ARG B 1 126 ? 19.438 -1.232 -15.93 1 96.81 126 ARG B O 1
ATOM 6044 N N . GLY B 1 127 ? 18.141 -2.936 -15.164 1 97.25 127 GLY B N 1
ATOM 6045 C CA . GLY B 1 127 ? 16.984 -2.535 -15.961 1 97.25 127 GLY B CA 1
ATOM 6046 C C . GLY B 1 127 ? 16.906 -3.254 -17.297 1 97.25 127 GLY B C 1
ATOM 6047 O O . GLY B 1 127 ? 15.836 -3.291 -17.922 1 97.25 127 GLY B O 1
ATOM 6048 N N . ASP B 1 128 ? 18.016 -3.83 -17.797 1 98.31 128 ASP B N 1
ATOM 6049 C CA . ASP B 1 128 ? 17.984 -4.609 -19.031 1 98.31 128 ASP B CA 1
ATOM 6050 C C . ASP B 1 128 ? 17.156 -5.887 -18.844 1 98.31 128 ASP B C 1
ATOM 6052 O O . ASP B 1 128 ? 17.188 -6.492 -17.766 1 98.31 128 ASP B O 1
ATOM 6056 N N . VAL B 1 129 ? 16.516 -6.277 -19.906 1 98.62 129 VAL B N 1
ATOM 6057 C CA . VAL B 1 129 ? 15.664 -7.453 -19.812 1 98.62 129 VAL B CA 1
ATOM 6058 C C . VAL B 1 129 ? 16.391 -8.664 -20.391 1 98.62 129 VAL B C 1
ATOM 6060 O O . VAL B 1 129 ? 16.938 -8.602 -21.5 1 98.62 129 VAL B O 1
ATOM 6063 N N . VAL B 1 130 ? 16.406 -9.719 -19.641 1 98.69 130 VAL B N 1
ATOM 6064 C CA . VAL B 1 130 ? 17 -10.992 -20.047 1 98.69 130 VAL B CA 1
ATOM 6065 C C . VAL B 1 130 ? 15.898 -12.055 -20.172 1 98.69 130 VAL B C 1
ATOM 6067 O O . VAL B 1 130 ? 15.203 -12.344 -19.203 1 98.69 130 VAL B O 1
ATOM 6070 N N . GLY B 1 131 ? 15.789 -12.602 -21.406 1 98.31 131 GLY B N 1
ATOM 6071 C CA . GLY B 1 131 ? 14.844 -13.688 -21.609 1 98.31 131 GLY B CA 1
ATOM 6072 C C . GLY B 1 131 ? 15.406 -15.047 -21.234 1 98.31 131 GLY B C 1
ATOM 6073 O O . GLY B 1 131 ? 16.594 -15.32 -21.453 1 98.31 131 GLY B O 1
ATOM 6074 N N . LEU B 1 132 ? 14.562 -15.898 -20.672 1 97.94 132 LEU B N 1
ATOM 6075 C CA . LEU B 1 132 ? 14.938 -17.266 -20.328 1 97.94 132 LEU B CA 1
ATOM 6076 C C . LEU B 1 132 ? 13.914 -18.266 -20.875 1 97.94 132 LEU B C 1
ATOM 6078 O O . LEU B 1 132 ? 12.797 -18.344 -20.375 1 97.94 132 LEU B O 1
ATOM 6082 N N . TRP B 1 133 ? 14.273 -18.922 -21.922 1 95 133 TRP B N 1
ATOM 6083 C CA . TRP B 1 133 ? 13.469 -19.922 -22.609 1 95 133 TRP B CA 1
ATOM 6084 C C . TRP B 1 133 ? 14.008 -21.312 -22.359 1 95 133 TRP B C 1
ATOM 6086 O O . TRP B 1 133 ? 14.836 -21.828 -23.109 1 95 133 TRP B O 1
ATOM 6096 N N . SER B 1 134 ? 13.484 -21.953 -21.266 1 94.75 134 SER B N 1
ATOM 6097 C CA . SER B 1 134 ? 14.047 -23.219 -20.812 1 94.75 134 SER B CA 1
ATOM 6098 C C . SER B 1 134 ? 13.07 -23.953 -19.906 1 94.75 134 SER B C 1
ATOM 6100 O O . SER B 1 134 ? 12.188 -23.344 -19.297 1 94.75 134 SER B O 1
ATOM 6102 N N . CYS B 1 135 ? 13.211 -25.25 -19.891 1 94.31 135 CYS B N 1
ATOM 6103 C CA . CYS B 1 135 ? 12.547 -26.078 -18.891 1 94.31 135 CYS B CA 1
ATOM 6104 C C . CYS B 1 135 ? 13.258 -25.984 -17.547 1 94.31 135 CYS B C 1
ATOM 6106 O O . CYS B 1 135 ? 14.125 -25.141 -17.344 1 94.31 135 CYS B O 1
ATOM 6108 N N . ASN B 1 136 ? 12.82 -26.844 -16.594 1 96.44 136 ASN B N 1
ATOM 6109 C CA . ASN B 1 136 ? 13.375 -26.797 -15.234 1 96.44 136 ASN B CA 1
ATOM 6110 C C . ASN B 1 136 ? 14.789 -27.359 -15.188 1 96.44 136 ASN B C 1
ATOM 6112 O O . ASN B 1 136 ? 15 -28.547 -15.422 1 96.44 136 ASN B O 1
ATOM 6116 N N . THR B 1 137 ? 15.75 -26.531 -14.922 1 96.38 137 THR B N 1
ATOM 6117 C CA . THR B 1 137 ? 17.125 -26.953 -14.742 1 96.38 137 THR B CA 1
ATOM 6118 C C . THR B 1 137 ? 17.797 -26.172 -13.617 1 96.38 137 THR B C 1
ATOM 6120 O O . THR B 1 137 ? 17.281 -25.156 -13.172 1 96.38 137 THR B O 1
ATOM 6123 N N . TYR B 1 138 ? 18.859 -26.688 -13.094 1 97.12 138 TYR B N 1
ATOM 6124 C CA . TYR B 1 138 ? 19.672 -25.953 -12.125 1 97.12 138 TYR B CA 1
ATOM 6125 C C . TYR B 1 138 ? 20.109 -24.609 -12.68 1 97.12 138 TYR B C 1
ATOM 6127 O O . TYR B 1 138 ? 20.047 -23.594 -11.984 1 97.12 138 TYR B O 1
ATOM 6135 N N . ASP B 1 139 ? 20.469 -24.594 -13.953 1 97.31 139 ASP B N 1
ATOM 6136 C CA . ASP B 1 139 ? 20.938 -23.359 -14.586 1 97.31 139 ASP B CA 1
ATOM 6137 C C . ASP B 1 139 ? 19.828 -22.328 -14.672 1 97.31 139 ASP B C 1
ATOM 6139 O O . ASP B 1 139 ? 20.094 -21.125 -14.672 1 97.31 139 ASP B O 1
ATOM 6143 N N . TRP B 1 140 ? 18.578 -22.844 -14.766 1 97.88 140 TRP B N 1
ATOM 6144 C CA . TRP B 1 140 ? 17.453 -21.906 -14.75 1 97.88 140 TRP B CA 1
ATOM 6145 C C . TRP B 1 140 ? 17.5 -21.016 -13.523 1 97.88 140 TRP B C 1
ATOM 6147 O O . TRP B 1 140 ? 17.375 -19.797 -13.633 1 97.88 140 TRP B O 1
ATOM 6157 N N . ILE B 1 141 ? 17.766 -21.562 -12.398 1 98 141 ILE B N 1
ATOM 6158 C CA . ILE B 1 141 ? 17.781 -20.859 -11.133 1 98 141 ILE B CA 1
ATOM 6159 C C . ILE B 1 141 ? 19.031 -19.984 -11.047 1 98 141 ILE B C 1
ATOM 6161 O O . ILE B 1 141 ? 18.969 -18.844 -10.547 1 98 141 ILE B O 1
ATOM 6165 N N . VAL B 1 142 ? 20.141 -20.484 -11.492 1 98 142 VAL B N 1
ATOM 6166 C CA . VAL B 1 142 ? 21.391 -19.719 -11.477 1 98 142 VAL B CA 1
ATOM 6167 C C . VAL B 1 142 ? 21.203 -18.438 -12.297 1 98 142 VAL B C 1
ATOM 6169 O O . VAL B 1 142 ? 21.594 -17.359 -11.844 1 98 142 VAL B O 1
ATOM 6172 N N . ILE B 1 143 ? 20.625 -18.562 -13.469 1 98.5 143 ILE B N 1
ATOM 6173 C CA . ILE B 1 143 ? 20.406 -17.422 -14.344 1 98.5 143 ILE B CA 1
ATOM 6174 C C . ILE B 1 143 ? 19.453 -16.422 -13.68 1 98.5 143 ILE B C 1
ATOM 6176 O O . ILE B 1 143 ? 19.672 -15.219 -13.711 1 98.5 143 ILE B O 1
ATOM 6180 N N . GLN B 1 144 ? 18.391 -16.922 -13.086 1 98.75 144 GLN B N 1
ATOM 6181 C CA . GLN B 1 144 ? 17.406 -16.078 -12.391 1 98.75 144 GLN B CA 1
ATOM 6182 C C . GLN B 1 144 ? 18.078 -15.25 -11.305 1 98.75 144 GLN B C 1
ATOM 6184 O O . GLN B 1 144 ? 17.922 -14.031 -11.266 1 98.75 144 GLN B O 1
ATOM 6189 N N . TYR B 1 145 ? 18.828 -15.891 -10.461 1 98.31 145 TYR B N 1
ATOM 6190 C CA . TYR B 1 145 ? 19.484 -15.195 -9.359 1 98.31 145 TYR B CA 1
ATOM 6191 C C . TYR B 1 145 ? 20.562 -14.25 -9.867 1 98.31 145 TYR B C 1
ATOM 6193 O O . TYR B 1 145 ? 20.797 -13.195 -9.281 1 98.31 145 TYR B O 1
ATOM 6201 N N . ALA B 1 146 ? 21.25 -14.656 -10.953 1 98.38 146 ALA B N 1
ATOM 6202 C CA . ALA B 1 146 ? 22.25 -13.773 -11.547 1 98.38 146 ALA B CA 1
ATOM 6203 C C . ALA B 1 146 ? 21.609 -12.477 -12.039 1 98.38 146 ALA B C 1
ATOM 6205 O O . ALA B 1 146 ? 22.172 -11.391 -11.852 1 98.38 146 ALA B O 1
ATOM 6206 N N . CYS B 1 147 ? 20.453 -12.609 -12.688 1 98.62 147 CYS B N 1
ATOM 6207 C CA . CYS B 1 147 ? 19.703 -11.43 -13.102 1 98.62 147 CYS B CA 1
ATOM 6208 C C . CYS B 1 147 ? 19.375 -10.539 -11.906 1 98.62 147 CYS B C 1
ATOM 6210 O O . CYS B 1 147 ? 19.625 -9.328 -11.945 1 98.62 147 CYS B O 1
ATOM 6212 N N . PHE B 1 148 ? 18.922 -11.156 -10.867 1 98.25 148 PHE B N 1
ATOM 6213 C CA . PHE B 1 148 ? 18.531 -10.414 -9.672 1 98.25 148 PHE B CA 1
ATOM 6214 C C . PHE B 1 148 ? 19.719 -9.68 -9.07 1 98.25 148 PHE B C 1
ATOM 6216 O O . PHE B 1 148 ? 19.594 -8.547 -8.609 1 98.25 148 PHE B O 1
ATOM 6223 N N . ARG B 1 149 ? 20.828 -10.305 -9.078 1 97.19 149 ARG B N 1
ATOM 6224 C CA . ARG B 1 149 ? 22.031 -9.758 -8.438 1 97.19 149 ARG B CA 1
ATOM 6225 C C . ARG B 1 149 ? 22.469 -8.469 -9.117 1 97.19 149 ARG B C 1
ATOM 6227 O O . ARG B 1 149 ? 22.922 -7.535 -8.453 1 97.19 149 ARG B O 1
ATOM 6234 N N . ILE B 1 150 ? 22.344 -8.391 -10.406 1 97.69 150 ILE B N 1
ATOM 6235 C CA . ILE B 1 150 ? 22.891 -7.238 -11.125 1 97.69 150 ILE B CA 1
ATOM 6236 C C . ILE B 1 150 ? 21.75 -6.305 -11.531 1 97.69 150 ILE B C 1
ATOM 6238 O O . ILE B 1 150 ? 21.984 -5.324 -12.25 1 97.69 150 ILE B O 1
ATOM 6242 N N . GLY B 1 151 ? 20.5 -6.602 -11.109 1 98 151 GLY B N 1
ATOM 6243 C CA . GLY B 1 151 ? 19.359 -5.719 -11.352 1 98 151 GLY B CA 1
ATOM 6244 C C . GLY B 1 151 ? 18.766 -5.875 -12.734 1 98 151 GLY B C 1
ATOM 6245 O O . GLY B 1 151 ? 18.031 -5.008 -13.195 1 98 151 GLY B O 1
ATOM 6246 N N . ALA B 1 152 ? 19.125 -6.957 -13.461 1 98.69 152 ALA B N 1
ATOM 6247 C CA . ALA B 1 152 ? 18.453 -7.273 -14.719 1 98.69 152 ALA B CA 1
ATOM 6248 C C . ALA B 1 152 ? 17.047 -7.809 -14.477 1 98.69 152 ALA B C 1
ATOM 6250 O O . ALA B 1 152 ? 16.766 -8.367 -13.422 1 98.69 152 ALA B O 1
ATOM 6251 N N . VAL B 1 153 ? 16.203 -7.582 -15.414 1 98.75 153 VAL B N 1
ATOM 6252 C CA . VAL B 1 153 ? 14.828 -8.07 -15.328 1 98.75 153 VAL B CA 1
ATOM 6253 C C . VAL B 1 153 ? 14.703 -9.398 -16.078 1 98.75 153 VAL B C 1
ATOM 6255 O O . VAL B 1 153 ? 14.961 -9.469 -17.281 1 98.75 153 VAL B O 1
ATOM 6258 N N . LEU B 1 154 ? 14.359 -10.414 -15.352 1 98.81 154 LEU B N 1
ATOM 6259 C CA . LEU B 1 154 ? 14.164 -11.711 -15.992 1 98.81 154 LEU B CA 1
ATOM 6260 C C . LEU B 1 154 ? 12.797 -11.789 -16.672 1 98.81 154 LEU B C 1
ATOM 6262 O O . LEU B 1 154 ? 11.773 -11.539 -16.016 1 98.81 154 LEU B O 1
ATOM 6266 N N . CYS B 1 155 ? 12.805 -12.062 -17.891 1 98.56 155 CYS B N 1
ATOM 6267 C CA . CYS B 1 155 ? 11.57 -12.336 -18.625 1 98.56 155 CYS B CA 1
ATOM 6268 C C . CYS B 1 155 ? 11.438 -13.828 -18.938 1 98.56 155 CYS B C 1
ATOM 6270 O O . CYS B 1 155 ? 12.164 -14.359 -19.766 1 98.56 155 CYS B O 1
ATOM 6272 N N . THR B 1 156 ? 10.539 -14.453 -18.281 1 97.62 156 THR B N 1
ATOM 6273 C CA . THR B 1 156 ? 10.383 -15.891 -18.453 1 97.62 156 THR B CA 1
ATOM 6274 C C . THR B 1 156 ? 9.578 -16.203 -19.703 1 97.62 156 THR B C 1
ATOM 6276 O O . THR B 1 156 ? 8.633 -15.492 -20.031 1 97.62 156 THR B O 1
ATOM 6279 N N . VAL B 1 157 ? 10 -17.25 -20.375 1 93.69 157 VAL B N 1
ATOM 6280 C CA . VAL B 1 157 ? 9.359 -17.609 -21.625 1 93.69 157 VAL B CA 1
ATOM 6281 C C . VAL B 1 157 ? 8.867 -19.062 -21.562 1 93.69 157 VAL B C 1
ATOM 6283 O O . VAL B 1 157 ? 9.609 -19.953 -21.141 1 93.69 157 VAL B O 1
ATOM 6286 N N . ASN B 1 158 ? 7.664 -19.234 -21.969 1 89.19 158 ASN B N 1
ATOM 6287 C CA . ASN B 1 158 ? 7.074 -20.562 -22.031 1 89.19 158 ASN B CA 1
ATOM 6288 C C . ASN B 1 158 ? 7.852 -21.469 -22.969 1 89.19 158 ASN B C 1
ATOM 6290 O O . ASN B 1 158 ? 7.961 -21.188 -24.172 1 89.19 158 ASN B O 1
ATOM 6294 N N . PRO B 1 159 ? 8.359 -22.531 -22.469 1 88.94 159 PRO B N 1
ATOM 6295 C CA . PRO B 1 159 ? 9.164 -23.438 -23.312 1 88.94 159 PRO B CA 1
ATOM 6296 C C . PRO B 1 159 ? 8.383 -24 -24.484 1 88.94 159 PRO B C 1
ATOM 6298 O O . PRO B 1 159 ? 8.984 -24.5 -25.438 1 88.94 159 PRO B O 1
ATOM 6301 N N . PHE B 1 160 ? 7.113 -23.859 -24.453 1 80 160 PHE B N 1
ATOM 6302 C CA . PHE B 1 160 ? 6.289 -24.469 -25.5 1 80 160 PHE B CA 1
ATOM 6303 C C . PHE B 1 160 ? 5.926 -23.438 -26.562 1 80 160 PHE B C 1
ATOM 6305 O O . PHE B 1 160 ? 5.238 -23.766 -27.531 1 80 160 PHE B O 1
ATOM 6312 N N . TYR B 1 161 ? 6.441 -22.266 -26.375 1 83.12 161 TYR B N 1
ATOM 6313 C CA . TYR B 1 161 ? 6.195 -21.25 -27.391 1 83.12 161 TYR B CA 1
ATOM 6314 C C . TYR B 1 161 ? 6.793 -21.656 -28.734 1 83.12 161 TYR B C 1
ATOM 6316 O O . TYR B 1 161 ? 7.879 -22.234 -28.781 1 83.12 161 TYR B O 1
ATOM 6324 N N . GLN B 1 162 ? 6.012 -21.344 -29.734 1 79.12 162 GLN B N 1
ATOM 6325 C CA . GLN B 1 162 ? 6.531 -21.5 -31.078 1 79.12 162 GLN B CA 1
ATOM 6326 C C . GLN B 1 162 ? 7.125 -20.188 -31.594 1 79.12 162 GLN B C 1
ATOM 6328 O O . GLN B 1 162 ? 7.266 -19.219 -30.844 1 79.12 162 GLN B O 1
ATOM 6333 N N . THR B 1 163 ? 7.43 -20.172 -32.812 1 76.31 163 THR B N 1
ATOM 6334 C CA . THR B 1 163 ? 8.203 -19.078 -33.406 1 76.31 163 THR B CA 1
ATOM 6335 C C . THR B 1 163 ? 7.469 -17.75 -33.219 1 76.31 163 THR B C 1
ATOM 6337 O O . THR B 1 163 ? 8.055 -16.75 -32.781 1 76.31 163 THR B O 1
ATOM 6340 N N . TYR B 1 164 ? 6.195 -17.719 -33.562 1 76.5 164 TYR B N 1
ATOM 6341 C CA . TYR B 1 164 ? 5.438 -16.469 -33.5 1 76.5 164 TYR B CA 1
ATOM 6342 C C . TYR B 1 164 ? 5.281 -16 -32.062 1 76.5 164 TYR B C 1
ATOM 6344 O O . TYR B 1 164 ? 5.41 -14.805 -31.766 1 76.5 164 TYR B O 1
ATOM 6352 N N . GLU B 1 165 ? 4.977 -16.938 -31.188 1 82.5 165 GLU B N 1
ATOM 6353 C CA . GLU B 1 165 ? 4.812 -16.594 -29.781 1 82.5 165 GLU B CA 1
ATOM 6354 C C . GLU B 1 165 ? 6.133 -16.141 -29.156 1 82.5 165 GLU B C 1
ATOM 6356 O O . GLU B 1 165 ? 6.164 -15.227 -28.344 1 82.5 165 GLU B O 1
ATOM 6361 N N . LEU B 1 166 ? 7.172 -16.766 -29.562 1 85.81 166 LEU B N 1
ATOM 6362 C CA . LEU B 1 166 ? 8.492 -16.391 -29.062 1 85.81 166 LEU B CA 1
ATOM 6363 C C . LEU B 1 166 ? 8.875 -14.992 -29.547 1 85.81 166 LEU B C 1
ATOM 6365 O O . LEU B 1 166 ? 9.414 -14.203 -28.766 1 85.81 166 LEU B O 1
ATOM 6369 N N . ASP B 1 167 ? 8.602 -14.766 -30.812 1 84.94 167 ASP B N 1
ATOM 6370 C CA . ASP B 1 167 ? 8.883 -13.438 -31.359 1 84.94 167 ASP B CA 1
ATOM 6371 C C . ASP B 1 167 ? 8.133 -12.359 -30.594 1 84.94 167 ASP B C 1
ATOM 6373 O O . ASP B 1 167 ? 8.695 -11.305 -30.281 1 84.94 167 ASP B O 1
ATOM 6377 N N . TYR B 1 168 ? 6.934 -12.664 -30.344 1 85.06 168 TYR B N 1
ATOM 6378 C CA . TYR B 1 168 ? 6.121 -11.734 -29.562 1 85.06 168 TYR B CA 1
ATOM 6379 C C . TYR B 1 168 ? 6.73 -11.484 -28.203 1 85.06 168 TYR B C 1
ATOM 6381 O O . TYR B 1 168 ? 6.836 -10.336 -27.75 1 85.06 168 TYR B O 1
ATOM 6389 N N . ALA B 1 169 ? 7.137 -12.5 -27.531 1 90.62 169 ALA B N 1
ATOM 6390 C CA . ALA B 1 169 ? 7.703 -12.383 -26.188 1 90.62 169 ALA B CA 1
ATOM 6391 C C . ALA B 1 169 ? 8.992 -11.57 -26.203 1 90.62 169 ALA B C 1
ATOM 6393 O O . ALA B 1 169 ? 9.227 -10.742 -25.328 1 90.62 169 ALA B O 1
ATOM 6394 N N . ILE B 1 170 ? 9.797 -11.781 -27.25 1 92.25 170 ILE B N 1
ATOM 6395 C CA . ILE B 1 170 ? 11.078 -11.086 -27.359 1 92.25 170 ILE B CA 1
ATOM 6396 C C . ILE B 1 170 ? 10.836 -9.586 -27.531 1 92.25 170 ILE B C 1
ATOM 6398 O O . ILE B 1 170 ? 11.469 -8.773 -26.859 1 92.25 170 ILE B O 1
ATOM 6402 N N . ARG B 1 171 ? 9.891 -9.273 -28.359 1 90.88 171 ARG B N 1
ATOM 6403 C CA . ARG B 1 171 ? 9.602 -7.879 -28.656 1 90.88 171 ARG B CA 1
ATOM 6404 C C . ARG B 1 171 ? 8.891 -7.195 -27.5 1 90.88 171 ARG B C 1
ATOM 6406 O O . ARG B 1 171 ? 9.312 -6.133 -27.047 1 90.88 171 ARG B O 1
ATOM 6413 N N . ARG B 1 172 ? 7.859 -7.863 -26.984 1 90.94 172 ARG B N 1
ATOM 6414 C CA . ARG B 1 172 ? 7.055 -7.285 -25.922 1 90.94 172 ARG B CA 1
ATOM 6415 C C . ARG B 1 172 ? 7.859 -7.18 -24.625 1 90.94 172 ARG B C 1
ATOM 6417 O O . ARG B 1 172 ? 7.672 -6.246 -23.844 1 90.94 172 ARG B O 1
ATOM 6424 N N . GLY B 1 173 ? 8.711 -8.102 -24.438 1 95.44 173 GLY B N 1
ATOM 6425 C CA . GLY B 1 173 ? 9.547 -8.086 -23.25 1 95.44 173 GLY B CA 1
ATOM 6426 C C . GLY B 1 173 ? 10.727 -7.141 -23.359 1 95.44 173 GLY B C 1
ATOM 6427 O O . GLY B 1 173 ? 11.398 -6.844 -22.375 1 95.44 173 GLY B O 1
ATOM 6428 N N . LYS B 1 174 ? 11.016 -6.727 -24.594 1 95.75 174 LYS B N 1
ATOM 6429 C CA . LYS B 1 174 ? 12.156 -5.859 -24.859 1 95.75 174 LYS B CA 1
ATOM 6430 C C . LYS B 1 174 ? 13.461 -6.512 -24.406 1 95.75 174 LYS B C 1
ATOM 6432 O O . LYS B 1 174 ? 14.273 -5.887 -23.719 1 95.75 174 LYS B O 1
ATOM 6437 N N . MET B 1 175 ? 13.68 -7.719 -24.859 1 96.5 175 MET B N 1
ATOM 6438 C CA . MET B 1 175 ? 14.812 -8.523 -24.391 1 96.5 175 MET B CA 1
ATOM 6439 C C . MET B 1 175 ? 16.109 -8.039 -25.031 1 96.5 175 MET B C 1
ATOM 6441 O O . MET B 1 175 ? 16.172 -7.793 -26.234 1 96.5 175 MET B O 1
ATOM 6445 N N . LYS B 1 176 ? 17.047 -7.871 -24.188 1 96.88 176 LYS B N 1
ATOM 6446 C CA . LYS B 1 176 ? 18.391 -7.555 -24.672 1 96.88 176 LYS B CA 1
ATOM 6447 C C . LYS B 1 176 ? 19.219 -8.82 -24.891 1 96.88 176 LYS B C 1
ATOM 6449 O O . LYS B 1 176 ? 20.094 -8.859 -25.766 1 96.88 176 LYS B O 1
ATOM 6454 N N . ALA B 1 177 ? 18.969 -9.82 -24.141 1 96.94 177 ALA B N 1
ATOM 6455 C CA . ALA B 1 177 ? 19.609 -11.125 -24.234 1 96.94 177 ALA B CA 1
ATOM 6456 C C . ALA B 1 177 ? 18.594 -12.25 -24.031 1 96.94 177 ALA B C 1
ATOM 6458 O O . ALA B 1 177 ? 17.578 -12.055 -23.344 1 96.94 177 ALA B O 1
ATOM 6459 N N . LEU B 1 178 ? 18.875 -13.398 -24.656 1 96 178 LEU B N 1
ATOM 6460 C CA . LEU B 1 178 ? 18.016 -14.562 -24.516 1 96 178 LEU B CA 1
ATOM 6461 C C . LEU B 1 178 ? 18.844 -15.812 -24.219 1 96 178 LEU B C 1
ATOM 6463 O O . LEU B 1 178 ? 19.75 -16.156 -24.984 1 96 178 LEU B O 1
ATOM 6467 N N . PHE B 1 179 ? 18.594 -16.406 -23.078 1 96.38 179 PHE B N 1
ATOM 6468 C CA . PHE B 1 179 ? 19.125 -17.734 -22.766 1 96.38 179 PHE B CA 1
ATOM 6469 C C . PHE B 1 179 ? 18.219 -18.828 -23.312 1 96.38 179 PHE B C 1
ATOM 6471 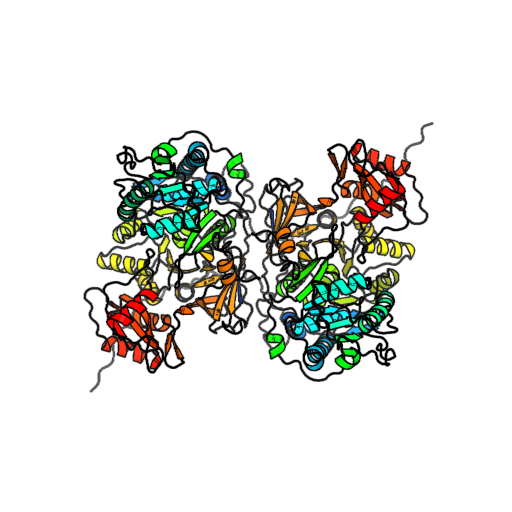O O . PHE B 1 179 ? 17 -18.797 -23.078 1 96.38 179 PHE B O 1
ATOM 6478 N N . MET B 1 180 ? 18.734 -19.781 -24.031 1 92.94 180 MET B N 1
ATOM 6479 C CA . MET B 1 180 ? 17.938 -20.844 -24.641 1 92.94 180 MET B CA 1
ATOM 6480 C C . MET B 1 180 ? 18.781 -22.109 -24.828 1 92.94 180 MET B C 1
ATOM 6482 O O . MET B 1 180 ? 20.016 -22.047 -24.844 1 92.94 180 MET B O 1
ATOM 6486 N N . PRO B 1 181 ? 18.125 -23.25 -24.906 1 89.5 181 PRO B N 1
ATOM 6487 C CA . PRO B 1 181 ? 18.875 -24.453 -25.219 1 89.5 181 PRO B CA 1
ATOM 6488 C C . PRO B 1 181 ? 19.531 -24.406 -26.609 1 89.5 181 PRO B C 1
ATOM 6490 O O . PRO B 1 181 ? 18.969 -23.828 -27.531 1 89.5 181 PRO B O 1
ATOM 6493 N N . GLY B 1 182 ? 20.719 -25 -26.656 1 85.19 182 GLY B N 1
ATOM 6494 C CA . GLY B 1 182 ? 21.406 -25.078 -27.938 1 85.19 182 GLY B CA 1
ATOM 6495 C C . GLY B 1 182 ? 20.922 -26.219 -28.812 1 85.19 182 GLY B C 1
ATOM 6496 O O . GLY B 1 182 ? 19.828 -26.766 -28.578 1 85.19 182 GLY B O 1
ATOM 6497 N N . HIS B 1 183 ? 21.828 -26.391 -29.781 1 78.12 183 HIS B N 1
ATOM 6498 C CA . HIS B 1 183 ? 21.547 -27.5 -30.672 1 78.12 183 HIS B CA 1
ATOM 6499 C C . HIS B 1 183 ? 21.75 -28.844 -29.969 1 78.12 183 HIS B C 1
ATOM 6501 O O . HIS B 1 183 ? 22.672 -29 -29.172 1 78.12 183 HIS B O 1
ATOM 6507 N N . LYS B 1 184 ? 20.922 -29.797 -29.953 1 78.88 184 LYS B N 1
ATOM 6508 C CA . LYS B 1 184 ? 20.984 -31.141 -29.391 1 78.88 184 LYS B CA 1
ATOM 6509 C C . LYS B 1 184 ? 20.703 -31.125 -27.891 1 78.88 184 LYS B C 1
ATOM 6511 O O . LYS B 1 184 ? 21.172 -32 -27.172 1 78.88 184 LYS B O 1
ATOM 6516 N N . SER B 1 185 ? 20.328 -30.047 -27.438 1 86.38 185 SER B N 1
ATOM 6517 C CA . SER B 1 185 ? 19.906 -30 -26.031 1 86.38 185 SER B CA 1
ATOM 6518 C C . SER B 1 185 ? 18.922 -31.125 -25.719 1 86.38 185 SER B C 1
ATOM 6520 O O . SER B 1 185 ? 18.203 -31.594 -26.609 1 86.38 185 SER B O 1
ATOM 6522 N N . GLN B 1 186 ? 19.016 -31.531 -24.453 1 80.88 186 GLN B N 1
ATOM 6523 C CA . GLN B 1 186 ? 18.062 -32.531 -24 1 80.88 186 GLN B CA 1
ATOM 6524 C C . GLN B 1 186 ? 16.656 -31.953 -23.891 1 80.88 186 GLN B C 1
ATOM 6526 O O . GLN B 1 186 ? 15.672 -32.688 -23.781 1 80.88 186 GLN B O 1
ATOM 6531 N N . GLN B 1 187 ? 16.594 -30.641 -24 1 87.69 187 GLN B N 1
ATOM 6532 C CA . GLN B 1 187 ? 15.289 -30 -23.984 1 87.69 187 GLN B CA 1
ATOM 6533 C C . GLN B 1 187 ? 14.641 -30 -25.359 1 87.69 187 GLN B C 1
ATOM 6535 O O . GLN B 1 187 ? 14.445 -28.953 -25.969 1 87.69 187 GLN B O 1
ATOM 6540 N N . ASP B 1 188 ? 14.172 -31.047 -25.75 1 76.62 188 ASP B N 1
ATOM 6541 C CA . ASP B 1 188 ? 13.711 -31.297 -27.125 1 76.62 188 ASP B CA 1
ATOM 6542 C C . ASP B 1 188 ? 12.57 -30.359 -27.5 1 76.62 188 ASP B C 1
ATOM 6544 O O . ASP B 1 188 ? 12.508 -29.875 -28.625 1 76.62 188 ASP B O 1
ATOM 6548 N N . ILE B 1 189 ? 11.789 -30.062 -26.578 1 72.81 189 ILE B N 1
ATOM 6549 C CA . ILE B 1 189 ? 10.602 -29.25 -26.859 1 72.81 189 ILE B CA 1
ATOM 6550 C C . ILE B 1 189 ? 11.023 -27.828 -27.203 1 72.81 189 ILE B C 1
ATOM 6552 O O . ILE B 1 189 ? 10.391 -27.156 -28.031 1 72.81 189 ILE B O 1
ATOM 6556 N N . VAL B 1 190 ? 12.094 -27.359 -26.656 1 76.25 190 VAL B N 1
ATOM 6557 C CA . VAL B 1 190 ? 12.562 -26 -26.859 1 76.25 190 VAL B CA 1
ATOM 6558 C C . VAL B 1 190 ? 13.547 -25.953 -28.031 1 76.25 190 VAL B C 1
ATOM 6560 O O . VAL B 1 190 ? 13.516 -25.016 -28.828 1 76.25 190 VAL B O 1
ATOM 6563 N N . ASN B 1 191 ? 14.336 -26.984 -28.125 1 74.69 191 ASN B N 1
ATOM 6564 C CA . ASN B 1 191 ? 15.438 -27.016 -29.078 1 74.69 191 ASN B CA 1
ATOM 6565 C C . ASN B 1 191 ? 14.93 -26.953 -30.531 1 74.69 191 ASN B C 1
ATOM 6567 O O . ASN B 1 191 ? 15.555 -26.312 -31.375 1 74.69 191 ASN B O 1
ATOM 6571 N N . ARG B 1 192 ? 13.812 -27.562 -30.688 1 71.31 192 ARG B N 1
ATOM 6572 C CA . ARG B 1 192 ? 13.25 -27.562 -32.031 1 71.31 192 ARG B CA 1
ATOM 6573 C C . ARG B 1 192 ? 12.938 -26.141 -32.5 1 71.31 192 ARG B C 1
ATOM 6575 O O . ARG B 1 192 ? 13.281 -25.766 -33.625 1 71.31 192 ARG B O 1
ATOM 6582 N N . PHE B 1 193 ? 12.492 -25.406 -31.672 1 73.19 193 PHE B N 1
ATOM 6583 C CA . PHE B 1 193 ? 12.07 -24.062 -32.031 1 73.19 193 PHE B CA 1
ATOM 6584 C C . PHE B 1 193 ? 13.234 -23.094 -31.969 1 73.19 193 PHE B C 1
ATOM 6586 O O . PHE B 1 193 ? 13.281 -22.125 -32.719 1 73.19 193 PHE B O 1
ATOM 6593 N N . SER B 1 194 ? 14.109 -23.422 -31.094 1 74.19 194 SER B N 1
ATOM 6594 C CA . SER B 1 194 ? 15.312 -22.594 -31.031 1 74.19 194 SER B CA 1
ATOM 6595 C C . SER B 1 194 ? 16.062 -22.609 -32.344 1 74.19 194 SER B C 1
ATOM 6597 O O . SER B 1 194 ? 16.562 -21.578 -32.812 1 74.19 194 SER B O 1
ATOM 6599 N N . SER B 1 195 ? 16.031 -23.703 -32.938 1 71.19 195 SER B N 1
ATOM 6600 C CA . SER B 1 195 ? 16.703 -23.844 -34.219 1 71.19 195 SER B CA 1
ATOM 6601 C C . SER B 1 195 ? 15.984 -23.031 -35.312 1 71.19 195 SER B C 1
ATOM 6603 O O . SER B 1 195 ? 16.625 -22.375 -36.125 1 71.19 195 SER B O 1
ATOM 6605 N N . ILE B 1 196 ? 14.719 -23.094 -35.156 1 68.12 196 ILE B N 1
ATOM 6606 C CA . ILE B 1 196 ? 13.914 -22.375 -36.156 1 68.12 196 ILE B CA 1
ATOM 6607 C C . ILE B 1 196 ? 14.086 -20.859 -35.938 1 68.12 196 ILE B C 1
ATOM 6609 O O . ILE B 1 196 ? 14.242 -20.125 -36.938 1 68.12 196 ILE B O 1
ATOM 6613 N N . MET B 1 197 ? 14.078 -20.516 -34.75 1 72.62 197 MET B N 1
ATOM 6614 C CA . MET B 1 197 ? 14.242 -19.094 -34.438 1 72.62 197 MET B CA 1
ATOM 6615 C C . MET B 1 197 ? 15.578 -18.578 -34.938 1 72.62 197 MET B C 1
ATOM 6617 O O . MET B 1 197 ? 15.641 -17.5 -35.531 1 72.62 197 MET B O 1
ATOM 6621 N N . MET B 1 198 ? 16.516 -19.281 -34.812 1 69.81 198 MET B N 1
ATOM 6622 C CA . MET B 1 198 ? 17.844 -18.859 -35.25 1 69.81 198 MET B CA 1
ATOM 6623 C C . MET B 1 198 ? 17.906 -18.734 -36.75 1 69.81 198 MET B C 1
ATOM 6625 O O . MET B 1 198 ? 18.531 -17.797 -37.281 1 69.81 198 MET B O 1
ATOM 6629 N N . LYS B 1 199 ? 17.203 -19.578 -37.344 1 68.06 199 LYS B N 1
ATOM 6630 C CA . LYS B 1 199 ? 17.156 -19.531 -38.812 1 68.06 199 LYS B CA 1
ATOM 6631 C C . LYS B 1 199 ? 16.406 -18.281 -39.281 1 68.06 199 LYS B C 1
ATOM 6633 O O . LYS B 1 199 ? 16.812 -17.641 -40.25 1 68.06 199 LYS B O 1
ATOM 6638 N N . THR B 1 200 ? 15.359 -18.031 -38.625 1 70.19 200 THR B N 1
ATOM 6639 C CA . THR B 1 200 ? 14.539 -16.891 -39 1 70.19 200 THR B CA 1
ATOM 6640 C C . THR B 1 200 ? 15.297 -15.586 -38.75 1 70.19 200 THR B C 1
ATOM 6642 O O . THR B 1 200 ? 15.18 -14.633 -39.531 1 70.19 200 THR B O 1
ATOM 6645 N N . LEU B 1 201 ? 15.977 -15.539 -37.688 1 68.81 201 LEU B N 1
ATOM 6646 C CA . LEU B 1 201 ? 16.766 -14.352 -37.375 1 68.81 201 LEU B CA 1
ATOM 6647 C C . LEU B 1 201 ? 17.828 -14.109 -38.438 1 68.81 201 LEU B C 1
ATOM 6649 O O . LEU B 1 201 ? 18.172 -12.961 -38.719 1 68.81 201 LEU B O 1
ATOM 6653 N N . ASN B 1 202 ? 18.25 -15.133 -39 1 63.69 202 ASN B N 1
ATOM 6654 C CA . ASN B 1 202 ? 19.297 -15.039 -40.031 1 63.69 202 ASN B CA 1
ATOM 6655 C C . ASN B 1 202 ? 18.719 -14.602 -41.375 1 63.69 202 ASN B C 1
ATOM 6657 O O . ASN B 1 202 ? 19.422 -14.039 -42.219 1 63.69 202 ASN B O 1
ATOM 6661 N N . MET B 1 203 ? 17.531 -14.906 -41.688 1 58.91 203 MET B N 1
ATOM 6662 C CA . MET B 1 203 ? 16.922 -14.648 -43 1 58.91 203 MET B CA 1
ATOM 6663 C C . MET B 1 203 ? 16.312 -13.25 -43.031 1 58.91 203 MET B C 1
ATOM 6665 O O . MET B 1 203 ? 16.188 -12.656 -44.125 1 58.91 203 MET B O 1
ATOM 6669 N N . GLU B 1 204 ? 15.57 -12.805 -42.125 1 53.16 204 GLU B N 1
ATOM 6670 C CA . GLU B 1 204 ? 14.672 -11.656 -42.219 1 53.16 204 GLU B CA 1
ATOM 6671 C C . GLU B 1 204 ? 15.438 -10.344 -42.125 1 53.16 204 GLU B C 1
ATOM 6673 O O . GLU B 1 204 ? 16.234 -10.148 -41.219 1 53.16 204 GLU B O 1
ATOM 6678 N N . GLU B 1 205 ? 15.742 -9.711 -43.344 1 50.25 205 GLU B N 1
ATOM 6679 C CA . GLU B 1 205 ? 16.031 -8.281 -43.375 1 50.25 205 GLU B CA 1
ATOM 6680 C C . GLU B 1 205 ? 14.906 -7.469 -42.75 1 50.25 205 GLU B C 1
ATOM 6682 O O . GLU B 1 205 ? 14.242 -6.684 -43.406 1 50.25 205 GLU B O 1
ATOM 6687 N N . LYS B 1 206 ? 14.008 -8.117 -42.25 1 43.09 206 LYS B N 1
ATOM 6688 C CA . LYS B 1 206 ? 12.625 -7.66 -42.25 1 43.09 206 LYS B CA 1
ATOM 6689 C C . LYS B 1 206 ? 12.5 -6.285 -41.594 1 43.09 206 LYS B C 1
ATOM 6691 O O . LYS B 1 206 ? 13.266 -5.953 -40.688 1 43.09 206 LYS B O 1
ATOM 6696 N N . LYS B 1 207 ? 11.742 -5.523 -42.188 1 47.28 207 LYS B N 1
ATOM 6697 C CA . LYS B 1 207 ? 10.984 -4.301 -41.938 1 47.28 207 LYS B CA 1
ATOM 6698 C C . LYS B 1 207 ? 10.297 -4.355 -40.562 1 47.28 207 LYS B C 1
ATOM 6700 O O . LYS B 1 207 ? 9.477 -5.246 -40.344 1 47.28 207 LYS B O 1
ATOM 6705 N N . ASP B 1 208 ? 10.891 -4.141 -39.531 1 48.62 208 ASP B N 1
ATOM 6706 C CA . ASP B 1 208 ? 10.305 -3.934 -38.219 1 48.62 208 ASP B CA 1
ATOM 6707 C C . ASP B 1 208 ? 8.914 -3.311 -38.312 1 48.62 208 ASP B C 1
ATOM 6709 O O . ASP B 1 208 ? 8.781 -2.086 -38.344 1 48.62 208 ASP B O 1
ATOM 6713 N N . ASP B 1 209 ? 8.156 -3.822 -39.188 1 47.03 209 ASP B N 1
ATOM 6714 C CA . ASP B 1 209 ? 6.828 -3.219 -39.281 1 47.03 209 ASP B CA 1
ATOM 6715 C C . ASP B 1 209 ? 6.117 -3.254 -37.938 1 47.03 209 ASP B C 1
ATOM 6717 O O . ASP B 1 209 ? 5 -2.75 -37.812 1 47.03 209 ASP B O 1
ATOM 6721 N N . ASP B 1 210 ? 6.719 -4.004 -37.062 1 54.5 210 ASP B N 1
ATOM 6722 C CA . ASP B 1 210 ? 5.949 -4.031 -35.812 1 54.5 210 ASP B CA 1
ATOM 6723 C C . ASP B 1 210 ? 6.277 -2.824 -34.938 1 54.5 210 ASP B C 1
ATOM 6725 O O . ASP B 1 210 ? 7.402 -2.318 -34.969 1 54.5 210 ASP B O 1
ATOM 6729 N N . LYS B 1 211 ? 5.312 -2.254 -34.625 1 65.88 211 LYS B N 1
ATOM 6730 C CA . LYS B 1 211 ? 5.285 -1.062 -33.781 1 65.88 211 LYS B CA 1
ATOM 6731 C C . LYS B 1 211 ? 6.152 -1.247 -32.531 1 65.88 211 LYS B C 1
ATOM 6733 O O . LYS B 1 211 ? 6.488 -0.275 -31.859 1 65.88 211 LYS B O 1
ATOM 6738 N N . ILE B 1 212 ? 6.613 -2.715 -32.375 1 77.94 212 ILE B N 1
ATOM 6739 C CA . ILE B 1 212 ? 7.441 -2.916 -31.203 1 77.94 212 ILE B CA 1
ATOM 6740 C C . ILE B 1 212 ? 8.875 -3.246 -31.625 1 77.94 212 ILE B C 1
ATOM 6742 O O . ILE B 1 212 ? 9.102 -4.184 -32.406 1 77.94 212 ILE B O 1
ATOM 6746 N N . PRO B 1 213 ? 9.836 -2.504 -31.203 1 81.12 213 PRO B N 1
ATOM 6747 C CA . PRO B 1 213 ? 11.227 -2.676 -31.625 1 81.12 213 PRO B CA 1
ATOM 6748 C C . PRO B 1 213 ? 11.82 -4.008 -31.156 1 81.12 213 PRO B C 1
ATOM 6750 O O . PRO B 1 213 ? 11.469 -4.508 -30.094 1 81.12 213 PRO B O 1
ATOM 6753 N N . PHE B 1 214 ? 12.633 -4.656 -31.984 1 83.19 214 PHE B N 1
ATOM 6754 C CA . PHE B 1 214 ? 13.43 -5.836 -31.656 1 83.19 214 PHE B CA 1
ATOM 6755 C C . PHE B 1 214 ? 14.773 -5.434 -31.062 1 83.19 214 PHE B C 1
ATOM 6757 O O . PHE B 1 214 ? 15.625 -4.879 -31.75 1 83.19 214 PHE B O 1
ATOM 6764 N N . LEU B 1 215 ? 15.078 -5.801 -29.781 1 87.31 215 LEU B N 1
ATOM 6765 C CA . LEU B 1 215 ? 16.203 -5.227 -29.062 1 87.31 215 LEU B CA 1
ATOM 6766 C C . LEU B 1 215 ? 17.25 -6.293 -28.734 1 87.31 215 LEU B C 1
ATOM 6768 O O . LEU B 1 215 ? 18.281 -5.992 -28.141 1 87.31 215 LEU B O 1
ATOM 6772 N N . LEU B 1 216 ? 17.062 -7.477 -29.188 1 91.81 216 LEU B N 1
ATOM 6773 C CA . LEU B 1 216 ? 17.922 -8.602 -28.828 1 91.81 216 LEU B CA 1
ATOM 6774 C C . LEU B 1 216 ? 19.328 -8.406 -29.375 1 91.81 216 LEU B C 1
ATOM 6776 O O . LEU B 1 216 ? 19.5 -8.188 -30.578 1 91.81 216 LEU B O 1
ATOM 6780 N N . GLU B 1 217 ? 20.297 -8.539 -28.484 1 91.81 217 GLU B N 1
ATOM 6781 C CA . GLU B 1 217 ? 21.688 -8.352 -28.875 1 91.81 217 GLU B CA 1
ATOM 6782 C C . GLU B 1 217 ? 22.5 -9.625 -28.656 1 91.81 217 GLU B C 1
ATOM 6784 O O . GLU B 1 217 ? 23.516 -9.836 -29.312 1 91.81 217 GLU B O 1
ATOM 6789 N N . ASN B 1 218 ? 22.047 -10.469 -27.75 1 93.25 218 ASN B N 1
ATOM 6790 C CA . ASN B 1 218 ? 22.828 -11.641 -27.359 1 93.25 218 ASN B CA 1
ATOM 6791 C C . ASN B 1 218 ? 21.938 -12.875 -27.219 1 93.25 218 ASN B C 1
ATOM 6793 O O . ASN B 1 218 ? 20.812 -12.789 -26.734 1 93.25 218 ASN B O 1
ATOM 6797 N N . ILE B 1 219 ? 22.469 -13.945 -27.688 1 92.44 219 ILE B N 1
ATOM 6798 C CA . ILE B 1 219 ? 21.875 -15.258 -27.422 1 92.44 219 ILE B CA 1
ATOM 6799 C C . ILE B 1 219 ? 22.891 -16.141 -26.688 1 92.44 219 ILE B C 1
ATOM 6801 O O . ILE B 1 219 ? 24.047 -16.234 -27.094 1 92.44 219 ILE B O 1
ATOM 6805 N N . VAL B 1 220 ? 22.469 -16.703 -25.594 1 94.19 220 VAL B N 1
ATOM 6806 C CA . VAL B 1 220 ? 23.328 -17.578 -24.828 1 94.19 220 VAL B CA 1
ATOM 6807 C C . VAL B 1 220 ? 22.75 -19 -24.828 1 94.19 220 VAL B C 1
ATOM 6809 O O . VAL B 1 220 ? 21.656 -19.234 -24.328 1 94.19 220 VAL B O 1
ATOM 6812 N N . THR B 1 221 ? 23.5 -19.938 -25.359 1 92.31 221 THR B N 1
ATOM 6813 C CA . THR B 1 221 ? 23.062 -21.328 -25.359 1 92.31 221 THR B CA 1
ATOM 6814 C C . THR B 1 221 ? 23.359 -22 -24.016 1 92.31 221 THR B C 1
ATOM 6816 O O . THR B 1 221 ? 24.5 -21.969 -23.547 1 92.31 221 THR B O 1
ATOM 6819 N N . MET B 1 222 ? 22.359 -22.562 -23.391 1 93.44 222 MET B N 1
ATOM 6820 C CA . MET B 1 222 ? 22.469 -23.109 -22.031 1 93.44 222 MET B CA 1
ATOM 6821 C C . MET B 1 222 ? 23.156 -24.484 -22.062 1 93.44 222 MET B C 1
ATOM 6823 O O . MET B 1 222 ? 23.906 -24.812 -21.141 1 93.44 222 MET B O 1
ATOM 6827 N N . ASP B 1 223 ? 22.797 -25.266 -22.969 1 87.25 223 ASP B N 1
ATOM 6828 C CA . ASP B 1 223 ? 23.391 -26.578 -23.172 1 87.25 223 ASP B CA 1
ATOM 6829 C C . ASP B 1 223 ? 23.328 -27 -24.641 1 87.25 223 ASP B C 1
ATOM 6831 O O . ASP B 1 223 ? 22.828 -26.25 -25.484 1 87.25 223 ASP B O 1
ATOM 6835 N N . GLY B 1 224 ? 23.938 -28.094 -24.859 1 81.12 224 GLY B N 1
ATOM 6836 C CA . GLY B 1 224 ? 24 -28.516 -26.25 1 81.12 224 GLY B CA 1
ATOM 6837 C C . GLY B 1 224 ? 25.047 -27.781 -27.062 1 81.12 224 GLY B C 1
ATOM 6838 O O . GLY B 1 224 ? 25.734 -26.906 -26.547 1 81.12 224 GLY B O 1
ATOM 6839 N N . ASP B 1 225 ? 25.188 -28.156 -28.328 1 74.94 225 ASP B N 1
ATOM 6840 C CA . ASP B 1 225 ? 26.172 -27.516 -29.188 1 74.94 225 ASP B CA 1
ATOM 6841 C C . ASP B 1 225 ? 25.672 -26.172 -29.688 1 74.94 225 ASP B C 1
ATOM 6843 O O . ASP B 1 225 ? 24.453 -25.938 -29.781 1 74.94 225 ASP B O 1
ATOM 6847 N N . THR B 1 226 ? 26.672 -25.219 -29.672 1 67.81 226 THR B N 1
ATOM 6848 C CA . THR B 1 226 ? 26.328 -23.922 -30.234 1 67.81 226 THR B CA 1
ATOM 6849 C C . THR B 1 226 ? 25.844 -24.062 -31.672 1 67.81 226 THR B C 1
ATOM 6851 O O . THR B 1 226 ? 26.125 -25.062 -32.312 1 67.81 226 THR B O 1
ATOM 6854 N N . PHE B 1 227 ? 24.938 -23.266 -31.906 1 63.41 227 PHE B N 1
ATOM 6855 C CA . PHE B 1 227 ? 24.406 -23.297 -33.281 1 63.41 227 PHE B CA 1
ATOM 6856 C C . PHE B 1 227 ? 25.516 -23.031 -34.281 1 63.41 227 PHE B C 1
ATOM 6858 O O . PHE B 1 227 ? 25.234 -22.75 -35.469 1 63.41 227 PHE B O 1
ATOM 6865 N N . ASN B 1 228 ? 26.875 -23.078 -33.906 1 54.03 228 ASN B N 1
ATOM 6866 C CA . ASN B 1 228 ? 28 -22.781 -34.812 1 54.03 228 ASN B CA 1
ATOM 6867 C C . ASN B 1 228 ? 27.828 -23.484 -36.156 1 54.03 228 ASN B C 1
ATOM 6869 O O . ASN B 1 228 ? 28.344 -23.016 -37.156 1 54.03 228 ASN B O 1
ATOM 6873 N N . ASP B 1 229 ? 27.641 -24.797 -36.062 1 46.75 229 ASP B N 1
ATOM 6874 C CA . ASP B 1 229 ? 27.609 -25.297 -37.438 1 46.75 229 ASP B CA 1
ATOM 6875 C C . ASP B 1 229 ? 26.641 -24.484 -38.281 1 46.75 229 ASP B C 1
ATOM 6877 O O . ASP B 1 229 ? 26.391 -24.828 -39.469 1 46.75 229 ASP B O 1
ATOM 6881 N N . LEU B 1 230 ? 25.891 -23.922 -37.594 1 44.34 230 LEU B N 1
ATOM 6882 C CA . LEU B 1 230 ? 25.328 -22.828 -38.375 1 44.34 230 LEU B CA 1
ATOM 6883 C C . LEU B 1 230 ? 26.391 -21.797 -38.719 1 44.34 230 LEU B C 1
ATOM 6885 O O . LEU B 1 230 ? 26.594 -20.828 -37.969 1 44.34 230 LEU B O 1
ATOM 6889 N N . ASN B 1 231 ? 27.719 -22.062 -38.562 1 37.47 231 ASN B N 1
ATOM 6890 C CA . ASN B 1 231 ? 29 -21.5 -38.969 1 37.47 231 ASN B CA 1
ATOM 6891 C C . ASN B 1 231 ? 28.797 -20.375 -40 1 37.47 231 ASN B C 1
ATOM 6893 O O . ASN B 1 231 ? 29.656 -19.5 -40.125 1 37.47 231 ASN B O 1
ATOM 6897 N N . SER B 1 232 ? 28.562 -20.906 -41.344 1 37.06 232 SER B N 1
ATOM 6898 C CA . SER B 1 232 ? 28.938 -20.062 -42.469 1 37.06 232 SER B CA 1
ATOM 6899 C C . SER B 1 232 ? 28.531 -18.609 -42.25 1 37.06 232 SER B C 1
ATOM 6901 O O . SER B 1 232 ? 27.906 -18.297 -41.219 1 37.06 232 SER B O 1
ATOM 6903 N N . SER B 1 233 ? 28.141 -17.906 -43.375 1 35.72 233 SER B N 1
ATOM 6904 C CA . SER B 1 233 ? 27.75 -16.562 -43.781 1 35.72 233 SER B CA 1
ATOM 6905 C C . SER B 1 233 ? 26.594 -16.031 -42.938 1 35.72 233 SER B C 1
ATOM 6907 O O . SER B 1 233 ? 25.734 -15.297 -43.438 1 35.72 233 SER B O 1
ATOM 6909 N N . VAL B 1 234 ? 26.25 -16.656 -41.812 1 40.75 234 VAL B N 1
ATOM 6910 C CA . VAL B 1 234 ? 25 -16.109 -41.312 1 40.75 234 VAL B CA 1
ATOM 6911 C C . VAL B 1 234 ? 25.234 -14.711 -40.719 1 40.75 234 VAL B C 1
ATOM 6913 O O . VAL B 1 234 ? 25.812 -14.578 -39.656 1 40.75 234 VAL B O 1
ATOM 6916 N N . LYS B 1 235 ? 25.844 -13.969 -41.281 1 42.44 235 LYS B N 1
ATOM 6917 C CA . LYS B 1 235 ? 25.672 -12.523 -41.188 1 42.44 235 LYS B CA 1
ATOM 6918 C C . LYS B 1 235 ? 24.25 -12.172 -40.75 1 42.44 235 LYS B C 1
ATOM 6920 O O . LYS B 1 235 ? 23.328 -12.172 -41.594 1 42.44 235 LYS B O 1
ATOM 6925 N N . ASN B 1 236 ? 23.875 -12.719 -39.344 1 51.88 236 ASN B N 1
ATOM 6926 C CA . ASN B 1 236 ? 22.531 -12.234 -39.094 1 51.88 236 ASN B CA 1
ATOM 6927 C C . ASN B 1 236 ? 22.422 -10.727 -39.281 1 51.88 236 ASN B C 1
ATOM 6929 O O . ASN B 1 236 ? 23.406 -10 -39.094 1 51.88 236 ASN B O 1
ATOM 6933 N N . ASN B 1 237 ? 21.688 -10.406 -40.094 1 55.91 237 ASN B N 1
ATOM 6934 C CA . ASN B 1 237 ? 21.453 -9.016 -40.469 1 55.91 237 ASN B CA 1
ATOM 6935 C C . ASN B 1 237 ? 21.266 -8.117 -39.25 1 55.91 237 ASN B C 1
ATOM 6937 O O . ASN B 1 237 ? 21.344 -6.895 -39.344 1 55.91 237 ASN B O 1
ATOM 6941 N N . ARG B 1 238 ? 21.172 -8.859 -37.906 1 64.38 238 ARG B N 1
ATOM 6942 C CA . ARG B 1 238 ? 20.844 -7.984 -36.781 1 64.38 238 ARG B CA 1
ATOM 6943 C C . ARG B 1 238 ? 22.016 -7.875 -35.812 1 64.38 238 ARG B C 1
ATOM 6945 O O . ARG B 1 238 ? 21.891 -7.266 -34.75 1 64.38 238 ARG B O 1
ATOM 6952 N N . ASN B 1 239 ? 23.203 -8.344 -36.156 1 78.69 239 ASN B N 1
ATOM 6953 C CA . ASN B 1 239 ? 24.391 -8.227 -35.312 1 78.69 239 ASN B CA 1
ATOM 6954 C C . ASN B 1 239 ? 24.172 -8.844 -33.938 1 78.69 239 ASN B C 1
ATOM 6956 O O . ASN B 1 239 ? 24.453 -8.227 -32.906 1 78.69 239 ASN B O 1
ATOM 6960 N N . ILE B 1 240 ? 23.547 -10.031 -33.812 1 87.06 240 ILE B N 1
ATOM 6961 C CA . ILE B 1 240 ? 23.297 -10.734 -32.562 1 87.06 240 ILE B CA 1
ATOM 6962 C C . ILE B 1 240 ? 24.5 -11.617 -32.219 1 87.06 240 ILE B C 1
ATOM 6964 O O . ILE B 1 240 ? 24.938 -12.43 -33.031 1 87.06 240 ILE B O 1
ATOM 6968 N N . ARG B 1 241 ? 25.109 -11.5 -31.078 1 88.12 241 ARG B N 1
ATOM 6969 C CA . ARG B 1 241 ? 26.203 -12.328 -30.594 1 88.12 241 ARG B CA 1
ATOM 6970 C C . ARG B 1 241 ? 25.672 -13.617 -29.969 1 88.12 241 ARG B C 1
ATOM 6972 O O . ARG B 1 241 ? 24.703 -13.602 -29.203 1 88.12 241 ARG B O 1
ATOM 6979 N N . VAL B 1 242 ? 26.234 -14.734 -30.281 1 88.12 242 VAL B N 1
ATOM 6980 C CA . VAL B 1 242 ? 25.859 -16.016 -29.703 1 88.12 242 VAL B CA 1
ATOM 6981 C C . VAL B 1 242 ? 26.969 -16.5 -28.766 1 88.12 242 VAL B C 1
ATOM 6983 O O . VAL B 1 242 ? 28.125 -16.609 -29.172 1 88.12 242 VAL B O 1
ATOM 6986 N N . LEU B 1 243 ? 26.609 -16.797 -27.547 1 90.75 243 LEU B N 1
ATOM 6987 C CA . LEU B 1 243 ? 27.547 -17.219 -26.516 1 90.75 243 LEU B CA 1
ATOM 6988 C C . LEU B 1 243 ? 27.109 -18.531 -25.875 1 90.75 243 LEU B C 1
ATOM 6990 O O . LEU B 1 243 ? 25.969 -18.953 -26.047 1 90.75 243 LEU B O 1
ATOM 6994 N N . GLU B 1 244 ? 28.109 -19.141 -25.172 1 92.31 244 GLU B N 1
ATOM 6995 C CA . GLU B 1 244 ? 27.828 -20.391 -24.469 1 92.31 244 GLU B CA 1
ATOM 6996 C C . GLU B 1 244 ? 27.844 -20.188 -22.953 1 92.31 244 GLU B C 1
ATOM 6998 O O . GLU B 1 244 ? 28.797 -19.609 -22.406 1 92.31 244 GLU B O 1
ATOM 7003 N N . LEU B 1 245 ? 26.812 -20.719 -22.312 1 94.94 245 LEU B N 1
ATOM 7004 C CA . LEU B 1 245 ? 26.672 -20.547 -20.875 1 94.94 245 LEU B CA 1
ATOM 7005 C C . LEU B 1 245 ? 27.859 -21.125 -20.125 1 94.94 245 LEU B C 1
ATOM 7007 O O . LEU B 1 245 ? 28.328 -20.547 -19.156 1 94.94 245 LEU B O 1
ATOM 7011 N N . GLU B 1 246 ? 28.359 -22.25 -20.594 1 91.88 246 GLU B N 1
ATOM 7012 C CA . GLU B 1 246 ? 29.484 -22.922 -19.938 1 91.88 246 GLU B CA 1
ATOM 7013 C C . GLU B 1 246 ? 30.719 -22.031 -19.906 1 91.88 246 GLU B C 1
ATOM 7015 O O . GLU B 1 246 ? 31.453 -22.016 -18.922 1 91.88 246 GLU B O 1
ATOM 7020 N N . LYS B 1 247 ? 30.969 -21.344 -20.953 1 91.19 247 LYS B N 1
ATOM 7021 C CA . LYS B 1 247 ? 32.125 -20.438 -21.016 1 91.19 247 LYS B CA 1
ATOM 7022 C C . LYS B 1 247 ? 31.938 -19.25 -20.094 1 91.19 247 LYS B C 1
ATOM 7024 O O . LYS B 1 247 ? 32.906 -18.766 -19.5 1 91.19 247 LYS B O 1
ATOM 7029 N N . LEU B 1 248 ? 30.719 -18.797 -20.047 1 93.62 248 LEU B N 1
ATOM 7030 C CA . LEU B 1 248 ? 30.422 -17.656 -19.188 1 93.62 248 LEU B CA 1
ATOM 7031 C C . LEU B 1 248 ? 30.609 -18.031 -17.719 1 93.62 248 LEU B C 1
ATOM 7033 O O . LEU B 1 248 ? 31.094 -17.219 -16.922 1 93.62 248 LEU B O 1
ATOM 7037 N N . LYS B 1 249 ? 30.281 -19.203 -17.344 1 92.94 249 LYS B N 1
ATOM 7038 C CA . LYS B 1 249 ? 30.344 -19.672 -15.961 1 92.94 249 LYS B CA 1
ATOM 7039 C C . LYS B 1 249 ? 31.781 -19.906 -15.516 1 92.94 249 LYS B C 1
ATOM 7041 O O . LYS B 1 249 ? 32.062 -20.047 -14.32 1 92.94 249 LYS B O 1
ATOM 7046 N N . GLN B 1 250 ? 32.719 -19.891 -16.438 1 89.62 250 GLN B N 1
ATOM 7047 C CA . GLN B 1 250 ? 34.125 -20.156 -16.125 1 89.62 250 GLN B CA 1
ATOM 7048 C C . GLN B 1 250 ? 34.875 -18.875 -15.805 1 89.62 250 GLN B C 1
ATOM 7050 O O . GLN B 1 250 ? 36.031 -18.906 -15.359 1 89.62 250 GLN B O 1
ATOM 7055 N N . GLN B 1 251 ? 34.125 -17.875 -16.016 1 83.81 251 GLN B N 1
ATOM 7056 C CA . GLN B 1 251 ? 34.812 -16.609 -15.711 1 83.81 251 GLN B CA 1
ATOM 7057 C C . GLN B 1 251 ? 35.125 -16.484 -14.227 1 83.81 251 GLN B C 1
ATOM 7059 O O . GLN B 1 251 ? 34.375 -16.969 -13.383 1 83.81 251 GLN B O 1
ATOM 7064 N N . THR B 1 252 ? 36.344 -15.961 -13.883 1 80.44 252 THR B N 1
ATOM 7065 C CA . THR B 1 252 ? 36.812 -15.844 -12.5 1 80.44 252 THR B CA 1
ATOM 7066 C C . THR B 1 252 ? 36.719 -14.398 -12.016 1 80.44 252 THR B C 1
ATOM 7068 O O . THR B 1 252 ? 36.562 -13.477 -12.82 1 80.44 252 THR B O 1
ATOM 7071 N N . GLY B 1 253 ? 36.719 -14.203 -10.703 1 78.69 253 GLY B N 1
ATOM 7072 C CA . GLY B 1 253 ? 36.688 -12.891 -10.078 1 78.69 253 GLY B CA 1
ATOM 7073 C C . GLY B 1 253 ? 35.406 -12.664 -9.289 1 78.69 253 GLY B C 1
ATOM 7074 O O . GLY B 1 253 ? 34.469 -13.492 -9.328 1 78.69 253 GLY B O 1
ATOM 7075 N N . GLU B 1 254 ? 35.469 -11.586 -8.555 1 84.44 254 GLU B N 1
ATOM 7076 C CA . GLU B 1 254 ? 34.344 -11.266 -7.695 1 84.44 254 GLU B CA 1
ATOM 7077 C C . GLU B 1 254 ? 33.469 -10.172 -8.32 1 84.44 254 GLU B C 1
ATOM 7079 O O . GLU B 1 254 ? 33.969 -9.289 -9.016 1 84.44 254 GLU B O 1
ATOM 7084 N N . LEU B 1 255 ? 32.219 -10.391 -8.273 1 89.06 255 LEU B N 1
ATOM 7085 C CA . LEU B 1 255 ? 31.297 -9.344 -8.672 1 89.06 255 LEU B CA 1
ATOM 7086 C C . LEU B 1 255 ? 31.453 -8.109 -7.793 1 89.06 255 LEU B C 1
ATOM 7088 O O . LEU B 1 255 ? 31.438 -8.211 -6.562 1 89.06 255 LEU B O 1
ATOM 7092 N N . ASP B 1 256 ? 31.656 -6.961 -8.398 1 89.75 256 ASP B N 1
ATOM 7093 C CA . ASP B 1 256 ? 31.828 -5.707 -7.672 1 89.75 256 ASP B CA 1
ATOM 7094 C C . ASP B 1 256 ? 30.562 -5.34 -6.906 1 89.75 256 ASP B C 1
ATOM 7096 O O . ASP B 1 256 ? 29.469 -5.266 -7.488 1 89.75 256 ASP B O 1
ATOM 7100 N N . SER B 1 257 ? 30.719 -5.102 -5.668 1 89.44 257 SER B N 1
ATOM 7101 C CA . SER B 1 257 ? 29.578 -4.754 -4.816 1 89.44 257 SER B CA 1
ATOM 7102 C C . SER B 1 257 ? 28.922 -3.461 -5.277 1 89.44 257 SER B C 1
ATOM 7104 O O . SER B 1 257 ? 27.75 -3.221 -4.988 1 89.44 257 SER B O 1
ATOM 7106 N N . SER B 1 258 ? 29.656 -2.627 -5.969 1 90 258 SER B N 1
ATOM 7107 C CA . SER B 1 258 ? 29.078 -1.381 -6.477 1 90 258 SER B CA 1
ATOM 7108 C C . SER B 1 258 ? 27.953 -1.65 -7.469 1 90 258 SER B C 1
ATOM 7110 O O . SER B 1 258 ? 27.047 -0.832 -7.625 1 90 258 SER B O 1
ATOM 7112 N N . ILE B 1 259 ? 28.078 -2.83 -8.094 1 92.5 259 ILE B N 1
ATOM 7113 C CA . ILE B 1 259 ? 27.062 -3.209 -9.07 1 92.5 259 ILE B CA 1
ATOM 7114 C C . ILE B 1 259 ? 25.812 -3.686 -8.352 1 92.5 259 ILE B C 1
ATOM 7116 O O . ILE B 1 259 ? 24.703 -3.238 -8.664 1 92.5 259 ILE B O 1
ATOM 7120 N N . THR B 1 260 ? 25.984 -4.52 -7.348 1 93.5 260 THR B N 1
ATOM 7121 C CA . THR B 1 260 ? 24.844 -5.105 -6.645 1 93.5 260 THR B CA 1
ATOM 7122 C C . THR B 1 260 ? 24.156 -4.059 -5.77 1 93.5 260 THR B C 1
ATOM 7124 O O . THR B 1 260 ? 22.938 -4.117 -5.566 1 93.5 260 THR B O 1
ATOM 7127 N N . ASN B 1 261 ? 24.859 -3.082 -5.34 1 90.12 261 ASN B N 1
ATOM 7128 C CA . ASN B 1 261 ? 24.328 -2.053 -4.449 1 90.12 261 ASN B CA 1
ATOM 7129 C C . ASN B 1 261 ? 23.422 -1.08 -5.195 1 90.12 261 ASN B C 1
ATOM 7131 O O . ASN B 1 261 ? 22.656 -0.339 -4.574 1 90.12 261 ASN B O 1
ATOM 7135 N N . LEU B 1 262 ? 23.531 -1.103 -6.488 1 92.25 262 LEU B N 1
ATOM 7136 C CA . LEU B 1 262 ? 22.719 -0.197 -7.289 1 92.25 262 LEU B CA 1
ATOM 7137 C C . LEU B 1 262 ? 21.281 -0.71 -7.402 1 92.25 262 LEU B C 1
ATOM 7139 O O . LEU B 1 262 ? 20.375 0.042 -7.762 1 92.25 262 LEU B O 1
ATOM 7143 N N . VAL B 1 263 ? 21.125 -1.979 -7.172 1 96.19 263 VAL B N 1
ATOM 7144 C CA . VAL B 1 263 ? 19.797 -2.594 -7.316 1 96.19 263 VAL B CA 1
ATOM 7145 C C . VAL B 1 263 ? 18.906 -2.188 -6.148 1 96.19 263 VAL B C 1
ATOM 7147 O O . VAL B 1 263 ? 19.328 -2.24 -4.988 1 96.19 263 VAL B O 1
ATOM 7150 N N . LEU B 1 264 ? 17.641 -1.753 -6.422 1 95.31 264 LEU B N 1
ATOM 7151 C CA . LEU B 1 264 ? 16.703 -1.312 -5.398 1 95.31 264 LEU B CA 1
ATOM 7152 C C . LEU B 1 264 ? 15.547 -2.297 -5.258 1 95.31 264 LEU B C 1
ATOM 7154 O O . LEU B 1 264 ? 15.164 -2.951 -6.23 1 95.31 264 LEU B O 1
ATOM 7158 N N . PRO B 1 265 ? 14.953 -2.387 -4.066 1 97.12 265 PRO B N 1
ATOM 7159 C CA . PRO B 1 265 ? 13.867 -3.338 -3.846 1 97.12 265 PRO B CA 1
ATOM 7160 C C . PRO B 1 265 ? 12.68 -3.104 -4.777 1 97.12 265 PRO B C 1
ATOM 7162 O O . PRO B 1 265 ? 12 -4.055 -5.172 1 97.12 265 PRO B O 1
ATOM 7165 N N . ASP B 1 266 ? 12.438 -1.886 -5.152 1 97.31 266 ASP B N 1
ATOM 7166 C CA . ASP B 1 266 ? 11.266 -1.586 -5.973 1 97.31 266 ASP B CA 1
ATOM 7167 C C . ASP B 1 266 ? 11.586 -1.742 -7.457 1 97.31 266 ASP B C 1
ATOM 7169 O O . ASP B 1 266 ? 10.711 -1.572 -8.305 1 97.31 266 ASP B O 1
ATOM 7173 N N . ASP B 1 267 ? 12.82 -2.1 -7.844 1 97.62 267 ASP B N 1
ATOM 7174 C CA . ASP B 1 267 ? 13.164 -2.379 -9.234 1 97.62 267 ASP B CA 1
ATOM 7175 C C . ASP B 1 267 ? 12.398 -3.588 -9.758 1 97.62 267 ASP B C 1
ATOM 7177 O O . ASP B 1 267 ? 12.133 -4.535 -9.016 1 97.62 267 ASP B O 1
ATOM 7181 N N . PRO B 1 268 ? 12.031 -3.541 -11.086 1 98.25 268 PRO B N 1
ATOM 7182 C CA . PRO B 1 268 ? 11.484 -4.758 -11.695 1 98.25 268 PRO B CA 1
ATOM 7183 C C . PRO B 1 268 ? 12.445 -5.941 -11.602 1 98.25 268 PRO B C 1
ATOM 7185 O O . PRO B 1 268 ? 13.648 -5.789 -11.836 1 98.25 268 PRO B O 1
ATOM 7188 N N . ALA B 1 269 ? 11.922 -7.086 -11.156 1 98.56 269 ALA B N 1
ATOM 7189 C CA . ALA B 1 269 ? 12.734 -8.289 -11.031 1 98.56 269 ALA B CA 1
ATOM 7190 C C . ALA B 1 269 ? 12.383 -9.305 -12.117 1 98.56 269 ALA B C 1
ATOM 7192 O O . ALA B 1 269 ? 13.273 -9.922 -12.711 1 98.56 269 ALA B O 1
ATOM 7193 N N . VAL B 1 270 ? 11.078 -9.445 -12.336 1 98.5 270 VAL B N 1
ATOM 7194 C CA . VAL B 1 270 ? 10.648 -10.516 -13.242 1 98.5 270 VAL B CA 1
ATOM 7195 C C . VAL B 1 270 ? 9.453 -10.039 -14.062 1 98.5 270 VAL B C 1
ATOM 7197 O O . VAL B 1 270 ? 8.586 -9.32 -13.562 1 98.5 270 VAL B O 1
ATOM 7200 N N . ILE B 1 271 ? 9.445 -10.391 -15.328 1 98.25 271 ILE B N 1
ATOM 7201 C CA . ILE B 1 271 ? 8.289 -10.289 -16.219 1 98.25 271 ILE B CA 1
ATOM 7202 C C . ILE B 1 271 ? 7.773 -11.68 -16.562 1 98.25 271 ILE B C 1
ATOM 7204 O O . ILE B 1 271 ? 8.523 -12.516 -17.078 1 98.25 271 ILE B O 1
ATOM 7208 N N . MET B 1 272 ? 6.562 -11.977 -16.25 1 96.94 272 MET B N 1
ATOM 7209 C CA . MET B 1 272 ? 5.949 -13.266 -16.547 1 96.94 272 MET B CA 1
ATOM 7210 C C . MET B 1 272 ? 4.684 -13.078 -17.375 1 96.94 272 MET B C 1
ATOM 7212 O O . MET B 1 272 ? 3.742 -12.414 -16.938 1 96.94 272 MET B O 1
ATOM 7216 N N . PHE B 1 273 ? 4.645 -13.727 -18.531 1 91.81 273 PHE B N 1
ATOM 7217 C CA . PHE B 1 273 ? 3.496 -13.594 -19.422 1 91.81 273 PHE B CA 1
ATOM 7218 C C . PHE B 1 273 ? 2.33 -14.445 -18.922 1 91.81 273 PHE B C 1
ATOM 7220 O O . PHE B 1 273 ? 2.51 -15.609 -18.562 1 91.81 273 PHE B O 1
ATOM 7227 N N . THR B 1 274 ? 1.16 -13.773 -18.781 1 85.19 274 THR B N 1
ATOM 7228 C CA . THR B 1 274 ? -0.049 -14.453 -18.328 1 85.19 274 THR B CA 1
ATOM 7229 C C . THR B 1 274 ? -1.069 -14.555 -19.453 1 85.19 274 THR B C 1
ATOM 7231 O O . THR B 1 274 ? -1.155 -13.664 -20.312 1 85.19 274 THR B O 1
ATOM 7234 N N . SER B 1 275 ? -1.6 -15.773 -19.719 1 66.88 275 SER B N 1
ATOM 7235 C CA . SER B 1 275 ? -2.516 -16.031 -20.828 1 66.88 275 SER B CA 1
ATOM 7236 C C . SER B 1 275 ? -3.896 -15.453 -20.547 1 66.88 275 SER B C 1
ATOM 7238 O O . SER B 1 275 ? -4.445 -15.617 -19.453 1 66.88 275 SER B O 1
ATOM 7240 N N . GLY B 1 276 ? -4.164 -14.188 -21 1 55.38 276 GLY B N 1
ATOM 7241 C CA . GLY B 1 276 ? -5.527 -13.703 -20.844 1 55.38 276 GLY B CA 1
ATOM 7242 C C . GLY B 1 276 ? -6.52 -14.422 -21.734 1 55.38 276 GLY B C 1
ATOM 7243 O O . GLY B 1 276 ? -6.129 -15.125 -22.672 1 55.38 276 GLY B O 1
ATOM 7244 N N . THR B 1 277 ? -7.805 -14.75 -21.281 1 48.16 277 THR B N 1
ATOM 7245 C CA . THR B 1 277 ? -8.875 -15.414 -22 1 48.16 277 THR B CA 1
ATOM 7246 C C . THR B 1 277 ? -9.055 -14.812 -23.391 1 48.16 277 THR B C 1
ATOM 7248 O O . THR B 1 277 ? -9.492 -15.492 -24.312 1 48.16 277 THR B O 1
ATOM 7251 N N . THR B 1 278 ? -8.906 -13.445 -23.5 1 47.59 278 THR B N 1
ATOM 7252 C CA . THR B 1 278 ? -9.438 -12.828 -24.703 1 47.59 278 THR B CA 1
ATOM 7253 C C . THR B 1 278 ? -8.312 -12.234 -25.547 1 47.59 278 THR B C 1
ATOM 7255 O O . THR B 1 278 ? -8.555 -11.703 -26.625 1 47.59 278 THR B O 1
ATOM 7258 N N . GLY B 1 279 ? -6.938 -12.742 -25.297 1 62.91 279 GLY B N 1
ATOM 7259 C CA . GLY B 1 279 ? -6.035 -11.945 -26.109 1 62.91 279 GLY B CA 1
ATOM 7260 C C . GLY B 1 279 ? -4.578 -12.32 -25.938 1 62.91 279 GLY B C 1
ATOM 7261 O O . GLY B 1 279 ? -4.266 -13.422 -25.469 1 62.91 279 GLY B O 1
ATOM 7262 N N . ARG B 1 280 ? -3.68 -11.445 -26.484 1 75.06 280 ARG B N 1
ATOM 7263 C CA . ARG B 1 280 ? -2.232 -11.602 -26.391 1 75.06 280 ARG B CA 1
ATOM 7264 C C . ARG B 1 280 ? -1.778 -11.562 -24.938 1 75.06 280 ARG B C 1
ATOM 7266 O O . ARG B 1 280 ? -2.32 -10.805 -24.125 1 75.06 280 ARG B O 1
ATOM 7273 N N . PRO B 1 281 ? -0.88 -12.531 -24.625 1 85.88 281 PRO B N 1
ATOM 7274 C CA . PRO B 1 281 ? -0.4 -12.594 -23.25 1 85.88 281 PRO B CA 1
ATOM 7275 C C . PRO B 1 281 ? 0.129 -11.25 -22.75 1 85.88 281 PRO B C 1
ATOM 7277 O O . PRO B 1 281 ? 0.704 -10.477 -23.531 1 85.88 281 PRO B O 1
ATOM 7280 N N . LYS B 1 282 ? -0.207 -10.93 -21.5 1 91.38 282 LYS B N 1
ATOM 7281 C CA . LYS B 1 282 ? 0.301 -9.734 -20.828 1 91.38 282 LYS B CA 1
ATOM 7282 C C . LYS B 1 282 ? 1.443 -10.078 -19.875 1 91.38 282 LYS B C 1
ATOM 7284 O O . LYS B 1 282 ? 1.384 -11.086 -19.172 1 91.38 282 LYS B O 1
ATOM 7289 N N . GLY B 1 283 ? 2.523 -9.289 -19.938 1 95.88 283 GLY B N 1
ATOM 7290 C CA . GLY B 1 283 ? 3.66 -9.531 -19.062 1 95.88 283 GLY B CA 1
ATOM 7291 C C . GLY B 1 283 ? 3.523 -8.867 -17.703 1 95.88 283 GLY B C 1
ATOM 7292 O O . GLY B 1 283 ? 3.812 -7.676 -17.562 1 95.88 283 GLY B O 1
ATOM 7293 N N . ALA B 1 284 ? 3.105 -9.609 -16.688 1 97.69 284 ALA B N 1
ATOM 7294 C CA . ALA B 1 284 ? 3.059 -9.078 -15.336 1 97.69 284 ALA B CA 1
ATOM 7295 C C . ALA B 1 284 ? 4.461 -8.781 -14.812 1 97.69 284 ALA B C 1
ATOM 7297 O O . ALA B 1 284 ? 5.344 -9.641 -14.859 1 97.69 284 ALA B O 1
ATOM 7298 N N . CYS B 1 285 ? 4.645 -7.59 -14.367 1 98.44 285 CYS B N 1
ATOM 7299 C CA . CYS B 1 285 ? 5.941 -7.176 -13.852 1 98.44 285 CYS B CA 1
ATOM 7300 C C . CYS B 1 285 ? 5.961 -7.203 -12.328 1 98.44 285 CYS B C 1
ATOM 7302 O O . CYS B 1 285 ? 5.16 -6.523 -11.68 1 98.44 285 CYS B O 1
ATOM 7304 N N . LEU B 1 286 ? 6.84 -8.008 -11.781 1 98.56 286 LEU B N 1
ATOM 7305 C CA . LEU B 1 286 ? 7.004 -8.125 -10.336 1 98.56 286 LEU B CA 1
ATOM 7306 C C . LEU B 1 286 ? 8.328 -7.512 -9.891 1 98.56 286 LEU B C 1
ATOM 7308 O O . LEU B 1 286 ? 9.359 -7.699 -10.547 1 98.56 286 LEU B O 1
ATOM 7312 N N . SER B 1 287 ? 8.32 -6.762 -8.781 1 98.69 287 SER B N 1
ATOM 7313 C CA . SER B 1 287 ? 9.531 -6.152 -8.234 1 98.69 287 SER B CA 1
ATOM 7314 C C . SER B 1 287 ? 10.227 -7.09 -7.254 1 98.69 287 SER B C 1
ATOM 7316 O O . SER B 1 287 ? 9.664 -8.117 -6.859 1 98.69 287 SER B O 1
ATOM 7318 N N . HIS B 1 288 ? 11.508 -6.75 -6.914 1 98.5 288 HIS B N 1
ATOM 7319 C CA . HIS B 1 288 ? 12.172 -7.465 -5.828 1 98.5 288 HIS B CA 1
ATOM 7320 C C . HIS B 1 288 ? 11.352 -7.398 -4.543 1 98.5 288 HIS B C 1
ATOM 7322 O O . HIS B 1 288 ? 11.203 -8.406 -3.846 1 98.5 288 HIS B O 1
ATOM 7328 N N . PHE B 1 289 ? 10.781 -6.203 -4.301 1 98.25 289 PHE B N 1
ATOM 7329 C CA . PHE B 1 289 ? 9.961 -5.961 -3.119 1 98.25 289 PHE B CA 1
ATOM 7330 C C . PHE B 1 289 ? 8.789 -6.938 -3.062 1 98.25 289 PHE B C 1
ATOM 7332 O O . PHE B 1 289 ? 8.523 -7.535 -2.018 1 98.25 289 PHE B O 1
ATOM 7339 N N . ASN B 1 290 ? 8.094 -7.148 -4.152 1 98.38 290 ASN B N 1
ATOM 7340 C CA . ASN B 1 290 ? 6.957 -8.055 -4.227 1 98.38 290 ASN B CA 1
ATOM 7341 C C . ASN B 1 290 ? 7.355 -9.484 -3.865 1 98.38 290 ASN B C 1
ATOM 7343 O O . ASN B 1 290 ? 6.766 -10.094 -2.969 1 98.38 290 ASN B O 1
ATOM 7347 N N . ILE B 1 291 ? 8.359 -9.977 -4.539 1 98.19 291 ILE B N 1
ATOM 7348 C CA . ILE B 1 291 ? 8.609 -11.414 -4.504 1 98.19 291 ILE B CA 1
ATOM 7349 C C . ILE B 1 291 ? 9.352 -11.781 -3.227 1 98.19 291 ILE B C 1
ATOM 7351 O O . ILE B 1 291 ? 9.156 -12.867 -2.672 1 98.19 291 ILE B O 1
ATOM 7355 N N . VAL B 1 292 ? 10.18 -10.867 -2.66 1 97.5 292 VAL B N 1
ATOM 7356 C CA . VAL B 1 292 ? 10.844 -11.117 -1.387 1 97.5 292 VAL B CA 1
ATOM 7357 C C . VAL B 1 292 ? 9.805 -11.227 -0.272 1 97.5 292 VAL B C 1
ATOM 7359 O O . VAL B 1 292 ? 9.797 -12.195 0.486 1 97.5 292 VAL B O 1
ATOM 7362 N N . ASN B 1 293 ? 8.922 -10.258 -0.189 1 97.5 293 ASN B N 1
ATOM 7363 C CA . ASN B 1 293 ? 7.934 -10.273 0.883 1 97.5 293 ASN B CA 1
ATOM 7364 C C . ASN B 1 293 ? 6.961 -11.438 0.732 1 97.5 293 ASN B C 1
ATOM 7366 O O . ASN B 1 293 ? 6.613 -12.094 1.716 1 97.5 293 ASN B O 1
ATOM 7370 N N . ASN B 1 294 ? 6.527 -11.695 -0.466 1 97.69 294 ASN B N 1
ATOM 7371 C CA . ASN B 1 294 ? 5.602 -12.797 -0.7 1 97.69 294 ASN B CA 1
ATOM 7372 C C . ASN B 1 294 ? 6.191 -14.133 -0.26 1 97.69 294 ASN B C 1
ATOM 7374 O O . ASN B 1 294 ? 5.562 -14.875 0.493 1 97.69 294 ASN B O 1
ATOM 7378 N N . SER B 1 295 ? 7.422 -14.43 -0.742 1 95.69 295 SER B N 1
ATOM 7379 C CA . SER B 1 295 ? 8.07 -15.695 -0.435 1 95.69 295 SER B CA 1
ATOM 7380 C C . SER B 1 295 ? 8.328 -15.836 1.062 1 95.69 295 SER B C 1
ATOM 7382 O O . SER B 1 295 ? 8.109 -16.906 1.636 1 95.69 295 SER B O 1
ATOM 7384 N N . LYS B 1 296 ? 8.75 -14.773 1.688 1 93.75 296 LYS B N 1
ATOM 7385 C CA . LYS B 1 296 ? 9.062 -14.82 3.115 1 93.75 296 LYS B CA 1
ATOM 7386 C C . LYS B 1 296 ? 7.797 -15.016 3.945 1 93.75 296 LYS B C 1
ATOM 7388 O O . LYS B 1 296 ? 7.781 -15.82 4.883 1 93.75 296 LYS B O 1
ATOM 7393 N N . MET B 1 297 ? 6.742 -14.312 3.627 1 94.38 297 MET B N 1
ATOM 7394 C CA . MET B 1 297 ? 5.496 -14.438 4.375 1 94.38 297 MET B CA 1
ATOM 7395 C C . MET B 1 297 ? 4.875 -15.82 4.184 1 94.38 297 MET B C 1
ATOM 7397 O O . MET B 1 297 ? 4.301 -16.375 5.117 1 94.38 297 MET B O 1
ATOM 7401 N N . CYS B 1 298 ? 4.969 -16.344 2.977 1 93.62 298 CYS B N 1
ATOM 7402 C CA . CYS B 1 298 ? 4.473 -17.703 2.736 1 93.62 298 CYS B CA 1
ATOM 7403 C C . CYS B 1 298 ? 5.234 -18.719 3.572 1 93.62 298 CYS B C 1
ATOM 7405 O O . CYS B 1 298 ? 4.637 -19.625 4.156 1 93.62 298 CYS B O 1
ATOM 7407 N N . ALA B 1 299 ? 6.555 -18.594 3.574 1 90.56 299 ALA B N 1
ATOM 7408 C CA . ALA B 1 299 ? 7.371 -19.5 4.367 1 90.56 299 ALA B CA 1
ATOM 7409 C C . ALA B 1 299 ? 7.02 -19.406 5.848 1 90.56 299 ALA B C 1
ATOM 7411 O O . ALA B 1 299 ? 6.934 -20.438 6.539 1 90.56 299 ALA B O 1
ATOM 7412 N N . TYR B 1 300 ? 6.789 -18.203 6.27 1 87.5 300 TYR B N 1
ATOM 7413 C CA . TYR B 1 300 ? 6.379 -17.969 7.648 1 87.5 300 TYR B CA 1
ATOM 7414 C C . TYR B 1 300 ? 5.043 -18.625 7.941 1 87.5 300 TYR B C 1
ATOM 7416 O O . TYR B 1 300 ? 4.898 -19.328 8.945 1 87.5 300 TYR B O 1
ATOM 7424 N N . ARG B 1 301 ? 4.086 -18.469 7.09 1 89.94 301 ARG B N 1
ATOM 7425 C CA . ARG B 1 301 ? 2.752 -19.047 7.258 1 89.94 301 ARG B CA 1
ATOM 7426 C C . ARG B 1 301 ? 2.805 -20.562 7.262 1 89.94 301 ARG B C 1
ATOM 7428 O O . ARG B 1 301 ? 2.008 -21.219 7.941 1 89.94 301 ARG B O 1
ATOM 7435 N N . ALA B 1 302 ? 3.703 -21.078 6.469 1 86.38 302 ALA B N 1
ATOM 7436 C CA . ALA B 1 302 ? 3.816 -22.531 6.332 1 86.38 302 ALA B CA 1
ATOM 7437 C C . ALA B 1 302 ? 4.551 -23.141 7.523 1 86.38 302 ALA B C 1
ATOM 7439 O O . ALA B 1 302 ? 4.516 -24.344 7.73 1 86.38 302 ALA B O 1
ATOM 7440 N N . GLY B 1 303 ? 5.184 -22.359 8.312 1 84.62 303 GLY B N 1
ATOM 7441 C CA . GLY B 1 303 ? 5.953 -22.875 9.438 1 84.62 303 GLY B CA 1
ATOM 7442 C C . GLY B 1 303 ? 7.105 -23.766 9.016 1 84.62 303 GLY B C 1
ATOM 7443 O O . GLY B 1 303 ? 7.27 -24.875 9.539 1 84.62 303 GLY B O 1
ATOM 7444 N N . VAL B 1 304 ? 7.859 -23.359 8.078 1 83.19 304 VAL B N 1
ATOM 7445 C CA . VAL B 1 304 ? 8.945 -24.156 7.52 1 83.19 304 VAL B CA 1
ATOM 7446 C C . VAL B 1 304 ? 9.938 -24.516 8.625 1 83.19 304 VAL B C 1
ATOM 7448 O O . VAL B 1 304 ? 10.422 -23.641 9.336 1 83.19 304 VAL B O 1
ATOM 7451 N N . LYS B 1 305 ? 10.125 -25.719 8.82 1 76.81 305 LYS B N 1
ATOM 7452 C CA . LYS B 1 305 ? 11 -26.266 9.852 1 76.81 305 LYS B CA 1
ATOM 7453 C C . LYS B 1 305 ? 12.391 -26.547 9.297 1 76.81 305 LYS B C 1
ATOM 7455 O O . LYS B 1 305 ? 12.609 -26.5 8.086 1 76.81 305 LYS B O 1
ATOM 7460 N N . GLU B 1 306 ? 13.133 -27.031 10.352 1 77.62 306 GLU B N 1
ATOM 7461 C CA . GLU B 1 306 ? 14.484 -27.438 9.977 1 77.62 306 GLU B CA 1
ATOM 7462 C C . GLU B 1 306 ? 14.461 -28.688 9.094 1 77.62 306 GLU B C 1
ATOM 7464 O O . GLU B 1 306 ? 13.625 -29.562 9.281 1 77.62 306 GLU B O 1
ATOM 7469 N N . ASN B 1 307 ? 15.016 -28.797 7.965 1 81.44 307 ASN B N 1
ATOM 7470 C CA . ASN B 1 307 ? 15.172 -29.938 7.074 1 81.44 307 ASN B CA 1
ATOM 7471 C C . ASN B 1 307 ? 14.023 -30.016 6.066 1 81.44 307 ASN B C 1
ATOM 7473 O O . ASN B 1 307 ? 13.734 -31.094 5.543 1 81.44 307 ASN B O 1
ATOM 7477 N N . SER B 1 308 ? 13.273 -29 6.008 1 92.5 308 SER B N 1
ATOM 7478 C CA . SER B 1 308 ? 12.203 -29 5.012 1 92.5 308 SER B CA 1
ATOM 7479 C C . SER B 1 308 ? 12.773 -29.094 3.598 1 92.5 308 SER B C 1
ATOM 7481 O O . SER B 1 308 ? 13.625 -28.281 3.211 1 92.5 308 SER B O 1
ATOM 7483 N N . ILE B 1 309 ? 12.352 -30.125 2.891 1 96 309 ILE B N 1
ATOM 7484 C CA . ILE B 1 309 ? 12.727 -30.312 1.494 1 96 309 ILE B CA 1
ATOM 7485 C C . ILE B 1 309 ? 11.508 -30.141 0.6 1 96 309 ILE B C 1
ATOM 7487 O O . ILE B 1 309 ? 10.609 -30.984 0.597 1 96 309 ILE B O 1
ATOM 7491 N N . PHE B 1 310 ? 11.492 -29.125 -0.192 1 97.19 310 PHE B N 1
ATOM 7492 C CA . PHE B 1 310 ? 10.367 -28.797 -1.059 1 97.19 310 PHE B CA 1
ATOM 7493 C C . PHE B 1 310 ? 10.57 -29.375 -2.451 1 97.19 310 PHE B C 1
ATOM 7495 O O . PHE B 1 310 ? 11.453 -28.938 -3.189 1 97.19 310 PHE B O 1
ATOM 7502 N N . CYS B 1 311 ? 9.789 -30.344 -2.801 1 98.19 311 CYS B N 1
ATOM 7503 C CA . CYS B 1 311 ? 9.766 -30.891 -4.152 1 98.19 311 CYS B CA 1
A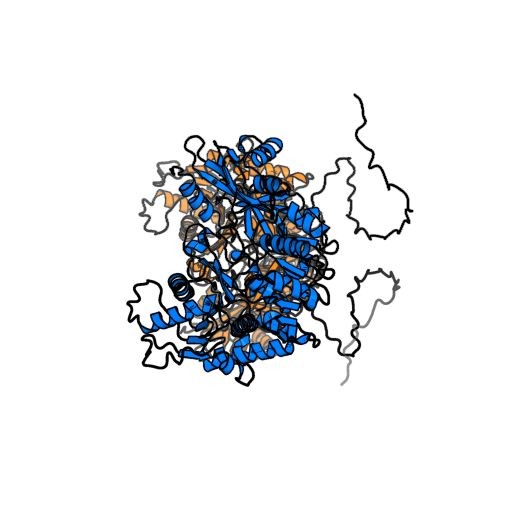TOM 7504 C C . CYS B 1 311 ? 8.898 -30.031 -5.074 1 98.19 311 CYS B C 1
ATOM 7506 O O . CYS B 1 311 ? 7.707 -29.859 -4.82 1 98.19 311 CYS B O 1
ATOM 7508 N N . VAL B 1 312 ? 9.5 -29.516 -6.172 1 97.62 312 VAL B N 1
ATOM 7509 C CA . VAL B 1 312 ? 8.797 -28.578 -7.039 1 97.62 312 VAL B CA 1
ATOM 7510 C C . VAL B 1 312 ? 8.82 -29.094 -8.477 1 97.62 312 VAL B C 1
ATOM 7512 O O . VAL B 1 312 ? 9.734 -28.766 -9.242 1 97.62 312 VAL B O 1
ATOM 7515 N N . PRO B 1 313 ? 7.793 -29.797 -8.82 1 97 313 PRO B N 1
ATOM 7516 C CA . PRO B 1 313 ? 7.727 -30.328 -10.188 1 97 313 PRO B CA 1
ATOM 7517 C C . PRO B 1 313 ? 7.145 -29.328 -11.18 1 97 313 PRO B C 1
ATOM 7519 O O . PRO B 1 313 ? 7.168 -29.578 -12.391 1 97 313 PRO B O 1
ATOM 7522 N N . LEU B 1 314 ? 6.605 -28.203 -10.727 1 95.56 314 LEU B N 1
ATOM 7523 C CA . LEU B 1 314 ? 5.934 -27.203 -11.547 1 95.56 314 LEU B CA 1
ATOM 7524 C C . LEU B 1 314 ? 6.938 -26.438 -12.406 1 95.56 314 LEU B C 1
ATOM 7526 O O . LEU B 1 314 ? 8.094 -26.281 -12.016 1 95.56 314 LEU B O 1
ATOM 7530 N N . PRO B 1 315 ? 6.496 -25.984 -13.555 1 94.62 315 PRO B N 1
ATOM 7531 C CA . PRO B 1 315 ? 7.422 -25.25 -14.43 1 94.62 315 PRO B CA 1
ATOM 7532 C C . PRO B 1 315 ? 7.895 -23.938 -13.82 1 94.62 315 PRO B C 1
ATOM 7534 O O . PRO B 1 315 ? 7.082 -23.141 -13.328 1 94.62 315 PRO B O 1
ATOM 7537 N N . PHE B 1 316 ? 9.172 -23.641 -14 1 97.06 316 PHE B N 1
ATOM 7538 C CA . PHE B 1 316 ? 9.805 -22.484 -13.383 1 97.06 316 PHE B CA 1
ATOM 7539 C C . PHE B 1 316 ? 9.367 -21.203 -14.07 1 97.06 316 PHE B C 1
ATOM 7541 O O . PHE B 1 316 ? 9.461 -20.109 -13.492 1 97.06 316 PHE B O 1
ATOM 7548 N N . PHE B 1 317 ? 8.906 -21.25 -15.297 1 94.56 317 PHE B N 1
ATOM 7549 C CA . PHE B 1 317 ? 8.562 -20.016 -16 1 94.56 317 PHE B CA 1
ATOM 7550 C C . PHE B 1 317 ? 7.254 -19.438 -15.477 1 94.56 317 PHE B C 1
ATOM 7552 O O . PHE B 1 317 ? 6.898 -18.297 -15.797 1 94.56 317 PHE B O 1
ATOM 7559 N N . HIS B 1 318 ? 6.578 -20.188 -14.586 1 93.88 318 HIS B N 1
ATOM 7560 C CA . HIS B 1 318 ? 5.367 -19.703 -13.93 1 93.88 318 HIS B CA 1
ATOM 7561 C C . HIS B 1 318 ? 5.66 -19.266 -12.5 1 93.88 318 HIS B C 1
ATOM 7563 O O . HIS B 1 318 ? 6.562 -19.797 -11.852 1 93.88 318 HIS B O 1
ATOM 7569 N N . ALA B 1 319 ? 4.785 -18.438 -11.984 1 95.69 319 ALA B N 1
ATOM 7570 C CA . ALA B 1 319 ? 5.066 -17.75 -10.727 1 95.69 319 ALA B CA 1
ATOM 7571 C C . ALA B 1 319 ? 5.016 -18.734 -9.555 1 95.69 319 ALA B C 1
ATOM 7573 O O . ALA B 1 319 ? 5.754 -18.578 -8.578 1 95.69 319 ALA B O 1
ATOM 7574 N N . PHE B 1 320 ? 4.152 -19.734 -9.633 1 95.25 320 PHE B N 1
ATOM 7575 C CA . PHE B 1 320 ? 4.051 -20.703 -8.539 1 95.25 320 PHE B CA 1
ATOM 7576 C C . PHE B 1 320 ? 5.398 -21.344 -8.258 1 95.25 320 PHE B C 1
ATOM 7578 O O . PHE B 1 320 ? 5.887 -21.312 -7.129 1 95.25 320 PHE B O 1
ATOM 7585 N N . ALA B 1 321 ? 6.004 -21.797 -9.234 1 96.12 321 ALA B N 1
ATOM 7586 C CA . ALA B 1 321 ? 7.32 -22.406 -9.07 1 96.12 321 ALA B CA 1
ATOM 7587 C C . ALA B 1 321 ? 8.43 -21.375 -9.219 1 96.12 321 ALA B C 1
ATOM 7589 O O . ALA B 1 321 ? 9.391 -21.375 -8.445 1 96.12 321 ALA B O 1
ATOM 7590 N N . GLY B 1 322 ? 8.328 -20.516 -10.164 1 96.88 322 GLY B N 1
ATOM 7591 C CA . GLY B 1 322 ? 9.383 -19.578 -10.531 1 96.88 322 GLY B CA 1
ATOM 7592 C C . GLY B 1 322 ? 9.656 -18.547 -9.453 1 96.88 322 GLY B C 1
ATOM 7593 O O . GLY B 1 322 ? 10.727 -17.922 -9.438 1 96.88 322 GLY B O 1
ATOM 7594 N N . ILE B 1 323 ? 8.68 -18.344 -8.602 1 97 323 ILE B N 1
ATOM 7595 C CA . ILE B 1 323 ? 8.867 -17.406 -7.496 1 97 323 ILE B CA 1
ATOM 7596 C C . ILE B 1 323 ? 8.797 -18.141 -6.168 1 97 323 ILE B C 1
ATOM 7598 O O . ILE B 1 323 ? 9.812 -18.359 -5.508 1 97 323 ILE B O 1
ATOM 7602 N N . LEU B 1 324 ? 7.707 -18.75 -5.898 1 94.81 324 LEU B N 1
ATOM 7603 C CA . LEU B 1 324 ? 7.535 -19.406 -4.609 1 94.81 324 LEU B CA 1
ATOM 7604 C C . LEU B 1 324 ? 8.469 -20.609 -4.48 1 94.81 324 LEU B C 1
ATOM 7606 O O . LEU B 1 324 ? 9.008 -20.859 -3.404 1 94.81 324 LEU B O 1
ATOM 7610 N N . GLY B 1 325 ? 8.648 -21.312 -5.543 1 94.94 325 GLY B N 1
ATOM 7611 C CA . GLY B 1 325 ? 9.531 -22.469 -5.527 1 94.94 325 GLY B CA 1
ATOM 7612 C C . GLY B 1 325 ? 11 -22.094 -5.551 1 94.94 325 GLY B C 1
ATOM 7613 O O . GLY B 1 325 ? 11.758 -22.438 -4.641 1 94.94 325 GLY B O 1
ATOM 7614 N N . ASN B 1 326 ? 11.297 -21.266 -6.539 1 95.69 326 ASN B N 1
ATOM 7615 C CA . ASN B 1 326 ? 12.695 -20.953 -6.805 1 95.69 326 ASN B CA 1
ATOM 7616 C C . ASN B 1 326 ? 13.297 -20.094 -5.703 1 95.69 326 ASN B C 1
ATOM 7618 O O . ASN B 1 326 ? 14.523 -20 -5.574 1 95.69 326 ASN B O 1
ATOM 7622 N N . LEU B 1 327 ? 12.445 -19.406 -4.949 1 95.19 327 LEU B N 1
ATOM 7623 C CA . LEU B 1 327 ? 12.969 -18.531 -3.912 1 95.19 327 LEU B CA 1
ATOM 7624 C C . LEU B 1 327 ? 12.969 -19.219 -2.557 1 95.19 327 LEU B C 1
ATOM 7626 O O . LEU B 1 327 ? 13.367 -18.625 -1.549 1 95.19 327 LEU B O 1
ATOM 7630 N N . ILE B 1 328 ? 12.625 -20.469 -2.484 1 88.12 328 ILE B N 1
ATOM 7631 C CA . ILE B 1 328 ? 12.609 -21.266 -1.265 1 88.12 328 ILE B CA 1
ATOM 7632 C C . ILE B 1 328 ? 13.969 -21.188 -0.573 1 88.12 328 ILE B C 1
ATOM 7634 O O . ILE B 1 328 ? 14.039 -20.984 0.642 1 88.12 328 ILE B O 1
ATOM 7638 N N . PRO B 1 329 ? 15.086 -21.281 -1.266 1 87.06 329 PRO B N 1
ATOM 7639 C CA . PRO B 1 329 ? 16.406 -21.266 -0.614 1 87.06 329 PRO B CA 1
ATOM 7640 C C . PRO B 1 329 ? 16.641 -20 0.204 1 87.06 329 PRO B C 1
ATOM 7642 O O . PRO B 1 329 ? 17.422 -20.016 1.162 1 87.06 329 PRO B O 1
ATOM 7645 N N . ILE B 1 330 ? 15.961 -18.906 -0.187 1 89.44 330 ILE B N 1
ATOM 7646 C CA . ILE B 1 330 ? 16.219 -17.656 0.522 1 89.44 330 ILE B CA 1
ATOM 7647 C C . ILE B 1 330 ? 14.992 -17.25 1.33 1 89.44 330 ILE B C 1
ATOM 7649 O O . ILE B 1 330 ? 15.023 -16.266 2.076 1 89.44 330 ILE B O 1
ATOM 7653 N N . ALA B 1 331 ? 13.867 -17.922 1.126 1 86 331 ALA B N 1
ATOM 7654 C CA . ALA B 1 331 ? 12.617 -17.578 1.805 1 86 331 ALA B CA 1
ATOM 7655 C C . ALA B 1 331 ? 12.68 -17.969 3.281 1 86 331 ALA B C 1
ATOM 7657 O O . ALA B 1 331 ? 11.984 -17.359 4.109 1 86 331 ALA B O 1
ATOM 7658 N N . SER B 1 332 ? 13.422 -19 3.529 1 80.56 332 SER B N 1
ATOM 7659 C CA . SER B 1 332 ? 13.609 -19.453 4.902 1 80.56 332 SER B CA 1
ATOM 7660 C C . SER B 1 332 ? 15.07 -19.812 5.164 1 80.56 332 SER B C 1
ATOM 7662 O O . SER B 1 332 ? 15.867 -19.922 4.23 1 80.56 332 SER B O 1
ATOM 7664 N N . GLU B 1 333 ? 15.352 -20.016 6.367 1 75.56 333 GLU B N 1
ATOM 7665 C CA . GLU B 1 333 ? 16.719 -20.344 6.766 1 75.56 333 GLU B CA 1
ATOM 7666 C C . GLU B 1 333 ? 17.031 -21.812 6.516 1 75.56 333 GLU B C 1
ATOM 7668 O O . GLU B 1 333 ? 18.203 -22.219 6.473 1 75.56 333 GLU B O 1
ATOM 7673 N N . THR B 1 334 ? 16 -22.562 6.316 1 77.12 334 THR B N 1
ATOM 7674 C CA . THR B 1 334 ? 16.266 -24 6.332 1 77.12 334 THR B CA 1
ATOM 7675 C C . THR B 1 334 ? 15.656 -24.672 5.102 1 77.12 334 THR B C 1
ATOM 7677 O O . THR B 1 334 ? 15.898 -25.859 4.852 1 77.12 334 THR B O 1
ATOM 7680 N N . GLY B 1 335 ? 14.992 -24 4.32 1 85.06 335 GLY B N 1
ATOM 7681 C CA . GLY B 1 335 ? 14.297 -24.625 3.207 1 85.06 335 GLY B CA 1
ATOM 7682 C C . GLY B 1 335 ? 15.234 -25.062 2.088 1 85.06 335 GLY B C 1
ATOM 7683 O O . GLY B 1 335 ? 16.172 -24.328 1.739 1 85.06 335 GLY B O 1
ATOM 7684 N N . ARG B 1 336 ? 14.977 -26.297 1.574 1 93.19 336 ARG B N 1
ATOM 7685 C CA . ARG B 1 336 ? 15.742 -26.844 0.455 1 93.19 336 ARG B CA 1
ATOM 7686 C C . ARG B 1 336 ? 14.836 -27.094 -0.751 1 93.19 336 ARG B C 1
ATOM 7688 O O . ARG B 1 336 ? 13.688 -27.5 -0.598 1 93.19 336 ARG B O 1
ATOM 7695 N N . LEU B 1 337 ? 15.422 -26.828 -1.914 1 97 337 LEU B N 1
ATOM 7696 C CA . LEU B 1 337 ? 14.672 -26.984 -3.154 1 97 337 LEU B CA 1
ATOM 7697 C C . LEU B 1 337 ? 15.07 -28.281 -3.867 1 97 337 LEU B C 1
ATOM 7699 O O . LEU B 1 337 ? 16.25 -28.516 -4.129 1 97 337 LEU B O 1
ATOM 7703 N N . LEU B 1 338 ? 14.125 -29.141 -4.109 1 98.19 338 LEU B N 1
ATOM 7704 C CA . LEU B 1 338 ? 14.297 -30.344 -4.898 1 98.19 338 LEU B CA 1
ATOM 7705 C C . LEU B 1 338 ? 13.602 -30.219 -6.25 1 98.19 338 LEU B C 1
ATOM 7707 O O . LEU B 1 338 ? 12.391 -30.031 -6.32 1 98.19 338 LEU B O 1
ATOM 7711 N N . ILE B 1 339 ? 14.383 -30.297 -7.312 1 98.31 339 ILE B N 1
ATOM 7712 C CA . ILE B 1 339 ? 13.883 -30.297 -8.68 1 98.31 339 ILE B CA 1
ATOM 7713 C C . ILE B 1 339 ? 13.781 -31.734 -9.195 1 98.31 339 ILE B C 1
ATOM 7715 O O . ILE B 1 339 ? 14.781 -32.344 -9.57 1 98.31 339 ILE B O 1
ATOM 7719 N N . PRO B 1 340 ? 12.617 -32.219 -9.328 1 98.12 340 PRO B N 1
ATOM 7720 C CA . PRO B 1 340 ? 12.492 -33.656 -9.586 1 98.12 340 PRO B CA 1
ATOM 7721 C C . PRO B 1 340 ? 12.695 -34 -11.055 1 98.12 340 PRO B C 1
ATOM 7723 O O . PRO B 1 340 ? 13.094 -35.125 -11.375 1 98.12 340 PRO B O 1
ATOM 7726 N N . CYS B 1 341 ? 12.312 -33.094 -11.953 1 95.38 341 CYS B N 1
ATOM 7727 C CA . CYS B 1 341 ? 12.258 -33.438 -13.367 1 95.38 341 CYS B CA 1
ATOM 7728 C C . CYS B 1 341 ? 12.477 -32.219 -14.25 1 95.38 341 CYS B C 1
ATOM 7730 O O . CYS B 1 341 ? 12.234 -31.078 -13.82 1 95.38 341 CYS B O 1
ATOM 7732 N N . LEU B 1 342 ? 12.898 -32.438 -15.461 1 93.56 342 LEU B N 1
ATOM 7733 C CA . LEU B 1 342 ? 13.062 -31.422 -16.484 1 93.56 342 LEU B CA 1
ATOM 7734 C C . LEU B 1 342 ? 11.711 -30.875 -16.906 1 93.56 342 LEU B C 1
ATOM 7736 O O . LEU B 1 342 ? 11.508 -29.656 -16.922 1 93.56 342 LEU B O 1
ATOM 7740 N N . LYS B 1 343 ? 10.93 -31.703 -17.359 1 89.69 343 LYS B N 1
ATOM 7741 C CA . LYS B 1 343 ? 9.492 -31.531 -17.594 1 89.69 343 LYS B CA 1
ATOM 7742 C C . LYS B 1 343 ? 8.68 -32.469 -16.719 1 89.69 343 LYS B C 1
ATOM 7744 O O . LYS B 1 343 ? 9.172 -33.531 -16.312 1 89.69 343 LYS B O 1
ATOM 7749 N N . TYR B 1 344 ? 7.52 -32.094 -16.469 1 90.75 344 TYR B N 1
ATOM 7750 C CA . TYR B 1 344 ? 6.723 -32.906 -15.539 1 90.75 344 TYR B CA 1
ATOM 7751 C C . TYR B 1 344 ? 6.691 -34.375 -15.977 1 90.75 344 TYR B C 1
ATOM 7753 O O . TYR B 1 344 ? 6.445 -34.656 -17.141 1 90.75 344 TYR B O 1
ATOM 7761 N N . ASP B 1 345 ? 7.039 -35.219 -15.078 1 92.88 345 ASP B N 1
ATOM 7762 C CA . ASP B 1 345 ? 7 -36.656 -15.172 1 92.88 345 ASP B CA 1
ATOM 7763 C C . ASP B 1 345 ? 6.68 -37.281 -13.812 1 92.88 345 ASP B C 1
ATOM 7765 O O . ASP B 1 345 ? 7.5 -37.25 -12.898 1 92.88 345 ASP B O 1
ATOM 7769 N N . VAL B 1 346 ? 5.535 -37.938 -13.719 1 95.44 346 VAL B N 1
ATOM 7770 C CA . VAL B 1 346 ? 5.039 -38.406 -12.438 1 95.44 346 VAL B CA 1
ATOM 7771 C C . VAL B 1 346 ? 5.98 -39.5 -11.883 1 95.44 346 VAL B C 1
ATOM 7773 O O . VAL B 1 346 ? 6.156 -39.594 -10.664 1 95.44 346 VAL B O 1
ATOM 7776 N N . ARG B 1 347 ? 6.617 -40.312 -12.773 1 96.44 347 ARG B N 1
ATOM 7777 C CA . ARG B 1 347 ? 7.551 -41.344 -12.336 1 96.44 347 ARG B CA 1
ATOM 7778 C C . ARG B 1 347 ? 8.766 -40.75 -11.648 1 96.44 347 ARG B C 1
ATOM 7780 O O . ARG B 1 347 ? 9.172 -41.188 -10.57 1 96.44 347 ARG B O 1
ATOM 7787 N N . GLN B 1 348 ? 9.289 -39.688 -12.305 1 96.75 348 GLN B N 1
ATOM 7788 C CA . GLN B 1 348 ? 10.438 -39 -11.727 1 96.75 348 GLN B CA 1
ATOM 7789 C C . GLN B 1 348 ? 10.055 -38.281 -10.43 1 96.75 348 GLN B C 1
ATOM 7791 O O . GLN B 1 348 ? 10.836 -38.25 -9.484 1 96.75 348 GLN B O 1
ATOM 7796 N N . LEU B 1 349 ? 8.883 -37.781 -10.422 1 97.69 349 LEU B N 1
ATOM 7797 C CA . LEU B 1 349 ? 8.391 -37.094 -9.227 1 97.69 349 LEU B CA 1
ATOM 7798 C C . LEU B 1 349 ? 8.328 -38.062 -8.047 1 97.69 349 LEU B C 1
ATOM 7800 O O . LEU B 1 349 ? 8.883 -37.781 -6.984 1 97.69 349 LEU B O 1
ATOM 7804 N N . ALA B 1 350 ? 7.672 -39.188 -8.219 1 97.62 350 ALA B N 1
ATOM 7805 C CA . ALA B 1 350 ? 7.527 -40.188 -7.16 1 97.62 350 ALA B CA 1
ATOM 7806 C C . ALA B 1 350 ? 8.891 -40.688 -6.68 1 97.62 350 ALA B C 1
ATOM 7808 O O . ALA B 1 350 ? 9.125 -40.812 -5.477 1 97.62 350 ALA B O 1
ATOM 7809 N N . ARG B 1 351 ? 9.742 -40.938 -7.625 1 97.31 351 ARG B N 1
ATOM 7810 C CA . ARG B 1 351 ? 11.078 -41.438 -7.305 1 97.31 351 ARG B CA 1
ATOM 7811 C C . ARG B 1 351 ? 11.867 -40.406 -6.516 1 97.31 351 ARG B C 1
ATOM 7813 O O . ARG B 1 351 ? 12.555 -40.719 -5.547 1 97.31 351 ARG B O 1
ATOM 7820 N N . SER B 1 352 ? 11.836 -39.188 -6.949 1 97.75 352 SER B N 1
ATOM 7821 C CA . SER B 1 352 ? 12.578 -38.125 -6.285 1 97.75 352 SER B CA 1
ATOM 7822 C C . SER B 1 352 ? 12.094 -37.938 -4.855 1 97.75 352 SER B C 1
ATOM 7824 O O . SER B 1 352 ? 12.891 -37.688 -3.953 1 97.75 352 SER B O 1
ATOM 7826 N N . ILE B 1 353 ? 10.773 -37.938 -4.613 1 97.88 353 ILE B N 1
ATOM 7827 C CA . ILE B 1 353 ? 10.211 -37.781 -3.275 1 97.88 353 ILE B CA 1
ATOM 7828 C C . ILE B 1 353 ? 10.781 -38.844 -2.35 1 97.88 353 ILE B C 1
ATOM 7830 O O . ILE B 1 353 ? 11.211 -38.562 -1.233 1 97.88 353 ILE B O 1
ATOM 7834 N N . SER B 1 354 ? 10.797 -40.062 -2.885 1 96.62 354 SER B N 1
ATOM 7835 C CA . SER B 1 354 ? 11.25 -41.188 -2.088 1 96.62 354 SER B CA 1
ATOM 7836 C C . SER B 1 354 ? 12.758 -41.125 -1.866 1 96.62 354 SER B C 1
ATOM 7838 O O . SER B 1 354 ? 13.227 -41.281 -0.736 1 96.62 354 SER B O 1
ATOM 7840 N N . GLU B 1 355 ? 13.5 -40.906 -2.891 1 97 355 GLU B N 1
ATOM 7841 C CA . GLU B 1 355 ? 14.953 -41 -2.844 1 97 355 GLU B CA 1
ATOM 7842 C C . GLU B 1 355 ? 15.547 -39.844 -2.016 1 97 355 GLU B C 1
ATOM 7844 O O . GLU B 1 355 ? 16.578 -40.031 -1.357 1 97 355 GLU B O 1
ATOM 7849 N N . HIS B 1 356 ? 14.922 -38.719 -2.021 1 96.94 356 HIS B N 1
ATOM 7850 C CA . HIS B 1 356 ? 15.5 -37.562 -1.355 1 96.94 356 HIS B CA 1
ATOM 7851 C C . HIS B 1 356 ? 14.711 -37.188 -0.103 1 96.94 356 HIS B C 1
ATOM 7853 O O . HIS B 1 356 ? 14.961 -36.156 0.515 1 96.94 356 HIS B O 1
ATOM 7859 N N . ASN B 1 357 ? 13.734 -37.969 0.249 1 96.5 357 ASN B N 1
ATOM 7860 C CA . ASN B 1 357 ? 12.93 -37.781 1.454 1 96.5 357 ASN B CA 1
ATOM 7861 C C . ASN B 1 357 ? 12.281 -36.375 1.477 1 96.5 357 ASN B C 1
ATOM 7863 O O . ASN B 1 357 ? 12.398 -35.656 2.465 1 96.5 357 ASN B O 1
ATOM 7867 N N . ALA B 1 358 ? 11.672 -36.062 0.352 1 97.38 358 ALA B N 1
ATOM 7868 C CA . ALA B 1 358 ? 10.977 -34.781 0.281 1 97.38 358 ALA B CA 1
ATOM 7869 C C . ALA B 1 358 ? 9.914 -34.656 1.368 1 97.38 358 ALA B C 1
ATOM 7871 O O . ALA B 1 358 ? 9.227 -35.656 1.673 1 97.38 358 ALA B O 1
ATOM 7872 N N . THR B 1 359 ? 9.805 -33.5 2.02 1 96.38 359 THR B N 1
ATOM 7873 C CA . THR B 1 359 ? 8.836 -33.281 3.092 1 96.38 359 THR B CA 1
ATOM 7874 C C . THR B 1 359 ? 7.648 -32.438 2.594 1 96.38 359 THR B C 1
ATOM 7876 O O . THR B 1 359 ? 6.559 -32.531 3.158 1 96.38 359 THR B O 1
ATOM 7879 N N . HIS B 1 360 ? 7.855 -31.625 1.603 1 96.31 360 HIS B N 1
ATOM 7880 C CA . HIS B 1 360 ? 6.84 -30.734 1.044 1 96.31 360 HIS B CA 1
ATOM 7881 C C . HIS B 1 360 ? 6.746 -30.891 -0.471 1 96.31 360 HIS B C 1
ATOM 7883 O O . HIS B 1 360 ? 7.742 -31.203 -1.129 1 96.31 360 HIS B O 1
ATOM 7889 N N . LEU B 1 361 ? 5.547 -30.625 -0.981 1 97.44 361 LEU B N 1
ATOM 7890 C CA . LEU B 1 361 ? 5.297 -30.672 -2.418 1 97.44 361 LEU B CA 1
ATOM 7891 C C . LEU B 1 361 ? 4.465 -29.469 -2.865 1 97.44 361 LEU B C 1
ATOM 7893 O O . LEU B 1 361 ? 3.447 -29.156 -2.248 1 97.44 361 LEU B O 1
ATOM 7897 N N . LEU B 1 362 ? 4.922 -28.75 -3.836 1 96.81 362 LEU B N 1
ATOM 7898 C CA . LEU B 1 362 ? 4.105 -27.766 -4.539 1 96.81 362 LEU B CA 1
ATOM 7899 C C . LEU B 1 362 ? 3.48 -28.359 -5.793 1 96.81 362 LEU B C 1
ATOM 7901 O O . LEU B 1 362 ? 4.195 -28.859 -6.668 1 96.81 362 LEU B O 1
ATOM 7905 N N . ALA B 1 363 ? 2.174 -28.297 -5.891 1 96 363 ALA B N 1
ATOM 7906 C CA . ALA B 1 363 ? 1.544 -29 -7.004 1 96 363 ALA B CA 1
ATOM 7907 C C . ALA B 1 363 ? 0.191 -28.375 -7.352 1 96 363 ALA B C 1
ATOM 7909 O O . ALA B 1 363 ? -0.479 -27.812 -6.484 1 96 363 ALA B O 1
ATOM 7910 N N . THR B 1 364 ? -0.133 -28.469 -8.602 1 93.12 364 THR B N 1
ATOM 7911 C CA . THR B 1 364 ? -1.51 -28.219 -9.008 1 93.12 364 THR B CA 1
ATOM 7912 C C . THR B 1 364 ? -2.395 -29.422 -8.703 1 93.12 364 THR B C 1
ATOM 7914 O O . THR B 1 364 ? -1.893 -30.531 -8.5 1 93.12 364 THR B O 1
ATOM 7917 N N . PRO B 1 365 ? -3.709 -29.25 -8.711 1 91.12 365 PRO B N 1
ATOM 7918 C CA . PRO B 1 365 ? -4.609 -30.375 -8.469 1 91.12 365 PRO B CA 1
ATOM 7919 C C . PRO B 1 365 ? -4.398 -31.531 -9.445 1 91.12 365 PRO B C 1
ATOM 7921 O O . PRO B 1 365 ? -4.438 -32.688 -9.055 1 91.12 365 PRO B O 1
ATOM 7924 N N . THR B 1 366 ? -4.137 -31.172 -10.664 1 87.56 366 THR B N 1
ATOM 7925 C CA . THR B 1 366 ? -3.895 -32.188 -11.672 1 87.56 366 THR B CA 1
ATOM 7926 C C . THR B 1 366 ? -2.676 -33.031 -11.297 1 87.56 366 THR B C 1
ATOM 7928 O O . THR B 1 366 ? -2.684 -34.25 -11.469 1 87.56 366 THR B O 1
ATOM 7931 N N . LEU B 1 367 ? -1.669 -32.406 -10.82 1 92.5 367 LEU B N 1
ATOM 7932 C CA . LEU B 1 367 ? -0.46 -33.125 -10.43 1 92.5 367 LEU B CA 1
ATOM 7933 C C . LEU B 1 367 ? -0.709 -33.969 -9.188 1 92.5 367 LEU B C 1
ATOM 7935 O O . LEU B 1 367 ? -0.153 -35.062 -9.055 1 92.5 367 LEU B O 1
ATOM 7939 N N . VAL B 1 368 ? -1.523 -33.469 -8.32 1 95.19 368 VAL B N 1
ATOM 7940 C CA . VAL B 1 368 ? -1.864 -34.219 -7.113 1 95.19 368 VAL B CA 1
ATOM 7941 C C . VAL B 1 368 ? -2.607 -35.5 -7.492 1 95.19 368 VAL B C 1
ATOM 7943 O O . VAL B 1 368 ? -2.309 -36.562 -6.969 1 95.19 368 VAL B O 1
ATOM 7946 N N . ILE B 1 369 ? -3.57 -35.406 -8.375 1 91.88 369 ILE B N 1
ATOM 7947 C CA . ILE B 1 369 ? -4.348 -36.531 -8.844 1 91.88 369 ILE B CA 1
ATOM 7948 C C . ILE B 1 369 ? -3.428 -37.562 -9.531 1 91.88 369 ILE B C 1
ATOM 7950 O O . ILE B 1 369 ? -3.498 -38.75 -9.25 1 91.88 369 ILE B O 1
ATOM 7954 N N . ASP B 1 370 ? -2.574 -37 -10.391 1 92.56 370 ASP B N 1
ATOM 7955 C CA . ASP B 1 370 ? -1.635 -37.844 -11.117 1 92.56 370 ASP B CA 1
ATOM 7956 C C . ASP B 1 370 ? -0.726 -38.625 -10.164 1 92.56 370 ASP B C 1
ATOM 7958 O O . ASP B 1 370 ? -0.504 -39.812 -10.336 1 92.56 370 ASP B O 1
ATOM 7962 N N . LEU B 1 371 ? -0.193 -37.938 -9.219 1 96.25 371 LEU B N 1
ATOM 7963 C CA . LEU B 1 371 ? 0.703 -38.531 -8.242 1 96.25 371 LEU B CA 1
ATOM 7964 C C . LEU B 1 371 ? -0.027 -39.594 -7.426 1 96.25 371 LEU B C 1
ATOM 7966 O O . LEU B 1 371 ? 0.492 -40.719 -7.227 1 96.25 371 LEU B O 1
ATOM 7970 N N . LEU B 1 372 ? -1.207 -39.281 -6.945 1 95.88 372 LEU B N 1
ATOM 7971 C CA . LEU B 1 372 ? -2 -40.219 -6.152 1 95.88 372 LEU B CA 1
ATOM 7972 C C . LEU B 1 372 ? -2.256 -41.5 -6.918 1 95.88 372 LEU B C 1
ATOM 7974 O O . LEU B 1 372 ? -2.055 -42.594 -6.387 1 95.88 372 LEU B O 1
ATOM 7978 N N . ASN B 1 373 ? -2.721 -41.375 -8.141 1 93.38 373 ASN B N 1
ATOM 7979 C CA . ASN B 1 373 ? -3.002 -42.531 -8.977 1 93.38 373 ASN B CA 1
ATOM 7980 C C . ASN B 1 373 ? -1.748 -43.375 -9.211 1 93.38 373 ASN B C 1
ATOM 7982 O O . ASN B 1 373 ? -1.793 -44.594 -9.133 1 93.38 373 ASN B O 1
ATOM 7986 N N . TYR B 1 374 ? -0.681 -42.719 -9.492 1 95.5 374 TYR B N 1
ATOM 7987 C CA . TYR B 1 374 ? 0.573 -43.406 -9.742 1 95.5 374 TYR B CA 1
ATOM 7988 C C . TYR B 1 374 ? 1.023 -44.188 -8.5 1 95.5 374 TYR B C 1
ATOM 7990 O O . TYR B 1 374 ? 1.455 -45.344 -8.602 1 95.5 374 TYR B O 1
ATOM 7998 N N . LEU B 1 375 ? 0.985 -43.562 -7.391 1 96.62 375 LEU B N 1
ATOM 7999 C CA . LEU B 1 375 ? 1.383 -44.219 -6.141 1 96.62 375 LEU B CA 1
ATOM 8000 C C . LEU B 1 375 ? 0.518 -45.438 -5.855 1 96.62 375 LEU B C 1
ATOM 8002 O O . LEU B 1 375 ? 1.03 -46.469 -5.457 1 96.62 375 LEU B O 1
ATOM 8006 N N . ARG B 1 376 ? -0.777 -45.312 -6.082 1 94.81 376 ARG B N 1
ATOM 8007 C CA . ARG B 1 376 ? -1.709 -46.406 -5.879 1 94.81 376 ARG B CA 1
ATOM 8008 C C . ARG B 1 376 ? -1.405 -47.562 -6.828 1 94.81 376 ARG B C 1
ATOM 8010 O O . ARG B 1 376 ? -1.279 -48.719 -6.398 1 94.81 376 ARG B O 1
ATOM 8017 N N . ASP B 1 377 ? -1.262 -47.188 -8.016 1 94.75 377 ASP B N 1
ATOM 8018 C CA . ASP B 1 377 ? -1.071 -48.188 -9.062 1 94.75 377 ASP B CA 1
ATOM 8019 C C . ASP B 1 377 ? 0.227 -48.969 -8.844 1 94.75 377 ASP B C 1
ATOM 8021 O O . ASP B 1 377 ? 0.321 -50.156 -9.211 1 94.75 377 ASP B O 1
ATOM 8025 N N . ASN B 1 378 ? 1.184 -48.344 -8.25 1 95.81 378 ASN B N 1
ATOM 8026 C CA . ASN B 1 378 ? 2.496 -48.969 -8.109 1 95.81 378 ASN B CA 1
ATOM 8027 C C . ASN B 1 378 ? 2.775 -49.344 -6.66 1 95.81 378 ASN B C 1
ATOM 8029 O O . ASN B 1 378 ? 3.883 -49.781 -6.332 1 95.81 378 ASN B O 1
ATOM 8033 N N . GLN B 1 379 ? 1.826 -49.156 -5.82 1 95.56 379 GLN B N 1
ATOM 8034 C CA . GLN B 1 379 ? 1.911 -49.5 -4.41 1 95.56 379 GLN B CA 1
ATOM 8035 C C . GLN B 1 379 ? 3.123 -48.875 -3.75 1 95.56 379 GLN B C 1
ATOM 8037 O O . GLN B 1 379 ? 3.896 -49.531 -3.061 1 95.56 379 GLN B O 1
ATOM 8042 N N . LEU B 1 380 ? 3.35 -47.656 -4.102 1 95.94 380 LEU B N 1
ATOM 8043 C CA . LEU B 1 380 ? 4.418 -46.844 -3.516 1 95.94 380 LEU B CA 1
ATOM 8044 C C . LEU B 1 380 ? 3.877 -45.969 -2.402 1 95.94 380 LEU B C 1
ATOM 8046 O O . LEU B 1 380 ? 2.729 -45.531 -2.459 1 95.94 380 LEU B O 1
ATOM 8050 N N . HIS B 1 381 ? 4.75 -45.75 -1.354 1 94.75 381 HIS B N 1
ATOM 8051 C CA . HIS B 1 381 ? 4.379 -44.875 -0.242 1 94.75 381 HIS B CA 1
ATOM 8052 C C . HIS B 1 381 ? 5.305 -43.688 -0.16 1 94.75 381 HIS B C 1
ATOM 8054 O O . HIS B 1 381 ? 6.426 -43.719 -0.676 1 94.75 381 HIS B O 1
ATOM 8060 N N . VAL B 1 382 ? 4.816 -42.625 0.45 1 94.81 382 VAL B N 1
ATOM 8061 C CA . VAL B 1 382 ? 5.582 -41.375 0.628 1 94.81 382 VAL B CA 1
ATOM 8062 C C . VAL B 1 382 ? 5.535 -40.969 2.092 1 94.81 382 VAL B C 1
ATOM 8064 O O . VAL B 1 382 ? 5.016 -39.875 2.416 1 94.81 382 VAL B O 1
ATOM 8067 N N . PRO B 1 383 ? 6.215 -41.656 2.992 1 94.44 383 PRO B N 1
ATOM 8068 C CA . PRO B 1 383 ? 6.082 -41.438 4.434 1 94.44 383 PRO B CA 1
ATOM 8069 C C . PRO B 1 383 ? 6.707 -40.125 4.891 1 94.44 383 PRO B C 1
ATOM 8071 O O . PRO B 1 383 ? 6.359 -39.594 5.961 1 94.44 383 PRO B O 1
ATOM 8074 N N . THR B 1 384 ? 7.652 -39.562 4.152 1 95.62 384 THR B N 1
ATOM 8075 C CA . THR B 1 384 ? 8.336 -38.344 4.57 1 95.62 384 THR B CA 1
ATOM 8076 C C . THR B 1 384 ? 7.527 -37.094 4.18 1 95.62 384 THR B C 1
ATOM 8078 O O . THR B 1 384 ? 7.789 -36 4.676 1 95.62 384 THR B O 1
ATOM 8081 N N . LEU B 1 385 ? 6.625 -37.25 3.242 1 96.5 385 LEU B N 1
ATOM 8082 C CA . LEU B 1 385 ? 5.824 -36.125 2.793 1 96.5 385 LEU B CA 1
ATOM 8083 C C . LEU B 1 385 ? 4.859 -35.656 3.885 1 96.5 385 LEU B C 1
ATOM 8085 O O . LEU B 1 385 ? 3.992 -36.438 4.309 1 96.5 385 LEU B O 1
ATOM 8089 N N . CYS B 1 386 ? 4.996 -34.438 4.336 1 94.88 386 CYS B N 1
ATOM 8090 C CA . CYS B 1 386 ? 4.168 -33.969 5.441 1 94.88 386 CYS B CA 1
ATOM 8091 C C . CYS B 1 386 ? 3.143 -32.969 4.957 1 94.88 386 CYS B C 1
ATOM 8093 O O . CYS B 1 386 ? 2.125 -32.719 5.613 1 94.88 386 CYS B O 1
ATOM 8095 N N . GLU B 1 387 ? 3.43 -32.312 3.785 1 95.56 387 GLU B N 1
ATOM 8096 C CA . GLU B 1 387 ? 2.508 -31.297 3.322 1 95.56 387 GLU B CA 1
ATOM 8097 C C . GLU B 1 387 ? 2.531 -31.172 1.802 1 95.56 387 GLU B C 1
ATOM 8099 O O . GLU B 1 387 ? 3.598 -31.234 1.186 1 95.56 387 GLU B O 1
ATOM 8104 N N . VAL B 1 388 ? 1.378 -31.047 1.213 1 96.88 388 VAL B N 1
ATOM 8105 C CA . VAL B 1 388 ? 1.187 -30.672 -0.183 1 96.88 388 VAL B CA 1
ATOM 8106 C C . VAL B 1 388 ? 0.517 -29.312 -0.26 1 96.88 388 VAL B C 1
ATOM 8108 O O . VAL B 1 388 ? -0.58 -29.109 0.272 1 96.88 388 VAL B O 1
ATOM 8111 N N . LEU B 1 389 ? 1.192 -28.375 -0.832 1 96.31 389 LEU B N 1
ATOM 8112 C CA . LEU B 1 389 ? 0.574 -27.094 -1.126 1 96.31 389 LEU B CA 1
ATOM 8113 C C . LEU B 1 389 ? 0.005 -27.078 -2.541 1 96.31 389 LEU B C 1
ATOM 8115 O O . LEU B 1 389 ? 0.759 -27.062 -3.518 1 96.31 389 LEU B O 1
ATOM 8119 N N . ALA B 1 390 ? -1.247 -27.047 -2.592 1 95.81 390 ALA B N 1
ATOM 8120 C CA . ALA B 1 390 ? -1.926 -27.016 -3.885 1 95.81 390 ALA B CA 1
ATOM 8121 C C . ALA B 1 390 ? -2.312 -25.594 -4.27 1 95.81 390 ALA B C 1
ATOM 8123 O O . ALA B 1 390 ? -2.705 -24.797 -3.416 1 95.81 390 ALA B O 1
ATOM 8124 N N . GLY B 1 391 ? -2.148 -25.281 -5.512 1 93.62 391 GLY B N 1
ATOM 8125 C CA . GLY B 1 391 ? -2.516 -23.984 -6.07 1 93.62 391 GLY B CA 1
ATOM 8126 C C . GLY B 1 391 ? -2.564 -23.984 -7.586 1 93.62 391 GLY B C 1
ATOM 8127 O O . GLY B 1 391 ? -2.324 -25.016 -8.219 1 93.62 391 GLY B O 1
ATOM 8128 N N . GLY B 1 392 ? -2.939 -22.844 -8.172 1 89.56 392 GLY B N 1
ATOM 8129 C CA . GLY B 1 392 ? -2.961 -22.688 -9.617 1 89.56 392 GLY B CA 1
ATOM 8130 C C . GLY B 1 392 ? -4.309 -23.016 -10.234 1 89.56 392 GLY B C 1
ATOM 8131 O O . GLY B 1 392 ? -4.609 -22.594 -11.344 1 89.56 392 GLY B O 1
ATOM 8132 N N . ALA B 1 393 ? -5.012 -23.828 -9.602 1 86.81 393 ALA B N 1
ATOM 8133 C CA . ALA B 1 393 ? -6.375 -24.203 -9.961 1 86.81 393 ALA B CA 1
ATOM 8134 C C . ALA B 1 393 ? -7.164 -24.656 -8.734 1 86.81 393 ALA B C 1
ATOM 8136 O O . ALA B 1 393 ? -6.598 -24.812 -7.652 1 86.81 393 ALA B O 1
ATOM 8137 N N . SER B 1 394 ? -8.445 -24.766 -8.953 1 87.75 394 SER B N 1
ATOM 8138 C CA . SER B 1 394 ? -9.281 -25.219 -7.84 1 87.75 394 SER B CA 1
ATOM 8139 C C . SER B 1 394 ? -8.969 -26.656 -7.461 1 87.75 394 SER B C 1
ATOM 8141 O O . SER B 1 394 ? -8.945 -27.547 -8.32 1 87.75 394 SER B O 1
ATOM 8143 N N . MET B 1 395 ? -8.734 -26.875 -6.25 1 90.62 395 MET B N 1
ATOM 8144 C CA . MET B 1 395 ? -8.469 -28.203 -5.715 1 90.62 395 MET B CA 1
ATOM 8145 C C . MET B 1 395 ? -9.758 -28.891 -5.309 1 90.62 395 MET B C 1
ATOM 8147 O O . MET B 1 395 ? -10.469 -28.422 -4.418 1 90.62 395 MET B O 1
ATOM 8151 N N . PRO B 1 396 ? -10.062 -30.016 -5.953 1 91 396 PRO B N 1
ATOM 8152 C CA . PRO B 1 396 ? -11.25 -30.75 -5.5 1 91 396 PRO B CA 1
ATOM 8153 C C . PRO B 1 396 ? -11.109 -31.281 -4.074 1 91 396 PRO B C 1
ATOM 8155 O O . PRO B 1 396 ? -10.109 -31.922 -3.75 1 91 396 PRO B O 1
ATOM 8158 N N . ILE B 1 397 ? -12.141 -31.062 -3.311 1 93.94 397 ILE B N 1
ATOM 8159 C CA . ILE B 1 397 ? -12.125 -31.438 -1.898 1 93.94 397 ILE B CA 1
ATOM 8160 C C . ILE B 1 397 ? -11.961 -32.938 -1.764 1 93.94 397 ILE B C 1
ATOM 8162 O O . ILE B 1 397 ? -11.156 -33.406 -0.953 1 93.94 397 ILE B O 1
ATOM 8166 N N . GLU B 1 398 ? -12.648 -33.719 -2.609 1 92.38 398 GLU B N 1
ATOM 8167 C CA . GLU B 1 398 ? -12.609 -35.156 -2.564 1 92.38 398 GLU B CA 1
ATOM 8168 C C . GLU B 1 398 ? -11.195 -35.688 -2.83 1 92.38 398 GLU B C 1
ATOM 8170 O O . GLU B 1 398 ? -10.742 -36.625 -2.176 1 92.38 398 GLU B O 1
ATOM 8175 N N . VAL B 1 399 ? -10.555 -35.094 -3.74 1 92.25 399 VAL B N 1
ATOM 8176 C CA . VAL B 1 399 ? -9.203 -35.5 -4.086 1 92.25 399 VAL B CA 1
ATOM 8177 C C . VAL B 1 399 ? -8.266 -35.219 -2.914 1 92.25 399 VAL B C 1
ATOM 8179 O O . VAL B 1 399 ? -7.367 -36.031 -2.629 1 92.25 399 VAL B O 1
ATOM 8182 N N . ALA B 1 400 ? -8.43 -34.125 -2.287 1 96.06 400 ALA B N 1
ATOM 8183 C CA . ALA B 1 400 ? -7.629 -33.812 -1.11 1 96.06 400 ALA B CA 1
ATOM 8184 C C . ALA B 1 400 ? -7.805 -34.844 -0.018 1 96.06 400 ALA B C 1
ATOM 8186 O O . ALA B 1 400 ? -6.82 -35.312 0.566 1 96.06 400 ALA B O 1
ATOM 8187 N N . TYR B 1 401 ? -9.016 -35.25 0.256 1 94.56 401 TYR B N 1
ATOM 8188 C CA . TYR B 1 401 ? -9.289 -36.281 1.259 1 94.56 401 TYR B CA 1
ATOM 8189 C C . TYR B 1 401 ? -8.656 -37.594 0.867 1 94.56 401 TYR B C 1
ATOM 8191 O O . TYR B 1 401 ? -8.062 -38.281 1.706 1 94.56 401 TYR B O 1
ATOM 8199 N N . GLN B 1 402 ? -8.828 -37.969 -0.392 1 94.75 402 GLN B N 1
ATOM 8200 C CA . GLN B 1 402 ? -8.25 -39.219 -0.869 1 94.75 402 GLN B CA 1
ATOM 8201 C C . GLN B 1 402 ? -6.738 -39.25 -0.676 1 94.75 402 GLN B C 1
ATOM 8203 O O . GLN B 1 402 ? -6.172 -40.25 -0.281 1 94.75 402 GLN B O 1
ATOM 8208 N N . PHE B 1 403 ? -6.133 -38.125 -0.991 1 96.81 403 PHE B N 1
ATOM 8209 C CA . PHE B 1 403 ? -4.684 -38.062 -0.841 1 96.81 403 PHE B CA 1
ATOM 8210 C C . PHE B 1 403 ? -4.281 -38.25 0.619 1 96.81 403 PHE B C 1
ATOM 8212 O O . PHE B 1 403 ? -3.342 -38.969 0.928 1 96.81 403 PHE B O 1
ATOM 8219 N N . MET B 1 404 ? -4.969 -37.562 1.506 1 96.88 404 MET B N 1
ATOM 8220 C CA . MET B 1 404 ? -4.645 -37.594 2.928 1 96.88 404 MET B CA 1
ATOM 8221 C C . MET B 1 404 ? -4.953 -38.969 3.512 1 96.88 404 MET B C 1
ATOM 8223 O O . MET B 1 404 ? -4.297 -39.406 4.457 1 96.88 404 MET B O 1
ATOM 8227 N N . GLU B 1 405 ? -5.969 -39.656 2.979 1 95.88 405 GLU B N 1
ATOM 8228 C CA . GLU B 1 405 ? -6.25 -41.031 3.377 1 95.88 405 GLU B CA 1
ATOM 8229 C C . GLU B 1 405 ? -5.121 -41.969 2.961 1 95.88 405 GLU B C 1
ATOM 8231 O O . GLU B 1 405 ? -4.742 -42.875 3.715 1 95.88 405 GLU B O 1
ATOM 8236 N N . PHE B 1 406 ? -4.648 -41.719 1.808 1 96 406 PHE B N 1
ATOM 8237 C CA . PHE B 1 406 ? -3.572 -42.531 1.268 1 96 406 PHE B CA 1
ATOM 8238 C C . PHE B 1 406 ? -2.264 -42.281 2.002 1 96 406 PHE B C 1
ATOM 8240 O O . PHE B 1 406 ? -1.49 -43.188 2.262 1 96 406 PHE B O 1
ATOM 8247 N N . ALA B 1 407 ? -1.983 -41.031 2.256 1 96.31 407 ALA B N 1
ATOM 8248 C CA . ALA B 1 407 ? -0.8 -40.594 2.986 1 96.31 407 ALA B CA 1
ATOM 8249 C C . ALA B 1 407 ? -1.19 -39.875 4.281 1 96.31 407 ALA B C 1
ATOM 8251 O O . ALA B 1 407 ? -1.203 -38.656 4.34 1 96.31 407 ALA B O 1
ATOM 8252 N N . PRO B 1 408 ? -1.317 -40.562 5.348 1 94.19 408 PRO B N 1
ATOM 8253 C CA . PRO B 1 408 ? -1.914 -40 6.566 1 94.19 408 PRO B CA 1
ATOM 8254 C C . PRO B 1 408 ? -1.022 -38.938 7.238 1 94.19 408 PRO B C 1
ATOM 8256 O O . PRO B 1 408 ? -1.51 -38.125 8.016 1 94.19 408 PRO B O 1
ATOM 8259 N N . ASN B 1 409 ? 0.252 -38.969 7.004 1 94.31 409 ASN B N 1
ATOM 8260 C CA . ASN B 1 409 ? 1.157 -38 7.59 1 94.31 409 ASN B CA 1
ATOM 8261 C C . ASN B 1 409 ? 1.143 -36.688 6.809 1 94.31 409 ASN B C 1
ATOM 8263 O O . ASN B 1 409 ? 1.727 -35.688 7.242 1 94.31 409 ASN B O 1
ATOM 8267 N N . CYS B 1 410 ? 0.482 -36.656 5.699 1 96 410 CYS B N 1
ATOM 8268 C CA . CYS B 1 410 ? 0.551 -35.531 4.785 1 96 410 CYS B CA 1
ATOM 8269 C C . CYS B 1 410 ? -0.727 -34.719 4.844 1 96 410 CYS B C 1
ATOM 8271 O O . CYS B 1 410 ? -1.828 -35.25 4.73 1 96 410 CYS B O 1
ATOM 8273 N N . LYS B 1 411 ? -0.538 -33.469 5.039 1 95.75 411 LYS B N 1
ATOM 8274 C CA . LYS B 1 411 ? -1.663 -32.531 4.949 1 95.75 411 LYS B CA 1
ATOM 8275 C C . LYS B 1 411 ? -1.72 -31.859 3.578 1 95.75 411 LYS B C 1
ATOM 8277 O O . LYS B 1 411 ? -0.684 -31.516 3.008 1 95.75 411 LYS B O 1
ATOM 8282 N N . VAL B 1 412 ? -2.904 -31.766 3.043 1 96.44 412 VAL B N 1
ATOM 8283 C CA . VAL B 1 412 ? -3.113 -31 1.823 1 96.44 412 VAL B CA 1
ATOM 8284 C C . VAL B 1 412 ? -3.609 -29.594 2.18 1 96.44 412 VAL B C 1
ATOM 8286 O O . VAL B 1 412 ? -4.574 -29.438 2.934 1 96.44 412 VAL B O 1
ATOM 8289 N N . ARG B 1 413 ? -2.895 -28.656 1.725 1 95.81 413 ARG B N 1
ATOM 8290 C CA . ARG B 1 413 ? -3.229 -27.25 1.923 1 95.81 413 ARG B CA 1
ATOM 8291 C C . ARG B 1 413 ? -3.465 -26.547 0.589 1 95.81 413 ARG B C 1
ATOM 8293 O O . ARG B 1 413 ? -2.863 -26.922 -0.423 1 95.81 413 ARG B O 1
ATOM 8300 N N . VAL B 1 414 ? -4.352 -25.547 0.634 1 96.12 414 VAL B N 1
ATOM 8301 C CA . VAL B 1 414 ? -4.66 -24.828 -0.604 1 96.12 414 VAL B CA 1
ATOM 8302 C C . VAL B 1 414 ? -4.379 -23.344 -0.429 1 96.12 414 VAL B C 1
ATOM 8304 O O . VAL B 1 414 ? -4.77 -22.75 0.576 1 96.12 414 VAL B O 1
ATOM 8307 N N . ALA B 1 415 ? -3.633 -22.781 -1.354 1 96.75 415 ALA B N 1
ATOM 8308 C CA . ALA B 1 415 ? -3.383 -21.344 -1.417 1 96.75 415 ALA B CA 1
ATOM 8309 C C . ALA B 1 415 ? -3.992 -20.734 -2.68 1 96.75 415 ALA B C 1
ATOM 8311 O O . ALA B 1 415 ? -4.336 -21.453 -3.619 1 96.75 415 ALA B O 1
ATOM 8312 N N . TYR B 1 416 ? -4.156 -19.422 -2.668 1 97.56 416 TYR B N 1
ATOM 8313 C CA . TYR B 1 416 ? -4.742 -18.688 -3.791 1 97.56 416 TYR B CA 1
ATOM 8314 C C . TYR B 1 416 ? -3.871 -17.5 -4.188 1 97.56 416 TYR B C 1
ATOM 8316 O O . TYR B 1 416 ? -3.328 -16.812 -3.324 1 97.56 416 TYR B O 1
ATOM 8324 N N . GLY B 1 417 ? -3.811 -17.375 -5.441 1 96.75 417 GLY B N 1
ATOM 8325 C CA . GLY B 1 417 ? -3.119 -16.219 -5.996 1 96.75 417 GLY B CA 1
ATOM 8326 C C . GLY B 1 417 ? -2.994 -16.266 -7.508 1 96.75 417 GLY B C 1
ATOM 8327 O O . GLY B 1 417 ? -3.688 -17.047 -8.164 1 96.75 417 GLY B O 1
ATOM 8328 N N . ALA B 1 418 ? -2.268 -15.375 -8.039 1 95.38 418 ALA B N 1
ATOM 8329 C CA . ALA B 1 418 ? -1.958 -15.195 -9.453 1 95.38 418 ALA B CA 1
ATOM 8330 C C . ALA B 1 418 ? -0.572 -14.578 -9.641 1 95.38 418 ALA B C 1
ATOM 8332 O O . ALA B 1 418 ? 0.051 -14.133 -8.672 1 95.38 418 ALA B O 1
ATOM 8333 N N . THR B 1 419 ? -0.096 -14.703 -10.836 1 96.19 419 THR B N 1
ATOM 8334 C CA . THR B 1 419 ? 1.161 -14.016 -11.102 1 96.19 419 THR B CA 1
ATOM 8335 C C . THR B 1 419 ? 1.083 -12.555 -10.664 1 96.19 419 THR B C 1
ATOM 8337 O O . THR B 1 419 ? 2.039 -12.016 -10.094 1 96.19 419 THR B O 1
ATOM 8340 N N . GLU B 1 420 ? -0.062 -11.938 -10.836 1 97.44 420 GLU B N 1
ATOM 8341 C CA . GLU B 1 420 ? -0.299 -10.523 -10.555 1 97.44 420 GLU B CA 1
ATOM 8342 C C . GLU B 1 420 ? -0.255 -10.25 -9.055 1 97.44 420 GLU B C 1
ATOM 8344 O O . GLU B 1 420 ? -0.162 -9.094 -8.633 1 97.44 420 GLU B O 1
ATOM 8349 N N . THR B 1 421 ? -0.309 -11.273 -8.156 1 97.94 421 THR B N 1
ATOM 8350 C CA . THR B 1 421 ? -0.205 -11.102 -6.707 1 97.94 421 THR B CA 1
ATOM 8351 C C . THR B 1 421 ? 1.127 -11.641 -6.195 1 97.94 421 THR B C 1
ATOM 8353 O O . THR B 1 421 ? 1.29 -11.867 -4.992 1 97.94 421 THR B O 1
ATOM 8356 N N . SER B 1 422 ? 2.049 -12.18 -6.926 1 96.56 422 SER B N 1
ATOM 8357 C CA . SER B 1 422 ? 3.49 -12.328 -6.762 1 96.56 422 SER B CA 1
ATOM 8358 C C . SER B 1 422 ? 3.826 -13.57 -5.941 1 96.56 422 SER B C 1
ATOM 8360 O O . SER B 1 422 ? 4.887 -13.641 -5.316 1 96.56 422 SER B O 1
ATOM 8362 N N . PRO B 1 423 ? 3.217 -14.656 -5.828 1 95.19 423 PRO B N 1
ATOM 8363 C CA . PRO B 1 423 ? 1.903 -14.898 -6.43 1 95.19 423 PRO B CA 1
ATOM 8364 C C . PRO B 1 423 ? 0.809 -15.117 -5.387 1 95.19 423 PRO B C 1
ATOM 8366 O O . PRO B 1 423 ? -0.378 -15.117 -5.723 1 95.19 423 PRO B O 1
ATOM 8369 N N . CYS B 1 424 ? 1.153 -15.328 -4.141 1 97.88 424 CYS B N 1
ATOM 8370 C CA . CYS B 1 424 ? 0.195 -15.75 -3.125 1 97.88 424 CYS B CA 1
ATOM 8371 C C . CYS B 1 424 ? -0.559 -14.555 -2.557 1 97.88 424 CYS B C 1
ATOM 8373 O O . CYS B 1 424 ? 0.054 -13.594 -2.088 1 97.88 424 CYS B O 1
ATOM 8375 N N . ALA B 1 425 ? -1.83 -14.641 -2.582 1 98.44 425 ALA B N 1
ATOM 8376 C CA . ALA B 1 425 ? -2.678 -13.609 -1.982 1 98.44 425 ALA B CA 1
ATOM 8377 C C . ALA B 1 425 ? -3.258 -14.086 -0.653 1 98.44 425 ALA B C 1
ATOM 8379 O O . ALA B 1 425 ? -3.387 -13.305 0.291 1 98.44 425 ALA B O 1
ATOM 8380 N N . THR B 1 426 ? -3.691 -15.352 -0.615 1 98.25 426 THR B N 1
ATOM 8381 C CA . THR B 1 426 ? -4.219 -15.984 0.592 1 98.25 426 THR B CA 1
ATOM 8382 C C . THR B 1 426 ? -3.592 -17.359 0.802 1 98.25 426 THR B C 1
ATOM 8384 O O . THR B 1 426 ? -3.158 -18 -0.157 1 98.25 426 THR B O 1
ATOM 8387 N N . THR B 1 427 ? -3.484 -17.719 1.98 1 96.12 427 THR B N 1
ATOM 8388 C CA . THR B 1 427 ? -2.992 -19.062 2.283 1 96.12 427 THR B CA 1
ATOM 8389 C C . THR B 1 427 ? -3.41 -19.484 3.688 1 96.12 427 THR B C 1
ATOM 8391 O O . THR B 1 427 ? -4.074 -18.734 4.398 1 96.12 427 THR B O 1
ATOM 8394 N N . TYR B 1 428 ? -3.072 -20.656 4.02 1 93.25 428 TYR B N 1
ATOM 8395 C CA . TYR B 1 428 ? -3.369 -21.266 5.316 1 93.25 428 TYR B CA 1
ATOM 8396 C C . TYR B 1 428 ? -2.385 -20.781 6.375 1 93.25 428 TYR B C 1
ATOM 8398 O O . TYR B 1 428 ? -1.454 -20.031 6.078 1 93.25 428 TYR B O 1
ATOM 8406 N N . SER B 1 429 ? -2.723 -21.078 7.637 1 89.44 429 SER B N 1
ATOM 8407 C CA . SER B 1 429 ? -1.778 -20.938 8.742 1 89.44 429 SER B CA 1
ATOM 8408 C C . SER B 1 429 ? -1.549 -22.266 9.445 1 89.44 429 SER B C 1
ATOM 8410 O O . SER B 1 429 ? -2.271 -23.234 9.203 1 89.44 429 SER B O 1
ATOM 8412 N N . VAL B 1 430 ? -0.573 -22.328 10.273 1 84.88 430 VAL B N 1
ATOM 8413 C CA . VAL B 1 430 ? -0.212 -23.547 10.984 1 84.88 430 VAL B CA 1
ATOM 8414 C C . VAL B 1 430 ? -1.375 -24 11.867 1 84.88 430 VAL B C 1
ATOM 8416 O O . VAL B 1 430 ? -1.511 -25.188 12.18 1 84.88 430 VAL B O 1
ATOM 8419 N N . ASN B 1 431 ? -2.283 -23.047 12.125 1 87.25 431 ASN B N 1
ATOM 8420 C CA . ASN B 1 431 ? -3.393 -23.344 13.031 1 87.25 431 ASN B CA 1
ATOM 8421 C C . ASN B 1 431 ? -4.645 -23.75 12.266 1 87.25 431 ASN B C 1
ATOM 8423 O O . ASN B 1 431 ? -5.656 -24.109 12.867 1 87.25 431 ASN B O 1
ATOM 8427 N N . SER B 1 432 ? -4.57 -23.781 10.977 1 93 432 SER B N 1
ATOM 8428 C CA . SER B 1 432 ? -5.746 -24.125 10.18 1 93 432 SER B CA 1
ATOM 8429 C C . SER B 1 432 ? -6.133 -25.594 10.359 1 93 432 SER B C 1
ATOM 8431 O O . SER B 1 432 ? -5.266 -26.469 10.375 1 93 432 SER B O 1
ATOM 8433 N N . THR B 1 433 ? -7.449 -25.859 10.5 1 94.94 433 THR B N 1
ATOM 8434 C CA . THR B 1 433 ? -7.945 -27.234 10.5 1 94.94 433 THR B CA 1
ATOM 8435 C C . THR B 1 433 ? -7.879 -27.844 9.102 1 94.94 433 THR B C 1
ATOM 8437 O O . THR B 1 433 ? -7.672 -27.125 8.125 1 94.94 433 THR B O 1
ATOM 8440 N N . VAL B 1 434 ? -8.023 -29.094 9.039 1 93.94 434 VAL B N 1
ATOM 8441 C CA . VAL B 1 434 ? -8.023 -29.797 7.758 1 93.94 434 VAL B CA 1
ATOM 8442 C C . VAL B 1 434 ? -9.164 -29.266 6.887 1 93.94 434 VAL B C 1
ATOM 8444 O O . VAL B 1 434 ? -8.977 -28.984 5.703 1 93.94 434 VAL B O 1
ATOM 8447 N N . GLU B 1 435 ? -10.312 -29.078 7.496 1 94.19 435 GLU B N 1
ATOM 8448 C CA . GLU B 1 435 ? -11.484 -28.594 6.77 1 94.19 435 GLU B CA 1
ATOM 8449 C C . GLU B 1 435 ? -11.242 -27.203 6.207 1 94.19 435 GLU B C 1
ATOM 8451 O O . GLU B 1 435 ? -11.547 -26.922 5.043 1 94.19 435 GLU B O 1
ATOM 8456 N N . GLU B 1 436 ? -10.703 -26.375 7.008 1 95 436 GLU B N 1
ATOM 8457 C CA . GLU B 1 436 ? -10.414 -25 6.566 1 95 436 GLU B CA 1
ATOM 8458 C C . GLU B 1 436 ? -9.406 -25 5.426 1 95 436 GLU B C 1
ATOM 8460 O O . GLU B 1 436 ? -9.492 -24.172 4.516 1 95 436 GLU B O 1
ATOM 8465 N N . SER B 1 437 ? -8.516 -25.922 5.523 1 94 437 SER B N 1
ATOM 8466 C CA . SER B 1 437 ? -7.406 -25.938 4.57 1 94 437 SER B CA 1
ATOM 8467 C C . SER B 1 437 ? -7.859 -26.469 3.213 1 94 437 SER B C 1
ATOM 8469 O O . SER B 1 437 ? -7.309 -26.078 2.18 1 94 437 SER B O 1
ATOM 8471 N N . ILE B 1 438 ? -8.844 -27.328 3.168 1 93.5 438 ILE B N 1
ATOM 8472 C CA . ILE B 1 438 ? -9.18 -27.969 1.896 1 93.5 438 ILE B CA 1
ATOM 8473 C C . ILE B 1 438 ? -10.461 -27.359 1.337 1 93.5 438 ILE B C 1
ATOM 8475 O O . ILE B 1 438 ? -10.719 -27.422 0.134 1 93.5 438 ILE B O 1
ATOM 8479 N N . GLU B 1 439 ? -11.25 -26.719 2.172 1 94.06 439 GLU B N 1
ATOM 8480 C CA . GLU B 1 439 ? -12.516 -26.172 1.712 1 94.06 439 GLU B CA 1
ATOM 8481 C C . GLU B 1 439 ? -12.383 -24.688 1.366 1 94.06 439 GLU B C 1
ATOM 8483 O O . GLU B 1 439 ? -13.273 -24.109 0.744 1 94.06 439 GLU B O 1
ATOM 8488 N N . THR B 1 440 ? -11.359 -24.078 1.859 1 96.56 440 THR B N 1
ATOM 8489 C CA . THR B 1 440 ? -11.07 -22.672 1.553 1 96.56 440 THR B CA 1
ATOM 8490 C C . THR B 1 440 ? -9.664 -22.531 0.986 1 96.56 440 THR B C 1
ATOM 8492 O O . THR B 1 440 ? -8.922 -23.5 0.891 1 96.56 440 THR B O 1
ATOM 8495 N N . VAL B 1 441 ? -9.367 -21.359 0.6 1 97.75 441 VAL B N 1
ATOM 8496 C CA . VAL B 1 441 ? -8.016 -21.062 0.125 1 97.75 441 VAL B CA 1
ATOM 8497 C C . VAL B 1 441 ? -7.273 -20.219 1.154 1 97.75 441 VAL B C 1
ATOM 8499 O O . VAL B 1 441 ? -6.32 -19.516 0.816 1 97.75 441 VAL B O 1
ATOM 8502 N N . GLY B 1 442 ? -7.738 -20.281 2.389 1 97.62 442 GLY B N 1
ATOM 8503 C CA . GLY B 1 442 ? -7.086 -19.609 3.494 1 97.62 442 GLY B CA 1
ATOM 8504 C C . GLY B 1 442 ? -7.531 -18.172 3.656 1 97.62 442 GLY B C 1
ATOM 8505 O O . GLY B 1 442 ? -8.633 -17.797 3.23 1 97.62 442 GLY B O 1
ATOM 8506 N N . SER B 1 443 ? -6.754 -17.375 4.461 1 97.94 443 SER B N 1
ATOM 8507 C CA . SER B 1 443 ? -7.012 -15.977 4.758 1 97.94 443 SER B CA 1
ATOM 8508 C C . SER B 1 443 ? -5.977 -15.07 4.102 1 97.94 443 SER B C 1
ATOM 8510 O O . SER B 1 443 ? -4.957 -15.547 3.596 1 97.94 443 SER B O 1
ATOM 8512 N N . PRO B 1 444 ? -6.219 -13.766 4.062 1 98.5 444 PRO B N 1
ATOM 8513 C CA . PRO B 1 444 ? -5.242 -12.867 3.445 1 98.5 444 PRO B CA 1
ATOM 8514 C C . PRO B 1 444 ? -3.834 -13.047 4.008 1 98.5 444 PRO B C 1
ATOM 8516 O O . PRO B 1 444 ? -3.668 -13.242 5.215 1 98.5 444 PRO B O 1
ATOM 8519 N N . LEU B 1 445 ? -2.855 -13.047 3.109 1 97.94 445 LEU B N 1
ATOM 8520 C CA . LEU B 1 445 ? -1.46 -13.047 3.539 1 97.94 445 LEU B CA 1
ATOM 8521 C C . LEU B 1 445 ? -1.174 -11.859 4.449 1 97.94 445 LEU B C 1
ATOM 8523 O O . LEU B 1 445 ? -1.936 -10.891 4.473 1 97.94 445 LEU B O 1
ATOM 8527 N N . ASP B 1 446 ? -0.1 -11.898 5.199 1 96.62 446 ASP B N 1
ATOM 8528 C CA . ASP B 1 446 ? 0.268 -10.836 6.129 1 96.62 446 ASP B CA 1
ATOM 8529 C C . ASP B 1 446 ? 0.333 -9.484 5.426 1 96.62 446 ASP B C 1
ATOM 8531 O O . ASP B 1 446 ? 1.001 -9.352 4.398 1 96.62 446 ASP B O 1
ATOM 8535 N N . PHE B 1 447 ? -0.381 -8.469 5.969 1 97.38 447 PHE B N 1
ATOM 8536 C CA . PHE B 1 447 ? -0.394 -7.074 5.539 1 97.38 447 PHE B CA 1
ATOM 8537 C C . PHE B 1 447 ? -1.118 -6.926 4.207 1 97.38 447 PHE B C 1
ATOM 8539 O O . PHE B 1 447 ? -0.921 -5.938 3.494 1 97.38 447 PHE B O 1
ATOM 8546 N N . VAL B 1 448 ? -1.902 -7.945 3.805 1 98.38 448 VAL B N 1
ATOM 8547 C CA . VAL B 1 448 ? -2.674 -7.902 2.566 1 98.38 448 VAL B CA 1
ATOM 8548 C C . VAL B 1 448 ? -4.148 -7.672 2.885 1 98.38 448 VAL B C 1
ATOM 8550 O O . VAL B 1 448 ? -4.66 -8.18 3.887 1 98.38 448 VAL B O 1
ATOM 8553 N N . GLU B 1 449 ? -4.797 -6.871 2.021 1 98.62 449 GLU B N 1
ATOM 8554 C CA . GLU B 1 449 ? -6.234 -6.621 2.111 1 98.62 449 GLU B CA 1
ATOM 8555 C C . GLU B 1 449 ? -6.996 -7.387 1.034 1 98.62 449 GLU B C 1
ATOM 8557 O O . GLU B 1 449 ? -6.582 -7.414 -0.127 1 98.62 449 GLU B O 1
ATOM 8562 N N . ILE B 1 450 ? -8.094 -8.016 1.464 1 98.75 450 ILE B N 1
ATOM 8563 C CA . ILE B 1 450 ? -9.008 -8.664 0.534 1 98.75 450 ILE B CA 1
ATOM 8564 C C . ILE B 1 450 ? -10.43 -8.156 0.77 1 98.75 450 ILE B C 1
ATOM 8566 O O . ILE B 1 450 ? -10.859 -8 1.916 1 98.75 450 ILE B O 1
ATOM 8570 N N . LYS B 1 451 ? -11.117 -7.863 -0.272 1 98.56 451 LYS B N 1
ATOM 8571 C CA . LYS B 1 451 ? -12.547 -7.566 -0.177 1 98.56 451 LYS B CA 1
ATOM 8572 C C . LYS B 1 451 ? -13.328 -8.258 -1.291 1 98.56 451 LYS B C 1
ATOM 8574 O O . LYS B 1 451 ? -12.773 -8.562 -2.35 1 98.56 451 LYS B O 1
ATOM 8579 N N . LEU B 1 452 ? -14.57 -8.555 -1.046 1 98.5 452 LEU B N 1
ATOM 8580 C CA . LEU B 1 452 ? -15.508 -9.055 -2.045 1 98.5 452 LEU B CA 1
ATOM 8581 C C . LEU B 1 452 ? -16.562 -8.008 -2.373 1 98.5 452 LEU B C 1
ATOM 8583 O O . LEU B 1 452 ? -17.219 -7.477 -1.472 1 98.5 452 LEU B O 1
ATOM 8587 N N . VAL B 1 453 ? -16.75 -7.738 -3.666 1 96.94 453 VAL B N 1
ATOM 8588 C CA . VAL B 1 453 ? -17.641 -6.652 -4.035 1 96.94 453 VAL B CA 1
ATOM 8589 C C . VAL B 1 453 ? -18.672 -7.156 -5.043 1 96.94 453 VAL B C 1
ATOM 8591 O O . VAL B 1 453 ? -18.422 -8.109 -5.781 1 96.94 453 VAL B O 1
ATOM 8594 N N . ASN B 1 454 ? -19.797 -6.5 -4.949 1 93.75 454 ASN B N 1
ATOM 8595 C CA . ASN B 1 454 ? -20.75 -6.668 -6.039 1 93.75 454 ASN B CA 1
ATOM 8596 C C . ASN B 1 454 ? -20.188 -6.133 -7.355 1 93.75 454 ASN B C 1
ATOM 8598 O O . ASN B 1 454 ? -19.828 -4.957 -7.449 1 93.75 454 ASN B O 1
ATOM 8602 N N . PRO B 1 455 ? -20.125 -6.969 -8.352 1 87.56 455 PRO B N 1
ATOM 8603 C CA . PRO B 1 455 ? -19.469 -6.539 -9.586 1 87.56 455 PRO B CA 1
ATOM 8604 C C . PRO B 1 455 ? -20.156 -5.352 -10.25 1 87.56 455 PRO B C 1
ATOM 8606 O O . PRO B 1 455 ? -19.531 -4.602 -11 1 87.56 455 PRO B O 1
ATOM 8609 N N . LYS B 1 456 ? -21.422 -5.172 -10 1 85.12 456 LYS B N 1
ATOM 8610 C CA . LYS B 1 456 ? -22.172 -4.09 -10.617 1 85.12 456 LYS B CA 1
ATOM 8611 C C . LYS B 1 456 ? -22.078 -2.811 -9.789 1 85.12 456 LYS B C 1
ATOM 8613 O O . LYS B 1 456 ? -21.75 -1.745 -10.312 1 85.12 456 LYS B O 1
ATOM 8618 N N . THR B 1 457 ? -22.312 -2.918 -8.477 1 85.31 457 THR B N 1
ATOM 8619 C CA . THR B 1 457 ? -22.391 -1.735 -7.629 1 85.31 457 THR B CA 1
ATOM 8620 C C . THR B 1 457 ? -21.047 -1.419 -7 1 85.31 457 THR B C 1
ATOM 8622 O O . THR B 1 457 ? -20.828 -0.316 -6.492 1 85.31 457 THR B O 1
ATOM 8625 N N . ARG B 1 458 ? -20.156 -2.381 -6.93 1 87.56 458 ARG B N 1
ATOM 8626 C CA . ARG B 1 458 ? -18.828 -2.271 -6.348 1 87.56 458 ARG B CA 1
ATOM 8627 C C . ARG B 1 458 ? -18.891 -2.154 -4.828 1 87.56 458 ARG B C 1
ATOM 8629 O O . ARG B 1 458 ? -17.891 -1.891 -4.172 1 87.56 458 ARG B O 1
ATOM 8636 N N . GLN B 1 459 ? -20.047 -2.301 -4.297 1 91 459 GLN B N 1
ATOM 8637 C CA . GLN B 1 459 ? -20.203 -2.32 -2.846 1 91 459 GLN B CA 1
ATOM 8638 C C . GLN B 1 459 ? -19.734 -3.648 -2.26 1 91 459 GLN B C 1
ATOM 8640 O O . GLN B 1 459 ? -19.922 -4.703 -2.877 1 91 459 GLN B O 1
ATOM 8645 N N . ILE B 1 460 ? -19.188 -3.562 -1.138 1 96.44 460 ILE B N 1
ATOM 8646 C CA . ILE B 1 460 ? -18.75 -4.781 -0.46 1 96.44 460 ILE B CA 1
ATOM 8647 C C . ILE B 1 460 ? -19.969 -5.625 -0.088 1 96.44 460 ILE B C 1
ATOM 8649 O O . ILE B 1 460 ? -20.953 -5.105 0.446 1 96.44 460 ILE B O 1
ATOM 8653 N N . VAL B 1 461 ? -19.922 -6.84 -0.38 1 97.12 461 VAL B N 1
ATOM 8654 C CA . VAL B 1 461 ? -21.031 -7.734 -0.056 1 97.12 461 VAL B CA 1
ATOM 8655 C C . VAL B 1 461 ? -20.906 -8.211 1.39 1 97.12 461 VAL B C 1
ATOM 8657 O O . VAL B 1 461 ? -19.859 -8.031 2.02 1 97.12 461 VAL B O 1
ATOM 8660 N N . LYS B 1 462 ? -21.953 -8.734 1.945 1 96.56 462 LYS B N 1
ATOM 8661 C CA . LYS B 1 462 ? -21.938 -9.25 3.311 1 96.56 462 LYS B CA 1
ATOM 8662 C C . LYS B 1 462 ? -21.234 -10.602 3.381 1 96.56 462 LYS B C 1
ATOM 8664 O O . LYS B 1 462 ? -21.078 -11.281 2.363 1 96.56 462 LYS B O 1
ATOM 8669 N N . ILE B 1 463 ? -20.797 -10.961 4.539 1 97.44 463 ILE B N 1
ATOM 8670 C CA . ILE B 1 463 ? -20.234 -12.281 4.797 1 97.44 463 ILE B CA 1
ATOM 8671 C C . ILE B 1 463 ? -21.203 -13.359 4.328 1 97.44 463 ILE B C 1
ATOM 8673 O O . ILE B 1 463 ? -22.406 -13.273 4.578 1 97.44 463 ILE B O 1
ATOM 8677 N N . GLY B 1 464 ? -20.656 -14.297 3.637 1 96.12 464 GLY B N 1
ATOM 8678 C CA . GLY B 1 464 ? -21.484 -15.398 3.16 1 96.12 464 GLY B CA 1
ATOM 8679 C C . GLY B 1 464 ? -22.047 -15.164 1.768 1 96.12 464 GLY B C 1
ATOM 8680 O O . GLY B 1 464 ? -22.5 -16.109 1.113 1 96.12 464 GLY B O 1
ATOM 8681 N N . GLU B 1 465 ? -22.016 -13.938 1.302 1 96.56 465 GLU B N 1
ATOM 8682 C CA . GLU B 1 465 ? -22.516 -13.617 -0.034 1 96.56 465 GLU B CA 1
ATOM 8683 C C . GLU B 1 465 ? -21.391 -13.672 -1.066 1 96.56 465 GLU B C 1
ATOM 8685 O O . GLU B 1 465 ? -20.234 -13.383 -0.75 1 96.56 465 GLU B O 1
ATOM 8690 N N . THR B 1 466 ? -21.812 -14.062 -2.293 1 95.44 466 THR B N 1
ATOM 8691 C CA . THR B 1 466 ? -20.844 -14.148 -3.379 1 95.44 466 THR B CA 1
ATOM 8692 C C . THR B 1 466 ? -20.469 -12.766 -3.898 1 95.44 466 THR B C 1
ATOM 8694 O O . THR B 1 466 ? -21.359 -11.922 -4.102 1 95.44 466 THR B O 1
ATOM 8697 N N . GLY B 1 467 ? -19.203 -12.484 -4.035 1 96.94 467 GLY B N 1
ATOM 8698 C CA . GLY B 1 467 ? -18.688 -11.258 -4.637 1 96.94 467 GLY B CA 1
ATOM 8699 C C . GLY B 1 467 ? -17.422 -11.469 -5.438 1 96.94 467 GLY B C 1
ATOM 8700 O O . GLY B 1 467 ? -16.828 -12.547 -5.395 1 96.94 467 GLY B O 1
ATOM 8701 N N . GLU B 1 468 ? -17.094 -10.484 -6.242 1 97.31 468 GLU B N 1
ATOM 8702 C CA . GLU B 1 468 ? -15.828 -10.484 -6.953 1 97.31 468 GLU B CA 1
ATOM 8703 C C . GLU B 1 468 ? -14.672 -10.148 -6.012 1 97.31 468 GLU B C 1
ATOM 8705 O O . GLU B 1 468 ? -14.75 -9.195 -5.238 1 97.31 468 GLU B O 1
ATOM 8710 N N . LEU B 1 469 ? -13.633 -10.938 -6.098 1 98.31 469 LEU B N 1
ATOM 8711 C CA . LEU B 1 469 ? -12.508 -10.805 -5.172 1 98.31 469 LEU B CA 1
ATOM 8712 C C . LEU B 1 469 ? -11.539 -9.727 -5.637 1 98.31 469 LEU B C 1
ATOM 8714 O O . LEU B 1 469 ? -11.062 -9.766 -6.773 1 98.31 469 LEU B O 1
ATOM 8718 N N . HIS B 1 470 ? -11.273 -8.719 -4.785 1 98.38 470 HIS B N 1
ATOM 8719 C CA . HIS B 1 470 ? -10.258 -7.691 -4.984 1 98.38 470 HIS B CA 1
ATOM 8720 C C . HIS B 1 470 ? -9.148 -7.805 -3.938 1 98.38 470 HIS B C 1
ATOM 8722 O O . HIS B 1 470 ? -9.414 -8.148 -2.783 1 98.38 470 HIS B O 1
ATOM 8728 N N . CYS B 1 471 ? -7.945 -7.578 -4.383 1 98.62 471 CYS B N 1
ATOM 8729 C CA . CYS B 1 471 ? -6.77 -7.711 -3.527 1 98.62 471 CYS B CA 1
ATOM 8730 C C . CYS B 1 471 ? -5.926 -6.445 -3.561 1 98.62 471 CYS B C 1
ATOM 8732 O O . CYS B 1 471 ? -5.754 -5.836 -4.617 1 98.62 471 CYS B O 1
ATOM 8734 N N . ARG B 1 472 ? -5.406 -5.973 -2.395 1 98.5 472 ARG B N 1
ATOM 8735 C CA . ARG B 1 472 ? -4.508 -4.828 -2.289 1 98.5 472 ARG B CA 1
ATOM 8736 C C . ARG B 1 472 ? -3.395 -5.094 -1.281 1 98.5 472 ARG B C 1
ATOM 8738 O O . ARG B 1 472 ? -3.631 -5.707 -0.237 1 98.5 472 ARG B O 1
ATOM 8745 N N . GLY B 1 473 ? -2.186 -4.66 -1.526 1 98.06 473 GLY B N 1
ATOM 8746 C CA . GLY B 1 473 ? -1.043 -4.824 -0.642 1 98.06 473 GLY B CA 1
ATOM 8747 C C . GLY B 1 473 ? 0.27 -4.98 -1.385 1 98.06 473 GLY B C 1
ATOM 8748 O O . GLY B 1 473 ? 0.348 -4.703 -2.584 1 98.06 473 GLY B O 1
ATOM 8749 N N . HIS B 1 474 ? 1.318 -5.449 -0.648 1 97.62 474 HIS B N 1
ATOM 8750 C CA . HIS B 1 474 ? 2.674 -5.551 -1.174 1 97.62 474 HIS B CA 1
ATOM 8751 C C . HIS B 1 474 ? 2.771 -6.641 -2.234 1 97.62 474 HIS B C 1
ATOM 8753 O O . HIS B 1 474 ? 3.76 -6.715 -2.969 1 97.62 474 HIS B O 1
ATOM 8759 N N . VAL B 1 475 ? 1.723 -7.438 -2.418 1 98.44 475 VAL B N 1
ATOM 8760 C CA . VAL B 1 475 ? 1.764 -8.602 -3.297 1 98.44 475 VAL B CA 1
ATOM 8761 C C . VAL B 1 475 ? 1.415 -8.188 -4.723 1 98.44 475 VAL B C 1
ATOM 8763 O O . VAL B 1 475 ? 1.646 -8.938 -5.672 1 98.44 475 VAL B O 1
ATOM 8766 N N . ILE B 1 476 ? 0.82 -6.984 -4.91 1 98.62 476 ILE B N 1
ATOM 8767 C CA . ILE B 1 476 ? 0.284 -6.59 -6.211 1 98.62 476 ILE B CA 1
ATOM 8768 C C . ILE B 1 476 ? 1.43 -6.227 -7.152 1 98.62 476 ILE B C 1
ATOM 8770 O O . ILE B 1 476 ? 2.342 -5.488 -6.773 1 98.62 476 ILE B O 1
ATOM 8774 N N . MET B 1 477 ? 1.407 -6.672 -8.312 1 98.38 477 MET B N 1
ATOM 8775 C CA . MET B 1 477 ? 2.402 -6.391 -9.344 1 98.38 477 MET B CA 1
ATOM 8776 C C . MET B 1 477 ? 2.561 -4.887 -9.555 1 98.38 477 MET B C 1
ATOM 8778 O O . MET B 1 477 ? 1.663 -4.113 -9.219 1 98.38 477 MET B O 1
ATOM 8782 N N . SER B 1 478 ? 3.678 -4.527 -10.148 1 97.62 478 SER B N 1
ATOM 8783 C CA . SER B 1 478 ? 3.906 -3.129 -10.5 1 97.62 478 SER B CA 1
ATOM 8784 C C . SER B 1 478 ? 3.004 -2.697 -11.648 1 97.62 478 SER B C 1
ATOM 8786 O O . SER B 1 478 ? 2.686 -1.514 -11.789 1 97.62 478 SER B O 1
ATOM 8788 N N . GLY B 1 479 ? 2.627 -3.629 -12.5 1 97.56 479 GLY B N 1
ATOM 8789 C CA . GLY B 1 479 ? 1.812 -3.439 -13.695 1 97.56 479 GLY B CA 1
ATOM 8790 C C . GLY B 1 479 ? 2.186 -4.371 -14.828 1 97.56 479 GLY B C 1
ATOM 8791 O O . GLY B 1 479 ? 3.111 -5.176 -14.695 1 97.56 479 GLY B O 1
ATOM 8792 N N . TYR B 1 480 ? 1.392 -4.305 -15.883 1 96.56 480 TYR B N 1
ATOM 8793 C CA . TYR B 1 480 ? 1.767 -5.035 -17.094 1 96.56 480 TYR B CA 1
ATOM 8794 C C . TYR B 1 480 ? 2.848 -4.289 -17.859 1 96.56 480 TYR B C 1
ATOM 8796 O O . TYR B 1 480 ? 2.705 -3.1 -18.156 1 96.56 480 TYR B O 1
ATOM 8804 N N . TRP B 1 481 ? 3.885 -5.035 -18.109 1 96.62 481 TRP B N 1
ATOM 8805 C CA . TRP B 1 481 ? 5.102 -4.48 -18.703 1 96.62 481 TRP B CA 1
ATOM 8806 C C . TRP B 1 481 ? 4.793 -3.738 -20 1 96.62 481 TRP B C 1
ATOM 8808 O O . TRP B 1 481 ? 4.32 -4.336 -20.969 1 96.62 481 TRP B O 1
ATOM 8818 N N . SER B 1 482 ? 4.906 -2.361 -20.016 1 92.25 482 SER B N 1
ATOM 8819 C CA . SER B 1 482 ? 4.734 -1.468 -21.156 1 92.25 482 SER B CA 1
ATOM 8820 C C . SER B 1 482 ? 3.281 -1.448 -21.625 1 92.25 482 SER B C 1
ATOM 8822 O O . SER B 1 482 ? 3.012 -1.277 -22.812 1 92.25 482 SER B O 1
ATOM 8824 N N . GLU B 1 483 ? 2.395 -1.745 -20.734 1 93.69 483 GLU B N 1
ATOM 8825 C CA . GLU B 1 483 ? 0.97 -1.729 -21.062 1 93.69 483 GLU B CA 1
ATOM 8826 C C . GLU B 1 483 ? 0.17 -0.997 -19.984 1 93.69 483 GLU B C 1
ATOM 8828 O O . GLU B 1 483 ? -0.65 -1.603 -19.297 1 93.69 483 GLU B O 1
ATOM 8833 N N . PRO B 1 484 ? 0.294 0.302 -19.953 1 93 484 PRO B N 1
ATOM 8834 C CA . PRO B 1 484 ? -0.337 1.094 -18.891 1 93 484 PRO B CA 1
ATOM 8835 C C . PRO B 1 484 ? -1.861 1.014 -18.922 1 93 484 PRO B C 1
ATOM 8837 O O . PRO B 1 484 ? -2.506 1.026 -17.875 1 93 484 PRO B O 1
ATOM 8840 N N . GLU B 1 485 ? -2.467 0.95 -20.094 1 93.5 485 GLU B N 1
ATOM 8841 C CA . GLU B 1 485 ? -3.924 0.902 -20.188 1 93.5 485 GLU B CA 1
ATOM 8842 C C . GLU B 1 485 ? -4.469 -0.403 -19.609 1 93.5 485 GLU B C 1
ATOM 8844 O O . GLU B 1 485 ? -5.461 -0.399 -18.875 1 93.5 485 GLU B O 1
ATOM 8849 N N . LYS B 1 486 ? -3.801 -1.521 -19.938 1 93 486 LYS B N 1
ATOM 8850 C CA . LYS B 1 486 ? -4.207 -2.809 -19.391 1 93 486 LYS B CA 1
ATOM 8851 C C . LYS B 1 486 ? -4.004 -2.844 -17.875 1 93 486 LYS B C 1
ATOM 8853 O O . LYS B 1 486 ? -4.777 -3.482 -17.156 1 93 486 LYS B O 1
ATOM 8858 N N . THR B 1 487 ? -2.979 -2.178 -17.469 1 96.31 487 THR B N 1
ATOM 8859 C CA . THR B 1 487 ? -2.719 -2.092 -16.031 1 96.31 487 THR B CA 1
ATOM 8860 C C . THR B 1 487 ? -3.859 -1.373 -15.32 1 96.31 487 THR B C 1
ATOM 8862 O O . THR B 1 487 ? -4.359 -1.85 -14.297 1 96.31 487 THR B O 1
ATOM 8865 N N . LYS B 1 488 ? -4.352 -0.268 -15.891 1 94.62 488 LYS B N 1
ATOM 8866 C CA . LYS B 1 488 ? -5.414 0.538 -15.289 1 94.62 488 LYS B CA 1
ATOM 8867 C C . LYS B 1 488 ? -6.734 -0.224 -15.266 1 94.62 488 LYS B C 1
ATOM 8869 O O . LYS B 1 488 ? -7.566 -0.005 -14.383 1 94.62 488 LYS B O 1
ATOM 8874 N N . GLU B 1 489 ? -6.875 -1.074 -16.203 1 94.06 489 GLU B N 1
ATOM 8875 C CA . GLU B 1 489 ? -8.086 -1.889 -16.25 1 94.06 489 GLU B CA 1
ATOM 8876 C C . GLU B 1 489 ? -8.109 -2.91 -15.117 1 94.06 489 GLU B C 1
ATOM 8878 O O . GLU B 1 489 ? -9.18 -3.297 -14.648 1 94.06 489 GLU B O 1
ATOM 8883 N N . SER B 1 490 ? -6.957 -3.324 -14.688 1 95.44 490 SER B N 1
ATOM 8884 C CA . SER B 1 490 ? -6.859 -4.41 -13.719 1 95.44 490 SER B CA 1
ATOM 8885 C C . SER B 1 490 ? -6.621 -3.873 -12.312 1 95.44 490 SER B C 1
ATOM 8887 O O . SER B 1 490 ? -6.996 -4.512 -11.328 1 95.44 490 SER B O 1
ATOM 8889 N N . ILE B 1 491 ? -5.973 -2.773 -12.211 1 97.44 491 ILE B N 1
ATOM 8890 C CA . ILE B 1 491 ? -5.672 -2.125 -10.938 1 97.44 491 ILE B CA 1
ATOM 8891 C C . ILE B 1 491 ? -6.293 -0.731 -10.914 1 97.44 491 ILE B C 1
ATOM 8893 O O . ILE B 1 491 ? -5.941 0.131 -11.719 1 97.44 491 ILE B O 1
ATOM 8897 N N . ASP B 1 492 ? -7.133 -0.5 -9.984 1 95 492 ASP B N 1
ATOM 8898 C CA . ASP B 1 492 ? -7.848 0.772 -9.992 1 95 492 ASP B CA 1
ATOM 8899 C C . ASP B 1 492 ? -7.031 1.861 -9.297 1 95 492 ASP B C 1
ATOM 8901 O O . ASP B 1 492 ? -5.887 1.631 -8.906 1 95 492 ASP B O 1
ATOM 8905 N N . GLU B 1 493 ? -7.539 3.027 -9.148 1 92 493 GLU B N 1
ATOM 8906 C CA . GLU B 1 493 ? -6.82 4.199 -8.648 1 92 493 GLU B CA 1
ATOM 8907 C C . GLU B 1 493 ? -6.473 4.043 -7.172 1 92 493 GLU B C 1
ATOM 8909 O O . GLU B 1 493 ? -5.539 4.68 -6.68 1 92 493 GLU B O 1
ATOM 8914 N N . ALA B 1 494 ? -7.242 3.244 -6.484 1 95.31 494 ALA B N 1
ATOM 8915 C CA . ALA B 1 494 ? -6.961 2.986 -5.074 1 95.31 494 ALA B CA 1
ATOM 8916 C C . ALA B 1 494 ? -6.055 1.77 -4.906 1 95.31 494 ALA B C 1
ATOM 8918 O O . ALA B 1 494 ? -5.867 1.272 -3.795 1 95.31 494 ALA B O 1
ATOM 8919 N N . HIS B 1 495 ? -5.562 1.197 -6.055 1 96.44 495 HIS B N 1
ATOM 8920 C CA . HIS B 1 495 ? -4.547 0.153 -6.117 1 96.44 495 HIS B CA 1
ATOM 8921 C C . HIS B 1 495 ? -5.137 -1.212 -5.785 1 96.44 495 HIS B C 1
ATOM 8923 O O . HIS B 1 495 ? -4.422 -2.113 -5.34 1 96.44 495 HIS B O 1
ATOM 8929 N N . TRP B 1 496 ? -6.492 -1.327 -5.906 1 98 496 TRP B N 1
ATOM 8930 C CA . TRP B 1 496 ? -7.105 -2.648 -5.816 1 98 496 TRP B CA 1
ATOM 8931 C C . TRP B 1 496 ? -6.926 -3.422 -7.121 1 98 496 TRP B C 1
ATOM 8933 O O . TRP B 1 496 ? -7.25 -2.92 -8.195 1 98 496 TRP B O 1
ATOM 8943 N N . TYR B 1 497 ? -6.43 -4.59 -7.008 1 98.25 497 TYR B N 1
ATOM 8944 C CA . TYR B 1 497 ? -6.371 -5.508 -8.141 1 98.25 497 TYR B CA 1
ATOM 8945 C C . TYR B 1 497 ? -7.66 -6.309 -8.258 1 98.25 497 TYR B C 1
ATOM 8947 O O . TYR B 1 497 ? -8.055 -7.004 -7.32 1 98.25 497 TYR B O 1
ATOM 8955 N N . ASN B 1 498 ? -8.266 -6.164 -9.406 1 96.75 498 ASN B N 1
ATOM 8956 C CA . ASN B 1 498 ? -9.445 -6.969 -9.719 1 96.75 498 ASN B CA 1
ATOM 8957 C C . ASN B 1 498 ? -9.062 -8.344 -10.258 1 96.75 498 ASN B C 1
ATOM 8959 O O . ASN B 1 498 ? -8.625 -8.461 -11.406 1 96.75 498 ASN B O 1
ATOM 8963 N N . THR B 1 499 ? -9.32 -9.391 -9.508 1 95.81 499 THR B N 1
ATOM 8964 C CA . THR B 1 499 ? -8.82 -10.719 -9.859 1 95.81 499 THR B CA 1
ATOM 8965 C C . THR B 1 499 ? -9.695 -11.359 -10.938 1 95.81 499 THR B C 1
ATOM 8967 O O . THR B 1 499 ? -9.266 -12.297 -11.609 1 95.81 499 THR B O 1
ATOM 8970 N N . GLY B 1 500 ? -10.945 -10.922 -11 1 93.44 500 GLY B N 1
ATOM 8971 C CA . GLY B 1 500 ? -11.906 -11.57 -11.883 1 93.44 500 GLY B CA 1
ATOM 8972 C C . GLY B 1 500 ? -12.477 -12.852 -11.305 1 93.44 500 GLY B C 1
ATOM 8973 O O . GLY B 1 500 ? -13.305 -13.508 -11.945 1 93.44 500 GLY B O 1
ATOM 8974 N N . ASP B 1 501 ? -12.133 -13.188 -10.109 1 95 501 ASP B N 1
ATOM 8975 C CA . ASP B 1 501 ? -12.625 -14.398 -9.461 1 95 501 ASP B CA 1
ATOM 8976 C C . ASP B 1 501 ? -13.789 -14.078 -8.516 1 95 501 ASP B C 1
ATOM 8978 O O . ASP B 1 501 ? -13.836 -12.992 -7.93 1 95 501 ASP B O 1
ATOM 8982 N N . LEU B 1 502 ? -14.703 -15.016 -8.422 1 95.75 502 LEU B N 1
ATOM 8983 C CA . LEU B 1 502 ? -15.828 -14.922 -7.5 1 95.75 502 LEU B CA 1
ATOM 8984 C C . LEU B 1 502 ? -15.578 -15.758 -6.246 1 95.75 502 LEU B C 1
ATOM 8986 O O . LEU B 1 502 ? -15.07 -16.875 -6.332 1 95.75 502 LEU B O 1
ATOM 8990 N N . ALA B 1 503 ? -15.938 -15.195 -5.074 1 97.62 503 ALA B N 1
ATOM 8991 C CA . ALA B 1 503 ? -15.633 -15.875 -3.818 1 97.62 503 ALA B CA 1
ATOM 8992 C C . ALA B 1 503 ? -16.656 -15.539 -2.744 1 97.62 503 ALA B C 1
ATOM 8994 O O . ALA B 1 503 ? -17.484 -14.648 -2.928 1 97.62 503 ALA B O 1
ATOM 8995 N N . VAL B 1 504 ? -16.641 -16.344 -1.718 1 97.56 504 VAL B N 1
ATOM 8996 C CA . VAL B 1 504 ? -17.375 -16.109 -0.47 1 97.56 504 VAL B CA 1
ATOM 8997 C C . VAL B 1 504 ? -16.375 -16.016 0.69 1 97.56 504 VAL B C 1
ATOM 8999 O O . VAL B 1 504 ? -15.391 -16.75 0.723 1 97.56 504 VAL B O 1
ATOM 9002 N N . MET B 1 505 ? -16.641 -15.117 1.577 1 98.31 505 MET B N 1
ATOM 9003 C CA . MET B 1 505 ? -15.797 -14.961 2.762 1 98.31 505 MET B CA 1
ATOM 9004 C C . MET B 1 505 ? -16.531 -15.43 4.016 1 98.31 505 MET B C 1
ATOM 9006 O O . MET B 1 505 ? -17.719 -15.164 4.18 1 98.31 505 MET B O 1
ATOM 9010 N N . THR B 1 506 ? -15.812 -16.125 4.898 1 97.56 506 THR B N 1
ATOM 9011 C CA . THR B 1 506 ? -16.406 -16.562 6.156 1 97.56 506 THR B CA 1
ATOM 9012 C C . THR B 1 506 ? -16.188 -15.508 7.246 1 97.56 506 THR B C 1
ATOM 9014 O O . THR B 1 506 ? -15.453 -14.539 7.047 1 97.56 506 THR B O 1
ATOM 9017 N N . GLU B 1 507 ? -16.766 -15.719 8.43 1 96.19 507 GLU B N 1
ATOM 9018 C CA . GLU B 1 507 ? -16.625 -14.82 9.562 1 96.19 507 GLU B CA 1
ATOM 9019 C C . GLU B 1 507 ? -15.195 -14.797 10.086 1 96.19 507 GLU B C 1
ATOM 9021 O O . GLU B 1 507 ? -14.781 -13.844 10.742 1 96.19 507 GLU B O 1
ATOM 9026 N N . LYS B 1 508 ? -14.438 -15.844 9.758 1 95.88 508 LYS B N 1
ATOM 9027 C CA . LYS B 1 508 ? -13.047 -15.938 10.188 1 95.88 508 LYS B CA 1
ATOM 9028 C C . LYS B 1 508 ? -12.109 -15.305 9.172 1 95.88 508 LYS B C 1
ATOM 9030 O O . LYS B 1 508 ? -10.891 -15.344 9.328 1 95.88 508 LYS B O 1
ATOM 9035 N N . GLY B 1 509 ? -12.664 -14.812 8.125 1 97.38 509 GLY B N 1
ATOM 9036 C CA . GLY B 1 509 ? -11.859 -14.18 7.09 1 97.38 509 GLY B CA 1
ATOM 9037 C C . GLY B 1 509 ? -11.289 -15.172 6.09 1 97.38 509 GLY B C 1
ATOM 9038 O O . GLY B 1 509 ? -10.391 -14.836 5.32 1 97.38 509 GLY B O 1
ATOM 9039 N N . LEU B 1 510 ? -11.773 -16.406 6.16 1 98.12 510 LEU B N 1
ATOM 9040 C CA . LEU B 1 510 ? -11.367 -17.422 5.188 1 98.12 510 LEU B CA 1
ATOM 9041 C C . LEU B 1 510 ? -12.117 -17.234 3.871 1 98.12 510 LEU B C 1
ATOM 9043 O O . LEU B 1 510 ? -13.289 -16.859 3.867 1 98.12 510 LEU B O 1
ATOM 9047 N N . ILE B 1 511 ? -11.453 -17.578 2.775 1 98.38 511 ILE B N 1
ATOM 9048 C CA . ILE B 1 511 ? -12 -17.312 1.449 1 98.38 511 ILE B CA 1
ATOM 9049 C C . ILE B 1 511 ? -12.289 -18.641 0.742 1 98.38 511 ILE B C 1
ATOM 9051 O O . ILE B 1 511 ? -11.453 -19.547 0.744 1 98.38 511 ILE B O 1
ATOM 9055 N N . LYS B 1 512 ? -13.406 -18.734 0.178 1 96.81 512 LYS B N 1
ATOM 9056 C CA . LYS B 1 512 ? -13.789 -19.828 -0.699 1 96.81 512 LYS B CA 1
ATOM 9057 C C . LYS B 1 512 ? -13.992 -19.344 -2.133 1 96.81 512 LYS B C 1
ATOM 9059 O O . LYS B 1 512 ? -14.891 -18.547 -2.402 1 96.81 512 LYS B O 1
ATOM 9064 N N . ILE B 1 513 ? -13.195 -19.797 -3.039 1 95.38 513 ILE B N 1
ATOM 9065 C CA . ILE B 1 513 ? -13.359 -19.453 -4.445 1 95.38 513 ILE B CA 1
ATOM 9066 C C . ILE B 1 513 ? -14.508 -20.25 -5.051 1 95.38 513 ILE B C 1
ATOM 9068 O O . ILE B 1 513 ? -14.523 -21.484 -4.961 1 95.38 513 ILE B O 1
ATOM 9072 N N . ILE B 1 514 ? -15.383 -19.562 -5.703 1 92 514 ILE B N 1
ATOM 9073 C CA . ILE B 1 514 ? -16.562 -20.234 -6.227 1 92 514 ILE B CA 1
ATOM 9074 C C . ILE B 1 514 ? -16.484 -20.312 -7.75 1 92 514 ILE B C 1
ATOM 9076 O O . ILE B 1 514 ? -17.203 -21.094 -8.375 1 92 514 ILE B O 1
ATOM 9080 N N . GLY B 1 515 ? -15.727 -19.547 -8.328 1 88.69 515 GLY B N 1
ATOM 9081 C CA . GLY B 1 515 ? -15.562 -19.562 -9.773 1 88.69 515 GLY B CA 1
ATOM 9082 C C . GLY B 1 515 ? -14.969 -18.281 -10.32 1 88.69 515 GLY B C 1
ATOM 9083 O O . GLY B 1 515 ? -14.344 -17.516 -9.578 1 88.69 515 GLY B O 1
ATOM 9084 N N . ARG B 1 516 ? -15.023 -18.172 -11.641 1 87.62 516 ARG B N 1
ATOM 9085 C CA . ARG B 1 516 ? -14.578 -16.969 -12.352 1 87.62 516 ARG B CA 1
ATOM 9086 C C . ARG B 1 516 ? -15.75 -16.25 -12.984 1 87.62 516 ARG B C 1
ATOM 9088 O O . ARG B 1 516 ? -16.688 -16.875 -13.484 1 87.62 516 ARG B O 1
ATOM 9095 N N . THR B 1 517 ? -15.656 -14.984 -12.969 1 84.69 517 THR B N 1
ATOM 9096 C CA . THR B 1 517 ? -16.719 -14.172 -13.531 1 84.69 517 THR B CA 1
ATOM 9097 C C . THR B 1 517 ? -16.953 -14.531 -15 1 84.69 517 THR B C 1
ATOM 9099 O O . THR B 1 517 ? -18.109 -14.648 -15.438 1 84.69 517 THR B O 1
ATOM 9102 N N . LYS B 1 518 ? -15.906 -14.859 -15.688 1 80.06 518 LYS B N 1
ATOM 9103 C CA . LYS B 1 518 ? -15.992 -15.117 -17.125 1 80.06 518 LYS B CA 1
ATOM 9104 C C . LYS B 1 518 ? -16.453 -16.547 -17.391 1 80.06 518 LYS B C 1
ATOM 9106 O O . LYS B 1 518 ? -16.844 -16.875 -18.516 1 80.06 518 LYS B O 1
ATOM 9111 N N . GLU B 1 519 ? -16.531 -17.375 -16.406 1 84.19 519 GLU B N 1
ATOM 9112 C CA . GLU B 1 519 ? -16.906 -18.766 -16.578 1 84.19 519 GLU B CA 1
ATOM 9113 C C . GLU B 1 519 ? -18.281 -19.047 -16.016 1 84.19 519 GLU B C 1
ATOM 9115 O O . GLU B 1 519 ? -18.781 -20.172 -16.094 1 84.19 519 GLU B O 1
ATOM 9120 N N . LEU B 1 520 ? -18.859 -18.016 -15.453 1 85.12 520 LEU B N 1
ATOM 9121 C CA . LEU B 1 520 ? -20.203 -18.156 -14.938 1 85.12 520 LEU B CA 1
ATOM 9122 C C . LEU B 1 520 ? -21.172 -18.562 -16.047 1 85.12 520 LEU B C 1
ATOM 9124 O O . LEU B 1 520 ? -21.125 -18.016 -17.156 1 85.12 520 LEU B O 1
ATOM 9128 N N . ILE B 1 521 ? -21.953 -19.641 -15.797 1 89.44 521 ILE B N 1
ATOM 9129 C CA . ILE B 1 521 ? -22.922 -20.125 -16.766 1 89.44 521 ILE B CA 1
ATOM 9130 C C . ILE B 1 521 ? -24.312 -19.594 -16.422 1 89.44 521 ILE B C 1
ATOM 9132 O O . ILE B 1 521 ? -24.766 -19.719 -15.281 1 89.44 521 ILE B O 1
ATOM 9136 N N . ILE B 1 522 ? -24.938 -18.953 -17.312 1 89.62 522 ILE B N 1
ATOM 9137 C CA . ILE B 1 522 ? -26.297 -18.453 -17.094 1 89.62 522 ILE B CA 1
ATOM 9138 C C . ILE B 1 522 ? -27.297 -19.328 -17.844 1 89.62 522 ILE B C 1
ATOM 9140 O O . ILE B 1 522 ? -27.484 -19.172 -19.047 1 89.62 522 ILE B O 1
ATOM 9144 N N . VAL B 1 523 ? -27.969 -20.203 -17.172 1 91.38 523 VAL B N 1
ATOM 9145 C CA . VAL B 1 523 ? -28.953 -21.125 -17.734 1 91.38 523 VAL B CA 1
ATOM 9146 C C . VAL B 1 523 ? -30.359 -20.594 -17.469 1 91.38 523 VAL B C 1
ATOM 9148 O O . VAL B 1 523 ? -30.844 -20.625 -16.344 1 91.38 523 VAL B O 1
ATOM 9151 N N . GLY B 1 524 ? -31.031 -20.078 -18.406 1 86.69 524 GLY B N 1
ATOM 9152 C CA . GLY B 1 524 ? -32.375 -19.547 -18.25 1 86.69 524 GLY B CA 1
ATOM 9153 C C . GLY B 1 524 ? -32.469 -18.406 -17.266 1 86.69 524 GLY B C 1
ATOM 9154 O O . GLY B 1 524 ? -33.375 -18.328 -16.453 1 86.69 524 GLY B O 1
ATOM 9155 N N . GLY B 1 525 ? -31.469 -17.672 -17.188 1 81.75 525 GLY B N 1
ATOM 9156 C CA . GLY B 1 525 ? -31.453 -16.5 -16.328 1 81.75 525 GLY B CA 1
ATOM 9157 C C . GLY B 1 525 ? -30.875 -16.797 -14.945 1 81.75 525 GLY B C 1
ATOM 9158 O O . GLY B 1 525 ? -30.703 -15.883 -14.141 1 81.75 525 GLY B O 1
ATOM 9159 N N . GLU B 1 526 ? -30.562 -18.109 -14.703 1 87 526 GLU B N 1
ATOM 9160 C CA . GLU B 1 526 ? -30.031 -18.5 -13.406 1 87 526 GLU B CA 1
ATOM 9161 C C . GLU B 1 526 ? -28.516 -18.656 -13.469 1 87 526 GLU B C 1
ATOM 9163 O O . GLU B 1 526 ? -27.969 -19.172 -14.453 1 87 526 GLU B O 1
ATOM 9168 N N . ASN B 1 527 ? -27.859 -18.172 -12.43 1 86.62 527 ASN B N 1
ATOM 9169 C CA . ASN B 1 527 ? -26.406 -18.312 -12.344 1 86.62 527 ASN B CA 1
ATOM 9170 C C . ASN B 1 527 ? -26 -19.703 -11.875 1 86.62 527 ASN B C 1
ATOM 9172 O O . ASN B 1 527 ? -26.516 -20.203 -10.875 1 86.62 527 ASN B O 1
ATOM 9176 N N . VAL B 1 528 ? -25.188 -20.344 -12.648 1 90.25 528 VAL B N 1
ATOM 9177 C CA . VAL B 1 528 ? -24.656 -21.672 -12.297 1 90.25 528 VAL B CA 1
ATOM 9178 C C . VAL B 1 528 ? -23.125 -21.609 -12.25 1 90.25 528 VAL B C 1
ATOM 9180 O O . VAL B 1 528 ? -22.484 -21.234 -13.227 1 90.25 528 VAL B O 1
ATOM 9183 N N . TYR B 1 529 ? -22.641 -22.016 -11.141 1 90 529 TYR B N 1
ATOM 9184 C CA . TYR B 1 529 ? -21.188 -22.047 -10.977 1 90 529 TYR B CA 1
ATOM 9185 C C . TYR B 1 529 ? -20.625 -23.422 -11.336 1 90 529 TYR B C 1
ATOM 9187 O O . TYR B 1 529 ? -20.969 -24.422 -10.703 1 90 529 TYR B O 1
ATOM 9195 N N . PRO B 1 530 ? -19.688 -23.453 -12.266 1 92.5 530 PRO B N 1
ATOM 9196 C CA . PRO B 1 530 ? -19.141 -24.75 -12.695 1 92.5 530 PRO B CA 1
ATOM 9197 C C . PRO B 1 530 ? -18.547 -25.547 -11.539 1 92.5 530 PRO B C 1
ATOM 9199 O O . PRO B 1 530 ? -18.719 -26.766 -11.484 1 92.5 530 PRO B O 1
ATOM 9202 N N . ARG B 1 531 ? -17.953 -24.906 -10.641 1 89.75 531 ARG B N 1
ATOM 9203 C CA . ARG B 1 531 ? -17.25 -25.562 -9.539 1 89.75 531 ARG B CA 1
ATOM 9204 C C . ARG B 1 531 ? -18.203 -26.391 -8.688 1 89.75 531 ARG B C 1
ATOM 9206 O O . ARG B 1 531 ? -17.844 -27.453 -8.18 1 89.75 531 ARG B O 1
ATOM 9213 N N . GLU B 1 532 ? -19.375 -25.891 -8.508 1 90 532 GLU B N 1
ATOM 9214 C CA . GLU B 1 532 ? -20.375 -26.609 -7.719 1 90 532 GLU B CA 1
ATOM 9215 C C . GLU B 1 532 ? -20.656 -27.984 -8.32 1 90 532 GLU B C 1
ATOM 9217 O O . GLU B 1 532 ? -20.734 -28.969 -7.598 1 90 532 GLU B O 1
ATOM 9222 N N . ILE B 1 533 ? -20.797 -28.016 -9.586 1 93.19 533 ILE B N 1
ATOM 9223 C CA . ILE B 1 533 ? -21.094 -29.25 -10.297 1 93.19 533 ILE B CA 1
ATOM 9224 C C . ILE B 1 533 ? -19.875 -30.156 -10.297 1 93.19 533 ILE B C 1
ATOM 9226 O O . ILE B 1 533 ? -19.984 -31.375 -10.086 1 93.19 533 ILE B O 1
ATOM 9230 N N . GLU B 1 534 ? -18.734 -29.562 -10.539 1 94.38 534 GLU B N 1
ATOM 9231 C CA . GLU B 1 534 ? -17.484 -30.312 -10.547 1 94.38 534 GLU B CA 1
ATOM 9232 C C . GLU B 1 534 ? -17.266 -31.016 -9.203 1 94.38 534 GLU B C 1
ATOM 9234 O O . GLU B 1 534 ? -16.922 -32.188 -9.164 1 94.38 534 GLU B O 1
ATOM 9239 N N . GLU B 1 535 ? -17.5 -30.312 -8.102 1 92.81 535 GLU B N 1
ATOM 9240 C CA . GLU B 1 535 ? -17.312 -30.875 -6.77 1 92.81 535 GLU B CA 1
ATOM 9241 C C . GLU B 1 535 ? -18.172 -32.125 -6.57 1 92.81 535 GLU B C 1
ATOM 9243 O O . GLU B 1 535 ? -17.734 -33.094 -5.965 1 92.81 535 GLU B O 1
ATOM 9248 N N . ILE B 1 536 ? -19.375 -32.062 -7.047 1 93.06 536 ILE B N 1
ATOM 9249 C CA . ILE B 1 536 ? -20.297 -33.188 -6.918 1 93.06 536 ILE B CA 1
ATOM 9250 C C . ILE B 1 536 ? -19.812 -34.375 -7.766 1 93.06 536 ILE B C 1
ATOM 9252 O O . ILE B 1 536 ? -19.75 -35.5 -7.293 1 93.06 536 ILE B O 1
ATOM 9256 N N . LEU B 1 537 ? -19.422 -34.094 -8.961 1 95.06 537 LEU B N 1
ATOM 9257 C CA . LEU B 1 537 ? -19.031 -35.156 -9.891 1 95.06 537 LEU B CA 1
ATOM 9258 C C . LEU B 1 537 ? -17.734 -35.812 -9.43 1 95.06 537 LEU B C 1
ATOM 9260 O O . LEU B 1 537 ? -17.531 -37 -9.664 1 95.06 537 LEU B O 1
ATOM 9264 N N . TYR B 1 538 ? -16.875 -35.125 -8.773 1 93.31 538 TYR B N 1
ATOM 9265 C CA . TYR B 1 538 ? -15.625 -35.688 -8.25 1 93.31 538 TYR B CA 1
ATOM 9266 C C . TYR B 1 538 ? -15.914 -36.781 -7.207 1 93.31 538 TYR B C 1
ATOM 9268 O O . TYR B 1 538 ? -15.07 -37.656 -6.957 1 93.31 538 TYR B O 1
ATOM 9276 N N . THR B 1 539 ? -17.109 -36.719 -6.605 1 93.62 539 THR B N 1
ATOM 9277 C CA . THR B 1 539 ? -17.438 -37.688 -5.57 1 93.62 539 THR B CA 1
ATOM 9278 C C . THR B 1 539 ? -17.938 -38.969 -6.191 1 93.62 539 THR B C 1
ATOM 9280 O O . THR B 1 539 ? -18.109 -39.969 -5.496 1 93.62 539 THR B O 1
ATOM 9283 N N . HIS B 1 540 ? -18.188 -39 -7.465 1 94.19 540 HIS B N 1
ATOM 9284 C CA . HIS B 1 540 ? -18.578 -40.219 -8.141 1 94.19 540 HIS B CA 1
ATOM 9285 C C . HIS B 1 540 ? -17.391 -41.188 -8.266 1 94.19 540 HIS B C 1
ATOM 9287 O O . HIS B 1 540 ? -16.312 -40.781 -8.727 1 94.19 540 HIS B O 1
ATOM 9293 N N . PRO B 1 541 ? -17.531 -42.406 -8.008 1 93.12 541 PRO B N 1
ATOM 9294 C CA . PRO B 1 541 ? -16.406 -43.344 -7.953 1 93.12 541 PRO B CA 1
ATOM 9295 C C . PRO B 1 541 ? -15.742 -43.562 -9.312 1 93.12 541 PRO B C 1
ATOM 9297 O O . PRO B 1 541 ? -14.562 -43.906 -9.375 1 93.12 541 PRO B O 1
ATOM 9300 N N . ALA B 1 542 ? -16.453 -43.281 -10.367 1 94.75 542 ALA B N 1
ATOM 9301 C CA . ALA B 1 542 ? -15.906 -43.562 -11.695 1 94.75 542 ALA B CA 1
ATOM 9302 C C . ALA B 1 542 ? -15.133 -42.344 -12.211 1 94.75 542 ALA B C 1
ATOM 9304 O O . ALA B 1 542 ? -14.336 -42.469 -13.148 1 94.75 542 ALA B O 1
ATOM 9305 N N . VAL B 1 543 ? -15.352 -41.219 -11.688 1 95.06 543 VAL B N 1
ATOM 9306 C CA . VAL B 1 543 ? -14.836 -39.969 -12.242 1 95.06 543 VAL B CA 1
ATOM 9307 C C . VAL B 1 543 ? -13.445 -39.688 -11.68 1 95.06 543 VAL B C 1
ATOM 9309 O O . VAL B 1 543 ? -13.266 -39.625 -10.461 1 95.06 543 VAL B O 1
ATOM 9312 N N . GLU B 1 544 ? -12.461 -39.594 -12.539 1 93.12 544 GLU B N 1
ATOM 9313 C CA . GLU B 1 544 ? -11.109 -39.188 -12.164 1 93.12 544 GLU B CA 1
ATOM 9314 C C . GLU B 1 544 ? -10.961 -37.656 -12.141 1 93.12 544 GLU B C 1
ATOM 9316 O O . GLU B 1 544 ? -10.492 -37.094 -11.156 1 93.12 544 GLU B O 1
ATOM 9321 N N . THR B 1 545 ? -11.234 -37.031 -13.242 1 93.62 545 THR B N 1
ATOM 9322 C CA . THR B 1 545 ? -11.227 -35.562 -13.352 1 93.62 545 THR B CA 1
ATOM 9323 C C . THR B 1 545 ? -12.453 -35.094 -14.109 1 93.62 545 THR B C 1
ATOM 9325 O O . THR B 1 545 ? -13.047 -35.844 -14.891 1 93.62 545 THR B O 1
ATOM 9328 N N . VAL B 1 546 ? -12.883 -33.906 -13.82 1 94.88 546 VAL B N 1
ATOM 9329 C CA . VAL B 1 546 ? -14.039 -33.312 -14.5 1 94.88 546 VAL B CA 1
ATOM 9330 C C . VAL B 1 546 ? -13.875 -31.812 -14.617 1 94.88 546 VAL B C 1
ATOM 9332 O O . VAL B 1 546 ? -13.344 -31.172 -13.703 1 94.88 546 VAL B O 1
ATOM 9335 N N . ASN B 1 547 ? -14.195 -31.266 -15.711 1 94.56 547 ASN B N 1
ATOM 9336 C CA . ASN B 1 547 ? -14.297 -29.844 -15.961 1 94.56 547 ASN B CA 1
ATOM 9337 C C . ASN B 1 547 ? -15.648 -29.469 -16.578 1 94.56 547 ASN B C 1
ATOM 9339 O O . ASN B 1 547 ? -16.094 -30.094 -17.531 1 94.56 547 ASN B O 1
ATOM 9343 N N . VAL B 1 548 ? -16.328 -28.453 -16.016 1 94.88 548 VAL B N 1
ATOM 9344 C CA . VAL B 1 548 ? -17.672 -28.047 -16.453 1 94.88 548 VAL B CA 1
ATOM 9345 C C . VAL B 1 548 ? -17.594 -26.688 -17.156 1 94.88 548 VAL B C 1
ATOM 9347 O O . VAL B 1 548 ? -16.922 -25.781 -16.672 1 94.88 548 VAL B O 1
ATOM 9350 N N . ILE B 1 549 ? -18.234 -26.562 -18.297 1 94.56 549 ILE B N 1
ATOM 9351 C CA . ILE B 1 549 ? -18.25 -25.328 -19.078 1 94.56 549 ILE B CA 1
ATOM 9352 C C . ILE B 1 549 ? -19.672 -25.016 -19.516 1 94.56 549 ILE B C 1
ATOM 9354 O O . ILE B 1 549 ? -20.547 -25.891 -19.516 1 94.56 549 ILE B O 1
ATOM 9358 N N . GLY B 1 550 ? -19.859 -23.766 -19.844 1 93 550 GLY B N 1
ATOM 9359 C CA . GLY B 1 550 ? -21.094 -23.359 -20.484 1 93 550 GLY B CA 1
ATOM 9360 C C . GLY B 1 550 ? -21.031 -23.422 -22 1 93 550 GLY B C 1
ATOM 9361 O O . GLY B 1 550 ? -19.984 -23.141 -22.594 1 93 550 GLY B O 1
ATOM 9362 N N . VAL B 1 551 ? -22.141 -23.844 -22.594 1 94.12 551 VAL B N 1
ATOM 9363 C CA . VAL B 1 551 ? -22.25 -23.859 -24.062 1 94.12 551 VAL B CA 1
ATOM 9364 C C . VAL B 1 551 ? -23.531 -23.141 -24.484 1 94.12 551 VAL B C 1
ATOM 9366 O O . VAL B 1 551 ? -24.5 -23.078 -23.719 1 94.12 551 VAL B O 1
ATOM 9369 N N . PRO B 1 552 ? -23.5 -22.594 -25.688 1 92.75 552 PRO B N 1
ATOM 9370 C CA . PRO B 1 552 ? -24.688 -21.859 -26.125 1 92.75 552 PRO B CA 1
ATOM 9371 C C . PRO B 1 552 ? -25.906 -22.75 -26.297 1 92.75 552 PRO B C 1
ATOM 9373 O O . PRO B 1 552 ? -25.781 -23.922 -26.688 1 92.75 552 PRO B O 1
ATOM 9376 N N . ASP B 1 553 ? -27.016 -22.156 -25.938 1 91.25 553 ASP B N 1
ATOM 9377 C CA . ASP B 1 553 ? -28.312 -22.812 -26.125 1 91.25 553 ASP B CA 1
ATOM 9378 C C . ASP B 1 553 ? -29.344 -21.828 -26.656 1 91.25 553 ASP B C 1
ATOM 9380 O O . ASP B 1 553 ? -29.406 -20.672 -26.203 1 91.25 553 ASP B O 1
ATOM 9384 N N . GLN B 1 554 ? -30.172 -22.188 -27.562 1 85.06 554 GLN B N 1
ATOM 9385 C CA . GLN B 1 554 ? -31.125 -21.312 -28.234 1 85.06 554 GLN B CA 1
ATOM 9386 C C . GLN B 1 554 ? -32.25 -20.906 -27.281 1 85.06 554 GLN B C 1
ATOM 9388 O O . GLN B 1 554 ? -32.719 -19.766 -27.328 1 85.06 554 GLN B O 1
ATOM 9393 N N . ARG B 1 555 ? -32.656 -21.703 -26.484 1 83.44 555 ARG B N 1
ATOM 9394 C CA . ARG B 1 555 ? -33.812 -21.453 -25.625 1 83.44 555 ARG B CA 1
ATOM 9395 C C . ARG B 1 555 ? -33.406 -20.844 -24.297 1 83.44 555 ARG B C 1
ATOM 9397 O O . ARG B 1 555 ? -34 -19.859 -23.844 1 83.44 555 ARG B O 1
ATOM 9404 N N . LYS B 1 556 ? -32.406 -21.391 -23.703 1 89.75 556 LYS B N 1
ATOM 9405 C CA . LYS B 1 556 ? -32.031 -21.031 -22.328 1 89.75 556 LYS B CA 1
ATOM 9406 C C . LYS B 1 556 ? -30.875 -20.031 -22.312 1 89.75 556 LYS B C 1
ATOM 9408 O O . LYS B 1 556 ? -30.484 -19.562 -21.25 1 89.75 556 LYS B O 1
ATOM 9413 N N . GLY B 1 557 ? -30.359 -19.719 -23.469 1 88.75 557 GLY B N 1
ATOM 9414 C CA . GLY B 1 557 ? -29.141 -18.922 -23.531 1 88.75 557 GLY B CA 1
ATOM 9415 C C . GLY B 1 557 ? -27.875 -19.766 -23.453 1 88.75 557 GLY B C 1
ATOM 9416 O O . GLY B 1 557 ? -27.094 -19.812 -24.422 1 88.75 557 GLY B O 1
ATOM 9417 N N . GLU B 1 558 ? -27.672 -20.438 -22.281 1 93 558 GLU B N 1
ATOM 9418 C CA . GLU B 1 558 ? -26.562 -21.391 -22.125 1 93 558 GLU B CA 1
ATOM 9419 C C . GLU B 1 558 ? -27.047 -22.703 -21.531 1 93 558 GLU B C 1
ATOM 9421 O O . GLU B 1 558 ? -28.125 -22.766 -20.938 1 93 558 GLU B O 1
ATOM 9426 N N . GLU B 1 559 ? -26.234 -23.719 -21.828 1 93.38 559 GLU B N 1
ATOM 9427 C CA . GLU B 1 559 ? -26.375 -25.031 -21.203 1 93.38 559 GLU B CA 1
ATOM 9428 C C . GLU B 1 559 ? -25.047 -25.531 -20.641 1 93.38 559 GLU B C 1
ATOM 9430 O O . GLU B 1 559 ? -24 -24.953 -20.922 1 93.38 559 GLU B O 1
ATOM 9435 N N . ILE B 1 560 ? -25.188 -26.531 -19.828 1 95.69 560 ILE B N 1
ATOM 9436 C CA . ILE B 1 560 ? -24.016 -27.031 -19.109 1 95.69 560 ILE B CA 1
ATOM 9437 C C . ILE B 1 560 ? -23.453 -28.266 -19.797 1 95.69 560 ILE B C 1
ATOM 9439 O O . ILE B 1 560 ? -24.203 -29.172 -20.172 1 95.69 560 ILE B O 1
ATOM 9443 N N . CYS B 1 561 ? -22.203 -28.266 -19.984 1 96.75 561 CYS B N 1
ATOM 9444 C CA . CYS B 1 561 ? -21.484 -29.422 -20.516 1 96.75 561 CYS B CA 1
ATOM 9445 C C . CYS B 1 561 ? -20.375 -29.844 -19.562 1 96.75 561 CYS B C 1
ATOM 9447 O O . CYS B 1 561 ? -19.531 -29.031 -19.172 1 96.75 561 CYS B O 1
ATOM 9449 N N . ALA B 1 562 ? -20.375 -31.094 -19.188 1 96.81 562 ALA B N 1
ATOM 9450 C CA . ALA B 1 562 ? -19.328 -31.656 -18.359 1 96.81 562 ALA B CA 1
ATOM 9451 C C . ALA B 1 562 ? -18.359 -32.5 -19.172 1 96.81 562 ALA B C 1
ATOM 9453 O O . ALA B 1 562 ? -18.781 -33.5 -19.812 1 96.81 562 ALA B O 1
ATOM 9454 N N . TRP B 1 563 ? -17.125 -32.094 -19.219 1 96.44 563 TRP B N 1
ATOM 9455 C CA . TRP B 1 563 ? -16.062 -32.938 -19.719 1 96.44 563 TRP B CA 1
ATOM 9456 C C . TRP B 1 563 ? -15.539 -33.875 -18.641 1 96.44 563 TRP B C 1
ATOM 9458 O O . TRP B 1 563 ? -15.039 -33.438 -17.609 1 96.44 563 TRP B O 1
ATOM 9468 N N . VAL B 1 564 ? -15.625 -35.219 -18.891 1 96.44 564 VAL B N 1
ATOM 9469 C CA . VAL B 1 564 ? -15.367 -36.188 -17.812 1 96.44 564 VAL B CA 1
ATOM 9470 C C . VAL B 1 564 ? -14.266 -37.125 -18.234 1 96.44 564 VAL B C 1
ATOM 9472 O O . VAL B 1 564 ? -14.32 -37.719 -19.328 1 96.44 564 VAL B O 1
ATOM 9475 N N . GLN B 1 565 ? -13.25 -37.25 -17.406 1 95.06 565 GLN B N 1
ATOM 9476 C CA . GLN B 1 565 ? -12.266 -38.312 -17.5 1 95.06 565 GLN B CA 1
ATOM 9477 C C . GLN B 1 565 ? -12.516 -39.406 -16.438 1 95.06 565 GLN B C 1
ATOM 9479 O O . GLN B 1 565 ? -12.617 -39.094 -15.242 1 95.06 565 GLN B O 1
ATOM 9484 N N . LEU B 1 566 ? -12.656 -40.625 -16.859 1 94.5 566 LEU B N 1
ATOM 9485 C CA . LEU B 1 566 ? -12.906 -41.75 -15.945 1 94.5 566 LEU B CA 1
ATOM 9486 C C . LEU B 1 566 ? -11.602 -42.375 -15.5 1 94.5 566 LEU B C 1
ATOM 9488 O O . LEU B 1 566 ? -10.578 -42.25 -16.172 1 94.5 566 LEU B O 1
ATOM 9492 N N . HIS B 1 567 ? -11.688 -43 -14.359 1 92.12 567 HIS B N 1
ATOM 9493 C CA . HIS B 1 567 ? -10.555 -43.812 -13.93 1 92.12 567 HIS B CA 1
ATOM 9494 C C . HIS B 1 567 ? -10.242 -44.906 -14.953 1 92.12 567 HIS B C 1
ATOM 9496 O O . HIS B 1 567 ? -11.109 -45.312 -15.734 1 92.12 567 HIS B O 1
ATOM 9502 N N . LYS B 1 568 ? -9.016 -45.406 -14.875 1 88.38 568 LYS B N 1
ATOM 9503 C CA . LYS B 1 568 ? -8.609 -46.469 -15.805 1 88.38 568 LYS B CA 1
ATOM 9504 C C . LYS B 1 568 ? -9.484 -47.688 -15.648 1 88.38 568 LYS B C 1
ATOM 9506 O O . LYS B 1 568 ? -9.734 -48.156 -14.531 1 88.38 568 LYS B O 1
ATOM 9511 N N . ASN B 1 569 ? -10.008 -48.188 -16.734 1 88.25 569 ASN B N 1
ATOM 9512 C CA . ASN B 1 569 ? -10.758 -49.438 -16.812 1 88.25 569 ASN B CA 1
ATOM 9513 C C . ASN B 1 569 ? -12.102 -49.344 -16.094 1 88.25 569 ASN B C 1
ATOM 9515 O O . ASN B 1 569 ? -12.625 -50.375 -15.625 1 88.25 569 ASN B O 1
ATOM 9519 N N . VAL B 1 570 ? -12.508 -48.156 -15.891 1 90.81 570 VAL B N 1
ATOM 9520 C CA . VAL B 1 570 ? -13.828 -47.938 -15.297 1 90.81 570 VAL B CA 1
ATOM 9521 C C . VAL B 1 570 ? -14.781 -47.375 -16.344 1 90.81 570 VAL B C 1
ATOM 9523 O O . VAL B 1 570 ? -14.352 -46.625 -17.234 1 90.81 570 VAL B O 1
ATOM 9526 N N . GLN B 1 571 ? -15.977 -47.781 -16.281 1 92.19 571 GLN B N 1
ATOM 9527 C CA . GLN B 1 571 ? -16.969 -47.281 -17.219 1 92.19 571 GLN B CA 1
ATOM 9528 C C . GLN B 1 571 ? -18.109 -46.562 -16.484 1 92.19 571 GLN B C 1
ATOM 9530 O O . GLN B 1 571 ? -18.406 -46.875 -15.336 1 92.19 571 GLN B O 1
ATOM 9535 N N . ALA B 1 572 ? -18.594 -45.625 -17.141 1 94.88 572 ALA B N 1
ATOM 9536 C CA . ALA B 1 572 ? -19.797 -44.906 -16.719 1 94.88 572 ALA B CA 1
ATOM 9537 C C . ALA B 1 572 ? -20.562 -44.344 -17.906 1 94.88 572 ALA B C 1
ATOM 9539 O O . ALA B 1 572 ? -19.953 -44 -18.938 1 94.88 572 ALA B O 1
ATOM 9540 N N . THR B 1 573 ? -21.875 -44.25 -17.781 1 95.25 573 THR B N 1
ATOM 9541 C CA . THR B 1 573 ? -22.688 -43.719 -18.859 1 95.25 573 THR B CA 1
ATOM 9542 C C . THR B 1 573 ? -23.141 -42.281 -18.547 1 95.25 573 THR B C 1
ATOM 9544 O O . THR B 1 573 ? -23.125 -41.875 -17.375 1 95.25 573 THR B O 1
ATOM 9547 N N . GLU B 1 574 ? -23.484 -41.594 -19.609 1 96.19 574 GLU B N 1
ATOM 9548 C CA . GLU B 1 574 ? -24.047 -40.281 -19.438 1 96.19 574 GLU B CA 1
ATOM 9549 C C . GLU B 1 574 ? -25.25 -40.281 -18.484 1 96.19 574 GLU B C 1
ATOM 9551 O O . GLU B 1 574 ? -25.375 -39.438 -17.625 1 96.19 574 GLU B O 1
ATOM 9556 N N . ASP B 1 575 ? -26.047 -41.281 -18.656 1 95 575 ASP B N 1
ATOM 9557 C CA . ASP B 1 575 ? -27.266 -41.406 -17.844 1 95 575 ASP B CA 1
ATOM 9558 C C . ASP B 1 575 ? -26.938 -41.625 -16.375 1 95 575 ASP B C 1
ATOM 9560 O O . ASP B 1 575 ? -27.594 -41.062 -15.492 1 95 575 ASP B O 1
ATOM 9564 N N . GLU B 1 576 ? -25.969 -42.406 -16.172 1 95.5 576 GLU B N 1
ATOM 9565 C CA . GLU B 1 576 ? -25.531 -42.656 -14.805 1 95.5 576 GLU B CA 1
ATOM 9566 C C . GLU B 1 576 ? -25.062 -41.375 -14.133 1 95.5 576 GLU B C 1
ATOM 9568 O O . GLU B 1 576 ? -25.453 -41.094 -12.992 1 95.5 576 GLU B O 1
ATOM 9573 N N . LEU B 1 577 ? -24.266 -40.656 -14.852 1 97 577 LEU B N 1
ATOM 9574 C CA . LEU B 1 577 ? -23.75 -39.406 -14.297 1 97 577 LEU B CA 1
ATOM 9575 C C . LEU B 1 577 ? -24.859 -38.375 -14.156 1 97 577 LEU B C 1
ATOM 9577 O O . LEU B 1 577 ? -24.875 -37.594 -13.195 1 97 577 LEU B O 1
ATOM 9581 N N . ARG B 1 578 ? -25.75 -38.312 -15.078 1 96.31 578 ARG B N 1
ATOM 9582 C CA . ARG B 1 578 ? -26.875 -37.406 -15.016 1 96.31 578 ARG B CA 1
ATOM 9583 C C . ARG B 1 578 ? -27.766 -37.688 -13.805 1 96.31 578 ARG B C 1
ATOM 9585 O O . ARG B 1 578 ? -28.172 -36.75 -13.094 1 96.31 578 ARG B O 1
ATOM 9592 N N . GLU B 1 579 ? -28.062 -38.906 -13.617 1 95 579 GLU B N 1
ATOM 9593 C CA . GLU B 1 579 ? -28.859 -39.312 -12.461 1 95 579 GLU B CA 1
ATOM 9594 C C . GLU B 1 579 ? -28.141 -38.969 -11.156 1 95 579 GLU B C 1
ATOM 9596 O O . GLU B 1 579 ? -28.781 -38.594 -10.164 1 95 579 GLU B O 1
ATOM 9601 N N . PHE B 1 580 ? -26.922 -39.25 -11.219 1 95.81 580 PHE B N 1
ATOM 9602 C CA . PHE B 1 580 ? -26.094 -38.906 -10.062 1 95.81 580 PHE B CA 1
ATOM 9603 C C . PHE B 1 580 ? -26.219 -37.438 -9.719 1 95.81 580 PHE B C 1
ATOM 9605 O O . PHE B 1 580 ? -26.344 -37.062 -8.547 1 95.81 580 PHE B O 1
ATOM 9612 N N . CYS B 1 581 ? -26.188 -36.562 -10.719 1 96.38 581 CYS B N 1
ATOM 9613 C CA . CYS B 1 581 ? -26.312 -35.125 -10.547 1 96.38 581 CYS B CA 1
ATOM 9614 C C . CYS B 1 581 ? -27.719 -34.75 -10.117 1 96.38 581 CYS B C 1
ATOM 9616 O O . CYS B 1 581 ? -27.906 -33.875 -9.258 1 96.38 581 CYS B O 1
ATOM 9618 N N . LYS B 1 582 ? -28.703 -35.375 -10.664 1 93.38 582 LYS B N 1
ATOM 9619 C CA . LYS B 1 582 ? -30.109 -35.062 -10.367 1 93.38 582 LYS B CA 1
ATOM 9620 C C . LYS B 1 582 ? -30.422 -35.281 -8.891 1 93.38 582 LYS B C 1
ATOM 9622 O O . LYS B 1 582 ? -31.234 -34.562 -8.312 1 93.38 582 LYS B O 1
ATOM 9627 N N . GLU B 1 583 ? -29.797 -36.125 -8.352 1 93.62 583 GLU B N 1
ATOM 9628 C CA . GLU B 1 583 ? -30.031 -36.469 -6.953 1 93.62 583 GLU B CA 1
ATOM 9629 C C . GLU B 1 583 ? -29.406 -35.438 -6.02 1 93.62 583 GLU B C 1
ATOM 9631 O O . GLU B 1 583 ? -29.797 -35.344 -4.852 1 93.62 583 GLU B O 1
ATOM 9636 N N . ARG B 1 584 ? -28.562 -34.625 -6.551 1 93.56 584 ARG B N 1
ATOM 9637 C CA . ARG B 1 584 ? -27.734 -33.812 -5.656 1 93.56 584 ARG B CA 1
ATOM 9638 C C . ARG B 1 584 ? -27.812 -32.344 -6.031 1 93.56 584 ARG B C 1
ATOM 9640 O O . ARG B 1 584 ? -27.422 -31.469 -5.238 1 93.56 584 ARG B O 1
ATOM 9647 N N . LEU B 1 585 ? -28.266 -32.094 -7.223 1 92.81 585 LEU B N 1
ATOM 9648 C CA . LEU B 1 585 ? -28.297 -30.703 -7.719 1 92.81 585 LEU B CA 1
ATOM 9649 C C . LEU B 1 585 ? -29.719 -30.297 -8.094 1 92.81 585 LEU B C 1
ATOM 9651 O O . LEU B 1 585 ? -30.562 -31.156 -8.398 1 92.81 585 LEU B O 1
ATOM 9655 N N . THR B 1 586 ? -30.016 -29.031 -7.996 1 89.38 586 THR B N 1
ATOM 9656 C CA . THR B 1 586 ? -31.25 -28.516 -8.562 1 89.38 586 THR B CA 1
ATOM 9657 C C . THR B 1 586 ? -31.312 -28.781 -10.07 1 89.38 586 THR B C 1
ATOM 9659 O O . THR B 1 586 ? -30.281 -28.812 -10.742 1 89.38 586 THR B O 1
ATOM 9662 N N . TYR B 1 587 ? -32.406 -28.969 -10.586 1 87.5 587 TYR B N 1
ATOM 9663 C CA . TYR B 1 587 ? -32.625 -29.469 -11.93 1 87.5 587 TYR B CA 1
ATOM 9664 C C . TYR B 1 587 ? -31.891 -28.641 -12.969 1 87.5 587 TYR B C 1
ATOM 9666 O O . TYR B 1 587 ? -31.344 -29.172 -13.938 1 87.5 587 TYR B O 1
ATOM 9674 N N . PHE B 1 588 ? -31.812 -27.312 -12.828 1 88.69 588 PHE B N 1
ATOM 9675 C CA . PHE B 1 588 ? -31.219 -26.484 -13.859 1 88.69 588 PHE B CA 1
ATOM 9676 C C . PHE B 1 588 ? -29.703 -26.516 -13.781 1 88.69 588 PHE B C 1
ATOM 9678 O O . PHE B 1 588 ? -29.016 -25.984 -14.664 1 88.69 588 PHE B O 1
ATOM 9685 N N . LYS B 1 589 ? -29.156 -27.156 -12.758 1 93.25 589 LYS B N 1
ATOM 9686 C CA . LYS B 1 589 ? -27.719 -27.266 -12.594 1 93.25 589 LYS B CA 1
ATOM 9687 C C . LYS B 1 589 ? -27.188 -28.578 -13.141 1 93.25 589 LYS B C 1
ATOM 9689 O O . LYS B 1 589 ? -25.984 -28.797 -13.203 1 93.25 589 LYS B O 1
ATOM 9694 N N . VAL B 1 590 ? -28.062 -29.438 -13.508 1 95.19 590 VAL B N 1
ATOM 9695 C CA . VAL B 1 590 ? -27.672 -30.734 -14.031 1 95.19 590 VAL B CA 1
ATOM 9696 C C . VAL B 1 590 ? -27.156 -30.578 -15.469 1 95.19 590 VAL B C 1
ATOM 9698 O O . VAL B 1 590 ? -27.859 -30.031 -16.328 1 95.19 590 VAL B O 1
ATOM 9701 N N . PRO B 1 591 ? -25.953 -31.062 -15.789 1 96.81 591 PRO B N 1
ATOM 9702 C CA . PRO B 1 591 ? -25.422 -30.922 -17.141 1 96.81 591 PRO B CA 1
ATOM 9703 C C . PRO B 1 591 ? -26.297 -31.609 -18.203 1 96.81 591 PRO B C 1
ATOM 9705 O O . PRO B 1 591 ? -26.75 -32.75 -18 1 96.81 591 PRO B O 1
ATOM 9708 N N . ARG B 1 592 ? -26.484 -30.906 -19.219 1 94.12 592 ARG B N 1
ATOM 9709 C CA . ARG B 1 592 ? -27.203 -31.484 -20.359 1 94.12 592 ARG B CA 1
ATOM 9710 C C . ARG B 1 592 ? -26.297 -32.406 -21.156 1 94.12 592 ARG B C 1
ATOM 9712 O O . ARG B 1 592 ? -26.75 -33.406 -21.703 1 94.12 592 ARG B O 1
ATOM 9719 N N . TYR B 1 593 ? -25.094 -32 -21.219 1 95.69 593 TYR B N 1
ATOM 9720 C CA . TYR B 1 593 ? -24.141 -32.75 -22.031 1 95.69 593 TYR B CA 1
ATOM 9721 C C . TYR B 1 593 ? -23.016 -33.312 -21.156 1 95.69 593 TYR B C 1
ATOM 9723 O O . TYR B 1 593 ? -22.562 -32.625 -20.234 1 95.69 593 TYR B O 1
ATOM 9731 N N . PHE B 1 594 ? -22.688 -34.531 -21.391 1 96.75 594 PHE B N 1
ATOM 9732 C CA . PHE B 1 594 ? -21.516 -35.188 -20.844 1 96.75 594 PHE B CA 1
ATOM 9733 C C . PHE B 1 594 ? -20.594 -35.688 -21.938 1 96.75 594 PHE B C 1
ATOM 9735 O O . PHE B 1 594 ? -21 -36.5 -22.781 1 96.75 594 PHE B O 1
ATOM 9742 N N . LEU B 1 595 ? -19.438 -35.188 -21.969 1 96.06 595 LEU B N 1
ATOM 9743 C CA . LEU B 1 595 ? -18.438 -35.625 -22.938 1 96.06 595 LEU B CA 1
ATOM 9744 C C . LEU B 1 595 ? -17.312 -36.406 -22.234 1 96.06 595 LEU B C 1
ATOM 9746 O O . LEU B 1 595 ? -16.578 -35.844 -21.422 1 96.06 595 LEU B O 1
ATOM 9750 N N . PHE B 1 596 ? -17.203 -37.688 -22.516 1 95.88 596 PHE B N 1
ATOM 9751 C CA . PHE B 1 596 ? -16.109 -38.469 -21.984 1 95.88 596 PHE B CA 1
ATOM 9752 C C . PHE B 1 596 ? -14.836 -38.281 -22.797 1 95.88 596 PHE B C 1
ATOM 9754 O O . PHE B 1 596 ? -14.836 -38.469 -24.016 1 95.88 596 PHE B O 1
ATOM 9761 N N . VAL B 1 597 ? -13.742 -37.906 -22.125 1 94.31 597 VAL B N 1
ATOM 9762 C CA . VAL B 1 597 ? -12.508 -37.562 -22.828 1 94.31 597 VAL B CA 1
ATOM 9763 C C . VAL B 1 597 ? -11.336 -38.281 -22.172 1 94.31 597 VAL B C 1
ATOM 9765 O O . VAL B 1 597 ? -11.398 -38.625 -20.984 1 94.31 597 VAL B O 1
ATOM 9768 N N . ASP B 1 598 ? -10.25 -38.5 -22.969 1 90.69 598 ASP B N 1
ATOM 9769 C CA . ASP B 1 598 ? -9.023 -39.094 -22.438 1 90.69 598 ASP B CA 1
ATOM 9770 C C . ASP B 1 598 ? -8.078 -38.031 -21.906 1 90.69 598 ASP B C 1
ATOM 9772 O O . ASP B 1 598 ? -7.199 -38.312 -21.094 1 90.69 598 ASP B O 1
ATOM 9776 N N . SER B 1 599 ? -8.25 -36.844 -22.438 1 89.44 599 SER B N 1
ATOM 9777 C CA . SER B 1 599 ? -7.414 -35.75 -22.031 1 89.44 599 SER B CA 1
ATOM 9778 C C . SER B 1 599 ? -8.117 -34.406 -22.25 1 89.44 599 SER B C 1
ATOM 9780 O O . SER B 1 599 ? -9.109 -34.344 -22.969 1 89.44 599 SER B O 1
ATOM 9782 N N . TYR B 1 600 ? -7.66 -33.375 -21.547 1 90.56 600 TYR B N 1
ATOM 9783 C CA . TYR B 1 600 ? -8.148 -32.031 -21.703 1 90.56 600 TYR B CA 1
ATOM 9784 C C . TYR B 1 600 ? -7.121 -31.141 -22.422 1 90.56 600 TYR B C 1
ATOM 9786 O O . TYR B 1 600 ? -5.922 -31.422 -22.375 1 90.56 600 TYR B O 1
ATOM 9794 N N . PRO B 1 601 ? -7.645 -30.109 -23.188 1 88.44 601 PRO B N 1
ATOM 9795 C CA . PRO B 1 601 ? -6.691 -29.031 -23.469 1 88.44 601 PRO B CA 1
ATOM 9796 C C . PRO B 1 601 ? -6.164 -28.375 -22.188 1 88.44 601 PRO B C 1
ATOM 9798 O O . PRO B 1 601 ? -6.945 -27.875 -21.375 1 88.44 601 PRO B O 1
ATOM 9801 N N . MET B 1 602 ? -4.859 -28.422 -22.047 1 84.44 602 MET B N 1
ATOM 9802 C CA . MET B 1 602 ? -4.289 -27.938 -20.797 1 84.44 602 MET B CA 1
ATOM 9803 C C . MET B 1 602 ? -3.182 -26.922 -21.047 1 84.44 602 MET B C 1
ATOM 9805 O O . MET B 1 602 ? -2.512 -26.984 -22.078 1 84.44 602 MET B O 1
ATOM 9809 N N . THR B 1 603 ? -3.027 -26.047 -20.062 1 78.5 603 THR B N 1
ATOM 9810 C CA . THR B 1 603 ? -1.828 -25.219 -20.031 1 78.5 603 THR B CA 1
ATOM 9811 C C . THR B 1 603 ? -0.608 -26.031 -19.641 1 78.5 603 THR B C 1
ATOM 9813 O O . THR B 1 603 ? -0.744 -27.172 -19.188 1 78.5 603 THR B O 1
ATOM 9816 N N . PRO B 1 604 ? 0.504 -25.438 -19.75 1 71.81 604 PRO B N 1
ATOM 9817 C CA . PRO B 1 604 ? 1.715 -26.156 -19.359 1 71.81 604 PRO B CA 1
ATOM 9818 C C . PRO B 1 604 ? 1.762 -26.469 -17.875 1 71.81 604 PRO B C 1
ATOM 9820 O O . PRO B 1 604 ? 2.486 -27.375 -17.453 1 71.81 604 PRO B O 1
ATOM 9823 N N . THR B 1 605 ? 0.981 -25.75 -17.094 1 71.88 605 THR B N 1
ATOM 9824 C CA . THR B 1 605 ? 0.976 -26 -15.664 1 71.88 605 THR B CA 1
ATOM 9825 C C . THR B 1 605 ? -0.088 -27.016 -15.289 1 71.88 605 THR B C 1
ATOM 9827 O O . THR B 1 605 ? -0.276 -27.328 -14.109 1 71.88 605 THR B O 1
ATOM 9830 N N . GLY B 1 606 ? -0.786 -27.516 -16.328 1 73.62 606 GLY B N 1
ATOM 9831 C CA . GLY B 1 606 ? -1.787 -28.531 -16.047 1 73.62 606 GLY B CA 1
ATOM 9832 C C . GLY B 1 606 ? -3.166 -27.953 -15.789 1 73.62 606 GLY B C 1
ATOM 9833 O O . GLY B 1 606 ? -4.02 -28.625 -15.203 1 73.62 606 GLY B O 1
ATOM 9834 N N . LYS B 1 607 ? -3.316 -26.766 -16.156 1 80.38 607 LYS B N 1
ATOM 9835 C CA . LYS B 1 607 ? -4.629 -26.156 -15.984 1 80.38 607 LYS B CA 1
ATOM 9836 C C . LYS B 1 607 ? -5.492 -26.344 -17.219 1 80.38 607 LYS B C 1
ATOM 9838 O O . LYS B 1 607 ? -5.031 -26.125 -18.344 1 80.38 607 LYS B O 1
ATOM 9843 N N . ALA B 1 608 ? -6.75 -26.766 -17.016 1 84.81 608 ALA B N 1
ATOM 9844 C CA . ALA B 1 608 ? -7.668 -26.953 -18.141 1 84.81 608 ALA B CA 1
ATOM 9845 C C . ALA B 1 608 ? -8 -25.609 -18.797 1 84.81 608 ALA B C 1
ATOM 9847 O O . ALA B 1 608 ? -8.234 -24.625 -18.109 1 84.81 608 ALA B O 1
ATOM 9848 N N . GLN B 1 609 ? -7.957 -25.578 -20.125 1 86.5 609 GLN B N 1
ATOM 9849 C CA . GLN B 1 609 ? -8.32 -24.375 -20.875 1 86.5 609 GLN B CA 1
ATOM 9850 C C . GLN B 1 609 ? -9.789 -24.406 -21.281 1 86.5 609 GLN B C 1
ATOM 9852 O O . GLN B 1 609 ? -10.125 -24.828 -22.391 1 86.5 609 GLN B O 1
ATOM 9857 N N . LYS B 1 610 ? -10.633 -23.859 -20.516 1 87.81 610 LYS B N 1
ATOM 9858 C CA . LYS B 1 610 ? -12.078 -24 -20.656 1 87.81 610 LYS B CA 1
ATOM 9859 C C . LYS B 1 610 ? -12.594 -23.281 -21.891 1 87.81 610 LYS B C 1
ATOM 9861 O O . LYS B 1 610 ? -13.562 -23.703 -22.516 1 87.81 610 LYS B O 1
ATOM 9866 N N . PHE B 1 611 ? -11.883 -22.25 -22.312 1 84.19 611 PHE B N 1
ATOM 9867 C CA . PHE B 1 611 ? -12.32 -21.531 -23.5 1 84.19 611 PHE B CA 1
ATOM 9868 C C . PHE B 1 611 ? -12.133 -22.406 -24.75 1 84.19 611 PHE B C 1
ATOM 9870 O O . PHE B 1 611 ? -12.961 -22.375 -25.656 1 84.19 611 PHE B O 1
ATOM 9877 N N . ILE B 1 612 ? -11.062 -23.125 -24.75 1 87.62 612 ILE B N 1
ATOM 9878 C CA . ILE B 1 612 ? -10.812 -24.031 -25.844 1 87.62 612 ILE B CA 1
ATOM 9879 C C . ILE B 1 612 ? -11.812 -25.188 -25.797 1 87.62 612 ILE B C 1
ATOM 9881 O O . ILE B 1 612 ? -12.336 -25.609 -26.828 1 87.62 612 ILE B O 1
ATOM 9885 N N . MET B 1 613 ? -12.117 -25.625 -24.625 1 91.62 613 MET B N 1
ATOM 9886 C CA . MET B 1 613 ? -13.086 -26.688 -24.453 1 91.62 613 MET B CA 1
ATOM 9887 C C . MET B 1 613 ? -14.469 -26.281 -24.953 1 91.62 613 MET B C 1
ATOM 9889 O O . MET B 1 613 ? -15.172 -27.078 -25.562 1 91.62 613 MET B O 1
ATOM 9893 N N . GLN B 1 614 ? -14.82 -25.062 -24.672 1 91.31 614 GLN B N 1
ATOM 9894 C CA . GLN B 1 614 ? -16.109 -24.547 -25.109 1 91.31 614 GLN B CA 1
ATOM 9895 C C . GLN B 1 614 ? -16.188 -24.547 -26.641 1 91.31 614 GLN B C 1
ATOM 9897 O O . GLN B 1 614 ? -17.188 -25 -27.203 1 91.31 614 GLN B O 1
ATOM 9902 N N . LYS B 1 615 ? -15.125 -24.062 -27.297 1 90.94 615 LYS B N 1
ATOM 9903 C CA . LYS B 1 615 ? -15.086 -24.016 -28.75 1 90.94 615 LYS B CA 1
ATOM 9904 C C . LYS B 1 615 ? -15.18 -25.422 -29.344 1 90.94 615 LYS B C 1
ATOM 9906 O O . LYS B 1 615 ? -15.922 -25.656 -30.297 1 90.94 615 LYS B O 1
ATOM 9911 N N . MET B 1 616 ? -14.484 -26.312 -28.766 1 92.62 616 MET B N 1
ATOM 9912 C CA . MET B 1 616 ? -14.484 -27.703 -29.219 1 92.62 616 MET B CA 1
ATOM 9913 C C . MET B 1 616 ? -15.859 -28.328 -29.062 1 92.62 616 MET B C 1
ATOM 9915 O O . MET B 1 616 ? -16.297 -29.109 -29.922 1 92.62 616 MET B O 1
ATOM 9919 N N . THR B 1 617 ? -16.469 -28.031 -27.984 1 93.44 617 THR B N 1
ATOM 9920 C CA . THR B 1 617 ? -17.781 -28.594 -27.703 1 93.44 617 THR B CA 1
ATOM 9921 C C . THR B 1 617 ? -18.828 -28.062 -28.688 1 93.44 617 THR B C 1
ATOM 9923 O O . THR B 1 617 ? -19.656 -28.828 -29.172 1 93.44 617 THR B O 1
ATOM 9926 N N . ILE B 1 618 ? -18.766 -26.781 -29 1 92.38 618 ILE B N 1
ATOM 9927 C CA . ILE B 1 618 ? -19.688 -26.172 -29.938 1 92.38 618 ILE B CA 1
ATOM 9928 C C . ILE B 1 618 ? -19.547 -26.828 -31.312 1 92.38 618 ILE B C 1
ATOM 9930 O O . ILE B 1 618 ? -20.547 -27.141 -31.953 1 92.38 618 ILE B O 1
ATOM 9934 N N . GLU B 1 619 ? -18.297 -27.062 -31.672 1 92.25 619 GLU B N 1
ATOM 9935 C CA . GLU B 1 619 ? -18.031 -27.719 -32.938 1 92.25 619 GLU B CA 1
ATOM 9936 C C . GLU B 1 619 ? -18.5 -29.172 -32.938 1 92.25 619 GLU B C 1
ATOM 9938 O O . GLU B 1 619 ? -19.156 -29.625 -33.875 1 92.25 619 GLU B O 1
ATOM 9943 N N . LYS B 1 620 ? -18.172 -29.828 -31.906 1 92.5 620 LYS B N 1
ATOM 9944 C CA . LYS B 1 620 ? -18.453 -31.25 -31.797 1 92.5 620 LYS B CA 1
ATOM 9945 C C . LYS B 1 620 ? -19.969 -31.5 -31.75 1 92.5 620 LYS B C 1
ATOM 9947 O O . LYS B 1 620 ? -20.453 -32.469 -32.344 1 92.5 620 LYS B O 1
ATOM 9952 N N . LEU B 1 621 ? -20.688 -30.656 -31.031 1 92.12 621 LEU B N 1
ATOM 9953 C CA . LEU B 1 621 ? -22.109 -30.875 -30.828 1 92.12 621 LEU B CA 1
ATOM 9954 C C . LEU B 1 621 ? -22.922 -30.031 -31.828 1 92.12 621 LEU B C 1
ATOM 9956 O O . LEU B 1 621 ? -24.156 -30.047 -31.781 1 92.12 621 LEU B O 1
ATOM 9960 N N . ASN B 1 622 ? -22.234 -29.375 -32.719 1 88.25 622 ASN B N 1
ATOM 9961 C CA . ASN B 1 622 ? -22.859 -28.531 -33.75 1 88.25 622 ASN B CA 1
ATOM 9962 C C . ASN B 1 622 ? -23.875 -27.578 -33.125 1 88.25 622 ASN B C 1
ATOM 9964 O O . ASN B 1 622 ? -25.031 -27.547 -33.531 1 88.25 622 ASN B O 1
ATOM 9968 N N . LEU B 1 623 ? -23.344 -26.906 -32.156 1 87.38 623 LEU B N 1
ATOM 9969 C CA . LEU B 1 623 ? -24.219 -25.969 -31.453 1 87.38 623 LEU B CA 1
ATOM 9970 C C . LEU B 1 623 ? -24.219 -24.609 -32.125 1 87.38 623 LEU B C 1
ATOM 9972 O O . LEU B 1 623 ? -23.203 -24.188 -32.688 1 87.38 623 LEU B O 1
ATOM 9976 N N . GLN B 1 624 ? -25.281 -23.875 -32.188 1 74.69 624 GLN B N 1
ATOM 9977 C CA . GLN B 1 624 ? -25.422 -22.578 -32.812 1 74.69 624 GLN B CA 1
ATOM 9978 C C . GLN B 1 624 ? -24.984 -21.453 -31.859 1 74.69 624 GLN B C 1
ATOM 9980 O O . GLN B 1 624 ? -25.344 -21.469 -30.688 1 74.69 624 GLN B O 1
ATOM 9985 N N . THR B 1 625 ? -24.047 -20.641 -32.25 1 70.62 625 THR B N 1
ATOM 9986 C CA . THR B 1 625 ? -23.562 -19.516 -31.453 1 70.62 625 THR B CA 1
ATOM 9987 C C . THR B 1 625 ? -24.422 -18.281 -31.703 1 70.62 625 THR B C 1
ATOM 9989 O O . THR B 1 625 ? -24.906 -18.078 -32.812 1 70.62 625 THR B O 1
ATOM 9992 N N . LYS B 1 626 ? -24.688 -17.422 -30.891 1 54.47 626 LYS B N 1
ATOM 9993 C CA . LYS B 1 626 ? -25.453 -16.188 -31.078 1 54.47 626 LYS B CA 1
ATOM 9994 C C . LYS B 1 626 ? -24.578 -15.117 -31.734 1 54.47 626 LYS B C 1
ATOM 9996 O O . LYS B 1 626 ? -23.375 -15.039 -31.469 1 54.47 626 LYS B O 1
#

Nearest PDB structures (foldseek):
  5bsw-assembly2_B  TM=8.994E-01  e=6.479E-46  Nicotiana tabacum
  7tz4-assembly1_A  TM=9.252E-01  e=1.233E-44  Pseudomonas aeruginosa
  4fut-assembly1_A  TM=8.942E-01  e=1.553E-43  Rhodopseudomonas palustris CGA009
  4gxr-assembly1_A  TM=8.652E-01  e=1.647E-43  Rhodopseudomonas palustris CGA009
  5bsr-assembly1_A  TM=7.346E-01  e=3.373E-45  Nicotiana tabacum

Foldseek 3Di:
DDDDDDDPDDDDDDDDDPDPPPPPVPPDPPPPPPPDDPPPVPPPQDADLDADFWDQDPQFQKTFGAGPHDADFDFLLRLLVVLVVLWDPAFFEAEAVVRDTDGSVRLSLLLQLLLQLCCPPVVDAAAAEEEEQFFDDPVLLSVLSSCRQQNYAYEYDHNQDAQVLVVCSQQLRVHQEYEFAAAPDPSVNNHVRVVVNLVVLLPDPDDCVDPTDRNYAEYEHADDDHPCVVVDPSVRVVNHYYYYSVVSSPGDDGDDVVSRVVHTQQRFRYWAWDDDPPDRTFTFTAGSSQLLRVLQLVCSQVVDDAQAEEEEQFTLSFLLCVRNVSSQSSSDNHYHHYDQDRADDLVSSLVSCVVVLHQEYEAEQVSLLVNLVVCVVVVHARQSHQEYEYEPDQHQLVSQVSSCVRHVNYAYFYFYAHVQLSGTQATHGPPDDSCLRNQFRHAGGHRKMKFFAAPVPRHGDTAPDKGFIKIADSRGTPAGRVCVPVRCVQAPPVRIGGPQWIWGAHPSRTIGTQGGNVFFEQFQNDTEGQVVLQNQLVPDQFFSGKGKGWEQDDPGRIFIEIETETDPPDDDDPVRSQVSCVVPDDPRRRGPYYHYDNDAPADSSGHHDRSVVRVVCCVVVVNDDD/DDDDDDDPDDDDDDDDDPDPPPPPVPPPPPPPPPDDDPPPVPPPQDADLDADFWDQPPQFQKTFGAGPHDADFDFLLRLLVVLVVLWDPAFFEAEAVVRDTDGSVRLSLLLFLLLQLCCPPVVDAAAAEEEEQFFDDPVVLSVLSSCRQLNYAYEYDHNQDAQVLVVVSQQLRVHQEYEFAAAPDPSVNNHVRVVVNVVVLLPDPDDCVDPTDRNYAEYEHADDDHPCVVVDDSVRVPNHYYYYSVVSSPGDDGDDVVSRVVHTQQRFRYWAWDDDLPDRTFTFTAGSSQLLRVLLLVCSQVVDDAQAEEEEQFTLSFLLCVRNQSSQSSSDNHYHHYDQDRADDLVSSLVSCVVVLHQEYEAEQQSLLVNLVVCVVVVHARQSHQEYEYEPDQHQLVSQVSSCVRHVNYAYFYFDAHVQLSGTQATHGPPDDSCLRNQFRHAGGHRKMKFFAAPVPRHGHTAPDKGFIKIADSRGTPAGRVCVPVRCVQAPPVRIGGPQWIWGAHPSRTIGTQGGNVFFEQFQNDTEGQVVLQNQLVPDQFFSGKGKGWEQDDPGRIFIEIETETDPPGDDDPVRSQVSCVVPDDPRRRGPYYHYDNDAPADSSGHHDRSVVRVVCCVVVVNDDD

Solvent-accessible surface area (backbone atoms only — not comparable to full-atom values): 66495 Å² total; per-residue (Å²): 146,86,92,81,90,78,76,97,71,80,82,96,84,76,88,83,78,80,72,77,76,74,79,67,81,65,75,73,71,81,69,75,77,68,85,72,86,71,79,66,75,74,65,91,76,68,72,68,83,69,81,50,75,48,46,50,52,77,66,38,27,34,27,32,10,29,42,78,46,78,85,60,89,41,31,55,42,54,41,50,56,57,46,59,75,67,60,82,78,51,66,28,41,33,30,56,71,72,73,43,75,30,27,53,67,56,46,52,50,54,20,39,18,34,29,36,28,38,38,72,74,71,59,53,43,67,72,39,22,35,30,42,38,52,64,44,48,73,63,53,53,36,52,51,52,15,27,42,35,45,22,18,20,36,28,40,32,65,38,78,48,46,63,68,56,43,50,48,49,41,28,68,58,46,16,36,30,36,37,29,48,13,44,80,22,88,52,54,74,40,24,59,39,41,53,49,44,53,50,48,52,38,64,49,81,66,76,76,74,51,93,54,62,80,52,56,39,34,36,30,27,63,37,53,46,66,62,46,88,63,55,64,84,62,63,33,74,68,71,56,47,77,45,48,41,68,64,36,52,63,46,82,74,79,58,59,62,75,51,42,65,68,47,50,23,76,38,60,32,35,30,35,66,40,82,47,95,86,55,77,62,45,30,35,24,31,24,21,31,19,41,45,42,35,32,31,50,50,35,55,33,65,57,74,44,85,74,34,25,35,33,41,54,51,52,46,55,38,41,70,26,42,40,52,42,67,38,28,54,57,30,36,94,43,32,20,34,32,34,26,36,51,59,80,43,64,68,42,41,56,47,38,37,57,76,66,52,22,25,30,35,48,38,30,43,55,54,49,53,51,44,52,51,50,28,60,76,64,72,54,79,61,83,54,31,41,35,35,43,30,28,94,52,84,57,53,52,59,57,46,51,52,46,29,68,72,35,74,68,24,44,56,35,26,38,34,63,41,65,53,23,36,24,57,44,20,29,53,49,82,82,52,49,68,63,50,19,46,68,23,26,18,29,44,32,68,66,19,39,36,36,23,18,32,85,87,79,63,44,68,27,43,51,70,39,76,14,37,36,31,41,33,47,68,30,49,41,80,36,32,56,96,32,68,69,64,25,52,74,36,30,44,94,84,52,38,32,58,70,56,30,27,27,30,30,46,91,73,31,35,32,28,79,49,46,39,64,89,56,55,25,44,41,65,84,38,83,39,49,38,51,64,52,36,54,56,50,53,67,36,90,45,38,63,48,64,52,50,43,47,38,61,32,92,85,37,53,25,39,38,32,32,40,34,26,55,37,88,96,48,80,82,50,63,65,56,53,42,52,57,35,52,76,74,38,60,74,86,64,40,51,77,39,70,44,82,41,95,73,74,63,55,46,97,75,56,42,72,40,60,69,59,51,37,54,50,46,32,62,74,66,67,47,68,77,133,143,78,88,82,89,84,74,100,71,79,98,82,85,77,90,84,77,83,75,76,77,68,80,67,80,64,74,74,69,81,70,74,78,67,84,73,84,71,77,66,76,73,66,92,74,67,73,67,86,67,81,50,76,46,48,50,52,76,67,37,27,34,28,32,10,29,42,79,46,79,86,59,89,39,30,56,42,55,41,50,56,56,45,60,76,67,60,81,78,54,68,28,40,33,30,56,71,73,73,42,74,31,27,54,67,56,46,52,49,55,19,39,18,35,29,37,30,38,38,73,73,72,60,52,43,66,70,39,23,36,30,40,39,51,65,43,47,74,62,51,52,36,52,53,50,16,27,43,33,43,22,17,19,34,29,40,31,66,39,79,49,46,63,69,56,43,50,47,49,41,27,68,58,44,16,36,29,36,38,29,48,13,44,82,22,90,52,54,74,39,23,60,40,43,54,48,44,55,49,50,52,40,65,51,80,66,75,75,75,52,94,55,65,80,52,55,38,35,36,31,26,63,37,53,46,65,62,47,88,66,54,68,85,65,63,36,74,67,70,57,47,77,45,51,42,68,64,36,52,64,44,82,74,77,59,58,62,75,52,42,66,67,48,52,23,77,39,60,33,36,31,35,65,40,82,47,96,88,53,77,61,45,31,36,23,30,23,21,30,20,42,46,41,33,32,31,50,49,36,56,34,64,57,72,44,85,74,34,23,34,34,41,52,53,53,45,53,38,42,69,24,43,39,53,40,66,40,28,54,56,31,38,95,42,32,20,33,31,34,26,36,51,59,82,44,65,68,43,41,56,48,36,37,57,76,66,52,22,24,32,34,47,36,30,43,55,52,49,54,50,43,50,51,51,28,61,76,64,72,53,81,62,84,55,30,40,33,33,44,31,28,93,52,82,56,54,52,60,57,47,51,51,47,28,69,74,36,72,67,25,45,55,35,27,38,36,64,39,67,55,24,38,24,58,44,22,29,54,47,81,81,53,50,70,64,51,20,46,68,23,26,18,29,46,34,69,65,19,38,37,35,24,18,34,86,85,79,63,43,67,26,44,51,69,39,76,13,36,35,32,41,34,49,69,29,49,41,80,35,32,56,96,32,66,68,64,26,50,74,38,29,45,94,84,52,38,31,58,68,56,31,27,26,30,30,46,90,72,30,34,31,29,79,49,47,38,63,88,56,55,26,45,41,64,84,40,85,39,50,38,51,63,51,35,55,57,50,54,66,38,91,45,39,63,47,64,50,50,42,48,37,62,30,92,84,37,53,25,40,39,34,32,42,35,26,55,38,89,96,47,79,83,51,64,65,56,54,43,52,57,35,53,76,74,39,60,75,87,64,42,53,77,38,68,44,81,42,95,71,72,65,56,46,95,74,54,41,74,40,60,70,58,51,38,54,51,46,34,62,75,67,67,48,68,77,133

Organism: Dermatophagoides pteronyssinus (NCBI:txid6956)

InterPro domains:
  IPR000873 AMP-dependent synthetase/ligase domain [PF00501] (89-481)
  IPR020845 AMP-binding, conserved site [PS00455] (271-282)
  IPR025110 AMP-binding enzyme, C-terminal domain [PF13193] (532-607)
  IPR045851 AMP-binding enzyme domain superfamily [G3DSA:3.30.300.30] (517-621)